Protein AF-0000000069707865 (afdb_homodimer)

Structure (mmCIF, N/CA/C/O backbone):
data_AF-0000000069707865-model_v1
#
loop_
_entity.id
_entity.type
_entity.pdbx_description
1 polymer Dipeptidyl-peptidase-4
#
loop_
_atom_site.group_PDB
_atom_site.id
_atom_site.type_symbol
_atom_site.label_atom_id
_atom_site.label_alt_id
_atom_site.label_comp_id
_atom_site.label_asym_id
_atom_site.label_entity_id
_atom_site.label_seq_id
_atom_site.pdbx_PDB_ins_code
_atom_site.Cartn_x
_atom_site.Cartn_y
_atom_site.Cartn_z
_atom_site.occupancy
_atom_site.B_iso_or_equiv
_atom_site.auth_seq_id
_atom_site.auth_comp_id
_atom_site.auth_asym_id
_atom_site.auth_atom_id
_atom_site.pdbx_PDB_model_num
ATOM 1 N N . MET A 1 1 ? -73.75 78.625 -6.414 1 25.02 1 MET A N 1
ATOM 2 C CA . MET A 1 1 ? -73.875 77.562 -5.461 1 25.02 1 MET A CA 1
ATOM 3 C C . MET A 1 1 ? -73.5 76.188 -6.086 1 25.02 1 MET A C 1
ATOM 5 O O . MET A 1 1 ? -73.812 75.125 -5.559 1 25.02 1 MET A O 1
ATOM 9 N N . LEU A 1 2 ? -72.938 76.25 -7.234 1 26.31 2 LEU A N 1
ATOM 10 C CA . LEU A 1 2 ? -72.562 75.125 -8.07 1 26.31 2 LEU A CA 1
ATOM 11 C C . LEU A 1 2 ? -71.625 74.188 -7.305 1 26.31 2 LEU A C 1
ATOM 13 O O . LEU A 1 2 ? -70.562 74.5 -6.91 1 26.31 2 LEU A O 1
ATOM 17 N N . ARG A 1 3 ? -72.375 73.312 -6.492 1 29.55 3 ARG A N 1
ATOM 18 C CA . ARG A 1 3 ? -72 72.25 -5.613 1 29.55 3 ARG A CA 1
ATOM 19 C C . ARG A 1 3 ? -71.188 71.188 -6.383 1 29.55 3 ARG A C 1
ATOM 21 O O . ARG A 1 3 ? -71.75 70.562 -7.305 1 29.55 3 ARG A O 1
ATOM 28 N N . PHE A 1 4 ? -69.938 71.5 -6.809 1 29.86 4 PHE A N 1
ATOM 29 C CA . PHE A 1 4 ? -69 70.562 -7.453 1 29.86 4 PHE A CA 1
ATOM 30 C C . PHE A 1 4 ? -68.875 69.312 -6.66 1 29.86 4 PHE A C 1
ATOM 32 O O . PHE A 1 4 ? -68.688 69.312 -5.441 1 29.86 4 PHE A O 1
ATOM 39 N N . SER A 1 5 ? -69.688 68.312 -7.035 1 28.19 5 SER A N 1
ATOM 40 C CA . SER A 1 5 ? -69.812 66.938 -6.562 1 28.19 5 SER A CA 1
ATOM 41 C C . SER A 1 5 ? -68.438 66.25 -6.559 1 28.19 5 SER A C 1
ATOM 43 O O . SER A 1 5 ? -67.75 66.25 -7.574 1 28.19 5 SER A O 1
ATOM 45 N N . LEU A 1 6 ? -67.75 66.312 -5.379 1 29.44 6 LEU A N 1
ATOM 46 C CA . LEU A 1 6 ? -66.5 65.625 -5.047 1 29.44 6 LEU A CA 1
ATOM 47 C C . LEU A 1 6 ? -66.562 64.125 -5.297 1 29.44 6 LEU A C 1
ATOM 49 O O . LEU A 1 6 ? -67.375 63.438 -4.707 1 29.44 6 LEU A O 1
ATOM 53 N N . ILE A 1 7 ? -66.438 63.719 -6.598 1 30.64 7 ILE A N 1
ATOM 54 C CA . ILE A 1 7 ? -66.375 62.281 -6.938 1 30.64 7 ILE A CA 1
ATOM 55 C C . ILE A 1 7 ? -65.25 61.625 -6.082 1 30.64 7 ILE A C 1
ATOM 57 O O . ILE A 1 7 ? -64.125 62.031 -6.098 1 30.64 7 ILE A O 1
ATOM 61 N N . LEU A 1 8 ? -65.688 61.094 -4.922 1 29.12 8 LEU A N 1
ATOM 62 C CA . LEU A 1 8 ? -64.875 60.25 -4.031 1 29.12 8 LEU A CA 1
ATOM 63 C C . LEU A 1 8 ? -64.375 59 -4.766 1 29.12 8 LEU A C 1
ATOM 65 O O . LEU A 1 8 ? -65.125 58.156 -5.207 1 29.12 8 LEU A O 1
ATOM 69 N N . MET A 1 9 ? -63.406 59.219 -5.734 1 30.27 9 MET A N 1
ATOM 70 C CA . MET A 1 9 ? -62.812 58 -6.289 1 30.27 9 MET A CA 1
ATOM 71 C C . MET A 1 9 ? -62.281 57.094 -5.184 1 30.27 9 MET A C 1
ATOM 73 O O . MET A 1 9 ? -61.438 57.5 -4.391 1 30.27 9 MET A O 1
ATOM 77 N N . TYR A 1 10 ? -63.094 56.156 -4.715 1 29.84 10 TYR A N 1
ATOM 78 C CA . TYR A 1 10 ? -62.719 55.094 -3.824 1 29.84 10 TYR A CA 1
ATOM 79 C C . TYR A 1 10 ? -61.531 54.312 -4.398 1 29.84 10 TYR A C 1
ATOM 81 O O . TYR A 1 10 ? -61.625 53.75 -5.504 1 29.84 10 TYR A O 1
ATOM 89 N N . PHE A 1 11 ? -60.312 54.875 -4.262 1 30.83 11 PHE A N 1
ATOM 90 C CA . PHE A 1 11 ? -59.188 54 -4.578 1 30.83 11 PHE A CA 1
ATOM 91 C C . PHE A 1 11 ? -59.281 52.688 -3.824 1 30.83 11 PHE A C 1
ATOM 93 O O . PHE A 1 11 ? -59.375 52.656 -2.594 1 30.83 11 PHE A O 1
ATOM 100 N N . LEU A 1 12 ? -60 51.688 -4.438 1 33.53 12 LEU A N 1
ATOM 101 C CA . LEU A 1 12 ? -59.938 50.312 -3.936 1 33.53 12 LEU A CA 1
ATOM 102 C C . LEU A 1 12 ? -58.5 49.875 -3.744 1 33.53 12 LEU A C 1
ATOM 104 O O . LEU A 1 12 ? -57.719 49.844 -4.699 1 33.53 12 LEU A O 1
ATOM 108 N N . VAL A 1 13 ? -57.938 50.156 -2.578 1 34.94 13 VAL A N 1
ATOM 109 C CA . VAL A 1 13 ? -56.688 49.5 -2.195 1 34.94 13 VAL A CA 1
ATOM 110 C C . VAL A 1 13 ? -56.844 47.969 -2.26 1 34.94 13 VAL A C 1
ATOM 112 O O . VAL A 1 13 ? -57.688 47.406 -1.547 1 34.94 13 VAL A O 1
ATOM 115 N N . PHE A 1 14 ? -56.781 47.406 -3.496 1 35.19 14 PHE A N 1
ATOM 116 C CA . PHE A 1 14 ? -56.656 45.938 -3.49 1 35.19 14 PHE A CA 1
ATOM 117 C C . PHE A 1 14 ? -55.531 45.5 -2.562 1 35.19 14 PHE A C 1
ATOM 119 O O . PHE A 1 14 ? -54.438 46 -2.635 1 35.19 14 PHE A O 1
ATOM 126 N N . PRO A 1 15 ? -55.906 45 -1.395 1 35.88 15 PRO A N 1
ATOM 127 C CA . PRO A 1 15 ? -54.844 44.375 -0.635 1 35.88 15 PRO A CA 1
ATOM 128 C C . PRO A 1 15 ? -54.094 43.312 -1.452 1 35.88 15 PRO A C 1
ATOM 130 O O . PRO A 1 15 ? -54.688 42.438 -2.039 1 35.88 15 PRO A O 1
ATOM 133 N N . PHE A 1 16 ? -53.094 43.719 -2.227 1 34.53 16 PHE A N 1
ATOM 134 C CA . PHE A 1 16 ? -52.281 42.625 -2.715 1 34.53 16 PHE A CA 1
ATOM 135 C C . PHE A 1 16 ? -51.875 41.688 -1.571 1 34.53 16 PHE A C 1
ATOM 137 O O . PHE A 1 16 ? -51.281 42.125 -0.589 1 34.53 16 PHE A O 1
ATOM 144 N N . PRO A 1 17 ? -52.719 40.688 -1.262 1 37.56 17 PRO A N 1
ATOM 145 C CA . PRO A 1 17 ? -52.125 39.719 -0.335 1 37.56 17 PRO A CA 1
ATOM 146 C C . PRO A 1 17 ? -50.719 39.312 -0.752 1 37.56 17 PRO A C 1
ATOM 148 O O . PRO A 1 17 ? -50.531 38.844 -1.874 1 37.56 17 PRO A O 1
ATOM 151 N N . GLY A 1 18 ? -49.75 40.125 -0.48 1 33.38 18 GLY A N 1
ATOM 152 C CA . GLY A 1 18 ? -48.438 39.5 -0.571 1 33.38 18 GLY A CA 1
ATOM 153 C C . GLY A 1 18 ? -48.406 38.125 0.012 1 33.38 18 GLY A C 1
ATOM 154 O O . GLY A 1 18 ? -48.438 37.938 1.233 1 33.38 18 GLY A O 1
ATOM 155 N N . ASN A 1 19 ? -49.219 37.188 -0.628 1 34.16 19 ASN A N 1
ATOM 156 C CA . ASN A 1 19 ? -48.844 35.844 -0.296 1 34.16 19 ASN A CA 1
ATOM 157 C C . ASN A 1 19 ? -47.344 35.625 -0.307 1 34.16 19 ASN A C 1
ATOM 159 O O . ASN A 1 19 ? -46.719 35.625 -1.371 1 34.16 19 ASN A O 1
ATOM 163 N N . SER A 1 20 ? -46.688 36.219 0.56 1 35.03 20 SER A N 1
ATOM 164 C CA . SER A 1 20 ? -45.375 35.625 0.771 1 35.03 20 SER A CA 1
ATOM 165 C C . SER A 1 20 ? -45.438 34.094 0.759 1 35.03 20 SER A C 1
ATOM 167 O O . SER A 1 20 ? -45.906 33.5 1.707 1 35.03 20 SER A O 1
ATOM 169 N N . GLN A 1 21 ? -45.812 33.5 -0.301 1 35.59 21 GLN A N 1
ATOM 170 C CA . GLN A 1 21 ? -45.531 32.094 -0.359 1 35.59 21 GLN A CA 1
ATOM 171 C C . GLN A 1 21 ? -44.188 31.781 0.31 1 35.59 21 GLN A C 1
ATOM 173 O O . GLN A 1 21 ? -43.125 32.281 -0.125 1 35.59 21 GLN A O 1
ATOM 178 N N . ALA A 1 22 ? -44.156 31.531 1.551 1 43.06 22 ALA A N 1
ATOM 179 C CA . ALA A 1 22 ? -43.031 30.922 2.219 1 43.06 22 ALA A CA 1
ATOM 180 C C . ALA A 1 22 ? -42.312 29.922 1.3 1 43.06 22 ALA A C 1
ATOM 182 O O . ALA A 1 22 ? -42.875 28.875 0.979 1 43.06 22 ALA A O 1
ATOM 183 N N . GLN A 1 23 ? -41.625 30.203 0.249 1 52.81 23 GLN A N 1
ATOM 184 C CA . GLN A 1 23 ? -40.844 29.312 -0.577 1 52.81 23 GLN A CA 1
ATOM 185 C C . GLN A 1 23 ? -40.156 28.25 0.271 1 52.81 23 GLN A C 1
ATOM 187 O O . GLN A 1 23 ? -39.5 28.562 1.263 1 52.81 23 GLN A O 1
ATOM 192 N N . ASP A 1 24 ? -40.5 27 0.235 1 73.94 24 ASP A N 1
ATOM 193 C CA . ASP A 1 24 ? -40 25.844 0.974 1 73.94 24 ASP A CA 1
ATOM 194 C C . ASP A 1 24 ? -38.5 25.75 0.893 1 73.94 24 ASP A C 1
ATOM 196 O O . ASP A 1 24 ? -37.906 25.688 -0.2 1 73.94 24 ASP A O 1
ATOM 200 N N . LYS A 1 25 ? -37.656 26.078 1.945 1 90.19 25 LYS A N 1
ATOM 201 C CA . LYS A 1 25 ? -36.219 26.031 2.049 1 90.19 25 LYS A CA 1
ATOM 202 C C . LYS A 1 25 ? -35.688 24.672 1.643 1 90.19 25 LYS A C 1
ATOM 204 O O . LYS A 1 25 ? -36.281 23.641 1.935 1 90.19 25 LYS A O 1
ATOM 209 N N . LYS A 1 26 ? -34.594 24.719 0.909 1 92.94 26 LYS A N 1
ATOM 210 C CA . LYS A 1 26 ? -33.938 23.5 0.461 1 92.94 26 LYS A CA 1
ATOM 211 C C . LYS A 1 26 ? -33.094 22.891 1.578 1 92.94 26 LYS A C 1
ATOM 213 O O . LYS A 1 26 ? -32.656 23.609 2.49 1 92.94 26 LYS A O 1
ATOM 218 N N . THR A 1 27 ? -32.969 21.594 1.517 1 94.44 27 THR A N 1
ATOM 219 C CA . THR A 1 27 ? -32 20.953 2.396 1 94.44 27 THR A CA 1
ATOM 220 C C . THR A 1 27 ? -30.625 20.891 1.734 1 94.44 27 THR A C 1
ATOM 222 O O . THR A 1 27 ? -30.531 20.859 0.506 1 94.44 27 THR A O 1
ATOM 225 N N . VAL A 1 28 ? -29.609 20.891 2.562 1 95.56 28 VAL A N 1
ATOM 226 C CA . VAL A 1 28 ? -28.234 20.828 2.051 1 95.56 28 VAL A CA 1
ATOM 227 C C . VAL A 1 28 ? -27.969 19.438 1.484 1 95.56 28 VAL A C 1
ATOM 229 O O . VAL A 1 28 ? -28.062 18.438 2.197 1 95.56 28 VAL A O 1
ATOM 232 N N . SER A 1 29 ? -27.641 19.344 0.25 1 96.69 29 SER A N 1
ATOM 233 C CA . SER A 1 29 ? -27.266 18.078 -0.361 1 96.69 29 SER A CA 1
ATOM 234 C C . SER A 1 29 ? -25.75 17.906 -0.407 1 96.69 29 SER A C 1
ATOM 236 O O . SER A 1 29 ? -25 18.875 -0.24 1 96.69 29 SER A O 1
ATOM 238 N N . LEU A 1 30 ? -25.375 16.672 -0.598 1 96.5 30 LEU A N 1
ATOM 239 C CA . LEU A 1 30 ? -23.938 16.406 -0.742 1 96.5 30 LEU A CA 1
ATOM 240 C C . LEU A 1 30 ? -23.375 17.141 -1.955 1 96.5 30 LEU A C 1
ATOM 242 O O . LEU A 1 30 ? -22.25 17.625 -1.914 1 96.5 30 LEU A O 1
ATOM 246 N N . GLU A 1 31 ? -24.125 17.219 -3.068 1 96.75 31 GLU A N 1
ATOM 247 C CA . GLU A 1 31 ? -23.719 17.891 -4.293 1 96.75 31 GLU A CA 1
ATOM 248 C C . GLU A 1 31 ? -23.531 19.391 -4.059 1 96.75 31 GLU A C 1
ATOM 250 O O . GLU A 1 31 ? -22.641 20.016 -4.637 1 96.75 31 GLU A O 1
ATOM 255 N N . ASP A 1 32 ? -24.406 19.953 -3.213 1 96 32 ASP A N 1
ATOM 256 C CA . ASP A 1 32 ? -24.266 21.359 -2.871 1 96 32 ASP A CA 1
ATOM 257 C C . ASP A 1 32 ? -22.906 21.656 -2.254 1 96 32 ASP A C 1
ATOM 259 O O . ASP A 1 32 ? -22.281 22.672 -2.541 1 96 32 ASP A O 1
ATOM 263 N N . VAL A 1 33 ? -22.469 20.703 -1.412 1 95.25 33 VAL A N 1
ATOM 264 C CA . VAL A 1 33 ? -21.266 20.906 -0.626 1 95.25 33 VAL A CA 1
ATOM 265 C C . VAL A 1 33 ? -20.031 20.672 -1.505 1 95.25 33 VAL A C 1
ATOM 267 O O . VAL A 1 33 ? -19.109 21.5 -1.519 1 95.25 33 VAL A O 1
ATOM 270 N N . PHE A 1 34 ? -20.062 19.594 -2.344 1 94.38 34 PHE A N 1
ATOM 271 C CA . PHE A 1 34 ? -18.797 19.156 -2.9 1 94.38 34 PHE A CA 1
ATOM 272 C C . PHE A 1 34 ? -18.766 19.344 -4.41 1 94.38 34 PHE A C 1
ATOM 274 O O . PHE A 1 34 ? -17.688 19.375 -5.02 1 94.38 34 PHE A O 1
ATOM 281 N N . LYS A 1 35 ? -19.859 19.453 -5.105 1 93.81 35 LYS A N 1
ATOM 282 C CA . LYS A 1 35 ? -19.859 19.531 -6.562 1 93.81 35 LYS A CA 1
ATOM 283 C C . LYS A 1 35 ? -20.25 20.922 -7.039 1 93.81 35 LYS A C 1
ATOM 285 O O . LYS A 1 35 ? -19.641 21.469 -7.965 1 93.81 35 LYS A O 1
ATOM 290 N N . ASN A 1 36 ? -21.25 21.531 -6.359 1 92.5 36 ASN A N 1
ATOM 291 C CA . ASN A 1 36 ? -21.844 22.75 -6.883 1 92.5 36 ASN A CA 1
ATOM 292 C C . ASN A 1 36 ? -21.219 24 -6.258 1 92.5 36 ASN A C 1
ATOM 294 O O . ASN A 1 36 ? -21.5 25.125 -6.676 1 92.5 36 ASN A O 1
ATOM 298 N N . ASN A 1 37 ? -20.328 23.844 -5.23 1 86.44 37 ASN A N 1
ATOM 299 C CA . ASN A 1 37 ? -19.734 24.969 -4.523 1 86.44 37 ASN A CA 1
ATOM 300 C C . ASN A 1 37 ? -20.781 25.984 -4.07 1 86.44 37 ASN A C 1
ATOM 302 O O . ASN A 1 37 ? -20.578 27.188 -4.184 1 86.44 37 ASN A O 1
ATOM 306 N N . THR A 1 38 ? -21.891 25.531 -3.697 1 92.62 38 THR A N 1
ATOM 307 C CA . THR A 1 38 ? -23.062 26.312 -3.33 1 92.62 38 THR A CA 1
ATOM 308 C C . THR A 1 38 ? -22.734 27.266 -2.189 1 92.62 38 THR A C 1
ATOM 310 O O . THR A 1 38 ? -23.266 28.375 -2.131 1 92.62 38 THR A O 1
ATOM 313 N N . PHE A 1 39 ? -21.875 26.922 -1.351 1 92.81 39 PHE A N 1
ATOM 314 C CA . PHE A 1 39 ? -21.672 27.688 -0.124 1 92.81 39 PHE A CA 1
ATOM 315 C C . PHE A 1 39 ? -20.281 28.312 -0.084 1 92.81 39 PHE A C 1
ATOM 317 O O . PHE A 1 39 ? -19.797 28.672 0.987 1 92.81 39 PHE A O 1
ATOM 324 N N . SER A 1 40 ? -19.641 28.406 -1.171 1 90.62 40 SER A N 1
ATOM 325 C CA . SER A 1 40 ? -18.312 29 -1.24 1 90.62 40 SER A CA 1
ATOM 326 C C . SER A 1 40 ? -18.359 30.484 -0.861 1 90.62 40 SER A C 1
ATOM 328 O O . SER A 1 40 ? -19.25 31.203 -1.294 1 90.62 40 SER A O 1
ATOM 330 N N . GLN A 1 41 ? -17.469 30.859 0.026 1 92.62 41 GLN A N 1
ATOM 331 C CA . GLN A 1 41 ? -17.391 32.25 0.414 1 92.62 41 GLN A CA 1
ATOM 332 C C . GLN A 1 41 ? -16.312 33 -0.371 1 92.62 41 GLN A C 1
ATOM 334 O O . GLN A 1 41 ? -15.344 32.375 -0.835 1 92.62 41 GLN A O 1
ATOM 339 N N . LYS A 1 42 ? -16.484 34.219 -0.557 1 89.5 42 LYS A N 1
ATOM 340 C CA . LYS A 1 42 ? -15.469 35.094 -1.16 1 89.5 42 LYS A CA 1
ATOM 341 C C . LYS A 1 42 ? -14.609 35.75 -0.092 1 89.5 42 LYS A C 1
ATOM 343 O O . LYS A 1 42 ? -15.078 36.031 1.012 1 89.5 42 LYS A O 1
ATOM 348 N N . SER A 1 43 ? -13.383 35.812 -0.307 1 88.88 43 SER A N 1
ATOM 349 C CA . SER A 1 43 ? -12.445 36.531 0.545 1 88.88 43 SER A CA 1
ATOM 350 C C . SER A 1 43 ? -11.609 37.531 -0.266 1 88.88 43 SER A C 1
ATOM 352 O O . SER A 1 43 ? -11.797 37.656 -1.478 1 88.88 43 SER A O 1
ATOM 354 N N . VAL A 1 44 ? -10.938 38.406 0.406 1 82.5 44 VAL A N 1
ATOM 355 C CA . VAL A 1 44 ? -9.969 39.312 -0.19 1 82.5 44 VAL A CA 1
ATOM 356 C C . VAL A 1 44 ? -8.555 38.781 0.072 1 82.5 44 VAL A C 1
ATOM 358 O O . VAL A 1 44 ? -8.117 38.688 1.225 1 82.5 44 VAL A O 1
ATOM 361 N N . TYR A 1 45 ? -7.973 38.219 -0.993 1 75.5 45 TYR A N 1
ATOM 362 C CA . TYR A 1 45 ? -6.652 37.625 -0.851 1 75.5 45 TYR A CA 1
ATOM 363 C C . TYR A 1 45 ? -5.578 38.5 -1.461 1 75.5 45 TYR A C 1
ATOM 365 O O . TYR A 1 45 ? -5.883 39.469 -2.189 1 75.5 45 TYR A O 1
ATOM 373 N N . GLY A 1 46 ? -4.383 38.156 -1.165 1 78.31 46 GLY A N 1
ATOM 374 C CA . GLY A 1 46 ? -3.232 38.719 -1.848 1 78.31 46 GLY A CA 1
ATOM 375 C C . GLY A 1 46 ? -2.916 40.125 -1.409 1 78.31 46 GLY A C 1
ATOM 376 O O . GLY A 1 46 ? -2.492 40.969 -2.221 1 78.31 46 GLY A O 1
ATOM 377 N N . ILE A 1 47 ? -3.24 40.406 -0.159 1 83.56 47 ILE A N 1
ATOM 378 C CA . ILE A 1 47 ? -2.951 41.75 0.323 1 83.56 47 ILE A CA 1
ATOM 379 C C . ILE A 1 47 ? -1.51 41.812 0.819 1 83.56 47 ILE A C 1
ATOM 381 O O . ILE A 1 47 ? -1.162 41.219 1.828 1 83.56 47 ILE A O 1
ATOM 385 N N . ASN A 1 48 ? -0.714 42.5 0.102 1 91.31 48 ASN A N 1
ATOM 386 C CA . ASN A 1 48 ? 0.667 42.781 0.469 1 91.31 48 ASN A CA 1
ATOM 387 C C . ASN A 1 48 ? 0.886 44.281 0.685 1 91.31 48 ASN A C 1
ATOM 389 O O . ASN A 1 48 ? 1.016 45.031 -0.279 1 91.31 48 ASN A O 1
ATOM 393 N N . TRP A 1 49 ? 0.981 44.688 1.974 1 92.69 49 TRP A N 1
ATOM 394 C CA . TRP A 1 49 ? 1.102 46.125 2.297 1 92.69 49 TRP A CA 1
ATOM 395 C C . TRP A 1 49 ? 2.363 46.719 1.683 1 92.69 49 TRP A C 1
ATOM 397 O O . TRP A 1 49 ? 3.434 46.094 1.733 1 92.69 49 TRP A O 1
ATOM 407 N N . MET A 1 50 ? 2.238 47.812 1.104 1 91.56 50 MET A N 1
ATOM 408 C CA . MET A 1 50 ? 3.4 48.531 0.584 1 91.56 50 MET A CA 1
ATOM 409 C C . MET A 1 50 ? 4.012 49.438 1.656 1 91.56 50 MET A C 1
ATOM 411 O O . MET A 1 50 ? 3.387 49.688 2.686 1 91.56 50 MET A O 1
ATOM 415 N N . LYS A 1 51 ? 5.172 49.906 1.436 1 87.06 51 LYS A N 1
ATOM 416 C CA . LYS A 1 51 ? 6.004 50.594 2.414 1 87.06 51 LYS A CA 1
ATOM 417 C C . LYS A 1 51 ? 5.309 51.875 2.922 1 87.06 51 LYS A C 1
ATOM 419 O O . LYS A 1 51 ? 5.422 52.219 4.098 1 87.06 51 LYS A O 1
ATOM 424 N N . ASP A 1 52 ? 4.551 52.594 2.086 1 83.81 52 ASP A N 1
ATOM 425 C CA . ASP A 1 52 ? 3.977 53.875 2.455 1 83.81 52 ASP A CA 1
ATOM 426 C C . ASP A 1 52 ? 2.701 53.688 3.273 1 83.81 52 ASP A C 1
ATOM 428 O O . ASP A 1 52 ? 2.186 54.656 3.852 1 83.81 52 ASP A O 1
ATOM 432 N N . GLY A 1 53 ? 2.145 52.531 3.316 1 82.44 53 GLY A N 1
ATOM 433 C CA . GLY A 1 53 ? 0.979 52.219 4.125 1 82.44 53 GLY A CA 1
ATOM 434 C C . GLY A 1 53 ? -0.327 52.656 3.492 1 82.44 53 GLY A C 1
ATOM 435 O O . GLY A 1 53 ? -1.406 52.312 3.982 1 82.44 53 GLY A O 1
ATOM 436 N N . GLN A 1 54 ? -0.252 53.312 2.439 1 84.88 54 GLN A N 1
ATOM 437 C CA . GLN A 1 54 ? -1.44 53.844 1.772 1 84.88 54 GLN A CA 1
ATOM 438 C C . GLN A 1 54 ? -1.911 52.906 0.671 1 84.88 54 GLN A C 1
ATOM 440 O O . GLN A 1 54 ? -3.051 53 0.209 1 84.88 54 GLN A O 1
ATOM 445 N N . TYR A 1 55 ? -0.991 52.062 0.344 1 90.19 55 TYR A N 1
ATOM 446 C CA . TYR A 1 55 ? -1.304 51.125 -0.73 1 90.19 55 TYR A CA 1
ATOM 447 C C . TYR A 1 55 ? -0.957 49.688 -0.328 1 90.19 55 TYR A C 1
ATOM 449 O O . TYR A 1 55 ? -0.125 49.469 0.556 1 90.19 55 TYR A O 1
ATOM 457 N N . TYR A 1 56 ? -1.64 48.75 -0.872 1 91.31 56 TYR A N 1
ATOM 458 C CA . TYR A 1 56 ? -1.209 47.344 -0.884 1 91.31 56 TYR A CA 1
ATOM 459 C C . TYR A 1 56 ? -1.145 46.812 -2.309 1 91.31 56 TYR A C 1
ATOM 461 O O . TYR A 1 56 ? -1.739 47.375 -3.223 1 91.31 56 TYR A O 1
ATOM 469 N N . SER A 1 57 ? -0.315 45.875 -2.564 1 93.25 57 SER A N 1
ATOM 470 C CA . SER A 1 57 ? -0.228 45.188 -3.854 1 93.25 57 SER A CA 1
ATOM 471 C C . SER A 1 57 ? -0.921 43.844 -3.814 1 93.25 57 SER A C 1
ATOM 473 O O . SER A 1 57 ? -1.087 43.25 -2.744 1 93.25 57 SER A O 1
ATOM 475 N N . SER A 1 58 ? -1.382 43.375 -4.926 1 92.44 58 SER A N 1
ATOM 476 C CA . SER A 1 58 ? -2.057 42.094 -5.039 1 92.44 58 SER A CA 1
ATOM 477 C C . SER A 1 58 ? -1.771 41.438 -6.387 1 92.44 58 SER A C 1
ATOM 479 O O . SER A 1 58 ? -1.729 42.094 -7.414 1 92.44 58 SER A O 1
ATOM 481 N N . LEU A 1 59 ? -1.491 40.188 -6.324 1 93.38 59 LEU A N 1
ATOM 482 C CA . LEU A 1 59 ? -1.32 39.406 -7.543 1 93.38 59 LEU A CA 1
ATOM 483 C C . LEU A 1 59 ? -2.672 39 -8.141 1 93.38 59 LEU A C 1
ATOM 485 O O . LEU A 1 59 ? -3.508 38.406 -7.457 1 93.38 59 LEU A O 1
ATOM 489 N N . ASN A 1 60 ? -2.947 39.312 -9.305 1 89.94 60 ASN A N 1
ATOM 490 C CA . ASN A 1 60 ? -4.18 39.031 -10.031 1 89.94 60 ASN A CA 1
ATOM 491 C C . ASN A 1 60 ? -3.9 38.406 -11.391 1 89.94 60 ASN A C 1
ATOM 493 O O . ASN A 1 60 ? -2.742 38.281 -11.797 1 89.94 60 ASN A O 1
ATOM 497 N N . ARG A 1 61 ? -4.949 37.875 -12.055 1 87 61 ARG A N 1
ATOM 498 C CA . ARG A 1 61 ? -4.844 37.375 -13.414 1 87 61 ARG A CA 1
ATOM 499 C C . ARG A 1 61 ? -5.246 38.438 -14.438 1 87 61 ARG A C 1
ATOM 501 O O . ARG A 1 61 ? -6.379 38.906 -14.422 1 87 61 ARG A O 1
ATOM 508 N N . GLY A 1 62 ? -4.285 38.844 -15.164 1 84.94 62 GLY A N 1
ATOM 509 C CA . GLY A 1 62 ? -4.566 39.781 -16.234 1 84.94 62 GLY A CA 1
ATOM 510 C C . GLY A 1 62 ? -4.941 39.094 -17.547 1 84.94 62 GLY A C 1
ATOM 511 O O . GLY A 1 62 ? -5.07 37.875 -17.594 1 84.94 62 GLY A O 1
ATOM 512 N N . LEU A 1 63 ? -5.234 39.812 -18.5 1 84.81 63 LEU A N 1
ATOM 513 C CA . LEU A 1 63 ? -5.672 39.344 -19.812 1 84.81 63 LEU A CA 1
ATOM 514 C C . LEU A 1 63 ? -4.633 38.406 -20.422 1 84.81 63 LEU A C 1
ATOM 516 O O . LEU A 1 63 ? -4.98 37.438 -21.094 1 84.81 63 LEU A O 1
ATOM 520 N N . SER A 1 64 ? -3.396 38.781 -20.188 1 90.69 64 SER A N 1
ATOM 521 C CA . SER A 1 64 ? -2.336 38.062 -20.891 1 90.69 64 SER A CA 1
ATOM 522 C C . SER A 1 64 ? -1.459 37.281 -19.906 1 90.69 64 SER A C 1
ATOM 524 O O . SER A 1 64 ? -0.475 36.656 -20.297 1 90.69 64 SER A O 1
ATOM 526 N N . GLY A 1 65 ? -1.761 37.375 -18.672 1 92.31 65 GLY A N 1
ATOM 527 C CA . GLY A 1 65 ? -0.962 36.688 -17.656 1 92.31 65 GLY A CA 1
ATOM 528 C C . GLY A 1 65 ? -1.126 37.312 -16.281 1 92.31 65 GLY A C 1
ATOM 529 O O . GLY A 1 65 ? -1.956 38.188 -16.078 1 92.31 65 GLY A O 1
ATOM 530 N N . PRO A 1 66 ? -0.306 36.844 -15.367 1 96.06 66 PRO A N 1
ATOM 531 C CA . PRO A 1 66 ? -0.398 37.375 -14.008 1 96.06 66 PRO A CA 1
ATOM 532 C C . PRO A 1 66 ? 0.049 38.844 -13.922 1 96.06 66 PRO A C 1
ATOM 534 O O . PRO A 1 66 ? 1.007 39.25 -14.594 1 96.06 66 PRO A O 1
ATOM 537 N N . ILE A 1 67 ? -0.629 39.625 -13.148 1 95.62 67 ILE A N 1
ATOM 538 C CA . ILE A 1 67 ? -0.256 41.031 -12.922 1 95.62 67 ILE A CA 1
ATOM 539 C C . ILE A 1 67 ? -0.228 41.312 -11.422 1 95.62 67 ILE A C 1
ATOM 541 O O . ILE A 1 67 ? -0.978 40.719 -10.648 1 95.62 67 ILE A O 1
ATOM 545 N N . VAL A 1 68 ? 0.687 42.125 -11 1 96.44 68 VAL A N 1
ATOM 546 C CA . VAL A 1 68 ? 0.668 42.688 -9.656 1 96.44 68 VAL A CA 1
ATOM 547 C C . VAL A 1 68 ? 0.164 44.125 -9.719 1 96.44 68 VAL A C 1
ATOM 549 O O . VAL A 1 68 ? 0.743 44.969 -10.414 1 96.44 68 VAL A O 1
ATOM 552 N N . VAL A 1 69 ? -0.91 44.375 -8.984 1 94.69 69 VAL A N 1
ATOM 553 C CA . VAL A 1 69 ? -1.537 45.688 -9.039 1 94.69 69 VAL A CA 1
ATOM 554 C C . VAL A 1 69 ? -1.337 46.406 -7.703 1 94.69 69 VAL A C 1
ATOM 556 O O . VAL A 1 69 ? -1.159 45.75 -6.664 1 94.69 69 VAL A O 1
ATOM 559 N N . LYS A 1 70 ? -1.216 47.656 -7.816 1 94.12 70 LYS A N 1
ATOM 560 C CA . LYS A 1 70 ? -1.207 48.562 -6.66 1 94.12 70 LYS A CA 1
ATOM 561 C C . LYS A 1 70 ? -2.604 49.094 -6.379 1 94.12 70 LYS A C 1
ATOM 563 O O . LYS A 1 70 ? -3.246 49.656 -7.266 1 94.12 70 LYS A O 1
ATOM 568 N N . ILE A 1 71 ? -3.062 49 -5.148 1 90.44 71 ILE A N 1
ATOM 569 C CA . ILE A 1 71 ? -4.426 49.375 -4.789 1 90.44 71 ILE A CA 1
ATOM 570 C C . ILE A 1 71 ? -4.398 50.344 -3.631 1 90.44 71 ILE A C 1
ATOM 572 O O . ILE A 1 71 ? -3.705 50.156 -2.635 1 90.44 71 ILE A O 1
ATOM 576 N N . ASN A 1 72 ? -5.141 51.438 -3.787 1 88.69 72 ASN A N 1
ATOM 577 C CA . ASN A 1 72 ? -5.277 52.438 -2.719 1 88.69 72 ASN A CA 1
ATOM 578 C C . ASN A 1 72 ? -6.148 51.906 -1.582 1 88.69 72 ASN A C 1
ATOM 580 O O . ASN A 1 72 ? -7.277 51.469 -1.811 1 88.69 72 ASN A O 1
ATOM 584 N N . VAL A 1 73 ? -5.621 52.031 -0.326 1 82.81 73 VAL A N 1
ATOM 585 C CA . VAL A 1 73 ? -6.273 51.406 0.832 1 82.81 73 VAL A CA 1
ATOM 586 C C . VAL A 1 73 ? -7.578 52.156 1.131 1 82.81 73 VAL A C 1
ATOM 588 O O . VAL A 1 73 ? -8.586 51.531 1.465 1 82.81 73 VAL A O 1
ATOM 591 N N . ALA A 1 74 ? -7.602 53.406 1.059 1 74.25 74 ALA A N 1
ATOM 592 C CA . ALA A 1 74 ? -8.734 54.25 1.443 1 74.25 74 ALA A CA 1
ATOM 593 C C . ALA A 1 74 ? -9.875 54.125 0.433 1 74.25 74 ALA A C 1
ATOM 595 O O . ALA A 1 74 ? -11.047 54.094 0.812 1 74.25 74 ALA A O 1
ATOM 596 N N . THR A 1 75 ? -9.508 54 -0.823 1 77.94 75 THR A N 1
ATOM 597 C CA . THR A 1 75 ? -10.539 54.062 -1.853 1 77.94 75 THR A CA 1
ATOM 598 C C . THR A 1 75 ? -10.805 52.688 -2.447 1 77.94 75 THR A C 1
ATOM 600 O O . THR A 1 75 ? -11.859 52.469 -3.043 1 77.94 75 THR A O 1
ATOM 603 N N . GLY A 1 76 ? -9.828 51.812 -2.344 1 78.56 76 GLY A N 1
ATOM 604 C CA . GLY A 1 76 ? -9.93 50.5 -2.957 1 78.56 76 GLY A CA 1
ATOM 605 C C . GLY A 1 76 ? -9.672 50.5 -4.453 1 78.56 76 GLY A C 1
ATOM 606 O O . GLY A 1 76 ? -9.75 49.469 -5.113 1 78.56 76 GLY A O 1
ATOM 607 N N . GLU A 1 77 ? -9.375 51.656 -4.977 1 85.44 77 GLU A N 1
ATOM 608 C CA . GLU A 1 77 ? -9.164 51.781 -6.414 1 85.44 77 GLU A CA 1
ATOM 609 C C . GLU A 1 77 ? -7.754 51.344 -6.805 1 85.44 77 GLU A C 1
ATOM 611 O O . GLU A 1 77 ? -6.797 51.594 -6.074 1 85.44 77 GLU A O 1
ATOM 616 N N . GLU A 1 78 ? -7.715 50.656 -7.898 1 89.56 78 GLU A N 1
ATOM 617 C CA . GLU A 1 78 ? -6.406 50.312 -8.453 1 89.56 78 GLU A CA 1
ATOM 618 C C . GLU A 1 78 ? -5.664 51.562 -8.906 1 89.56 78 GLU A C 1
ATOM 620 O O . GLU A 1 78 ? -6.199 52.375 -9.672 1 89.56 78 GLU A O 1
ATOM 625 N N . ALA A 1 79 ? -4.496 51.719 -8.375 1 91.94 79 ALA A N 1
ATOM 626 C CA . ALA A 1 79 ? -3.699 52.906 -8.672 1 91.94 79 ALA A CA 1
ATOM 627 C C . ALA A 1 79 ? -2.713 52.625 -9.805 1 91.94 79 ALA A C 1
ATOM 629 O O . ALA A 1 79 ? -2.176 53.562 -10.406 1 91.94 79 ALA A O 1
ATOM 630 N N . GLY A 1 80 ? -2.432 51.344 -10.133 1 92.69 80 GLY A N 1
ATOM 631 C CA . GLY A 1 80 ? -1.529 51 -11.227 1 92.69 80 GLY A CA 1
ATOM 632 C C . GLY A 1 80 ? -1.069 49.562 -11.219 1 92.69 80 GLY A C 1
ATOM 633 O O . GLY A 1 80 ? -1.304 48.844 -10.25 1 92.69 80 GLY A O 1
ATOM 634 N N . VAL A 1 81 ? -0.496 49.219 -12.383 1 94.19 81 VAL A N 1
ATOM 635 C CA . VAL A 1 81 ? 0.114 47.875 -12.516 1 94.19 81 VAL A CA 1
ATOM 636 C C . VAL A 1 81 ? 1.609 47.969 -12.219 1 94.19 81 VAL A C 1
ATOM 638 O O . VAL A 1 81 ? 2.334 48.719 -12.867 1 94.19 81 VAL A O 1
ATOM 641 N N . LEU A 1 82 ? 2.045 47.219 -11.219 1 95.44 82 LEU A N 1
ATOM 642 C CA . LEU A 1 82 ? 3.447 47.25 -10.812 1 95.44 82 LEU A CA 1
ATOM 643 C C . LEU A 1 82 ? 4.262 46.25 -11.641 1 95.44 82 LEU A C 1
ATOM 645 O O . LEU A 1 82 ? 5.426 46.5 -11.961 1 95.44 82 LEU A O 1
ATOM 649 N N . ILE A 1 83 ? 3.721 45.094 -11.867 1 96.44 83 ILE A N 1
ATOM 650 C CA . ILE A 1 83 ? 4.355 44.062 -12.648 1 96.44 83 ILE A CA 1
ATOM 651 C C . ILE A 1 83 ? 3.342 43.438 -13.617 1 96.44 83 ILE A C 1
ATOM 653 O O . ILE A 1 83 ? 2.236 43.094 -13.227 1 96.44 83 ILE A O 1
ATOM 657 N N . ASP A 1 84 ? 3.717 43.344 -14.844 1 96.06 84 ASP A N 1
ATOM 658 C CA . ASP A 1 84 ? 2.867 42.75 -15.883 1 96.06 84 ASP A CA 1
ATOM 659 C C . ASP A 1 84 ? 3.529 41.531 -16.516 1 96.06 84 ASP A C 1
ATOM 661 O O . ASP A 1 84 ? 4.352 41.656 -17.422 1 96.06 84 ASP A O 1
ATOM 665 N N . GLY A 1 85 ? 3.096 40.406 -16.078 1 96.06 85 GLY A N 1
ATOM 666 C CA . GLY A 1 85 ? 3.68 39.156 -16.562 1 96.06 85 GLY A CA 1
ATOM 667 C C . GLY A 1 85 ? 3.504 38.969 -18.062 1 96.06 85 GLY A C 1
ATOM 668 O O . GLY A 1 85 ? 4.332 38.344 -18.719 1 96.06 85 GLY A O 1
ATOM 669 N N . GLY A 1 86 ? 2.42 39.406 -18.641 1 95.38 86 GLY A N 1
ATOM 670 C CA . GLY A 1 86 ? 2.209 39.375 -20.078 1 95.38 86 GLY A CA 1
ATOM 671 C C . GLY A 1 86 ? 3.246 40.156 -20.859 1 95.38 86 GLY A C 1
ATOM 672 O O . GLY A 1 86 ? 3.766 39.656 -21.875 1 95.38 86 GLY A O 1
ATOM 673 N N . LYS A 1 87 ? 3.516 41.344 -20.406 1 94.56 87 LYS A N 1
ATOM 674 C CA . LYS A 1 87 ? 4.527 42.156 -21.062 1 94.56 87 LYS A CA 1
ATOM 675 C C . LYS A 1 87 ? 5.914 41.562 -20.922 1 94.56 87 LYS A C 1
ATOM 677 O O . LYS A 1 87 ? 6.746 41.656 -21.812 1 94.56 87 LYS A O 1
ATOM 682 N N . LEU A 1 88 ? 6.125 40.938 -19.781 1 96.06 88 LEU A N 1
ATOM 683 C CA . LEU A 1 88 ? 7.422 40.344 -19.516 1 96.06 88 LEU A CA 1
ATOM 684 C C . LEU A 1 88 ? 7.543 39 -20.219 1 96.06 88 LEU A C 1
ATOM 686 O O . LEU A 1 88 ? 8.648 38.469 -20.375 1 96.06 88 LEU A O 1
ATOM 690 N N . GLY A 1 89 ? 6.43 38.406 -20.625 1 96.19 89 GLY A N 1
ATOM 691 C CA . GLY A 1 89 ? 6.414 37.031 -21.141 1 96.19 89 GLY A CA 1
ATOM 692 C C . GLY A 1 89 ? 6.676 36 -20.062 1 96.19 89 GLY A C 1
ATOM 693 O O . GLY A 1 89 ? 7.289 34.969 -20.344 1 96.19 89 GLY A O 1
ATOM 694 N N . ILE A 1 90 ? 6.395 36.281 -18.844 1 97.06 90 ILE A N 1
ATOM 695 C CA . ILE A 1 90 ? 6.664 35.375 -17.719 1 97.06 90 ILE A CA 1
ATOM 696 C C . ILE A 1 90 ? 5.359 35.062 -17 1 97.06 90 ILE A C 1
ATOM 698 O O . ILE A 1 90 ? 4.66 35.938 -16.531 1 97.06 90 ILE A O 1
ATOM 702 N N . ASN A 1 91 ? 5.027 33.781 -16.938 1 97.56 91 ASN A N 1
ATOM 703 C CA . ASN A 1 91 ? 3.893 33.312 -16.156 1 97.56 91 ASN A CA 1
ATOM 704 C C . ASN A 1 91 ? 4.297 33 -14.711 1 97.56 91 ASN A C 1
ATOM 706 O O . ASN A 1 91 ? 4.582 31.859 -14.367 1 97.56 91 ASN A O 1
ATOM 710 N N . PHE A 1 92 ? 4.277 34.031 -13.891 1 96.69 92 PHE A N 1
ATOM 711 C CA . PHE A 1 92 ? 4.75 33.875 -12.523 1 96.69 92 PHE A CA 1
ATOM 712 C C . PHE A 1 92 ? 3.582 33.656 -11.57 1 96.69 92 PHE A C 1
ATOM 714 O O . PHE A 1 92 ? 2.441 34 -11.891 1 96.69 92 PHE A O 1
ATOM 721 N N . SER A 1 93 ? 3.873 33.031 -10.375 1 94.94 93 SER A N 1
ATOM 722 C CA . SER A 1 93 ? 2.814 32.688 -9.438 1 94.94 93 SER A CA 1
ATOM 723 C C . SER A 1 93 ? 3.057 33.312 -8.07 1 94.94 93 SER A C 1
ATOM 725 O O . SER A 1 93 ? 2.217 33.219 -7.172 1 94.94 93 SER A O 1
ATOM 727 N N . SER A 1 94 ? 4.172 33.906 -7.828 1 94.38 94 SER A N 1
ATOM 728 C CA . SER A 1 94 ? 4.465 34.594 -6.574 1 94.38 94 SER A CA 1
ATOM 729 C C . SER A 1 94 ? 5.387 35.812 -6.805 1 94.38 94 SER A C 1
ATOM 731 O O . SER A 1 94 ? 6.023 35.906 -7.852 1 94.38 94 SER A O 1
ATOM 733 N N . TYR A 1 95 ? 5.391 36.719 -5.891 1 95.25 95 TYR A N 1
ATOM 734 C CA . TYR A 1 95 ? 6.246 37.906 -5.961 1 95.25 95 TYR A CA 1
ATOM 735 C C . TYR A 1 95 ? 6.602 38.406 -4.566 1 95.25 95 TYR A C 1
ATOM 737 O O . TYR A 1 95 ? 5.895 38.094 -3.598 1 95.25 95 TYR A O 1
ATOM 745 N N . SER A 1 96 ? 7.73 39.062 -4.453 1 94.12 96 SER A N 1
ATOM 746 C CA . SER A 1 96 ? 8.148 39.812 -3.27 1 94.12 96 SER A CA 1
ATOM 747 C C . SER A 1 96 ? 8.977 41.031 -3.65 1 94.12 96 SER A C 1
ATOM 749 O O . SER A 1 96 ? 9.703 41 -4.648 1 94.12 96 SER A O 1
ATOM 751 N N . PHE A 1 97 ? 8.852 42.062 -2.885 1 93.69 97 PHE A N 1
ATOM 752 C CA . PHE A 1 97 ? 9.594 43.312 -3.156 1 93.69 97 PHE A CA 1
ATOM 753 C C . PHE A 1 97 ? 10.852 43.375 -2.299 1 93.69 97 PHE A C 1
ATOM 755 O O . PHE A 1 97 ? 10.906 42.781 -1.217 1 93.69 97 PHE A O 1
ATOM 762 N N . ASN A 1 98 ? 11.812 44.094 -2.867 1 91.06 98 ASN A N 1
ATOM 763 C CA . ASN A 1 98 ? 12.859 44.562 -1.972 1 91.06 98 ASN A CA 1
ATOM 764 C C . ASN A 1 98 ? 12.359 45.688 -1.051 1 91.06 98 ASN A C 1
ATOM 766 O O . ASN A 1 98 ? 11.266 46.219 -1.253 1 91.06 98 ASN A O 1
ATOM 770 N N . PRO A 1 99 ? 13.133 46 0.015 1 85.5 99 PRO A N 1
ATOM 771 C CA . PRO A 1 99 ? 12.648 46.906 1.061 1 85.5 99 PRO A CA 1
ATOM 772 C C . PRO A 1 99 ? 12.188 48.25 0.511 1 85.5 99 PRO A C 1
ATOM 774 O O . PRO A 1 99 ? 11.219 48.844 1.008 1 85.5 99 PRO A O 1
ATOM 777 N N . ASP A 1 100 ? 12.844 48.781 -0.509 1 88.75 100 ASP A N 1
ATOM 778 C CA . ASP A 1 100 ? 12.469 50.094 -0.998 1 88.75 100 ASP A CA 1
ATOM 779 C C . ASP A 1 100 ? 11.523 50 -2.189 1 88.75 100 ASP A C 1
ATOM 781 O O . ASP A 1 100 ? 11.188 51.031 -2.811 1 88.75 100 ASP A O 1
ATOM 785 N N . GLU A 1 101 ? 11.133 48.781 -2.59 1 93.56 101 GLU A N 1
ATOM 786 C CA . GLU A 1 101 ? 10.117 48.5 -3.598 1 93.56 101 GLU A CA 1
ATOM 787 C C . GLU A 1 101 ? 10.539 49 -4.969 1 93.56 101 GLU A C 1
ATOM 789 O O . GLU A 1 101 ? 9.711 49.531 -5.727 1 93.56 101 GLU A O 1
ATOM 794 N N . THR A 1 102 ? 11.812 48.969 -5.203 1 94 102 THR A N 1
ATOM 795 C CA . THR A 1 102 ? 12.328 49.312 -6.52 1 94 102 THR A CA 1
ATOM 796 C C . THR A 1 102 ? 12.477 48.094 -7.398 1 94 102 THR A C 1
ATOM 798 O O . THR A 1 102 ? 12.523 48.188 -8.625 1 94 102 THR A O 1
ATOM 801 N N . LYS A 1 103 ? 12.602 46.938 -6.758 1 95.94 103 LYS A N 1
ATOM 802 C CA . LYS A 1 103 ? 12.719 45.656 -7.438 1 95.94 103 LYS A CA 1
ATOM 803 C C . LYS A 1 103 ? 11.758 44.625 -6.848 1 95.94 103 LYS A C 1
ATOM 805 O O . LYS A 1 103 ? 11.289 44.781 -5.715 1 95.94 103 LYS A O 1
ATOM 810 N N . ALA A 1 104 ? 11.5 43.656 -7.684 1 96.88 104 ALA A N 1
ATOM 811 C CA . ALA A 1 104 ? 10.68 42.562 -7.234 1 96.88 104 ALA A CA 1
ATOM 812 C C . ALA A 1 104 ? 11.273 41.219 -7.672 1 96.88 104 ALA A C 1
ATOM 814 O O . ALA A 1 104 ? 11.93 41.125 -8.711 1 96.88 104 ALA A O 1
ATOM 815 N N . LEU A 1 105 ? 11.148 40.281 -6.859 1 96.94 105 LEU A N 1
ATOM 816 C CA . LEU A 1 105 ? 11.438 38.906 -7.199 1 96.94 105 LEU A CA 1
ATOM 817 C C . LEU A 1 105 ? 10.156 38.125 -7.547 1 96.94 105 LEU A C 1
ATOM 819 O O . LEU A 1 105 ? 9.195 38.156 -6.77 1 96.94 105 LEU A O 1
ATOM 823 N N . ILE A 1 106 ? 10.086 37.5 -8.727 1 97.56 106 ILE A N 1
ATOM 824 C CA . ILE A 1 106 ? 8.93 36.719 -9.117 1 97.56 106 ILE A CA 1
ATOM 825 C C . ILE A 1 106 ? 9.375 35.281 -9.406 1 97.56 106 ILE A C 1
ATOM 827 O O . ILE A 1 106 ? 10.531 35.031 -9.742 1 97.56 106 ILE A O 1
ATOM 831 N N . ALA A 1 107 ? 8.484 34.281 -9.227 1 97.88 107 ALA A N 1
ATOM 832 C CA . ALA A 1 107 ? 8.789 32.875 -9.43 1 97.88 107 ALA A CA 1
ATOM 833 C C . ALA A 1 107 ? 7.871 32.281 -10.477 1 97.88 107 ALA A C 1
ATOM 835 O O . ALA A 1 107 ? 6.652 32.469 -10.438 1 97.88 107 ALA A O 1
ATOM 836 N N . SER A 1 108 ? 8.414 31.562 -11.484 1 97.69 108 SER A N 1
ATOM 837 C CA . SER A 1 108 ? 7.691 30.797 -12.492 1 97.69 108 SER A CA 1
ATOM 838 C C . SER A 1 108 ? 8.109 29.328 -12.484 1 97.69 108 SER A C 1
ATOM 840 O O . SER A 1 108 ? 9.125 28.969 -11.875 1 97.69 108 SER A O 1
ATOM 842 N N . ASP A 1 109 ? 7.297 28.453 -13.016 1 97.19 109 ASP A N 1
ATOM 843 C CA . ASP A 1 109 ? 7.57 27.031 -13.156 1 97.19 109 ASP A CA 1
ATOM 844 C C . ASP A 1 109 ? 7.852 26.391 -11.797 1 97.19 109 ASP A C 1
ATOM 846 O O . ASP A 1 109 ? 8.867 25.719 -11.625 1 97.19 109 ASP A O 1
ATOM 850 N N . VAL A 1 110 ? 6.957 26.672 -10.898 1 96.75 110 VAL A N 1
ATOM 851 C CA . VAL A 1 110 ? 7.133 26.25 -9.516 1 96.75 110 VAL A CA 1
ATOM 852 C C . VAL A 1 110 ? 6.906 24.734 -9.398 1 96.75 110 VAL A C 1
ATOM 854 O O . VAL A 1 110 ? 5.941 24.203 -9.961 1 96.75 110 VAL A O 1
ATOM 857 N N . GLU A 1 111 ? 7.836 24.031 -8.758 1 95 111 GLU A N 1
ATOM 858 C CA . GLU A 1 111 ? 7.75 22.609 -8.453 1 95 111 GLU A CA 1
ATOM 859 C C . GLU A 1 111 ? 7.793 22.359 -6.949 1 95 111 GLU A C 1
ATOM 861 O O . GLU A 1 111 ? 8.773 22.703 -6.289 1 95 111 GLU A O 1
ATOM 866 N N . SER A 1 112 ? 6.777 21.719 -6.461 1 91.69 112 SER A N 1
ATOM 867 C CA . SER A 1 112 ? 6.68 21.453 -5.027 1 91.69 112 SER A CA 1
ATOM 868 C C . SER A 1 112 ? 7.641 20.344 -4.605 1 91.69 112 SER A C 1
ATOM 870 O O . SER A 1 112 ? 7.859 19.391 -5.348 1 91.69 112 SER A O 1
ATOM 872 N N . ILE A 1 113 ? 8.25 20.406 -3.447 1 90.31 113 ILE A N 1
ATOM 873 C CA . ILE A 1 113 ? 9.086 19.375 -2.842 1 90.31 113 ILE A CA 1
ATOM 874 C C . ILE A 1 113 ? 8.367 18.766 -1.637 1 90.31 113 ILE A C 1
ATOM 876 O O . ILE A 1 113 ? 7.898 17.625 -1.692 1 90.31 113 ILE A O 1
ATOM 880 N N . TYR A 1 114 ? 8.219 19.484 -0.549 1 88.44 114 TYR A N 1
ATOM 881 C CA . TYR A 1 114 ? 7.406 19.141 0.608 1 88.44 114 TYR A CA 1
ATOM 882 C C . TYR A 1 114 ? 6.297 20.156 0.823 1 88.44 114 TYR A C 1
ATOM 884 O O . TYR A 1 114 ? 5.887 20.844 -0.116 1 88.44 114 TYR A O 1
ATOM 892 N N . ARG A 1 115 ? 5.738 20.141 2.045 1 86 115 ARG A N 1
ATOM 893 C CA . ARG A 1 115 ? 4.594 20.984 2.387 1 86 115 ARG A CA 1
ATOM 894 C C . ARG A 1 115 ? 4.918 22.453 2.191 1 86 115 ARG A C 1
ATOM 896 O O . ARG A 1 115 ? 4.059 23.234 1.767 1 86 115 ARG A O 1
ATOM 903 N N . ARG A 1 116 ? 6.211 22.906 2.51 1 90.62 116 ARG A N 1
ATOM 904 C CA . ARG A 1 116 ? 6.539 24.328 2.543 1 90.62 116 ARG A CA 1
ATOM 905 C C . ARG A 1 116 ? 7.723 24.641 1.632 1 90.62 116 ARG A C 1
ATOM 907 O O . ARG A 1 116 ? 8.312 25.719 1.717 1 90.62 116 ARG A O 1
ATOM 914 N N . SER A 1 117 ? 8.125 23.703 0.802 1 93.88 117 SER A N 1
ATOM 915 C CA . SER A 1 117 ? 9.281 23.922 -0.056 1 93.88 117 SER A CA 1
ATOM 916 C C . SER A 1 117 ? 8.945 23.656 -1.521 1 93.88 117 SER A C 1
ATOM 918 O O . SER A 1 117 ? 8.125 22.797 -1.829 1 93.88 117 SER A O 1
ATOM 920 N N . SER A 1 118 ? 9.555 24.422 -2.305 1 95.5 118 SER A N 1
ATOM 921 C CA . SER A 1 118 ? 9.445 24.312 -3.756 1 95.5 118 SER A CA 1
ATOM 922 C C . SER A 1 118 ? 10.703 24.828 -4.445 1 95.5 118 SER A C 1
ATOM 924 O O . SER A 1 118 ? 11.508 25.531 -3.832 1 95.5 118 SER A O 1
ATOM 926 N N . LYS A 1 119 ? 10.914 24.453 -5.621 1 97.5 119 LYS A N 1
ATOM 927 C CA . LYS A 1 119 ? 11.898 25.047 -6.516 1 97.5 119 LYS A CA 1
ATOM 928 C C . LYS A 1 119 ? 11.227 25.719 -7.711 1 97.5 119 LYS A C 1
ATOM 930 O O . LYS A 1 119 ? 10.117 25.344 -8.094 1 97.5 119 LYS A O 1
ATOM 935 N N . ALA A 1 120 ? 11.898 26.75 -8.227 1 98.25 120 ALA A N 1
ATOM 936 C CA . ALA A 1 120 ? 11.289 27.531 -9.297 1 98.25 120 ALA A CA 1
ATOM 937 C C . ALA A 1 120 ? 12.344 28.281 -10.109 1 98.25 120 ALA A C 1
ATOM 939 O O . ALA A 1 120 ? 13.516 28.328 -9.719 1 98.25 120 ALA A O 1
ATOM 940 N N . VAL A 1 121 ? 11.914 28.75 -11.258 1 98.44 121 VAL A N 1
ATOM 941 C CA . VAL A 1 121 ? 12.695 29.734 -12 1 98.44 121 VAL A CA 1
ATOM 942 C C . VAL A 1 121 ? 12.422 31.125 -11.453 1 98.44 121 VAL A C 1
ATOM 944 O O . VAL A 1 121 ? 11.266 31.578 -11.422 1 98.44 121 VAL A O 1
ATOM 947 N N . PHE A 1 122 ? 13.484 31.812 -11.016 1 98.25 122 PHE A N 1
ATOM 948 C CA . PHE A 1 122 ? 13.312 33.125 -10.406 1 98.25 122 PHE A CA 1
ATOM 949 C C . PHE A 1 122 ? 13.812 34.219 -11.344 1 98.25 122 PHE A C 1
ATOM 951 O O . PHE A 1 122 ? 14.781 34.031 -12.07 1 98.25 122 PHE A O 1
ATOM 958 N N . HIS A 1 123 ? 13.102 35.375 -11.273 1 98.06 123 HIS A N 1
ATOM 959 C CA . HIS A 1 123 ? 13.453 36.594 -12.016 1 98.06 123 HIS A CA 1
ATOM 960 C C . HIS A 1 123 ? 13.445 37.812 -11.102 1 98.06 123 HIS A C 1
ATOM 962 O O . HIS A 1 123 ? 12.586 37.938 -10.227 1 98.06 123 HIS A O 1
ATOM 968 N N . VAL A 1 124 ? 14.391 38.688 -11.352 1 97.94 124 VAL A N 1
ATOM 969 C CA . VAL A 1 124 ? 14.367 40 -10.695 1 97.94 124 VAL A CA 1
ATOM 970 C C . VAL A 1 124 ? 13.797 41.031 -11.648 1 97.94 124 VAL A C 1
ATOM 972 O O . VAL A 1 124 ? 14.312 41.219 -12.75 1 97.94 124 VAL A O 1
ATOM 975 N N . VAL A 1 125 ? 12.773 41.688 -11.203 1 97.69 125 VAL A N 1
ATOM 976 C CA . VAL A 1 125 ? 12.117 42.688 -12.023 1 97.69 125 VAL A CA 1
ATOM 977 C C . VAL A 1 125 ? 12.477 44.094 -11.516 1 97.69 125 VAL A C 1
ATOM 979 O O . VAL A 1 125 ? 12.359 44.375 -10.32 1 97.69 125 VAL A O 1
ATOM 982 N N . ASP A 1 126 ? 12.914 44.906 -12.438 1 95.62 126 ASP A N 1
ATOM 983 C CA . ASP A 1 126 ? 13.062 46.344 -12.148 1 95.62 126 ASP A CA 1
ATOM 984 C C . ASP A 1 126 ? 11.742 47.062 -12.328 1 95.62 126 ASP A C 1
ATOM 986 O O . ASP A 1 126 ? 11.211 47.156 -13.438 1 95.62 126 ASP A O 1
ATOM 990 N N . LEU A 1 127 ? 11.258 47.688 -11.281 1 95.12 127 LEU A N 1
ATOM 991 C CA . LEU A 1 127 ? 9.906 48.25 -11.32 1 95.12 127 LEU A CA 1
ATOM 992 C C . LEU A 1 127 ? 9.875 49.562 -12.094 1 95.12 127 LEU A C 1
ATOM 994 O O . LEU A 1 127 ? 8.812 50 -12.547 1 95.12 127 LEU A O 1
ATOM 998 N N . LYS A 1 128 ? 10.953 50.156 -12.18 1 93.06 128 LYS A N 1
ATOM 999 C CA . LYS A 1 128 ? 11.023 51.406 -12.93 1 93.06 128 LYS A CA 1
ATOM 1000 C C . LYS A 1 128 ? 11.047 51.156 -14.43 1 93.06 128 LYS A C 1
ATOM 1002 O O . LYS A 1 128 ? 10.305 51.781 -15.188 1 93.06 128 LYS A O 1
ATOM 1007 N N . THR A 1 129 ? 11.828 50.219 -14.836 1 93.25 129 THR A N 1
ATOM 1008 C CA . THR A 1 129 ? 12.016 49.969 -16.266 1 93.25 129 THR A CA 1
ATOM 1009 C C . THR A 1 129 ? 11.031 48.906 -16.766 1 93.25 129 THR A C 1
ATOM 1011 O O . THR A 1 129 ? 10.773 48.844 -17.969 1 93.25 129 THR A O 1
ATOM 1014 N N . GLY A 1 130 ? 10.664 48.125 -15.898 1 92.69 130 GLY A N 1
ATOM 1015 C CA . GLY A 1 130 ? 9.773 47.062 -16.281 1 92.69 130 GLY A CA 1
ATOM 1016 C C . GLY A 1 130 ? 10.5 45.875 -16.938 1 92.69 130 GLY A C 1
ATOM 1017 O O . GLY A 1 130 ? 9.891 45.094 -17.672 1 92.69 130 GLY A O 1
ATOM 1018 N N . THR A 1 131 ? 11.758 45.781 -16.734 1 95.19 131 THR A N 1
ATOM 1019 C CA . THR A 1 131 ? 12.539 44.688 -17.281 1 95.19 131 THR A CA 1
ATOM 1020 C C . THR A 1 131 ? 12.82 43.625 -16.234 1 95.19 131 THR A C 1
ATOM 1022 O O . THR A 1 131 ? 12.773 43.906 -15.031 1 95.19 131 THR A O 1
ATOM 1025 N N . ALA A 1 132 ? 13.039 42.406 -16.719 1 97.06 132 ALA A N 1
ATOM 1026 C CA . ALA A 1 132 ? 13.289 41.281 -15.812 1 97.06 132 ALA A CA 1
ATOM 1027 C C . ALA A 1 132 ? 14.625 40.625 -16.125 1 97.06 132 ALA A C 1
ATOM 1029 O O . ALA A 1 132 ? 15.008 40.469 -17.281 1 97.06 132 ALA A O 1
ATOM 1030 N N . GLN A 1 133 ? 15.32 40.25 -15.172 1 96.31 133 GLN A N 1
ATOM 1031 C CA . GLN A 1 133 ? 16.547 39.469 -15.234 1 96.31 133 GLN A CA 1
ATOM 1032 C C . GLN A 1 133 ? 16.344 38.062 -14.695 1 96.31 133 GLN A C 1
ATOM 1034 O O . GLN A 1 133 ? 16 37.875 -13.523 1 96.31 133 GLN A O 1
ATOM 1039 N N . LYS A 1 134 ? 16.594 37 -15.594 1 95.31 134 LYS A N 1
ATOM 1040 C CA . LYS A 1 134 ? 16.469 35.594 -15.195 1 95.31 134 LYS A CA 1
ATOM 1041 C C . LYS A 1 134 ? 17.688 35.156 -14.383 1 95.31 134 LYS A C 1
ATOM 1043 O O . LYS A 1 134 ? 18.828 35.344 -14.812 1 95.31 134 LYS A O 1
ATOM 1048 N N . LEU A 1 135 ? 17.438 34.594 -13.242 1 97 135 LEU A N 1
ATOM 1049 C CA . LEU A 1 135 ? 18.547 34.125 -12.406 1 97 135 LEU A CA 1
ATOM 1050 C C . LEU A 1 135 ? 19.016 32.75 -12.836 1 97 135 LEU A C 1
ATOM 1052 O O . LEU A 1 135 ? 18.219 31.922 -13.273 1 97 135 LEU A O 1
ATOM 1056 N N . MET A 1 136 ? 20.375 32.5 -12.758 1 96.44 136 MET A N 1
ATOM 1057 C CA . MET A 1 136 ? 21.016 31.188 -12.977 1 96.44 136 MET A CA 1
ATOM 1058 C C . MET A 1 136 ? 20.594 30.609 -14.328 1 96.44 136 MET A C 1
ATOM 1060 O O . MET A 1 136 ? 20.344 29.406 -14.43 1 96.44 136 MET A O 1
ATOM 1064 N N . ASP A 1 137 ? 20.359 31.391 -15.32 1 94.69 137 ASP A N 1
ATOM 1065 C CA . ASP A 1 137 ? 20.047 30.969 -16.688 1 94.69 137 ASP A CA 1
ATOM 1066 C C . ASP A 1 137 ? 18.797 30.094 -16.719 1 94.69 137 ASP A C 1
ATOM 1068 O O . ASP A 1 137 ? 18.734 29.141 -17.5 1 94.69 137 ASP A O 1
ATOM 1072 N N . GLY A 1 138 ? 17.953 30.25 -15.734 1 95.5 138 GLY A N 1
ATOM 1073 C CA . GLY A 1 138 ? 16.672 29.578 -15.773 1 95.5 138 GLY A CA 1
ATOM 1074 C C . GLY A 1 138 ? 16.656 28.266 -15.023 1 95.5 138 GLY A C 1
ATOM 1075 O O . GLY A 1 138 ? 15.656 27.547 -15 1 95.5 138 GLY A O 1
ATOM 1076 N N . GLU A 1 139 ? 17.719 27.922 -14.445 1 97.06 139 GLU A N 1
ATOM 1077 C CA . GLU A 1 139 ? 17.703 26.734 -13.586 1 97.06 139 GLU A CA 1
ATOM 1078 C C . GLU A 1 139 ? 16.781 26.953 -12.383 1 97.06 139 GLU A C 1
ATOM 1080 O O . GLU A 1 139 ? 16.672 28.062 -11.875 1 97.06 139 GLU A O 1
ATOM 1085 N N . LYS A 1 140 ? 16.109 25.875 -11.945 1 98 140 LYS A N 1
ATOM 1086 C CA . LYS A 1 140 ? 15.242 25.984 -10.773 1 98 140 LYS A CA 1
ATOM 1087 C C . LYS A 1 140 ? 16.062 26.062 -9.484 1 98 140 LYS A C 1
ATOM 1089 O O . LYS A 1 140 ? 16.969 25.25 -9.281 1 98 140 LYS A O 1
ATOM 1094 N N . ILE A 1 141 ? 15.797 27.047 -8.758 1 98.25 141 ILE A N 1
ATOM 1095 C CA . ILE A 1 141 ? 16.469 27.281 -7.488 1 98.25 141 ILE A CA 1
ATOM 1096 C C . ILE A 1 141 ? 15.43 27.453 -6.379 1 98.25 141 ILE A C 1
ATOM 1098 O O . ILE A 1 141 ? 14.227 27.453 -6.645 1 98.25 141 ILE A O 1
ATOM 1102 N N . MET A 1 142 ? 15.984 27.516 -5.102 1 98.06 142 MET A N 1
ATOM 1103 C CA . MET A 1 142 ? 15.094 27.562 -3.943 1 98.06 142 MET A CA 1
ATOM 1104 C C . MET A 1 142 ? 15.375 28.812 -3.104 1 98.06 142 MET A C 1
ATOM 1106 O O . MET A 1 142 ? 16.531 29.203 -2.947 1 98.06 142 MET A O 1
ATOM 1110 N N . TYR A 1 143 ? 14.32 29.422 -2.564 1 97.38 143 TYR A N 1
ATOM 1111 C CA . TYR A 1 143 ? 14.344 30.438 -1.506 1 97.38 143 TYR A CA 1
ATOM 1112 C C . TYR A 1 143 ? 15.141 31.656 -1.932 1 97.38 143 TYR A C 1
ATOM 1114 O O . TYR A 1 143 ? 15.93 32.188 -1.149 1 97.38 143 TYR A O 1
ATOM 1122 N N . ALA A 1 144 ? 15.008 32.062 -3.178 1 97.81 144 ALA A N 1
ATOM 1123 C CA . ALA A 1 144 ? 15.672 33.281 -3.623 1 97.81 144 ALA A CA 1
ATOM 1124 C C . ALA A 1 144 ? 15.18 34.469 -2.834 1 97.81 144 ALA A C 1
ATOM 1126 O O . ALA A 1 144 ? 13.977 34.656 -2.635 1 97.81 144 ALA A O 1
ATOM 1127 N N . THR A 1 145 ? 16.109 35.281 -2.322 1 96.31 145 THR A N 1
ATOM 1128 C CA . THR A 1 145 ? 15.789 36.5 -1.574 1 96.31 145 THR A CA 1
ATOM 1129 C C . THR A 1 145 ? 16.734 37.625 -1.945 1 96.31 145 THR A C 1
ATOM 1131 O O . THR A 1 145 ? 17.953 37.438 -2.051 1 96.31 145 THR A O 1
ATOM 1134 N N . LEU A 1 146 ? 16.188 38.812 -2.139 1 95.94 146 LEU A N 1
ATOM 1135 C CA . LEU A 1 146 ? 16.969 40 -2.424 1 95.94 146 LEU A CA 1
ATOM 1136 C C . LEU A 1 146 ? 17.688 40.5 -1.169 1 95.94 146 LEU A C 1
ATOM 1138 O O . LEU A 1 146 ? 17.125 40.469 -0.075 1 95.94 146 LEU A O 1
ATOM 1142 N N . SER A 1 147 ? 18.953 40.938 -1.413 1 94.94 147 SER A N 1
ATOM 1143 C CA . SER A 1 147 ? 19.688 41.531 -0.299 1 94.94 147 SER A CA 1
ATOM 1144 C C . SER A 1 147 ? 19.094 42.875 0.116 1 94.94 147 SER A C 1
ATOM 1146 O O . SER A 1 147 ? 18.469 43.562 -0.694 1 94.94 147 SER A O 1
ATOM 1148 N N . PRO A 1 148 ? 19.312 43.25 1.406 1 92.5 148 PRO A N 1
ATOM 1149 C CA . PRO A 1 148 ? 18.766 44.531 1.887 1 92.5 148 PRO A CA 1
ATOM 1150 C C . PRO A 1 148 ? 19.297 45.719 1.092 1 92.5 148 PRO A C 1
ATOM 1152 O O . PRO A 1 148 ? 18.641 46.75 1.032 1 92.5 148 PRO A O 1
ATOM 1155 N N . ASP A 1 149 ? 20.469 45.594 0.424 1 89.62 149 ASP A N 1
ATOM 1156 C CA . ASP A 1 149 ? 21.031 46.688 -0.354 1 89.62 149 ASP A CA 1
ATOM 1157 C C . ASP A 1 149 ? 20.609 46.594 -1.819 1 89.62 149 ASP A C 1
ATOM 1159 O O . ASP A 1 149 ? 21.078 47.375 -2.656 1 89.62 149 ASP A O 1
ATOM 1163 N N . ASN A 1 150 ? 19.844 45.594 -2.18 1 88.69 150 ASN A N 1
ATOM 1164 C CA . ASN A 1 150 ? 19.125 45.469 -3.439 1 88.69 150 ASN A CA 1
ATOM 1165 C C . ASN A 1 150 ? 20.047 45.094 -4.586 1 88.69 150 ASN A C 1
ATOM 1167 O O . ASN A 1 150 ? 19.656 45.125 -5.754 1 88.69 150 ASN A O 1
ATOM 1171 N N . ASP A 1 151 ? 21.234 44.719 -4.301 1 92.81 151 ASP A N 1
ATOM 1172 C CA . ASP A 1 151 ? 22.156 44.531 -5.414 1 92.81 151 ASP A CA 1
ATOM 1173 C C . ASP A 1 151 ? 22.547 43.062 -5.559 1 92.81 151 ASP A C 1
ATOM 1175 O O . ASP A 1 151 ? 23.281 42.688 -6.48 1 92.81 151 ASP A O 1
ATOM 1179 N N . LYS A 1 152 ? 22.109 42.188 -4.676 1 96.56 152 LYS A N 1
ATOM 1180 C CA . LYS A 1 152 ? 22.438 40.781 -4.707 1 96.56 152 LYS A CA 1
ATOM 1181 C C . LYS A 1 152 ? 21.188 39.938 -4.449 1 96.56 152 LYS A C 1
ATOM 1183 O O . LYS A 1 152 ? 20.172 40.438 -3.967 1 96.56 152 LYS A O 1
ATOM 1188 N N . VAL A 1 153 ? 21.25 38.656 -4.828 1 97.81 153 VAL A N 1
ATOM 1189 C CA . VAL A 1 153 ? 20.25 37.656 -4.496 1 97.81 153 VAL A CA 1
ATOM 1190 C C . VAL A 1 153 ? 20.938 36.406 -3.928 1 97.81 153 VAL A C 1
ATOM 1192 O O . VAL A 1 153 ? 21.906 35.906 -4.5 1 97.81 153 VAL A O 1
ATOM 1195 N N . ALA A 1 154 ? 20.516 35.906 -2.791 1 98.31 154 ALA A N 1
ATOM 1196 C CA . ALA A 1 154 ? 20.953 34.625 -2.252 1 98.31 154 ALA A CA 1
ATOM 1197 C C . ALA A 1 154 ? 19.891 33.562 -2.484 1 98.31 154 ALA A C 1
ATOM 1199 O O . ALA A 1 154 ? 18.688 33.844 -2.504 1 98.31 154 ALA A O 1
ATOM 1200 N N . PHE A 1 155 ? 20.297 32.312 -2.707 1 98.56 155 PHE A N 1
ATOM 1201 C CA . PHE A 1 155 ? 19.375 31.219 -2.934 1 98.56 155 PHE A CA 1
ATOM 1202 C C . PHE A 1 155 ? 20.062 29.875 -2.666 1 98.56 155 PHE A C 1
ATOM 1204 O O . PHE A 1 155 ? 21.266 29.828 -2.43 1 98.56 155 PHE A O 1
ATOM 1211 N N . VAL A 1 156 ? 19.25 28.828 -2.617 1 98.62 156 VAL A N 1
ATOM 1212 C CA . VAL A 1 156 ? 19.75 27.469 -2.438 1 98.62 156 VAL A CA 1
ATOM 1213 C C . VAL A 1 156 ? 19.547 26.672 -3.725 1 98.62 156 VAL A C 1
ATOM 1215 O O . VAL A 1 156 ? 18.5 26.766 -4.371 1 98.62 156 VAL A O 1
ATOM 1218 N N . LYS A 1 157 ? 20.547 25.953 -4.133 1 98.25 157 LYS A N 1
ATOM 1219 C CA . LYS A 1 157 ? 20.5 25.016 -5.246 1 98.25 157 LYS A CA 1
ATOM 1220 C C . LYS A 1 157 ? 21.25 23.719 -4.918 1 98.25 157 LYS A C 1
ATOM 1222 O O . LYS A 1 157 ? 22.406 23.766 -4.508 1 98.25 157 LYS A O 1
ATOM 1227 N N . ASP A 1 158 ? 20.594 22.594 -5.039 1 97.19 158 ASP A N 1
ATOM 1228 C CA . ASP A 1 158 ? 21.188 21.281 -4.789 1 97.19 158 ASP A CA 1
ATOM 1229 C C . ASP A 1 158 ? 21.812 21.219 -3.398 1 97.19 158 ASP A C 1
ATOM 1231 O O . ASP A 1 158 ? 22.953 20.75 -3.246 1 97.19 158 ASP A O 1
ATOM 1235 N N . ASN A 1 159 ? 21.172 21.828 -2.463 1 98.12 159 ASN A N 1
ATOM 1236 C CA . ASN A 1 159 ? 21.531 21.812 -1.048 1 98.12 159 ASN A CA 1
ATOM 1237 C C . ASN A 1 159 ? 22.766 22.672 -0.774 1 98.12 159 ASN A C 1
ATOM 1239 O O . ASN A 1 159 ? 23.438 22.5 0.243 1 98.12 159 ASN A O 1
ATOM 1243 N N . ASN A 1 160 ? 23.078 23.547 -1.68 1 98.75 160 ASN A N 1
ATOM 1244 C CA . ASN A 1 160 ? 24.156 24.5 -1.476 1 98.75 160 ASN A CA 1
ATOM 1245 C C . ASN A 1 160 ? 23.656 25.953 -1.546 1 98.75 160 ASN A C 1
ATOM 1247 O O . ASN A 1 160 ? 22.688 26.234 -2.254 1 98.75 160 ASN A O 1
ATOM 1251 N N . LEU A 1 161 ? 24.344 26.797 -0.813 1 98.69 161 LEU A N 1
ATOM 1252 C CA . LEU A 1 161 ? 24 28.219 -0.753 1 98.69 161 LEU A CA 1
ATOM 1253 C C . LEU A 1 161 ? 24.812 29.016 -1.77 1 98.69 161 LEU A C 1
ATOM 1255 O O . LEU A 1 161 ? 26.016 28.797 -1.914 1 98.69 161 LEU A O 1
ATOM 1259 N N . PHE A 1 162 ? 24.156 29.891 -2.51 1 98.69 162 PHE A N 1
ATOM 1260 C CA . PHE A 1 162 ? 24.75 30.734 -3.537 1 98.69 162 PHE A CA 1
ATOM 1261 C C . PHE A 1 162 ? 24.359 32.188 -3.338 1 98.69 162 PHE A C 1
ATOM 1263 O O . PHE A 1 162 ? 23.344 32.5 -2.688 1 98.69 162 PHE A O 1
ATOM 1270 N N . VAL A 1 163 ? 25.172 33.125 -3.9 1 98.25 163 VAL A N 1
ATOM 1271 C CA . VAL A 1 163 ? 24.828 34.531 -4.039 1 98.25 163 VAL A CA 1
ATOM 1272 C C . VAL A 1 163 ? 25.156 35 -5.461 1 98.25 163 VAL A C 1
ATOM 1274 O O . VAL A 1 163 ? 26.172 34.625 -6.035 1 98.25 163 VAL A O 1
ATOM 1277 N N . VAL A 1 164 ? 24.281 35.75 -6.02 1 97.38 164 VAL A N 1
ATOM 1278 C CA . VAL A 1 164 ? 24.531 36.344 -7.328 1 97.38 164 VAL A CA 1
ATOM 1279 C C . VAL A 1 164 ? 24.516 37.875 -7.215 1 97.38 164 VAL A C 1
ATOM 1281 O O . VAL A 1 164 ? 23.688 38.438 -6.512 1 97.38 164 VAL A O 1
ATOM 1284 N N . GLU A 1 165 ? 25.5 38.469 -7.828 1 95.88 165 GLU A N 1
ATOM 1285 C CA . GLU A 1 165 ? 25.516 39.938 -7.992 1 95.88 165 GLU A CA 1
ATOM 1286 C C . GLU A 1 165 ? 24.688 40.344 -9.203 1 95.88 165 GLU A C 1
ATOM 1288 O O . GLU A 1 165 ? 24.984 39.969 -10.328 1 95.88 165 GLU A O 1
ATOM 1293 N N . LEU A 1 166 ? 23.75 41.25 -9.008 1 95.12 166 LEU A N 1
ATOM 1294 C CA . LEU A 1 166 ? 22.781 41.562 -10.055 1 95.12 166 LEU A CA 1
ATOM 1295 C C . LEU A 1 166 ? 23.438 42.344 -11.18 1 95.12 166 LEU A C 1
ATOM 1297 O O . LEU A 1 166 ? 23.094 42.188 -12.352 1 95.12 166 LEU A O 1
ATOM 1301 N N . ALA A 1 167 ? 24.344 43.156 -10.859 1 93.62 167 ALA A N 1
ATOM 1302 C CA . ALA A 1 167 ? 24.969 44.031 -11.852 1 93.62 167 ALA A CA 1
ATOM 1303 C C . ALA A 1 167 ? 25.828 43.219 -12.828 1 93.62 167 ALA A C 1
ATOM 1305 O O . ALA A 1 167 ? 25.875 43.531 -14.023 1 93.62 167 ALA A O 1
ATOM 1306 N N . THR A 1 168 ? 26.484 42.188 -12.367 1 94.38 168 THR A N 1
ATOM 1307 C CA . THR A 1 168 ? 27.453 41.5 -13.18 1 94.38 168 THR A CA 1
ATOM 1308 C C . THR A 1 168 ? 27 40.062 -13.469 1 94.38 168 THR A C 1
ATOM 1310 O O . THR A 1 168 ? 27.562 39.375 -14.328 1 94.38 168 THR A O 1
ATOM 1313 N N . ASN A 1 169 ? 26.062 39.625 -12.719 1 93.12 169 ASN A N 1
ATOM 1314 C CA . ASN A 1 169 ? 25.578 38.219 -12.773 1 93.12 169 ASN A CA 1
ATOM 1315 C C . ASN A 1 169 ? 26.625 37.25 -12.25 1 93.12 169 ASN A C 1
ATOM 1317 O O . ASN A 1 169 ? 26.547 36.062 -12.516 1 93.12 169 ASN A O 1
ATOM 1321 N N . GLN A 1 170 ? 27.578 37.781 -11.609 1 95.38 170 GLN A N 1
ATOM 1322 C CA . GLN A 1 170 ? 28.594 36.906 -11.008 1 95.38 170 GLN A CA 1
ATOM 1323 C C . GLN A 1 170 ? 27.984 36.062 -9.891 1 95.38 170 GLN A C 1
ATOM 1325 O O . GLN A 1 170 ? 27.344 36.594 -8.984 1 95.38 170 GLN A O 1
ATOM 1330 N N . VAL A 1 171 ? 28.219 34.75 -10.008 1 96.75 171 VAL A N 1
ATOM 1331 C CA . VAL A 1 171 ? 27.688 33.812 -9.023 1 96.75 171 VAL A CA 1
ATOM 1332 C C . VAL A 1 171 ? 28.812 33.375 -8.078 1 96.75 171 VAL A C 1
ATOM 1334 O O . VAL A 1 171 ? 29.906 33 -8.516 1 96.75 171 VAL A O 1
ATOM 1337 N N . THR A 1 172 ? 28.594 33.406 -6.859 1 97.25 172 THR A N 1
ATOM 1338 C CA . THR A 1 172 ? 29.469 32.875 -5.824 1 97.25 172 THR A CA 1
ATOM 1339 C C . THR A 1 172 ? 28.797 31.719 -5.098 1 97.25 172 THR A C 1
ATOM 1341 O O . THR A 1 172 ? 27.703 31.875 -4.539 1 97.25 172 THR A O 1
ATOM 1344 N N . GLN A 1 173 ? 29.438 30.578 -5.172 1 98.19 173 GLN A N 1
ATOM 1345 C CA . GLN A 1 173 ? 28.984 29.438 -4.383 1 98.19 173 GLN A CA 1
ATOM 1346 C C . GLN A 1 173 ? 29.578 29.469 -2.977 1 98.19 173 GLN A C 1
ATOM 1348 O O . GLN A 1 173 ? 30.797 29.375 -2.805 1 98.19 173 GLN A O 1
ATOM 1353 N N . ILE A 1 174 ? 28.766 29.531 -1.983 1 98.5 174 ILE A N 1
ATOM 1354 C CA . ILE A 1 174 ? 29.188 29.703 -0.596 1 98.5 174 ILE A CA 1
ATOM 1355 C C . ILE A 1 174 ? 29.516 28.344 0.014 1 98.5 174 ILE A C 1
ATOM 1357 O O . ILE A 1 174 ? 30.5 28.203 0.752 1 98.5 174 ILE A O 1
ATOM 1361 N N . THR A 1 175 ? 28.672 27.328 -0.185 1 98.69 175 THR A N 1
ATOM 1362 C CA . THR A 1 175 ? 28.891 25.984 0.32 1 98.69 175 THR A CA 1
ATOM 1363 C C . THR A 1 175 ? 29.031 24.984 -0.831 1 98.69 175 THR A C 1
ATOM 1365 O O . THR A 1 175 ? 28.453 25.188 -1.904 1 98.69 175 THR A O 1
ATOM 1368 N N . THR A 1 176 ? 29.734 23.797 -0.605 1 98.31 176 THR A N 1
ATOM 1369 C CA . THR A 1 176 ? 30.047 22.891 -1.71 1 98.31 176 THR A CA 1
ATOM 1370 C C . THR A 1 176 ? 29.766 21.453 -1.316 1 98.31 176 THR A C 1
ATOM 1372 O O . THR A 1 176 ? 29.906 20.531 -2.137 1 98.31 176 THR A O 1
ATOM 1375 N N . ASP A 1 177 ? 29.375 21.25 -0.102 1 98.31 177 ASP A N 1
ATOM 1376 C CA . ASP A 1 177 ? 29.266 19.875 0.369 1 98.31 177 ASP A CA 1
ATOM 1377 C C . ASP A 1 177 ? 27.797 19.422 0.364 1 98.31 177 ASP A C 1
ATOM 1379 O O . ASP A 1 177 ? 27.484 18.344 0.861 1 98.31 177 ASP A O 1
ATOM 1383 N N . GLY A 1 178 ? 26.906 20.25 -0.183 1 98.38 178 GLY A N 1
ATOM 1384 C CA . GLY A 1 178 ? 25.516 19.859 -0.277 1 98.38 178 GLY A CA 1
ATOM 1385 C C . GLY A 1 178 ? 25.297 18.609 -1.094 1 98.38 178 GLY A C 1
ATOM 1386 O O . GLY A 1 178 ? 25.906 18.422 -2.146 1 98.38 178 GLY A O 1
ATOM 1387 N N . LYS A 1 179 ? 24.5 17.672 -0.533 1 97.69 179 LYS A N 1
ATOM 1388 C CA . LYS A 1 179 ? 24.156 16.422 -1.2 1 97.69 179 LYS A CA 1
ATOM 1389 C C . LYS A 1 179 ? 22.812 15.883 -0.707 1 97.69 179 LYS A C 1
ATOM 1391 O O . LYS A 1 179 ? 22.547 15.875 0.497 1 97.69 179 LYS A O 1
ATOM 1396 N N . TRP A 1 180 ? 21.984 15.438 -1.677 1 95.06 180 TRP A N 1
ATOM 1397 C CA . TRP A 1 180 ? 20.656 14.922 -1.354 1 95.06 180 TRP A CA 1
ATOM 1398 C C . TRP A 1 180 ? 20.75 13.797 -0.329 1 95.06 180 TRP A C 1
ATOM 1400 O O . TRP A 1 180 ? 21.594 12.906 -0.441 1 95.06 180 TRP A O 1
ATOM 1410 N N . ASN A 1 181 ? 19.953 13.805 0.704 1 95.88 181 ASN A N 1
ATOM 1411 C CA . ASN A 1 181 ? 19.828 12.836 1.783 1 95.88 181 ASN A CA 1
ATOM 1412 C C . ASN A 1 181 ? 21.109 12.703 2.582 1 95.88 181 ASN A C 1
ATOM 1414 O O . ASN A 1 181 ? 21.391 11.648 3.162 1 95.88 181 ASN A O 1
ATOM 1418 N N . HIS A 1 182 ? 22.016 13.734 2.547 1 97.88 182 HIS A N 1
ATOM 1419 C CA . HIS A 1 182 ? 23.234 13.766 3.326 1 97.88 182 HIS A CA 1
ATOM 1420 C C . HIS A 1 182 ? 23.422 15.117 4.004 1 97.88 182 HIS A C 1
ATOM 1422 O O . HIS A 1 182 ? 23.094 15.281 5.18 1 97.88 182 HIS A O 1
ATOM 1428 N N . ILE A 1 183 ? 23.797 16.188 3.201 1 98.69 183 ILE A N 1
ATOM 1429 C CA . ILE A 1 183 ? 24.078 17.5 3.771 1 98.69 183 ILE A CA 1
ATOM 1430 C C . ILE A 1 183 ? 23.172 18.547 3.119 1 98.69 183 ILE A C 1
ATOM 1432 O O . ILE A 1 183 ? 23.031 18.562 1.896 1 98.69 183 ILE A O 1
ATOM 1436 N N . ILE A 1 184 ? 22.578 19.422 3.93 1 98.62 184 ILE A N 1
ATOM 1437 C CA . ILE A 1 184 ? 21.75 20.531 3.457 1 98.62 184 ILE A CA 1
ATOM 1438 C C . ILE A 1 184 ? 22.281 21.844 4.016 1 98.62 184 ILE A C 1
ATOM 1440 O O . ILE A 1 184 ? 22.469 21.984 5.227 1 98.62 184 ILE A O 1
ATOM 1444 N N . ASN A 1 185 ? 22.5 22.828 3.18 1 98.81 185 ASN A N 1
ATOM 1445 C CA . ASN A 1 185 ? 22.922 24.156 3.594 1 98.81 185 ASN A CA 1
ATOM 1446 C C . ASN A 1 185 ? 21.906 25.219 3.197 1 98.81 185 ASN A C 1
ATOM 1448 O O . ASN A 1 185 ? 21.625 25.406 2.012 1 98.81 185 ASN A O 1
ATOM 1452 N N . GLY A 1 186 ? 21.375 25.891 4.148 1 98.56 186 GLY A N 1
ATOM 1453 C CA . GLY A 1 186 ? 20.531 27.047 3.869 1 98.56 186 GLY A CA 1
ATOM 1454 C C . GLY A 1 186 ? 19.078 26.672 3.619 1 98.56 186 GLY A C 1
ATOM 1455 O O . GLY A 1 186 ? 18.234 27.547 3.398 1 98.56 186 GLY A O 1
ATOM 1456 N N . ALA A 1 187 ? 18.719 25.453 3.588 1 98.19 187 ALA A N 1
ATOM 1457 C CA . ALA A 1 187 ? 17.359 24.922 3.578 1 98.19 187 ALA A CA 1
ATOM 1458 C C . ALA A 1 187 ? 17.141 23.953 4.742 1 98.19 187 ALA A C 1
ATOM 1460 O O . ALA A 1 187 ? 18.094 23.531 5.402 1 98.19 187 ALA A O 1
ATOM 1461 N N . ALA A 1 188 ? 15.898 23.656 4.992 1 97.62 188 ALA A N 1
ATOM 1462 C CA . ALA A 1 188 ? 15.602 22.812 6.141 1 97.62 188 ALA A CA 1
ATOM 1463 C C . ALA A 1 188 ? 15.414 21.359 5.719 1 97.62 188 ALA A C 1
ATOM 1465 O O . ALA A 1 188 ? 15.086 21.078 4.562 1 97.62 188 ALA A O 1
ATOM 1466 N N . ASP A 1 189 ? 15.734 20.391 6.617 1 97.12 189 ASP A N 1
ATOM 1467 C CA . ASP A 1 189 ? 15.336 19 6.375 1 97.12 189 ASP A CA 1
ATOM 1468 C C . ASP A 1 189 ? 13.828 18.828 6.539 1 97.12 189 ASP A C 1
ATOM 1470 O O . ASP A 1 189 ? 13.117 19.797 6.855 1 97.12 189 ASP A O 1
ATOM 1474 N N . TRP A 1 190 ? 13.352 17.672 6.258 1 95.81 190 TRP A N 1
ATOM 1475 C CA . TRP A 1 190 ? 11.914 17.422 6.207 1 95.81 190 TRP A CA 1
ATOM 1476 C C . TRP A 1 190 ? 11.266 17.75 7.551 1 95.81 190 TRP A C 1
ATOM 1478 O O . TRP A 1 190 ? 10.234 18.438 7.598 1 95.81 190 TRP A O 1
ATOM 1488 N N . VAL A 1 191 ? 11.82 17.281 8.633 1 97.19 191 VAL A N 1
ATOM 1489 C CA . VAL A 1 191 ? 11.148 17.344 9.922 1 97.19 191 VAL A CA 1
ATOM 1490 C C . VAL A 1 191 ? 11.094 18.781 10.414 1 97.19 191 VAL A C 1
ATOM 1492 O O . VAL A 1 191 ? 10.117 19.203 11.047 1 97.19 191 VAL A O 1
ATOM 1495 N N . TYR A 1 192 ? 12.141 19.656 10.141 1 97.69 192 TYR A N 1
ATOM 1496 C CA . TYR A 1 192 ? 12.102 21.062 10.5 1 97.69 192 TYR A CA 1
ATOM 1497 C C . TYR A 1 192 ? 11.008 21.797 9.727 1 97.69 192 TYR A C 1
ATOM 1499 O O . TYR A 1 192 ? 10.297 22.625 10.289 1 97.69 192 TYR A O 1
ATOM 1507 N N . GLU A 1 193 ? 10.961 21.469 8.477 1 96.19 193 GLU A N 1
ATOM 1508 C CA . GLU A 1 193 ? 9.938 22.094 7.652 1 96.19 193 GLU A CA 1
ATOM 1509 C C . GLU A 1 193 ? 8.539 21.734 8.148 1 96.19 193 GLU A C 1
ATOM 1511 O O . GLU A 1 193 ? 7.66 22.609 8.219 1 96.19 193 GLU A O 1
ATOM 1516 N N . GLU A 1 194 ? 8.383 20.547 8.516 1 94.88 194 GLU A N 1
ATOM 1517 C CA . GLU A 1 194 ? 7.066 20.031 8.906 1 94.88 194 GLU A CA 1
ATOM 1518 C C . GLU A 1 194 ? 6.664 20.547 10.289 1 94.88 194 GLU A C 1
ATOM 1520 O O . GLU A 1 194 ? 5.547 21.047 10.469 1 94.88 194 GLU A O 1
ATOM 1525 N N . GLU A 1 195 ? 7.617 20.516 11.18 1 97.06 195 GLU A N 1
ATOM 1526 C CA . GLU A 1 195 ? 7.207 20.672 12.57 1 97.06 195 GLU A CA 1
ATOM 1527 C C . GLU A 1 195 ? 7.559 22.062 13.094 1 97.06 195 GLU A C 1
ATOM 1529 O O . GLU A 1 195 ? 6.941 22.562 14.039 1 97.06 195 GLU A O 1
ATOM 1534 N N . PHE A 1 196 ? 8.578 22.656 12.523 1 97.38 196 PHE A N 1
ATOM 1535 C CA . PHE A 1 196 ? 8.969 24 12.945 1 97.38 196 PHE A CA 1
ATOM 1536 C C . PHE A 1 196 ? 8.555 25.031 11.906 1 97.38 196 PHE A C 1
ATOM 1538 O O . PHE A 1 196 ? 8.906 26.219 12.031 1 97.38 196 PHE A O 1
ATOM 1545 N N . SER A 1 197 ? 7.867 24.578 10.859 1 95.81 197 SER A N 1
ATOM 1546 C CA . SER A 1 197 ? 7.426 25.469 9.781 1 95.81 197 SER A CA 1
ATOM 1547 C C . SER A 1 197 ? 8.586 26.312 9.258 1 95.81 197 SER A C 1
ATOM 1549 O O . SER A 1 197 ? 8.438 27.516 9.047 1 95.81 197 SER A O 1
ATOM 1551 N N . MET A 1 198 ? 9.703 25.719 9.164 1 95.31 198 MET A N 1
ATOM 1552 C CA . MET A 1 198 ? 10.906 26.375 8.656 1 95.31 198 MET A CA 1
ATOM 1553 C C . MET A 1 198 ? 11.43 25.672 7.414 1 95.31 198 MET A C 1
ATOM 1555 O O . MET A 1 198 ? 11.867 24.516 7.488 1 95.31 198 MET A O 1
ATOM 1559 N N . SER A 1 199 ? 11.391 26.344 6.312 1 96.31 199 SER A N 1
ATOM 1560 C CA . SER A 1 199 ? 11.906 25.75 5.086 1 96.31 199 SER A CA 1
ATOM 1561 C C . SER A 1 199 ? 13.148 26.469 4.59 1 96.31 199 SER A C 1
ATOM 1563 O O . SER A 1 199 ? 14.102 25.844 4.113 1 96.31 199 SER A O 1
ATOM 1565 N N . LYS A 1 200 ? 13.109 27.812 4.68 1 97.75 200 LYS A N 1
ATOM 1566 C CA . LYS A 1 200 ? 14.305 28.609 4.418 1 97.75 200 LYS A CA 1
ATOM 1567 C C . LYS A 1 200 ? 15.164 28.734 5.672 1 97.75 200 LYS A C 1
ATOM 1569 O O . LYS A 1 200 ? 14.688 29.203 6.715 1 97.75 200 LYS A O 1
ATOM 1574 N N . ALA A 1 201 ? 16.438 28.406 5.57 1 98.44 201 ALA A N 1
ATOM 1575 C CA . ALA A 1 201 ? 17.281 28.344 6.758 1 98.44 201 ALA A CA 1
ATOM 1576 C C . ALA A 1 201 ? 18.484 29.266 6.621 1 98.44 201 ALA A C 1
ATOM 1578 O O . ALA A 1 201 ? 19.594 28.922 7.059 1 98.44 201 ALA A O 1
ATOM 1579 N N . PHE A 1 202 ? 18.297 30.391 5.945 1 98.62 202 PHE A N 1
ATOM 1580 C CA . PHE A 1 202 ? 19.312 31.438 5.902 1 98.62 202 PHE A CA 1
ATOM 1581 C C . PHE A 1 202 ? 18.672 32.812 5.918 1 98.62 202 PHE A C 1
ATOM 1583 O O . PHE A 1 202 ? 17.484 32.938 5.641 1 98.62 202 PHE A O 1
ATOM 1590 N N . ASP A 1 203 ? 19.484 33.812 6.297 1 97.62 203 ASP A N 1
ATOM 1591 C CA . ASP A 1 203 ? 18.984 35.188 6.363 1 97.62 203 ASP A CA 1
ATOM 1592 C C . ASP A 1 203 ? 20.125 36.188 6.199 1 97.62 203 ASP A C 1
ATOM 1594 O O . ASP A 1 203 ? 21.25 35.938 6.598 1 97.62 203 ASP A O 1
ATOM 1598 N N . TRP A 1 204 ? 19.812 37.375 5.582 1 97.19 204 TRP A N 1
ATOM 1599 C CA . TRP A 1 204 ? 20.766 38.469 5.375 1 97.19 204 TRP A CA 1
ATOM 1600 C C . TRP A 1 204 ? 20.906 39.312 6.641 1 97.19 204 TRP A C 1
ATOM 1602 O O . TRP A 1 204 ? 19.922 39.594 7.324 1 97.19 204 TRP A O 1
ATOM 1612 N N . SER A 1 205 ? 22.188 39.688 6.902 1 96.88 205 SER A N 1
ATOM 1613 C CA . SER A 1 205 ? 22.312 40.781 7.879 1 96.88 205 SER A CA 1
ATOM 1614 C C . SER A 1 205 ? 21.641 42.031 7.387 1 96.88 205 SER A C 1
ATOM 1616 O O . SER A 1 205 ? 21.391 42.188 6.191 1 96.88 205 SER A O 1
ATOM 1618 N N . ARG A 1 206 ? 21.328 42.938 8.234 1 92.69 206 ARG A N 1
ATOM 1619 C CA . ARG A 1 206 ? 20.531 44.125 7.887 1 92.69 206 ARG A CA 1
ATOM 1620 C C . ARG A 1 206 ? 21.234 44.969 6.848 1 92.69 206 ARG A C 1
ATOM 1622 O O . ARG A 1 206 ? 20.594 45.625 6.016 1 92.69 206 ARG A O 1
ATOM 1629 N N . ASP A 1 207 ? 22.578 44.969 6.871 1 93.56 207 ASP A N 1
ATOM 1630 C CA . ASP A 1 207 ? 23.344 45.781 5.934 1 93.56 207 ASP A CA 1
ATOM 1631 C C . ASP A 1 207 ? 23.656 45 4.66 1 93.56 207 ASP A C 1
ATOM 1633 O O . ASP A 1 207 ? 24.328 45.5 3.76 1 93.56 207 ASP A O 1
ATOM 1637 N N . GLY A 1 208 ? 23.297 43.688 4.613 1 94.94 208 GLY A N 1
ATOM 1638 C CA . GLY A 1 208 ? 23.469 42.906 3.412 1 94.94 208 GLY A CA 1
ATOM 1639 C C . GLY A 1 208 ? 24.891 42.406 3.219 1 94.94 208 GLY A C 1
ATOM 1640 O O . GLY A 1 208 ? 25.234 41.906 2.152 1 94.94 208 GLY A O 1
ATOM 1641 N N . LYS A 1 209 ? 25.672 42.438 4.25 1 96.19 209 LYS A N 1
ATOM 1642 C CA . LYS A 1 209 ? 27.094 42.125 4.102 1 96.19 209 LYS A CA 1
ATOM 1643 C C . LYS A 1 209 ? 27.391 40.688 4.59 1 96.19 209 LYS A C 1
ATOM 1645 O O . LYS A 1 209 ? 28.453 40.156 4.301 1 96.19 209 LYS A O 1
ATOM 1650 N N . LYS A 1 210 ? 26.484 40.125 5.352 1 98 210 LYS A N 1
ATOM 1651 C CA . LYS A 1 210 ? 26.641 38.781 5.883 1 98 210 LYS A CA 1
ATOM 1652 C C . LYS A 1 210 ? 25.391 37.938 5.629 1 98 210 LYS A C 1
ATOM 1654 O O . LYS A 1 210 ? 24.297 38.469 5.465 1 98 210 LYS A O 1
ATOM 1659 N N . ILE A 1 211 ? 25.578 36.656 5.547 1 98.5 211 ILE A N 1
ATOM 1660 C CA . ILE A 1 211 ? 24.484 35.688 5.484 1 98.5 211 ILE A CA 1
ATOM 1661 C C . ILE A 1 211 ? 24.672 34.625 6.574 1 98.5 211 ILE A C 1
ATOM 1663 O O . ILE A 1 211 ? 25.703 33.969 6.637 1 98.5 211 ILE A O 1
ATOM 1667 N N . ALA A 1 212 ? 23.719 34.562 7.484 1 98.81 212 ALA A N 1
ATOM 1668 C CA . ALA A 1 212 ? 23.656 33.438 8.438 1 98.81 212 ALA A CA 1
ATOM 1669 C C . ALA A 1 212 ? 22.844 32.281 7.875 1 98.81 212 ALA A C 1
ATOM 1671 O O . ALA A 1 212 ? 21.828 32.5 7.219 1 98.81 212 ALA A O 1
ATOM 1672 N N . PHE A 1 213 ? 23.328 31.047 8.039 1 98.81 213 PHE A N 1
ATOM 1673 C CA . PHE A 1 213 ? 22.562 29.906 7.555 1 98.81 213 PHE A CA 1
ATOM 1674 C C . PHE A 1 213 ? 22.719 28.703 8.492 1 98.81 213 PHE A C 1
ATOM 1676 O O . PHE A 1 213 ? 23.688 28.625 9.25 1 98.81 213 PHE A O 1
ATOM 1683 N N . ILE A 1 214 ? 21.766 27.828 8.492 1 98.81 214 ILE A N 1
ATOM 1684 C CA . ILE A 1 214 ? 21.812 26.578 9.234 1 98.81 214 ILE A CA 1
ATOM 1685 C C . ILE A 1 214 ? 22.219 25.438 8.305 1 98.81 214 ILE A C 1
ATOM 1687 O O . ILE A 1 214 ? 21.781 25.391 7.148 1 98.81 214 ILE A O 1
ATOM 1691 N N . ARG A 1 215 ? 23.062 24.609 8.789 1 98.62 215 ARG A N 1
ATOM 1692 C CA . ARG A 1 215 ? 23.516 23.406 8.109 1 98.62 215 ARG A CA 1
ATOM 1693 C C . ARG A 1 215 ? 22.953 22.156 8.781 1 98.62 215 ARG A C 1
ATOM 1695 O O . ARG A 1 215 ? 23 22.016 10.008 1 98.62 215 ARG A O 1
ATOM 1702 N N . PHE A 1 216 ? 22.391 21.219 7.98 1 98.62 216 PHE A N 1
ATOM 1703 C CA . PHE A 1 216 ? 21.859 19.953 8.445 1 98.62 216 PHE A CA 1
ATOM 1704 C C . PHE A 1 216 ? 22.688 18.781 7.898 1 98.62 216 PHE A C 1
ATOM 1706 O O . PHE A 1 216 ? 22.828 18.641 6.684 1 98.62 216 PHE A O 1
ATOM 1713 N N . ASP A 1 217 ? 23.297 18.016 8.711 1 98.5 217 ASP A N 1
ATOM 1714 C CA . ASP A 1 217 ? 23.875 16.734 8.336 1 98.5 217 ASP A CA 1
ATOM 1715 C C . ASP A 1 217 ? 22.906 15.594 8.641 1 98.5 217 ASP A C 1
ATOM 1717 O O . ASP A 1 217 ? 22.875 15.078 9.766 1 98.5 217 ASP A O 1
ATOM 1721 N N . GLU A 1 218 ? 22.172 15.133 7.617 1 98.31 218 GLU A N 1
ATOM 1722 C CA . GLU A 1 218 ? 21.172 14.086 7.844 1 98.31 218 GLU A CA 1
ATOM 1723 C C . GLU A 1 218 ? 21.688 12.734 7.359 1 98.31 218 GLU A C 1
ATOM 1725 O O . GLU A 1 218 ? 20.906 11.812 7.141 1 98.31 218 GLU A O 1
ATOM 1730 N N . THR A 1 219 ? 22.984 12.562 7.223 1 98 219 THR A N 1
ATOM 1731 C CA . THR A 1 219 ? 23.609 11.344 6.711 1 98 219 THR A CA 1
ATOM 1732 C C . THR A 1 219 ? 23.156 10.125 7.496 1 98 219 THR A C 1
ATOM 1734 O O . THR A 1 219 ? 22.891 9.07 6.918 1 98 219 THR A O 1
ATOM 1737 N N . ASP A 1 220 ? 23.016 10.258 8.789 1 97.69 220 ASP A N 1
ATOM 1738 C CA . ASP A 1 220 ? 22.75 9.109 9.648 1 97.69 220 ASP A CA 1
ATOM 1739 C C . ASP A 1 220 ? 21.266 8.992 9.961 1 97.69 220 ASP A C 1
ATOM 1741 O O . ASP A 1 220 ? 20.844 8.078 10.688 1 97.69 220 ASP A O 1
ATOM 1745 N N . VAL A 1 221 ? 20.422 9.93 9.508 1 98.31 221 VAL A N 1
ATOM 1746 C CA . VAL A 1 221 ? 18.969 9.844 9.688 1 98.31 221 VAL A CA 1
ATOM 1747 C C . VAL A 1 221 ? 18.422 8.727 8.812 1 98.31 221 VAL A C 1
ATOM 1749 O O . VAL A 1 221 ? 18.75 8.625 7.633 1 98.31 221 VAL A O 1
ATOM 1752 N N . PRO A 1 222 ? 17.578 7.82 9.383 1 97.94 222 PRO A N 1
ATOM 1753 C CA . PRO A 1 222 ? 17.016 6.73 8.578 1 97.94 222 PRO A CA 1
ATOM 1754 C C . PRO A 1 222 ? 16.141 7.23 7.434 1 97.94 222 PRO A C 1
ATOM 1756 O O . PRO A 1 222 ? 15.539 8.305 7.535 1 97.94 222 PRO A O 1
ATOM 1759 N N . GLU A 1 223 ? 16.141 6.43 6.402 1 96.25 223 GLU A N 1
ATOM 1760 C CA . GLU A 1 223 ? 15.367 6.762 5.207 1 96.25 223 GLU A CA 1
ATOM 1761 C C . GLU A 1 223 ? 14.008 6.062 5.215 1 96.25 223 GLU A C 1
ATOM 1763 O O . GLU A 1 223 ? 13.898 4.914 5.648 1 96.25 223 GLU A O 1
ATOM 1768 N N . PHE A 1 224 ? 12.938 6.727 4.852 1 96.69 224 PHE A N 1
ATOM 1769 C CA . PHE A 1 224 ? 11.633 6.148 4.543 1 96.69 224 PHE A CA 1
ATOM 1770 C C . PHE A 1 224 ? 11.43 6.055 3.037 1 96.69 224 PHE A C 1
ATOM 1772 O O . PHE A 1 224 ? 11.719 7.004 2.307 1 96.69 224 PHE A O 1
ATOM 1779 N N . ASN A 1 225 ? 10.961 4.953 2.541 1 95.75 225 ASN A N 1
ATOM 1780 C CA . ASN A 1 225 ? 10.664 4.746 1.128 1 95.75 225 ASN A CA 1
ATOM 1781 C C . ASN A 1 225 ? 9.164 4.832 0.852 1 95.75 225 ASN A C 1
ATOM 1783 O O . ASN A 1 225 ? 8.391 3.998 1.327 1 95.75 225 ASN A O 1
ATOM 1787 N N . MET A 1 226 ? 8.695 5.801 0.137 1 95.06 226 MET A N 1
ATOM 1788 C CA . MET A 1 226 ? 7.309 5.949 -0.3 1 95.06 226 MET A CA 1
ATOM 1789 C C . MET A 1 226 ? 7.16 5.59 -1.775 1 95.06 226 MET A C 1
ATOM 1791 O O . MET A 1 226 ? 7.793 6.207 -2.635 1 95.06 226 MET A O 1
ATOM 1795 N N . GLN A 1 227 ? 6.34 4.66 -2.072 1 94.88 227 GLN A N 1
ATOM 1796 C CA . GLN A 1 227 ? 6.145 4.238 -3.457 1 94.88 227 GLN A CA 1
ATOM 1797 C C . GLN A 1 227 ? 5.117 5.117 -4.16 1 94.88 227 GLN A C 1
ATOM 1799 O O . GLN A 1 227 ? 4.102 5.488 -3.568 1 94.88 227 GLN A O 1
ATOM 1804 N N . THR A 1 228 ? 5.434 5.453 -5.363 1 95.88 228 THR A N 1
ATOM 1805 C CA . THR A 1 228 ? 4.496 6.152 -6.23 1 95.88 228 THR A CA 1
ATOM 1806 C C . THR A 1 228 ? 4.039 5.25 -7.375 1 95.88 228 THR A C 1
ATOM 1808 O O . THR A 1 228 ? 4.844 4.52 -7.953 1 95.88 228 THR A O 1
ATOM 1811 N N . TRP A 1 229 ? 2.773 5.324 -7.652 1 96.69 229 TRP A N 1
ATOM 1812 C CA . TRP A 1 229 ? 2.148 4.402 -8.594 1 96.69 229 TRP A CA 1
ATOM 1813 C C . TRP A 1 229 ? 1.764 5.113 -9.883 1 96.69 229 TRP A C 1
ATOM 1815 O O . TRP A 1 229 ? 1.721 6.348 -9.93 1 96.69 229 TRP A O 1
ATOM 1825 N N . GLY A 1 230 ? 1.444 4.344 -10.945 1 94 230 GLY A N 1
ATOM 1826 C CA . GLY A 1 230 ? 0.982 4.91 -12.203 1 94 230 GLY A CA 1
ATOM 1827 C C . GLY A 1 230 ? 1.88 4.562 -13.375 1 94 230 GLY A C 1
ATOM 1828 O O . GLY A 1 230 ? 1.397 4.348 -14.484 1 94 230 GLY A O 1
ATOM 1829 N N . LYS A 1 231 ? 3.25 4.531 -13.133 1 95.75 231 LYS A N 1
ATOM 1830 C CA . LYS A 1 231 ? 4.18 4.09 -14.164 1 95.75 231 LYS A CA 1
ATOM 1831 C C . LYS A 1 231 ? 4.211 2.568 -14.266 1 95.75 231 LYS A C 1
ATOM 1833 O O . LYS A 1 231 ? 3.637 1.873 -13.43 1 95.75 231 LYS A O 1
ATOM 1838 N N . LEU A 1 232 ? 4.855 2.049 -15.352 1 97.94 232 LEU A N 1
ATOM 1839 C CA . LEU A 1 232 ? 4.914 0.612 -15.602 1 97.94 232 LEU A CA 1
ATOM 1840 C C . LEU A 1 232 ? 5.508 -0.121 -14.398 1 97.94 232 LEU A C 1
ATOM 1842 O O . LEU A 1 232 ? 5.039 -1.201 -14.031 1 97.94 232 LEU A O 1
ATOM 1846 N N . TYR A 1 233 ? 6.559 0.476 -13.844 1 97.75 233 TYR A N 1
ATOM 1847 C CA . TYR A 1 233 ? 7.105 0.06 -12.555 1 97.75 233 TYR A CA 1
ATOM 1848 C C . TYR A 1 233 ? 6.902 1.145 -11.508 1 97.75 233 TYR A C 1
ATOM 1850 O O . TYR A 1 233 ? 7.078 2.332 -11.789 1 97.75 233 TYR A O 1
ATOM 1858 N N . PRO A 1 234 ? 6.43 0.765 -10.234 1 95.88 234 PRO A N 1
ATOM 1859 C CA . PRO A 1 234 ? 6.355 1.78 -9.18 1 95.88 234 PRO A CA 1
ATOM 1860 C C . PRO A 1 234 ? 7.691 2.475 -8.938 1 95.88 234 PRO A C 1
ATOM 1862 O O . PRO A 1 234 ? 8.75 1.871 -9.133 1 95.88 234 PRO A O 1
ATOM 1865 N N . GLU A 1 235 ? 7.617 3.701 -8.617 1 95.69 235 GLU A N 1
ATOM 1866 C CA . GLU A 1 235 ? 8.82 4.473 -8.32 1 95.69 235 GLU A CA 1
ATOM 1867 C C . GLU A 1 235 ? 9.008 4.656 -6.82 1 95.69 235 GLU A C 1
ATOM 1869 O O . GLU A 1 235 ? 8.031 4.711 -6.07 1 95.69 235 GLU A O 1
ATOM 1874 N N . ASP A 1 236 ? 10.281 4.742 -6.395 1 94.38 236 ASP A N 1
ATOM 1875 C CA . ASP A 1 236 ? 10.625 4.965 -4.992 1 94.38 236 ASP A CA 1
ATOM 1876 C C . ASP A 1 236 ? 10.953 6.434 -4.734 1 94.38 236 ASP A C 1
ATOM 1878 O O . ASP A 1 236 ? 11.82 7.008 -5.395 1 94.38 236 ASP A O 1
ATOM 1882 N N . TYR A 1 237 ? 10.164 7.043 -3.908 1 93.31 237 TYR A N 1
ATOM 1883 C CA . TYR A 1 237 ? 10.531 8.336 -3.352 1 93.31 237 TYR A CA 1
ATOM 1884 C C . TYR A 1 237 ? 11.125 8.188 -1.956 1 93.31 237 TYR A C 1
ATOM 1886 O O . TYR A 1 237 ? 10.391 8.102 -0.969 1 93.31 237 TYR A O 1
ATOM 1894 N N . ARG A 1 238 ? 12.492 8.281 -1.877 1 93.5 238 ARG A N 1
ATOM 1895 C CA . ARG A 1 238 ? 13.195 8.07 -0.62 1 93.5 238 ARG A CA 1
ATOM 1896 C C . ARG A 1 238 ? 13.594 9.398 0.018 1 93.5 238 ARG A C 1
ATOM 1898 O O . ARG A 1 238 ? 14.141 10.273 -0.651 1 93.5 238 ARG A O 1
ATOM 1905 N N . PHE A 1 239 ? 13.258 9.555 1.217 1 94.31 239 PHE A N 1
ATOM 1906 C CA . PHE A 1 239 ? 13.633 10.758 1.954 1 94.31 239 PHE A CA 1
ATOM 1907 C C . PHE A 1 239 ? 13.945 10.422 3.408 1 94.31 239 PHE A C 1
ATOM 1909 O O . PHE A 1 239 ? 13.523 9.383 3.914 1 94.31 239 PHE A O 1
ATOM 1916 N N . LYS A 1 240 ? 14.836 11.266 4.039 1 97.19 240 LYS A N 1
ATOM 1917 C CA . LYS A 1 240 ? 15.188 11.055 5.441 1 97.19 240 LYS A CA 1
ATOM 1918 C C . LYS A 1 240 ? 14.031 11.438 6.363 1 97.19 240 LYS A C 1
ATOM 1920 O O . LYS A 1 240 ? 13.438 12.5 6.211 1 97.19 240 LYS A O 1
ATOM 1925 N N . TYR A 1 241 ? 13.672 10.562 7.219 1 97.56 241 TYR A N 1
ATOM 1926 C CA . TYR A 1 241 ? 12.555 10.742 8.133 1 97.56 241 TYR A CA 1
ATOM 1927 C C . TYR A 1 241 ? 12.891 10.195 9.523 1 97.56 241 TYR A C 1
ATOM 1929 O O . TYR A 1 241 ? 12.828 8.992 9.758 1 97.56 241 TYR A O 1
ATOM 1937 N N . PRO A 1 242 ? 13.242 11.07 10.445 1 98.44 242 PRO A N 1
ATOM 1938 C CA . PRO A 1 242 ? 13.578 10.609 11.797 1 98.44 242 PRO A CA 1
ATOM 1939 C C . PRO A 1 242 ? 12.336 10.234 12.609 1 98.44 242 PRO A C 1
ATOM 1941 O O . PRO A 1 242 ? 11.68 11.109 13.18 1 98.44 242 PRO A O 1
ATOM 1944 N N . LYS A 1 243 ? 12.047 8.953 12.734 1 98.5 243 LYS A N 1
ATOM 1945 C CA . LYS A 1 243 ? 10.977 8.508 13.617 1 98.5 243 LYS A CA 1
ATOM 1946 C C . LYS A 1 243 ? 11.383 8.633 15.078 1 98.5 243 LYS A C 1
ATOM 1948 O O . LYS A 1 243 ? 12.57 8.664 15.398 1 98.5 243 LYS A O 1
ATOM 1953 N N . ALA A 1 244 ? 10.414 8.695 15.961 1 98.5 244 ALA A N 1
ATOM 1954 C CA . ALA A 1 244 ? 10.664 8.867 17.391 1 98.5 244 ALA A CA 1
ATOM 1955 C C . ALA A 1 244 ? 11.711 7.879 17.891 1 98.5 244 ALA A C 1
ATOM 1957 O O . ALA A 1 244 ? 11.625 6.684 17.594 1 98.5 244 ALA A O 1
ATOM 1958 N N . GLY A 1 245 ? 12.656 8.344 18.562 1 98.38 245 GLY A N 1
ATOM 1959 C CA . GLY A 1 245 ? 13.711 7.516 19.125 1 98.38 245 GLY A CA 1
ATOM 1960 C C . GLY A 1 245 ? 14.906 7.352 18.203 1 98.38 245 GLY A C 1
ATOM 1961 O O . GLY A 1 245 ? 15.977 6.926 18.641 1 98.38 245 GLY A O 1
ATOM 1962 N N . GLU A 1 246 ? 14.805 7.68 16.922 1 98.38 246 GLU A N 1
ATOM 1963 C CA . GLU A 1 246 ? 15.875 7.52 15.945 1 98.38 246 GLU A CA 1
ATOM 1964 C C . GLU A 1 246 ? 16.734 8.781 15.844 1 98.38 246 GLU A C 1
ATOM 1966 O O . GLU A 1 246 ? 16.438 9.789 16.484 1 98.38 246 GLU A O 1
ATOM 1971 N N . LYS A 1 247 ? 17.766 8.797 15.023 1 97.88 247 LYS A N 1
ATOM 1972 C CA . LYS A 1 247 ? 18.719 9.898 14.898 1 97.88 247 LYS A CA 1
ATOM 1973 C C . LYS A 1 247 ? 18.109 11.078 14.148 1 97.88 247 LYS A C 1
ATOM 1975 O O . LYS A 1 247 ? 17.375 10.883 13.164 1 97.88 247 LYS A O 1
ATOM 1980 N N . ASN A 1 248 ? 18.375 12.281 14.617 1 98.19 248 ASN A N 1
ATOM 1981 C CA . ASN A 1 248 ? 18.078 13.531 13.914 1 98.19 248 ASN A CA 1
ATOM 1982 C C . ASN A 1 248 ? 19.281 14.016 13.102 1 98.19 248 ASN A C 1
ATOM 1984 O O . ASN A 1 248 ? 20.375 13.469 13.234 1 98.19 248 ASN A O 1
ATOM 1988 N N . SER A 1 249 ? 19.031 14.992 12.312 1 98 249 SER A N 1
ATOM 1989 C CA . SER A 1 249 ? 20.141 15.688 11.688 1 98 249 SER A CA 1
ATOM 1990 C C . SER A 1 249 ? 21.047 16.328 12.734 1 98 249 SER A C 1
ATOM 1992 O O . SER A 1 249 ? 20.562 16.859 13.742 1 98 249 SER A O 1
ATOM 1994 N N . GLU A 1 250 ? 22.359 16.266 12.5 1 97.75 250 GLU A N 1
ATOM 1995 C CA . GLU A 1 250 ? 23.266 17.172 13.227 1 97.75 250 GLU A CA 1
ATOM 1996 C C . GLU A 1 250 ? 23.203 18.578 12.656 1 97.75 250 GLU A C 1
ATOM 1998 O O . GLU A 1 250 ? 23.422 18.781 11.461 1 97.75 250 GLU A O 1
ATOM 2003 N N . VAL A 1 251 ? 22.906 19.547 13.531 1 98.31 251 VAL A N 1
ATOM 2004 C CA . VAL A 1 251 ? 22.641 20.891 13.031 1 98.31 251 VAL A CA 1
ATOM 2005 C C . VAL A 1 251 ? 23.719 21.844 13.555 1 98.31 251 VAL A C 1
ATOM 2007 O O . VAL A 1 251 ? 24.25 21.656 14.648 1 98.31 251 VAL A O 1
ATOM 2010 N N . SER A 1 252 ? 24.031 22.781 12.758 1 98.38 252 SER A N 1
ATOM 2011 C CA . SER A 1 252 ? 24.953 23.859 13.125 1 98.38 252 SER A CA 1
ATOM 2012 C C . SER A 1 252 ? 24.562 25.172 12.438 1 98.38 252 SER A C 1
ATOM 2014 O O . SER A 1 252 ? 23.766 25.172 11.492 1 98.38 252 SER A O 1
ATOM 2016 N N . ILE A 1 253 ? 25.031 26.266 12.984 1 98.69 253 ILE A N 1
ATOM 2017 C CA . ILE A 1 253 ? 24.828 27.594 12.414 1 98.69 253 ILE A CA 1
ATOM 2018 C C . ILE A 1 253 ? 26.156 28.156 11.922 1 98.69 253 ILE A C 1
ATOM 2020 O O . ILE A 1 253 ? 27.188 28 12.578 1 98.69 253 ILE A O 1
ATOM 2024 N N . HIS A 1 254 ? 26.094 28.766 10.789 1 98.88 254 HIS A N 1
ATOM 2025 C CA . HIS A 1 254 ? 27.266 29.391 10.18 1 98.88 254 HIS A CA 1
ATOM 2026 C C . HIS A 1 254 ? 26.953 30.812 9.719 1 98.88 254 HIS A C 1
ATOM 2028 O O . HIS A 1 254 ? 25.797 31.125 9.406 1 98.88 254 HIS A O 1
ATOM 2034 N N . VAL A 1 255 ? 28 31.672 9.68 1 98.75 255 VAL A N 1
ATOM 2035 C CA . VAL A 1 255 ? 27.875 33.031 9.133 1 98.75 255 VAL A CA 1
ATOM 2036 C C . VAL A 1 255 ? 28.938 33.25 8.055 1 98.75 255 VAL A C 1
ATOM 2038 O O . VAL A 1 255 ? 30.141 33.094 8.32 1 98.75 255 VAL A O 1
ATOM 2041 N N . TYR A 1 256 ? 28.5 33.531 6.887 1 98.62 256 TYR A N 1
ATOM 2042 C CA . TYR A 1 256 ? 29.375 33.875 5.766 1 98.62 256 TYR A CA 1
ATOM 2043 C C . TYR A 1 256 ? 29.484 35.375 5.586 1 98.62 256 TYR A C 1
ATOM 2045 O O . TYR A 1 256 ? 28.469 36.094 5.484 1 98.62 256 TYR A O 1
ATOM 2053 N N . ASP A 1 257 ? 30.703 35.875 5.504 1 97.81 257 ASP A N 1
ATOM 2054 C CA . ASP A 1 257 ? 30.969 37.281 5.242 1 97.81 257 ASP A CA 1
ATOM 2055 C C . ASP A 1 257 ? 31.312 37.5 3.771 1 97.81 257 ASP A C 1
ATOM 2057 O O . ASP A 1 257 ? 32.312 37 3.27 1 97.81 257 ASP A O 1
ATOM 2061 N N . LEU A 1 258 ? 30.547 38.312 3.148 1 96.56 258 LEU A N 1
ATOM 2062 C CA . LEU A 1 258 ? 30.672 38.5 1.707 1 96.56 258 LEU A CA 1
ATOM 2063 C C . LEU A 1 258 ? 31.953 39.25 1.361 1 96.56 258 LEU A C 1
ATOM 2065 O O . LEU A 1 258 ? 32.5 39.062 0.269 1 96.56 258 LEU A O 1
ATOM 2069 N N . SER A 1 259 ? 32.406 40.062 2.209 1 94.62 259 SER A N 1
ATOM 2070 C CA . SER A 1 259 ? 33.625 40.844 1.938 1 94.62 259 SER A CA 1
ATOM 2071 C C . SER A 1 259 ? 34.875 40.031 2.082 1 94.62 259 SER A C 1
ATOM 2073 O O . SER A 1 259 ? 35.781 40.094 1.24 1 94.62 259 SER A O 1
ATOM 2075 N N . THR A 1 260 ? 34.938 39.219 3.102 1 95.88 260 THR A N 1
ATOM 2076 C CA . THR A 1 260 ? 36.156 38.438 3.381 1 95.88 260 THR A CA 1
ATOM 2077 C C . THR A 1 260 ? 36.062 37.062 2.732 1 95.88 260 THR A C 1
ATOM 2079 O O . THR A 1 260 ? 37.062 36.344 2.615 1 95.88 260 THR A O 1
ATOM 2082 N N . LYS A 1 261 ? 34.844 36.656 2.408 1 96.31 261 LYS A N 1
ATOM 2083 C CA . LYS A 1 261 ? 34.562 35.344 1.841 1 96.31 261 LYS A CA 1
ATOM 2084 C C . LYS A 1 261 ? 34.906 34.219 2.836 1 96.31 261 LYS A C 1
ATOM 2086 O O . LYS A 1 261 ? 35.312 33.156 2.441 1 96.31 261 LYS A O 1
ATOM 2091 N N . GLN A 1 262 ? 34.844 34.562 4.031 1 96.62 262 GLN A N 1
ATOM 2092 C CA . GLN A 1 262 ? 35.062 33.594 5.094 1 96.62 262 GLN A CA 1
ATOM 2093 C C . GLN A 1 262 ? 33.781 33.219 5.777 1 96.62 262 GLN A C 1
ATOM 2095 O O . GLN A 1 262 ? 32.844 34.031 5.906 1 96.62 262 GLN A O 1
ATOM 2100 N N . THR A 1 263 ? 33.688 31.938 6.16 1 98.31 263 THR A N 1
ATOM 2101 C CA . THR A 1 263 ? 32.562 31.422 6.922 1 98.31 263 THR A CA 1
ATOM 2102 C C . THR A 1 263 ? 33 31.078 8.352 1 98.31 263 THR A C 1
ATOM 2104 O O . THR A 1 263 ? 34 30.422 8.562 1 98.31 263 THR A O 1
ATOM 2107 N N . VAL A 1 264 ? 32.25 31.531 9.273 1 98.12 264 VAL A N 1
ATOM 2108 C CA . VAL A 1 264 ? 32.5 31.25 10.68 1 98.12 264 VAL A CA 1
ATOM 2109 C C . VAL A 1 264 ? 31.391 30.375 11.258 1 98.12 264 VAL A C 1
ATOM 2111 O O . VAL A 1 264 ? 30.203 30.609 10.984 1 98.12 264 VAL A O 1
ATOM 2114 N N . LYS A 1 265 ? 31.781 29.344 12.055 1 98.25 265 LYS A N 1
ATOM 2115 C CA . LYS A 1 265 ? 30.828 28.5 12.75 1 98.25 265 LYS A CA 1
ATOM 2116 C C . LYS A 1 265 ? 30.406 29.125 14.078 1 98.25 265 LYS A C 1
ATOM 2118 O O . LYS A 1 265 ? 31.266 29.578 14.852 1 98.25 265 LYS A O 1
ATOM 2123 N N . VAL A 1 266 ? 29.125 29.203 14.336 1 98.62 266 VAL A N 1
ATOM 2124 C CA . VAL A 1 266 ? 28.578 29.75 15.578 1 98.62 266 VAL A CA 1
ATOM 2125 C C . VAL A 1 266 ? 28.641 28.688 16.672 1 98.62 266 VAL A C 1
ATOM 2127 O O . VAL A 1 266 ? 28.328 27.516 16.438 1 98.62 266 VAL A O 1
ATOM 2130 N N . ASP A 1 267 ? 29 29.094 17.844 1 98.12 267 ASP A N 1
ATOM 2131 C CA . ASP A 1 267 ? 28.969 28.219 19 1 98.12 267 ASP A CA 1
ATOM 2132 C C . ASP A 1 267 ? 27.547 28.031 19.531 1 98.12 267 ASP A C 1
ATOM 2134 O O . ASP A 1 267 ? 26.984 28.953 20.109 1 98.12 267 ASP A O 1
ATOM 2138 N N . THR A 1 268 ? 27.047 26.891 19.359 1 97.19 268 THR A N 1
ATOM 2139 C CA . THR A 1 268 ? 25.672 26.656 19.797 1 97.19 268 THR A CA 1
ATOM 2140 C C . THR A 1 268 ? 25.656 25.875 21.109 1 97.19 268 THR A C 1
ATOM 2142 O O . THR A 1 268 ? 24.609 25.375 21.516 1 97.19 268 THR A O 1
ATOM 2145 N N . GLY A 1 269 ? 26.797 25.703 21.75 1 93.31 269 GLY A N 1
ATOM 2146 C CA . GLY A 1 269 ? 26.906 24.984 23.016 1 93.31 269 GLY A CA 1
ATOM 2147 C C . GLY A 1 269 ? 27.438 23.578 22.859 1 93.31 269 GLY A C 1
ATOM 2148 O O . GLY A 1 269 ? 27.703 23.125 21.75 1 93.31 269 GLY A O 1
ATOM 2149 N N . GLU A 1 270 ? 27.562 22.766 23.938 1 88.19 270 GLU A N 1
ATOM 2150 C CA . GLU A 1 270 ? 28.188 21.453 23.969 1 88.19 270 GLU A CA 1
ATOM 2151 C C . GLU A 1 270 ? 27.172 20.359 23.641 1 88.19 270 GLU A C 1
ATOM 2153 O O . GLU A 1 270 ? 27.547 19.297 23.125 1 88.19 270 GLU A O 1
ATOM 2158 N N . GLU A 1 271 ? 26.016 20.688 23.906 1 87.81 271 GLU A N 1
ATOM 2159 C CA . GLU A 1 271 ? 24.984 19.672 23.656 1 87.81 271 GLU A CA 1
ATOM 2160 C C . GLU A 1 271 ? 24.812 19.453 22.156 1 87.81 271 GLU A C 1
ATOM 2162 O O . GLU A 1 271 ? 24.75 20.406 21.375 1 87.81 271 GLU A O 1
ATOM 2167 N N . LYS A 1 272 ? 24.812 18.141 21.734 1 86.19 272 LYS A N 1
ATOM 2168 C CA . LYS A 1 272 ? 24.781 17.859 20.297 1 86.19 272 LYS A CA 1
ATOM 2169 C C . LYS A 1 272 ? 23.375 17.469 19.844 1 86.19 272 LYS A C 1
ATOM 2171 O O . LYS A 1 272 ? 22.969 17.797 18.734 1 86.19 272 LYS A O 1
ATOM 2176 N N . ASP A 1 273 ? 22.625 16.703 20.547 1 94.62 273 ASP A N 1
ATOM 2177 C CA . ASP A 1 273 ? 21.281 16.312 20.141 1 94.62 273 ASP A CA 1
ATOM 2178 C C . ASP A 1 273 ? 20.281 17.406 20.469 1 94.62 273 ASP A C 1
ATOM 2180 O O . ASP A 1 273 ? 19.516 17.297 21.422 1 94.62 273 ASP A O 1
ATOM 2184 N N . ILE A 1 274 ? 20.391 18.531 19.594 1 97.88 274 ILE A N 1
ATOM 2185 C CA . ILE A 1 274 ? 19.641 19.766 19.828 1 97.88 274 ILE A CA 1
ATOM 2186 C C . ILE A 1 274 ? 18.875 20.156 18.562 1 97.88 274 ILE A C 1
ATOM 2188 O O . ILE A 1 274 ? 19.047 19.531 17.516 1 97.88 274 ILE A O 1
ATOM 2192 N N . TYR A 1 275 ? 18.016 21.109 18.688 1 98.56 275 TYR A N 1
ATOM 2193 C CA . TYR A 1 275 ? 17.359 21.766 17.562 1 98.56 275 TYR A CA 1
ATOM 2194 C C . TYR A 1 275 ? 17.734 23.25 17.516 1 98.56 275 TYR A C 1
ATOM 2196 O O . TYR A 1 275 ? 17.875 23.891 18.547 1 98.56 275 TYR A O 1
ATOM 2204 N N . LEU A 1 276 ? 17.906 23.797 16.328 1 98.5 276 LEU A N 1
ATOM 2205 C CA . LEU A 1 276 ? 18.109 25.219 16.062 1 98.5 276 LEU A CA 1
ATOM 2206 C C . LEU A 1 276 ? 17.031 25.781 15.156 1 98.5 276 LEU A C 1
ATOM 2208 O O . LEU A 1 276 ? 17.297 26.094 13.992 1 98.5 276 LEU A O 1
ATOM 2212 N N . PRO A 1 277 ? 15.852 26.016 15.727 1 98 277 PRO A N 1
ATOM 2213 C CA . PRO A 1 277 ? 14.672 26.203 14.883 1 98 277 PRO A CA 1
ATOM 2214 C C . PRO A 1 277 ? 14.562 27.625 14.344 1 98 277 PRO A C 1
ATOM 2216 O O . PRO A 1 277 ? 13.758 27.891 13.445 1 98 277 PRO A O 1
ATOM 2219 N N . ARG A 1 278 ? 15.305 28.656 14.945 1 98.25 278 ARG A N 1
ATOM 2220 C CA . ARG A 1 278 ? 15.188 30.047 14.523 1 98.25 278 ARG A CA 1
ATOM 2221 C C . ARG A 1 278 ? 16.531 30.75 14.578 1 98.25 278 ARG A C 1
ATOM 2223 O O . ARG A 1 278 ? 17.297 30.562 15.523 1 98.25 278 ARG A O 1
ATOM 2230 N N . ILE A 1 279 ? 16.781 31.594 13.641 1 98 279 ILE A N 1
ATOM 2231 C CA . ILE A 1 279 ? 17.844 32.594 13.672 1 98 279 ILE A CA 1
ATOM 2232 C C . ILE A 1 279 ? 17.266 33.969 13.383 1 98 279 ILE A C 1
ATOM 2234 O O . ILE A 1 279 ? 16.344 34.125 12.57 1 98 279 ILE A O 1
ATOM 2238 N N . TYR A 1 280 ? 17.766 35 14.086 1 96.44 280 TYR A N 1
ATOM 2239 C CA . TYR A 1 280 ? 17.359 36.375 13.922 1 96.44 280 TYR A CA 1
ATOM 2240 C C . TYR A 1 280 ? 18.562 37.312 13.914 1 96.44 280 TYR A C 1
ATOM 2242 O O . TYR A 1 280 ? 19.453 37.188 14.766 1 96.44 280 TYR A O 1
ATOM 2250 N N . TRP A 1 281 ? 18.609 38.219 12.945 1 96.69 281 TRP A N 1
ATOM 2251 C CA . TRP A 1 281 ? 19.531 39.312 13.102 1 96.69 281 TRP A CA 1
ATOM 2252 C C . TRP A 1 281 ? 18.969 40.375 14.031 1 96.69 281 TRP A C 1
ATOM 2254 O O . TRP A 1 281 ? 17.812 40.812 13.875 1 96.69 281 TRP A O 1
ATOM 2264 N N . THR A 1 282 ? 19.734 40.812 15.031 1 95.94 282 THR A N 1
ATOM 2265 C CA . THR A 1 282 ? 19.312 41.938 15.867 1 95.94 282 THR A CA 1
ATOM 2266 C C . THR A 1 282 ? 19.438 43.25 15.117 1 95.94 282 THR A C 1
ATOM 2268 O O . THR A 1 282 ? 19.672 43.25 13.906 1 95.94 282 THR A O 1
ATOM 2271 N N . ASN A 1 283 ? 19.203 44.375 15.82 1 93.19 283 ASN A N 1
ATOM 2272 C CA . ASN A 1 283 ? 19.391 45.688 15.195 1 93.19 283 ASN A CA 1
ATOM 2273 C C . ASN A 1 283 ? 20.875 45.969 14.953 1 93.19 283 ASN A C 1
ATOM 2275 O O . ASN A 1 283 ? 21.219 46.906 14.195 1 93.19 283 ASN A O 1
ATOM 2279 N N . ASP A 1 284 ? 21.703 45.156 15.578 1 93.44 284 ASP A N 1
ATOM 2280 C CA . ASP A 1 284 ? 23.141 45.188 15.359 1 93.44 284 ASP A CA 1
ATOM 2281 C C . ASP A 1 284 ? 23.547 44.188 14.281 1 93.44 284 ASP A C 1
ATOM 2283 O O . ASP A 1 284 ? 23.312 42.969 14.414 1 93.44 284 ASP A O 1
ATOM 2287 N N . ASN A 1 285 ? 24.25 44.625 13.25 1 93.88 285 ASN A N 1
ATOM 2288 C CA . ASN A 1 285 ? 24.625 43.812 12.102 1 93.88 285 ASN A CA 1
ATOM 2289 C C . ASN A 1 285 ? 25.672 42.75 12.477 1 93.88 285 ASN A C 1
ATOM 2291 O O . ASN A 1 285 ? 25.953 41.844 11.695 1 93.88 285 ASN A O 1
ATOM 2295 N N . ASN A 1 286 ? 26.141 42.844 13.617 1 96 286 ASN A N 1
ATOM 2296 C CA . ASN A 1 286 ? 27.172 41.875 14.031 1 96 286 ASN A CA 1
ATOM 2297 C C . ASN A 1 286 ? 26.656 40.969 15.141 1 96 286 ASN A C 1
ATOM 2299 O O . ASN A 1 286 ? 27.438 40.219 15.742 1 96 286 ASN A O 1
ATOM 2303 N N . THR A 1 287 ? 25.438 41 15.406 1 97.19 287 THR A N 1
ATOM 2304 C CA . THR A 1 287 ? 24.859 40.125 16.422 1 97.19 287 THR A CA 1
ATOM 2305 C C . THR A 1 287 ? 23.734 39.281 15.844 1 97.19 287 THR A C 1
ATOM 2307 O O . THR A 1 287 ? 22.734 39.812 15.375 1 97.19 287 THR A O 1
ATOM 2310 N N . LEU A 1 288 ? 23.953 38 15.891 1 98.19 288 LEU A N 1
ATOM 2311 C CA . LEU A 1 288 ? 22.953 37 15.484 1 98.19 288 LEU A CA 1
ATOM 2312 C C . LEU A 1 288 ? 22.297 36.375 16.703 1 98.19 288 LEU A C 1
ATOM 2314 O O . LEU A 1 288 ? 22.984 35.844 17.578 1 98.19 288 LEU A O 1
ATOM 2318 N N . ALA A 1 289 ? 20.984 36.5 16.797 1 98.19 289 ALA A N 1
ATOM 2319 C CA . ALA A 1 289 ? 20.234 35.75 17.797 1 98.19 289 ALA A CA 1
ATOM 2320 C C . ALA A 1 289 ? 19.75 34.406 17.25 1 98.19 289 ALA A C 1
ATOM 2322 O O . ALA A 1 289 ? 19.453 34.312 16.062 1 98.19 289 ALA A O 1
ATOM 2323 N N . PHE A 1 290 ? 19.75 33.406 18.094 1 98.25 290 PHE A N 1
ATOM 2324 C CA . PHE A 1 290 ? 19.172 32.156 17.656 1 98.25 290 PHE A CA 1
ATOM 2325 C C . PHE A 1 290 ? 18.531 31.422 18.844 1 98.25 290 PHE A C 1
ATOM 2327 O O . PHE A 1 290 ? 18.906 31.641 19.984 1 98.25 290 PHE A O 1
ATOM 2334 N N . LEU A 1 291 ? 17.5 30.641 18.578 1 98.25 291 LEU A N 1
ATOM 2335 C CA . LEU A 1 291 ? 16.844 29.797 19.547 1 98.25 291 LEU A CA 1
ATOM 2336 C C . LEU A 1 291 ? 17.375 28.359 19.484 1 98.25 291 LEU A C 1
ATOM 2338 O O . LEU A 1 291 ? 17.625 27.844 18.391 1 98.25 291 LEU A O 1
ATOM 2342 N N . ARG A 1 292 ? 17.641 27.781 20.609 1 98.25 292 ARG A N 1
ATOM 2343 C CA . ARG A 1 292 ? 18.047 26.391 20.734 1 98.25 292 ARG A CA 1
ATOM 2344 C C . ARG A 1 292 ? 17.078 25.609 21.625 1 98.25 292 ARG A C 1
ATOM 2346 O O . ARG A 1 292 ? 16.672 26.109 22.672 1 98.25 292 ARG A O 1
ATOM 2353 N N . LEU A 1 293 ? 16.641 24.484 21.172 1 98.44 293 LEU A N 1
ATOM 2354 C CA . LEU A 1 293 ? 15.875 23.531 21.953 1 98.44 293 LEU A CA 1
ATOM 2355 C C . LEU A 1 293 ? 16.656 22.25 22.188 1 98.44 293 LEU A C 1
ATOM 2357 O O . LEU A 1 293 ? 17.359 21.781 21.297 1 98.44 293 LEU A O 1
ATOM 2361 N N . ASN A 1 294 ? 16.562 21.734 23.406 1 97.75 294 ASN A N 1
ATOM 2362 C CA . ASN A 1 294 ? 17.078 20.375 23.594 1 97.75 294 ASN A CA 1
ATOM 2363 C C . ASN A 1 294 ? 16.188 19.344 22.891 1 97.75 294 ASN A C 1
ATOM 2365 O O . ASN A 1 294 ? 15.125 19.688 22.375 1 97.75 294 ASN A O 1
ATOM 2369 N N . ARG A 1 295 ? 16.578 18.203 22.844 1 97.25 295 ARG A N 1
ATOM 2370 C CA . ARG A 1 295 ? 15.883 17.156 22.094 1 97.25 295 ARG A CA 1
ATOM 2371 C C . ARG A 1 295 ? 14.453 16.984 22.578 1 97.25 295 ARG A C 1
ATOM 2373 O O . ARG A 1 295 ? 13.523 16.859 21.766 1 97.25 295 ARG A O 1
ATOM 2380 N N . LEU A 1 296 ? 14.234 16.984 23.891 1 97.81 296 LEU A N 1
ATOM 2381 C CA . LEU A 1 296 ? 12.914 16.766 24.469 1 97.81 296 LEU A CA 1
ATOM 2382 C C . LEU A 1 296 ? 12.07 18.031 24.391 1 97.81 296 LEU A C 1
ATOM 2384 O O . LEU A 1 296 ? 10.875 18 24.703 1 97.81 296 LEU A O 1
ATOM 2388 N N . GLN A 1 297 ? 12.68 19.172 24.031 1 98.31 297 GLN A N 1
ATOM 2389 C CA . GLN A 1 297 ? 12.031 20.469 23.828 1 98.31 297 GLN A CA 1
ATOM 2390 C C . GLN A 1 297 ? 11.43 20.984 25.125 1 98.31 297 GLN A C 1
ATOM 2392 O O . GLN A 1 297 ? 10.359 21.609 25.125 1 98.31 297 GLN A O 1
ATOM 2397 N N . ASN A 1 298 ? 12.016 20.594 26.25 1 98.25 298 ASN A N 1
ATOM 2398 C CA . ASN A 1 298 ? 11.547 21.125 27.531 1 98.25 298 ASN A CA 1
ATOM 2399 C C . ASN A 1 298 ? 12.461 22.25 28.031 1 98.25 298 ASN A C 1
ATOM 2401 O O . ASN A 1 298 ? 12.328 22.688 29.172 1 98.25 298 ASN A O 1
ATOM 2405 N N . GLN A 1 299 ? 13.398 22.594 27.25 1 97.88 299 GLN A N 1
ATOM 2406 C CA . GLN A 1 299 ? 14.281 23.734 27.484 1 97.88 299 GLN A CA 1
ATOM 2407 C C . GLN A 1 299 ? 14.484 24.547 26.219 1 97.88 299 GLN A C 1
ATOM 2409 O O . GLN A 1 299 ? 14.867 24.016 25.172 1 97.88 299 GLN A O 1
ATOM 2414 N N . LEU A 1 300 ? 14.172 25.812 26.25 1 98.19 300 LEU A N 1
ATOM 2415 C CA . LEU A 1 300 ? 14.406 26.766 25.172 1 98.19 300 LEU A CA 1
ATOM 2416 C C . LEU A 1 300 ? 15.391 27.844 25.594 1 98.19 300 LEU A C 1
ATOM 2418 O O . LEU A 1 300 ? 15.211 28.469 26.641 1 98.19 300 LEU A O 1
ATOM 2422 N N . ASP A 1 301 ? 16.438 28 24.812 1 97.88 301 ASP A N 1
ATOM 2423 C CA . ASP A 1 301 ? 17.469 28.984 25.078 1 97.88 301 ASP A CA 1
ATOM 2424 C C . ASP A 1 301 ? 17.531 30.031 23.969 1 97.88 301 ASP A C 1
ATOM 2426 O O . ASP A 1 301 ? 17.406 29.688 22.781 1 97.88 301 ASP A O 1
ATOM 2430 N N . LEU A 1 302 ? 17.609 31.25 24.312 1 98.12 302 LEU A N 1
ATOM 2431 C CA . LEU A 1 302 ? 17.953 32.312 23.391 1 98.12 302 LEU A CA 1
ATOM 2432 C C . LEU A 1 302 ? 19.406 32.719 23.547 1 98.12 302 LEU A C 1
ATOM 2434 O O . LEU A 1 302 ? 19.859 33.062 24.641 1 98.12 302 LEU A O 1
ATOM 2438 N N . PHE A 1 303 ? 20.141 32.656 22.438 1 98.19 303 PHE A N 1
ATOM 2439 C CA . PHE A 1 303 ? 21.547 33.062 22.406 1 98.19 303 PHE A CA 1
ATOM 2440 C C . PHE A 1 303 ? 21.75 34.281 21.516 1 98.19 303 PHE A C 1
ATOM 2442 O O . PHE A 1 303 ? 21 34.5 20.578 1 98.19 303 PHE A O 1
ATOM 2449 N N . TYR A 1 304 ? 22.719 35.094 21.875 1 98.19 304 TYR A N 1
ATOM 2450 C CA . TYR A 1 304 ? 23.328 36.062 20.969 1 98.19 304 TYR A CA 1
ATOM 2451 C C . TYR A 1 304 ? 24.719 35.625 20.547 1 98.19 304 TYR A C 1
ATOM 2453 O O . TYR A 1 304 ? 25.547 35.25 21.391 1 98.19 304 TYR A O 1
ATOM 2461 N N . ALA A 1 305 ? 24.953 35.625 19.312 1 98.44 305 ALA A N 1
ATOM 2462 C CA . ALA A 1 305 ? 26.266 35.25 18.781 1 98.44 305 ALA A CA 1
ATOM 2463 C C . ALA A 1 305 ? 26.922 36.438 18.078 1 98.44 305 ALA A C 1
ATOM 2465 O O . ALA A 1 305 ? 26.25 37.188 17.375 1 98.44 305 ALA A O 1
ATOM 2466 N N . ASN A 1 306 ? 28.266 36.531 18.281 1 98.25 306 ASN A N 1
ATOM 2467 C CA . ASN A 1 306 ? 29.062 37.469 17.484 1 98.25 306 ASN A CA 1
ATOM 2468 C C . ASN A 1 306 ? 29.297 36.938 16.078 1 98.25 306 ASN A C 1
ATOM 2470 O O . ASN A 1 306 ? 29.922 35.875 15.898 1 98.25 306 ASN A O 1
ATOM 2474 N N . ALA A 1 307 ? 28.891 37.625 15.086 1 97.69 307 ALA A N 1
ATOM 2475 C CA . ALA A 1 307 ? 28.891 37.156 13.703 1 97.69 307 ALA A CA 1
ATOM 2476 C C . ALA A 1 307 ? 30.312 37.094 13.148 1 97.69 307 ALA A C 1
ATOM 2478 O O . ALA A 1 307 ? 30.562 36.438 12.133 1 97.69 307 ALA A O 1
ATOM 2479 N N . GLN A 1 308 ? 31.219 37.719 13.75 1 96.19 308 GLN A N 1
ATOM 2480 C CA . GLN A 1 308 ? 32.594 37.75 13.281 1 96.19 308 GLN A CA 1
ATOM 2481 C C . GLN A 1 308 ? 33.406 36.625 13.891 1 96.19 308 GLN A C 1
ATOM 2483 O O . GLN A 1 308 ? 34.25 36.031 13.219 1 96.19 308 GLN A O 1
ATOM 2488 N N . THR A 1 309 ? 33.125 36.281 15.156 1 97.38 309 THR A N 1
ATOM 2489 C CA . THR A 1 309 ? 33.969 35.312 15.859 1 97.38 309 THR A CA 1
ATOM 2490 C C . THR A 1 309 ? 33.219 34 16.016 1 97.38 309 THR A C 1
ATOM 2492 O O . THR A 1 309 ? 33.875 32.969 16.219 1 97.38 309 THR A O 1
ATOM 2495 N N . GLY A 1 310 ? 31.969 34.062 16.031 1 98 310 GLY A N 1
ATOM 2496 C CA . GLY A 1 310 ? 31.172 32.875 16.25 1 98 310 GLY A CA 1
ATOM 2497 C C . GLY A 1 310 ? 30.891 32.594 17.719 1 98 310 GLY A C 1
ATOM 2498 O O . GLY A 1 310 ? 30.094 31.719 18.062 1 98 310 GLY A O 1
ATOM 2499 N N . ALA A 1 311 ? 31.453 33.406 18.609 1 98.25 311 ALA A N 1
ATOM 2500 C CA . ALA A 1 311 ? 31.234 33.219 20.047 1 98.25 311 ALA A CA 1
ATOM 2501 C C . ALA A 1 311 ? 29.797 33.594 20.422 1 98.25 311 ALA A C 1
ATOM 2503 O O . ALA A 1 311 ? 29.25 34.562 19.891 1 98.25 311 ALA A O 1
ATOM 2504 N N . SER A 1 312 ? 29.219 32.844 21.328 1 97.94 312 SER A N 1
ATOM 2505 C CA . SER A 1 312 ? 27.828 33.094 21.719 1 97.94 312 SER A CA 1
ATOM 2506 C C . SER A 1 312 ? 27.688 33.25 23.234 1 97.94 312 SER A C 1
ATOM 2508 O O . SER A 1 312 ? 28.562 32.812 23.984 1 97.94 312 SER A O 1
ATOM 2510 N N . ARG A 1 313 ? 26.688 33.812 23.672 1 96.81 313 ARG A N 1
ATOM 2511 C CA . ARG A 1 313 ? 26.328 33.938 25.094 1 96.81 313 ARG A CA 1
ATOM 2512 C C . ARG A 1 313 ? 24.828 33.688 25.297 1 96.81 313 ARG A C 1
ATOM 2514 O O . ARG A 1 313 ? 24.016 34.125 24.469 1 96.81 313 ARG A O 1
ATOM 2521 N N . LEU A 1 314 ? 24.484 33.062 26.359 1 97.44 314 LEU A N 1
ATOM 2522 C CA . LEU A 1 314 ? 23.094 32.781 26.719 1 97.44 314 LEU A CA 1
ATOM 2523 C C . LEU A 1 314 ? 22.406 34.062 27.219 1 97.44 314 LEU A C 1
ATOM 2525 O O . LEU A 1 314 ? 22.922 34.75 28.109 1 97.44 314 LEU A O 1
ATOM 2529 N N . ILE A 1 315 ? 21.281 34.406 26.672 1 97.69 315 ILE A N 1
ATOM 2530 C CA . ILE A 1 315 ? 20.562 35.625 27 1 97.69 315 ILE A CA 1
ATOM 2531 C C . ILE A 1 315 ? 19.344 35.281 27.875 1 97.69 315 ILE A C 1
ATOM 2533 O O . ILE A 1 315 ? 19.016 36.031 28.812 1 97.69 315 ILE A O 1
ATOM 2537 N N . LEU A 1 316 ? 18.656 34.25 27.484 1 97 316 LEU A N 1
ATOM 2538 C CA . LEU A 1 316 ? 17.438 33.844 28.172 1 97 316 LEU A CA 1
ATOM 2539 C C . LEU A 1 316 ? 17.25 32.312 28.078 1 97 316 LEU A C 1
ATOM 2541 O O . LEU A 1 316 ? 17.594 31.703 27.062 1 97 316 LEU A O 1
ATOM 2545 N N . GLN A 1 317 ? 16.719 31.75 29.172 1 97.25 317 GLN A N 1
ATOM 2546 C CA . GLN A 1 317 ? 16.438 30.312 29.234 1 97.25 317 GLN A CA 1
ATOM 2547 C C . GLN A 1 317 ? 15.039 30.062 29.828 1 97.25 317 GLN A C 1
ATOM 2549 O O . GLN A 1 317 ? 14.656 30.688 30.812 1 97.25 317 GLN A O 1
ATOM 2554 N N . GLU A 1 318 ? 14.266 29.328 29.172 1 97.31 318 GLU A N 1
ATOM 2555 C CA . GLU A 1 318 ? 12.977 28.875 29.672 1 97.31 318 GLU A CA 1
ATOM 2556 C C . GLU A 1 318 ? 12.914 27.359 29.75 1 97.31 318 GLU A C 1
ATOM 2558 O O . GLU A 1 318 ? 13.234 26.656 28.797 1 97.31 318 GLU A O 1
ATOM 2563 N N . LYS A 1 319 ? 12.562 26.828 30.891 1 97.44 319 LYS A N 1
ATOM 2564 C CA . LYS A 1 319 ? 12.422 25.391 31.141 1 97.44 319 LYS A CA 1
ATOM 2565 C C . LYS A 1 319 ? 10.992 25.047 31.531 1 97.44 319 LYS A C 1
ATOM 2567 O O . LYS A 1 319 ? 10.266 25.891 32.062 1 97.44 319 LYS A O 1
ATOM 2572 N N . SER A 1 320 ? 10.578 23.938 31.172 1 97.19 320 SER A N 1
ATOM 2573 C CA . SER A 1 320 ? 9.273 23.406 31.531 1 97.19 320 SER A CA 1
ATOM 2574 C C . SER A 1 320 ? 9.367 21.938 31.953 1 97.19 320 SER A C 1
ATOM 2576 O O . SER A 1 320 ? 10.242 21.203 31.484 1 97.19 320 SER A O 1
ATOM 2578 N N . LYS A 1 321 ? 8.492 21.516 32.938 1 96.62 321 LYS A N 1
ATOM 2579 C CA . LYS A 1 321 ? 8.406 20.109 33.312 1 96.62 321 LYS A CA 1
ATOM 2580 C C . LYS A 1 321 ? 7.848 19.266 32.188 1 96.62 321 LYS A C 1
ATOM 2582 O O . LYS A 1 321 ? 8.031 18.047 32.156 1 96.62 321 LYS A O 1
ATOM 2587 N N . THR A 1 322 ? 7.164 19.844 31.297 1 97.88 322 THR A N 1
ATOM 2588 C CA . THR A 1 322 ? 6.602 19.188 30.125 1 97.88 322 THR A CA 1
ATOM 2589 C C . THR A 1 322 ? 7.363 19.578 28.859 1 97.88 322 THR A C 1
ATOM 2591 O O . THR A 1 322 ? 8.43 19.031 28.594 1 97.88 322 THR A O 1
ATOM 2594 N N . TYR A 1 323 ? 6.906 20.578 28.156 1 98.12 323 TYR A N 1
ATOM 2595 C CA . TYR A 1 323 ? 7.613 21.109 27 1 98.12 323 TYR A CA 1
ATOM 2596 C C . TYR A 1 323 ? 7.488 22.625 26.906 1 98.12 323 TYR A C 1
ATOM 2598 O O . TYR A 1 323 ? 6.633 23.219 27.578 1 98.12 323 TYR A O 1
ATOM 2606 N N . VAL A 1 324 ? 8.383 23.266 26.219 1 97.94 324 VAL A N 1
ATOM 2607 C CA . VAL A 1 324 ? 8.289 24.672 25.828 1 97.94 324 VAL A CA 1
ATOM 2608 C C . VAL A 1 324 ? 7.855 24.766 24.359 1 97.94 324 VAL A C 1
ATOM 2610 O O . VAL A 1 324 ? 8.633 24.453 23.453 1 97.94 324 VAL A O 1
ATOM 2613 N N . ASP A 1 325 ? 6.652 25.156 24.172 1 95.25 325 ASP A N 1
ATOM 2614 C CA . ASP A 1 325 ? 6.078 25.203 22.828 1 95.25 325 ASP A CA 1
ATOM 2615 C C . ASP A 1 325 ? 6.715 26.312 22 1 95.25 325 ASP A C 1
ATOM 2617 O O . ASP A 1 325 ? 6.527 27.5 22.281 1 95.25 325 ASP A O 1
ATOM 2621 N N . LEU A 1 326 ? 7.43 25.938 20.953 1 96.62 326 LEU A N 1
ATOM 2622 C CA . LEU A 1 326 ? 8.133 26.891 20.109 1 96.62 326 LEU A CA 1
ATOM 2623 C C . LEU A 1 326 ? 7.168 27.922 19.516 1 96.62 326 LEU A C 1
ATOM 2625 O O . LEU A 1 326 ? 7.473 29.109 19.469 1 96.62 326 LEU A O 1
ATOM 2629 N N . ASP A 1 327 ? 5.977 27.5 19.078 1 92.5 327 ASP A N 1
ATOM 2630 C CA . ASP A 1 327 ? 5.004 28.391 18.438 1 92.5 327 ASP A CA 1
ATOM 2631 C C . ASP A 1 327 ? 4.516 29.453 19.422 1 92.5 327 ASP A C 1
ATOM 2633 O O . ASP A 1 327 ? 3.996 30.5 19 1 92.5 327 ASP A O 1
ATOM 2637 N N . TYR A 1 328 ? 4.664 29.219 20.641 1 93.81 328 TYR A N 1
ATOM 2638 C CA . TYR A 1 328 ? 4.246 30.172 21.656 1 93.81 328 TYR A CA 1
ATOM 2639 C C . TYR A 1 328 ? 5.414 31.031 22.109 1 93.81 328 TYR A C 1
ATOM 2641 O O . TYR A 1 328 ? 5.238 31.969 22.906 1 93.81 328 TYR A O 1
ATOM 2649 N N . ASN A 1 329 ? 6.633 30.734 21.609 1 94.12 329 ASN A N 1
ATOM 2650 C CA . ASN A 1 329 ? 7.812 31.375 22.172 1 94.12 329 ASN A CA 1
ATOM 2651 C C . ASN A 1 329 ? 8.727 31.922 21.078 1 94.12 329 ASN A C 1
ATOM 2653 O O . ASN A 1 329 ? 9.836 32.375 21.359 1 94.12 329 ASN A O 1
ATOM 2657 N N . ASP A 1 330 ? 8.32 31.891 19.797 1 94.06 330 ASP A N 1
ATOM 2658 C CA . ASP A 1 330 ? 9.273 32.281 18.766 1 94.06 330 ASP A CA 1
ATOM 2659 C C . ASP A 1 330 ? 8.906 33.656 18.172 1 94.06 330 ASP A C 1
ATOM 2661 O O . ASP A 1 330 ? 9.414 34.031 17.109 1 94.06 330 ASP A O 1
ATOM 2665 N N . ASP A 1 331 ? 7.898 34.375 18.781 1 94.88 331 ASP A N 1
ATOM 2666 C CA . ASP A 1 331 ? 7.652 35.75 18.422 1 94.88 331 ASP A CA 1
ATOM 2667 C C . ASP A 1 331 ? 8.68 36.688 19.062 1 94.88 331 ASP A C 1
ATOM 2669 O O . ASP A 1 331 ? 8.445 37.219 20.156 1 94.88 331 ASP A O 1
ATOM 2673 N N . LEU A 1 332 ? 9.766 36.906 18.469 1 96 332 LEU A N 1
ATOM 2674 C CA . LEU A 1 332 ? 10.836 37.75 18.984 1 96 332 LEU A CA 1
ATOM 2675 C C . LEU A 1 332 ? 10.977 39 18.156 1 96 332 LEU A C 1
ATOM 2677 O O . LEU A 1 332 ? 11.227 38.938 16.938 1 96 332 LEU A O 1
ATOM 2681 N N . ARG A 1 333 ? 10.758 40.219 18.812 1 96.19 333 ARG A N 1
ATOM 2682 C CA . ARG A 1 333 ? 10.867 41.5 18.156 1 96.19 333 ARG A CA 1
ATOM 2683 C C . ARG A 1 333 ? 11.891 42.375 18.859 1 96.19 333 ARG A C 1
ATOM 2685 O O . ARG A 1 333 ? 11.688 42.812 20 1 96.19 333 ARG A O 1
ATOM 2692 N N . PHE A 1 334 ? 12.984 42.75 18.156 1 96.62 334 PHE A N 1
ATOM 2693 C CA . PHE A 1 334 ? 14.016 43.625 18.719 1 96.62 334 PHE A CA 1
ATOM 2694 C C . PHE A 1 334 ? 13.617 45.094 18.594 1 96.62 334 PHE A C 1
ATOM 2696 O O . PHE A 1 334 ? 13.242 45.531 17.5 1 96.62 334 PHE A O 1
ATOM 2703 N N . LEU A 1 335 ? 13.711 45.812 19.672 1 96.5 335 LEU A N 1
ATOM 2704 C CA . LEU A 1 335 ? 13.328 47.219 19.703 1 96.5 335 LEU A CA 1
ATOM 2705 C C . LEU A 1 335 ? 14.508 48.094 19.328 1 96.5 335 LEU A C 1
ATOM 2707 O O . LEU A 1 335 ? 15.656 47.781 19.625 1 96.5 335 LEU A O 1
ATOM 2711 N N . GLU A 1 336 ? 14.172 49.219 18.734 1 93.62 336 GLU A N 1
ATOM 2712 C CA . GLU A 1 336 ? 15.211 50.188 18.359 1 93.62 336 GLU A CA 1
ATOM 2713 C C . GLU A 1 336 ? 15.797 50.875 19.578 1 93.62 336 GLU A C 1
ATOM 2715 O O . GLU A 1 336 ? 15.164 50.906 20.641 1 93.62 336 GLU A O 1
ATOM 2720 N N . GLY A 1 337 ? 17.031 51.312 19.453 1 90.75 337 GLY A N 1
ATOM 2721 C CA . GLY A 1 337 ? 17.656 52.125 20.469 1 90.75 337 GLY A CA 1
ATOM 2722 C C . GLY A 1 337 ? 18.094 51.344 21.688 1 90.75 337 GLY A C 1
ATOM 2723 O O . GLY A 1 337 ? 18.031 51.844 22.812 1 90.75 337 GLY A O 1
ATOM 2724 N N . ASN A 1 338 ? 18.438 50.156 21.469 1 88.12 338 ASN A N 1
ATOM 2725 C CA . ASN A 1 338 ? 18.938 49.281 22.516 1 88.12 338 ASN A CA 1
ATOM 2726 C C . ASN A 1 338 ? 17.906 49.125 23.641 1 88.12 338 ASN A C 1
ATOM 2728 O O . ASN A 1 338 ? 18.281 49.094 24.828 1 88.12 338 ASN A O 1
ATOM 2732 N N . LYS A 1 339 ? 16.688 49.094 23.328 1 93.19 339 LYS A N 1
ATOM 2733 C CA . LYS A 1 339 ? 15.617 49 24.312 1 93.19 339 LYS A CA 1
ATOM 2734 C C . LYS A 1 339 ? 15.234 47.562 24.562 1 93.19 339 LYS A C 1
ATOM 2736 O O . LYS A 1 339 ? 14.195 47.281 25.156 1 93.19 339 LYS A O 1
ATOM 2741 N N . GLY A 1 340 ? 16.031 46.75 24.109 1 96.56 340 GLY A N 1
ATOM 2742 C CA . GLY A 1 340 ? 15.781 45.312 24.344 1 96.56 340 GLY A CA 1
ATOM 2743 C C . GLY A 1 340 ? 14.867 44.688 23.312 1 96.56 340 GLY A C 1
ATOM 2744 O O . GLY A 1 340 ? 14.992 44.969 22.125 1 96.56 340 GLY A O 1
ATOM 2745 N N . PHE A 1 341 ? 14.07 43.688 23.719 1 97.56 341 PHE A N 1
ATOM 2746 C CA . PHE A 1 341 ? 13.219 42.969 22.781 1 97.56 341 PHE A CA 1
ATOM 2747 C C . PHE A 1 341 ? 11.906 42.562 23.438 1 97.56 341 PHE A C 1
ATOM 2749 O O . PHE A 1 341 ? 11.82 42.5 24.672 1 97.56 341 PHE A O 1
ATOM 2756 N N . ILE A 1 342 ? 10.828 42.406 22.609 1 97.94 342 ILE A N 1
ATOM 2757 C CA . ILE A 1 342 ? 9.523 41.875 22.984 1 97.94 342 ILE A CA 1
ATOM 2758 C C . ILE A 1 342 ? 9.445 40.406 22.609 1 97.94 342 ILE A C 1
ATOM 2760 O O . ILE A 1 342 ? 9.914 40 21.531 1 97.94 342 ILE A O 1
ATOM 2764 N N . ARG A 1 343 ? 8.891 39.562 23.484 1 97.88 343 ARG A N 1
ATOM 2765 C CA . ARG A 1 343 ? 8.648 38.156 23.172 1 97.88 343 ARG A CA 1
ATOM 2766 C C . ARG A 1 343 ? 7.328 37.688 23.766 1 97.88 343 ARG A C 1
ATOM 2768 O O . ARG A 1 343 ? 6.719 38.375 24.578 1 97.88 343 ARG A O 1
ATOM 2775 N N . THR A 1 344 ? 6.805 36.531 23.297 1 97.94 344 THR A N 1
ATOM 2776 C CA . THR A 1 344 ? 5.672 35.875 23.922 1 97.94 344 THR A CA 1
ATOM 2777 C C . THR A 1 344 ? 6.133 34.625 24.672 1 97.94 344 THR A C 1
ATOM 2779 O O . THR A 1 344 ? 7.156 34.031 24.328 1 97.94 344 THR A O 1
ATOM 2782 N N . SER A 1 345 ? 5.43 34.25 25.656 1 97.5 345 SER A N 1
ATOM 2783 C CA . SER A 1 345 ? 5.719 33.062 26.469 1 97.5 345 SER A CA 1
ATOM 2784 C C . SER A 1 345 ? 4.488 32.625 27.25 1 97.5 345 SER A C 1
ATOM 2786 O O . SER A 1 345 ? 3.574 33.406 27.484 1 97.5 345 SER A O 1
ATOM 2788 N N . GLU A 1 346 ? 4.48 31.375 27.609 1 95.75 346 GLU A N 1
ATOM 2789 C CA . GLU A 1 346 ? 3.404 30.875 28.453 1 95.75 346 GLU A CA 1
ATOM 2790 C C . GLU A 1 346 ? 3.898 30.609 29.875 1 95.75 346 GLU A C 1
ATOM 2792 O O . GLU A 1 346 ? 3.307 29.812 30.609 1 95.75 346 GLU A O 1
ATOM 2797 N N . GLN A 1 347 ? 4.98 31.188 30.25 1 94.69 347 GLN A N 1
ATOM 2798 C CA . GLN A 1 347 ? 5.664 30.891 31.5 1 94.69 347 GLN A CA 1
ATOM 2799 C C . GLN A 1 347 ? 4.758 31.156 32.688 1 94.69 347 GLN A C 1
ATOM 2801 O O . GLN A 1 347 ? 4.949 30.578 33.781 1 94.69 347 GLN A O 1
ATOM 2806 N N . ASP A 1 348 ? 3.74 32.031 32.562 1 94.94 348 ASP A N 1
ATOM 2807 C CA . ASP A 1 348 ? 2.859 32.312 33.688 1 94.94 348 ASP A CA 1
ATOM 2808 C C . ASP A 1 348 ? 1.553 31.531 33.562 1 94.94 348 ASP A C 1
ATOM 2810 O O . ASP A 1 348 ? 0.581 31.844 34.25 1 94.94 348 ASP A O 1
ATOM 2814 N N . GLY A 1 349 ? 1.455 30.625 32.625 1 96.56 349 GLY A N 1
ATOM 2815 C CA . GLY A 1 349 ? 0.298 29.75 32.531 1 96.56 349 GLY A CA 1
ATOM 2816 C C . GLY A 1 349 ? -0.506 29.984 31.25 1 96.56 349 GLY A C 1
ATOM 2817 O O . GLY A 1 349 ? -1.227 29.094 30.797 1 96.56 349 GLY A O 1
ATOM 2818 N N . PHE A 1 350 ? -0.5 31.141 30.766 1 97.81 350 PHE A N 1
ATOM 2819 C CA . PHE A 1 350 ? -1.116 31.531 29.5 1 97.81 350 PHE A CA 1
ATOM 2820 C C . PHE A 1 350 ? -0.116 32.25 28.609 1 97.81 350 PHE A C 1
ATOM 2822 O O . PHE A 1 350 ? 0.888 32.781 29.094 1 97.81 350 PHE A O 1
ATOM 2829 N N . LYS A 1 351 ? -0.259 32.188 27.312 1 98 351 LYS A N 1
ATOM 2830 C CA . LYS A 1 351 ? 0.625 32.906 26.406 1 98 351 LYS A CA 1
ATOM 2831 C C . LYS A 1 351 ? 0.442 34.438 26.547 1 98 351 LYS A C 1
ATOM 2833 O O . LYS A 1 351 ? -0.648 34.938 26.297 1 98 351 LYS A O 1
ATOM 2838 N N . HIS A 1 352 ? 1.481 35.094 26.922 1 98.44 352 HIS A N 1
ATOM 2839 C CA . HIS A 1 352 ? 1.434 36.562 27.141 1 98.44 352 HIS A CA 1
ATOM 2840 C C . HIS A 1 352 ? 2.668 37.219 26.562 1 98.44 352 HIS A C 1
ATOM 2842 O O . HIS A 1 352 ? 3.574 36.562 26.062 1 98.44 352 HIS A O 1
ATOM 2848 N N . ILE A 1 353 ? 2.68 38.594 26.609 1 98.69 353 ILE A N 1
ATOM 2849 C CA . ILE A 1 353 ? 3.727 39.438 26.016 1 98.69 353 ILE A CA 1
ATOM 2850 C C . ILE A 1 353 ? 4.664 39.938 27.109 1 98.69 353 ILE A C 1
ATOM 2852 O O . ILE A 1 353 ? 4.211 40.438 28.141 1 98.69 353 ILE A O 1
ATOM 2856 N N . TYR A 1 354 ? 5.934 39.812 26.891 1 98.5 354 TYR A N 1
ATOM 2857 C CA . TYR A 1 354 ? 6.977 40.25 27.812 1 98.5 354 TYR A CA 1
ATOM 2858 C C . TYR A 1 354 ? 7.977 41.156 27.141 1 98.5 354 TYR A C 1
ATOM 2860 O O . TYR A 1 354 ? 8.312 41 25.969 1 98.5 354 TYR A O 1
ATOM 2868 N N . HIS A 1 355 ? 8.453 42.188 27.891 1 98.38 355 HIS A N 1
ATOM 2869 C CA . HIS A 1 355 ? 9.516 43.094 27.484 1 98.38 355 HIS A CA 1
ATOM 2870 C C . HIS A 1 355 ? 10.797 42.844 28.281 1 98.38 355 HIS A C 1
ATOM 2872 O O . HIS A 1 355 ? 10.781 42.906 29.516 1 98.38 355 HIS A O 1
ATOM 2878 N N . HIS A 1 356 ? 11.852 42.531 27.562 1 98.31 356 HIS A N 1
ATOM 2879 C CA . HIS A 1 356 ? 13.156 42.281 28.156 1 98.31 356 HIS A CA 1
ATOM 2880 C C . HIS A 1 356 ? 14.188 43.281 27.672 1 98.31 356 HIS A C 1
ATOM 2882 O O . HIS A 1 356 ? 14.039 43.875 26.578 1 98.31 356 HIS A O 1
ATOM 2888 N N . ASP A 1 357 ? 15.258 43.5 28.422 1 97.56 357 ASP A N 1
ATOM 2889 C CA . ASP A 1 357 ? 16.391 44.281 27.906 1 97.56 357 ASP A CA 1
ATOM 2890 C C . ASP A 1 357 ? 17.328 43.406 27.078 1 97.56 357 ASP A C 1
ATOM 2892 O O . ASP A 1 357 ? 17.016 42.25 26.797 1 97.56 357 ASP A O 1
ATOM 2896 N N . ASN A 1 358 ? 18.438 43.938 26.609 1 95.38 358 ASN A N 1
ATOM 2897 C CA . ASN A 1 358 ? 19.328 43.219 25.672 1 95.38 358 ASN A CA 1
ATOM 2898 C C . ASN A 1 358 ? 20.125 42.125 26.375 1 95.38 358 ASN A C 1
ATOM 2900 O O . ASN A 1 358 ? 20.719 41.281 25.719 1 95.38 358 ASN A O 1
ATOM 2904 N N . GLU A 1 359 ? 20.078 42.156 27.734 1 95.5 359 GLU A N 1
ATOM 2905 C CA . GLU A 1 359 ? 20.781 41.125 28.516 1 95.5 359 GLU A CA 1
ATOM 2906 C C . GLU A 1 359 ? 19.812 40.031 28.969 1 95.5 359 GLU A C 1
ATOM 2908 O O . GLU A 1 359 ? 20.234 39.062 29.641 1 95.5 359 GLU A O 1
ATOM 2913 N N . GLY A 1 360 ? 18.594 40.125 28.578 1 96.81 360 GLY A N 1
ATOM 2914 C CA . GLY A 1 360 ? 17.609 39.094 28.875 1 96.81 360 GLY A CA 1
ATOM 2915 C C . GLY A 1 360 ? 16.844 39.344 30.172 1 96.81 360 GLY A C 1
ATOM 2916 O O . GLY A 1 360 ? 15.961 38.562 30.531 1 96.81 360 GLY A O 1
ATOM 2917 N N . LYS A 1 361 ? 17.219 40.406 30.859 1 97.62 361 LYS A N 1
ATOM 2918 C CA . LYS A 1 361 ? 16.516 40.75 32.094 1 97.62 361 LYS A CA 1
ATOM 2919 C C . LYS A 1 361 ? 15.102 41.25 31.797 1 97.62 361 LYS A C 1
ATOM 2921 O O . LYS A 1 361 ? 14.898 42.031 30.875 1 97.62 361 LYS A O 1
ATOM 2926 N N . LEU A 1 362 ? 14.156 40.812 32.562 1 98 362 LEU A N 1
ATOM 2927 C CA . LEU A 1 362 ? 12.766 41.219 32.375 1 98 362 LEU A CA 1
ATOM 2928 C C . LEU A 1 362 ? 12.562 42.656 32.781 1 98 362 LEU A C 1
ATOM 2930 O O . LEU A 1 362 ? 12.859 43.031 33.938 1 98 362 LEU A O 1
ATOM 2934 N N . ILE A 1 363 ? 12.148 43.438 31.922 1 97.69 363 ILE A N 1
ATOM 2935 C CA . ILE A 1 363 ? 11.773 44.812 32.219 1 97.69 363 ILE A CA 1
ATOM 2936 C C . ILE A 1 363 ? 10.32 44.844 32.719 1 97.69 363 ILE A C 1
ATOM 2938 O O . ILE A 1 363 ? 10.031 45.438 33.75 1 97.69 363 ILE A O 1
ATOM 2942 N N . ARG A 1 364 ? 9.43 44.125 31.844 1 96.94 364 ARG A N 1
ATOM 2943 C CA . ARG A 1 364 ? 8.016 44.156 32.188 1 96.94 364 ARG A CA 1
ATOM 2944 C C . ARG A 1 364 ? 7.254 43.062 31.5 1 96.94 364 ARG A C 1
ATOM 2946 O O . ARG A 1 364 ? 7.508 42.75 30.328 1 96.94 364 ARG A O 1
ATOM 2953 N N . GLN A 1 365 ? 6.34 42.406 32.312 1 98.12 365 GLN A N 1
ATOM 2954 C CA . GLN A 1 365 ? 5.277 41.656 31.656 1 98.12 365 GLN A CA 1
ATOM 2955 C C . GLN A 1 365 ? 4.156 42.594 31.188 1 98.12 365 GLN A C 1
ATOM 2957 O O . GLN A 1 365 ? 3.502 43.25 32 1 98.12 365 GLN A O 1
ATOM 2962 N N . ILE A 1 366 ? 3.906 42.625 29.984 1 98.56 366 ILE A N 1
ATOM 2963 C CA . ILE A 1 366 ? 3.035 43.625 29.391 1 98.56 366 ILE A CA 1
ATOM 2964 C C . ILE A 1 366 ? 1.577 43.188 29.531 1 98.56 366 ILE A C 1
ATOM 2966 O O . ILE A 1 366 ? 0.709 44.031 29.844 1 98.56 366 ILE A O 1
ATOM 2970 N N . THR A 1 367 ? 1.254 41.969 29.188 1 98.38 367 THR A N 1
ATOM 2971 C CA . THR A 1 367 ? -0.095 41.438 29.359 1 98.38 367 THR A CA 1
ATOM 2972 C C . THR A 1 367 ? -0.109 40.312 30.406 1 98.38 367 THR A C 1
ATOM 2974 O O . THR A 1 367 ? 0.917 39.688 30.672 1 98.38 367 THR A O 1
ATOM 2977 N N . SER A 1 368 ? -1.245 40.094 31.016 1 97.56 368 SER A N 1
ATOM 2978 C CA . SER A 1 368 ? -1.446 39.031 32.031 1 97.56 368 SER A CA 1
ATOM 2979 C C . SER A 1 368 ? -2.926 38.719 32.188 1 97.56 368 SER A C 1
ATOM 2981 O O . SER A 1 368 ? -3.789 39.531 31.812 1 97.56 368 SER A O 1
ATOM 2983 N N . GLY A 1 369 ? -3.234 37.562 32.688 1 97.38 369 GLY A N 1
ATOM 2984 C CA . GLY A 1 369 ? -4.602 37.094 32.906 1 97.38 369 GLY A CA 1
ATOM 2985 C C . GLY A 1 369 ? -4.844 35.688 32.438 1 97.38 369 GLY A C 1
ATOM 2986 O O . GLY A 1 369 ? -3.932 35.031 31.938 1 97.38 369 GLY A O 1
ATOM 2987 N N . ASN A 1 370 ? -6.07 35.219 32.656 1 97.81 370 ASN A N 1
ATOM 2988 C CA . ASN A 1 370 ? -6.445 33.875 32.281 1 97.81 370 ASN A CA 1
ATOM 2989 C C . ASN A 1 370 ? -6.996 33.844 30.844 1 97.81 370 ASN A C 1
ATOM 2991 O O . ASN A 1 370 ? -8.102 33.344 30.609 1 97.81 370 ASN A O 1
ATOM 2995 N N . TRP A 1 371 ? -6.289 34.406 30.016 1 97.81 371 TRP A N 1
ATOM 2996 C CA . TRP A 1 371 ? -6.551 34.438 28.578 1 97.81 371 TRP A CA 1
ATOM 2997 C C . TRP A 1 371 ? -5.246 34.438 27.781 1 97.81 371 TRP A C 1
ATOM 2999 O O . TRP A 1 371 ? -4.164 34.594 28.359 1 97.81 371 TRP A O 1
ATOM 3009 N N . GLU A 1 372 ? -5.293 34.188 26.438 1 97.25 372 GLU A N 1
ATOM 3010 C CA . GLU A 1 372 ? -4.102 33.969 25.609 1 97.25 372 GLU A CA 1
ATOM 3011 C C . GLU A 1 372 ? -3.951 35.062 24.562 1 97.25 372 GLU A C 1
ATOM 3013 O O . GLU A 1 372 ? -4.941 35.531 23.969 1 97.25 372 GLU A O 1
ATOM 3018 N N . VAL A 1 373 ? -2.668 35.469 24.359 1 98.19 373 VAL A N 1
ATOM 3019 C CA . VAL A 1 373 ? -2.273 36.188 23.141 1 98.19 373 VAL A CA 1
ATOM 3020 C C . VAL A 1 373 ? -2.041 35.188 22.016 1 98.19 373 VAL A C 1
ATOM 3022 O O . VAL A 1 373 ? -0.97 34.562 21.922 1 98.19 373 VAL A O 1
ATOM 3025 N N . THR A 1 374 ? -3.059 35.062 21.141 1 97.12 374 THR A N 1
ATOM 3026 C CA . THR A 1 374 ? -2.951 34 20.141 1 97.12 374 THR A CA 1
ATOM 3027 C C . THR A 1 374 ? -2.092 34.469 18.969 1 97.12 374 THR A C 1
ATOM 3029 O O . THR A 1 374 ? -1.534 33.656 18.234 1 97.12 374 THR A O 1
ATOM 3032 N N . ASN A 1 375 ? -1.989 35.781 18.75 1 97.25 375 ASN A N 1
ATOM 3033 C CA . ASN A 1 375 ? -1.171 36.344 17.688 1 97.25 375 ASN A CA 1
ATOM 3034 C C . ASN A 1 375 ? -0.627 37.719 18.078 1 97.25 375 ASN A C 1
ATOM 3036 O O . ASN A 1 375 ? -1.387 38.594 18.484 1 97.25 375 ASN A O 1
ATOM 3040 N N . LEU A 1 376 ? 0.739 37.844 18.062 1 97.75 376 LEU A N 1
ATOM 3041 C CA . LEU A 1 376 ? 1.359 39.156 18.156 1 97.75 376 LEU A CA 1
ATOM 3042 C C . LEU A 1 376 ? 1.354 39.875 16.812 1 97.75 376 LEU A C 1
ATOM 3044 O O . LEU A 1 376 ? 2.238 39.656 15.977 1 97.75 376 LEU A O 1
ATOM 3048 N N . VAL A 1 377 ? 0.446 40.781 16.594 1 97.25 377 VAL A N 1
ATOM 3049 C CA . VAL A 1 377 ? 0.166 41.375 15.281 1 97.25 377 VAL A CA 1
ATOM 3050 C C . VAL A 1 377 ? 1.225 42.406 14.953 1 97.25 377 VAL A C 1
ATOM 3052 O O . VAL A 1 377 ? 1.691 42.5 13.82 1 97.25 377 VAL A O 1
ATOM 3055 N N . GLY A 1 378 ? 1.513 43.312 15.977 1 96 378 GLY A N 1
ATOM 3056 C CA . GLY A 1 378 ? 2.502 44.344 15.688 1 96 378 GLY A CA 1
ATOM 3057 C C . GLY A 1 378 ? 2.949 45.094 16.922 1 96 378 GLY A C 1
ATOM 3058 O O . GLY A 1 378 ? 2.221 45.156 17.922 1 96 378 GLY A O 1
ATOM 3059 N N . VAL A 1 379 ? 4.18 45.625 16.891 1 96.94 379 VAL A N 1
ATOM 3060 C CA . VAL A 1 379 ? 4.75 46.531 17.891 1 96.94 379 VAL A CA 1
ATOM 3061 C C . VAL A 1 379 ? 5.039 47.875 17.281 1 96.94 379 VAL A C 1
ATOM 3063 O O . VAL A 1 379 ? 6.012 48.031 16.531 1 96.94 379 VAL A O 1
ATOM 3066 N N . ASP A 1 380 ? 4.246 48.844 17.594 1 96.56 380 ASP A N 1
ATOM 3067 C CA . ASP A 1 380 ? 4.402 50.219 17.156 1 96.56 380 ASP A CA 1
ATOM 3068 C C . ASP A 1 380 ? 5.258 51.031 18.141 1 96.56 380 ASP A C 1
ATOM 3070 O O . ASP A 1 380 ? 4.73 51.688 19.031 1 96.56 380 ASP A O 1
ATOM 3074 N N . GLU A 1 381 ? 6.512 51.031 17.906 1 95.94 381 GLU A N 1
ATOM 3075 C CA . GLU A 1 381 ? 7.434 51.688 18.844 1 95.94 381 GLU A CA 1
ATOM 3076 C C . GLU A 1 381 ? 7.203 53.188 18.875 1 95.94 381 GLU A C 1
ATOM 3078 O O . GLU A 1 381 ? 7.289 53.812 19.938 1 95.94 381 GLU A O 1
ATOM 3083 N N . LYS A 1 382 ? 6.969 53.75 17.766 1 94.56 382 LYS A N 1
ATOM 3084 C CA . LYS A 1 382 ? 6.785 55.188 17.656 1 94.56 382 LYS A CA 1
ATOM 3085 C C . LYS A 1 382 ? 5.66 55.656 18.578 1 94.56 382 LYS A C 1
ATOM 3087 O O . LYS A 1 382 ? 5.812 56.656 19.281 1 94.56 382 LYS A O 1
ATOM 3092 N N . ASN A 1 383 ? 4.574 54.938 18.469 1 96 383 ASN A N 1
ATOM 3093 C CA . ASN A 1 383 ? 3.422 55.312 19.281 1 96 383 ASN A CA 1
ATOM 3094 C C . ASN A 1 383 ? 3.346 54.531 20.578 1 96 383 ASN A C 1
ATOM 3096 O O . ASN A 1 383 ? 2.389 54.656 21.344 1 96 383 ASN A O 1
ATOM 3100 N N . ARG A 1 384 ? 4.293 53.656 20.828 1 96.69 384 ARG A N 1
ATOM 3101 C CA . ARG A 1 384 ? 4.438 52.844 22.031 1 96.69 384 ARG A CA 1
ATOM 3102 C C . ARG A 1 384 ? 3.203 51.969 22.266 1 96.69 384 ARG A C 1
ATOM 3104 O O . ARG A 1 384 ? 2.643 51.969 23.359 1 96.69 384 ARG A O 1
ATOM 3111 N N . LYS A 1 385 ? 2.803 51.281 21.203 1 97.81 385 LYS A N 1
ATOM 3112 C CA . LYS A 1 385 ? 1.625 50.438 21.25 1 97.81 385 LYS A CA 1
ATOM 3113 C C . LYS A 1 385 ? 1.956 49.031 20.766 1 97.81 385 LYS A C 1
ATOM 3115 O O . LYS A 1 385 ? 2.852 48.844 19.938 1 97.81 385 LYS A O 1
ATOM 3120 N N . ILE A 1 386 ? 1.277 48.062 21.328 1 98.31 386 ILE A N 1
ATOM 3121 C CA . ILE A 1 386 ? 1.353 46.688 20.875 1 98.31 386 ILE A CA 1
ATOM 3122 C C . ILE A 1 386 ? -0.032 46.188 20.453 1 98.31 386 ILE A C 1
ATOM 3124 O O . ILE A 1 386 ? -1.01 46.375 21.188 1 98.31 386 ILE A O 1
ATOM 3128 N N . TYR A 1 387 ? -0.161 45.625 19.266 1 98.44 387 TYR A N 1
ATOM 3129 C CA . TYR A 1 387 ? -1.39 45.062 18.734 1 98.44 387 TYR A CA 1
ATOM 3130 C C . TYR A 1 387 ? -1.335 43.531 18.781 1 98.44 387 TYR A C 1
ATOM 3132 O O . TYR A 1 387 ? -0.336 42.938 18.391 1 98.44 387 TYR A O 1
ATOM 3140 N N . PHE A 1 388 ? -2.373 42.875 19.312 1 98.5 388 PHE A N 1
ATOM 3141 C CA . PHE A 1 388 ? -2.361 41.438 19.422 1 98.5 388 PHE A CA 1
ATOM 3142 C C . PHE A 1 388 ? -3.777 40.875 19.375 1 98.5 388 PHE A C 1
ATOM 3144 O O . PHE A 1 388 ? -4.742 41.594 19.641 1 98.5 388 PHE A O 1
ATOM 3151 N N . ILE A 1 389 ? -3.945 39.656 18.906 1 98.5 389 ILE A N 1
ATOM 3152 C CA . ILE A 1 389 ? -5.195 38.906 18.969 1 98.5 389 ILE A CA 1
ATOM 3153 C C . ILE A 1 389 ? -5.285 38.125 20.281 1 98.5 389 ILE A C 1
ATOM 3155 O O . ILE A 1 389 ? -4.305 37.531 20.719 1 98.5 389 ILE A O 1
ATOM 3159 N N . SER A 1 390 ? -6.496 38.188 20.922 1 98.12 390 SER A N 1
ATOM 3160 C CA . SER A 1 390 ? -6.617 37.625 22.25 1 98.12 390 SER A CA 1
ATOM 3161 C C . SER A 1 390 ? -7.895 36.781 22.406 1 98.12 390 SER A C 1
ATOM 3163 O O . SER A 1 390 ? -8.852 37 21.641 1 98.12 390 SER A O 1
ATOM 3165 N N . THR A 1 391 ? -7.879 35.875 23.391 1 98.25 391 THR A N 1
ATOM 3166 C CA . THR A 1 391 ? -9.047 35.094 23.766 1 98.25 391 THR A CA 1
ATOM 3167 C C . THR A 1 391 ? -9.742 35.688 24.984 1 98.25 391 THR A C 1
ATOM 3169 O O . THR A 1 391 ? -10.578 35.031 25.609 1 98.25 391 THR A O 1
ATOM 3172 N N . GLU A 1 392 ? -9.422 36.875 25.312 1 97.62 392 GLU A N 1
ATOM 3173 C CA . GLU A 1 392 ? -9.867 37.5 26.547 1 97.62 392 GLU A CA 1
ATOM 3174 C C . GLU A 1 392 ? -11.391 37.531 26.641 1 97.62 392 GLU A C 1
ATOM 3176 O O . GLU A 1 392 ? -11.953 37.312 27.719 1 97.62 392 GLU A O 1
ATOM 3181 N N . ALA A 1 393 ? -12.07 37.719 25.531 1 97.19 393 ALA A N 1
ATOM 3182 C CA . ALA A 1 393 ? -13.531 37.781 25.531 1 97.19 393 ALA A CA 1
ATOM 3183 C C . ALA A 1 393 ? -14.125 36.375 25.781 1 97.19 393 ALA A C 1
ATOM 3185 O O . ALA A 1 393 ? -15.117 36.25 26.5 1 97.19 393 ALA A O 1
ATOM 3186 N N . SER A 1 394 ? -13.609 35.406 25.203 1 97.25 394 SER A N 1
ATOM 3187 C CA . SER A 1 394 ? -14.008 34 25.312 1 97.25 394 SER A CA 1
ATOM 3188 C C . SER A 1 394 ? -12.938 33.094 24.719 1 97.25 394 SER A C 1
ATOM 3190 O O . SER A 1 394 ? -12.328 33.406 23.703 1 97.25 394 SER A O 1
ATOM 3192 N N . PRO A 1 395 ? -12.727 31.938 25.391 1 97.5 395 PRO A N 1
ATOM 3193 C CA . PRO A 1 395 ? -11.812 30.984 24.75 1 97.5 395 PRO A CA 1
ATOM 3194 C C . PRO A 1 395 ? -12.305 30.516 23.375 1 97.5 395 PRO A C 1
ATOM 3196 O O . PRO A 1 395 ? -11.547 29.922 22.609 1 97.5 395 PRO A O 1
ATOM 3199 N N . LEU A 1 396 ? -13.602 30.75 23.047 1 98.25 396 LEU A N 1
ATOM 3200 C CA . LEU A 1 396 ? -14.172 30.328 21.766 1 98.25 396 LEU A CA 1
ATOM 3201 C C . LEU A 1 396 ? -14.062 31.438 20.734 1 98.25 396 LEU A C 1
ATOM 3203 O O . LEU A 1 396 ? -14.43 31.234 19.562 1 98.25 396 LEU A O 1
ATOM 3207 N N . GLU A 1 397 ? -13.547 32.594 21.062 1 98.38 397 GLU A N 1
ATOM 3208 C CA . GLU A 1 397 ? -13.523 33.781 20.188 1 98.38 397 GLU A CA 1
ATOM 3209 C C . GLU A 1 397 ? -12.117 34.344 20.078 1 98.38 397 GLU A C 1
ATOM 3211 O O . GLU A 1 397 ? -11.211 33.938 20.797 1 98.38 397 GLU A O 1
ATOM 3216 N N . ARG A 1 398 ? -11.828 35.188 19.062 1 98.69 398 ARG A N 1
ATOM 3217 C CA . ARG A 1 398 ? -10.602 35.938 18.797 1 98.69 398 ARG A CA 1
ATOM 3218 C C . ARG A 1 398 ? -10.906 37.375 18.438 1 98.69 398 ARG A C 1
ATOM 3220 O O . ARG A 1 398 ? -11.703 37.656 17.531 1 98.69 398 ARG A O 1
ATOM 3227 N N . ASN A 1 399 ? -10.344 38.281 19.172 1 98.56 399 ASN A N 1
ATOM 3228 C CA . ASN A 1 399 ? -10.523 39.719 18.938 1 98.56 399 ASN A CA 1
ATOM 3229 C C . ASN A 1 399 ? -9.188 40.469 18.938 1 98.56 399 ASN A C 1
ATOM 3231 O O . ASN A 1 399 ? -8.234 40.031 19.594 1 98.56 399 ASN A O 1
ATOM 3235 N N . LEU A 1 400 ? -9.156 41.531 18.203 1 98.62 400 LEU A N 1
ATOM 3236 C CA . LEU A 1 400 ? -7.973 42.406 18.188 1 98.62 400 LEU A CA 1
ATOM 3237 C C . LEU A 1 400 ? -7.977 43.344 19.359 1 98.62 400 LEU A C 1
ATOM 3239 O O . LEU A 1 400 ? -8.992 44 19.641 1 98.62 400 LEU A O 1
ATOM 3243 N N . TYR A 1 401 ? -6.855 43.469 20.016 1 98.69 401 TYR A N 1
ATOM 3244 C CA . TYR A 1 401 ? -6.641 44.375 21.125 1 98.69 401 TYR A CA 1
ATOM 3245 C C . TYR A 1 401 ? -5.418 45.25 20.859 1 98.69 401 TYR A C 1
ATOM 3247 O O . TYR A 1 401 ? -4.566 44.906 20.031 1 98.69 401 TYR A O 1
ATOM 3255 N N . VAL A 1 402 ? -5.387 46.406 21.5 1 98.56 402 VAL A N 1
ATOM 3256 C CA . VAL A 1 402 ? -4.211 47.25 21.547 1 98.56 402 VAL A CA 1
ATOM 3257 C C . VAL A 1 402 ? -3.887 47.625 22.984 1 98.56 402 VAL A C 1
ATOM 3259 O O . VAL A 1 402 ? -4.789 47.75 23.828 1 98.56 402 VAL A O 1
ATOM 3262 N N . ILE A 1 403 ? -2.604 47.719 23.297 1 98.56 403 ILE A N 1
ATOM 3263 C CA . ILE A 1 403 ? -2.133 48.062 24.641 1 98.56 403 ILE A CA 1
ATOM 3264 C C . ILE A 1 403 ? -0.86 48.875 24.531 1 98.56 403 ILE A C 1
ATOM 3266 O O . ILE A 1 403 ? -0.129 48.812 23.547 1 98.56 403 ILE A O 1
ATOM 3270 N N . ASN A 1 404 ? -0.674 49.75 25.531 1 98.06 404 ASN A N 1
ATOM 3271 C CA . ASN A 1 404 ? 0.579 50.5 25.562 1 98.06 404 ASN A CA 1
ATOM 3272 C C . ASN A 1 404 ? 1.759 49.594 25.922 1 98.06 404 ASN A C 1
ATOM 3274 O O . ASN A 1 404 ? 1.598 48.625 26.641 1 98.06 404 ASN A O 1
ATOM 3278 N N . LEU A 1 405 ? 2.969 50 25.5 1 96.81 405 LEU A N 1
ATOM 3279 C CA . LEU A 1 405 ? 4.184 49.219 25.75 1 96.81 405 LEU A CA 1
ATOM 3280 C C . LEU A 1 405 ? 4.426 49.094 27.25 1 96.81 405 LEU A C 1
ATOM 3282 O O . LEU A 1 405 ? 5.105 48.156 27.688 1 96.81 405 LEU A O 1
ATOM 3286 N N . ASP A 1 406 ? 3.838 49.969 28.062 1 95.88 406 ASP A N 1
ATOM 3287 C CA . ASP A 1 406 ? 4.035 49.938 29.5 1 95.88 406 ASP A CA 1
ATOM 3288 C C . ASP A 1 406 ? 2.988 49.031 30.172 1 95.88 406 ASP A C 1
ATOM 3290 O O . ASP A 1 406 ? 2.955 48.906 31.391 1 95.88 406 ASP A O 1
ATOM 3294 N N . GLY A 1 407 ? 2.098 48.438 29.359 1 97.06 407 GLY A N 1
ATOM 3295 C CA . GLY A 1 407 ? 1.125 47.5 29.875 1 97.06 407 GLY A CA 1
ATOM 3296 C C . GLY A 1 407 ? -0.18 48.156 30.297 1 97.06 407 GLY A C 1
ATOM 3297 O O . GLY A 1 407 ? -1.042 47.5 30.891 1 97.06 407 GLY A O 1
ATOM 3298 N N . LYS A 1 408 ? -0.339 49.406 29.969 1 97.56 408 LYS A N 1
ATOM 3299 C CA . LYS A 1 408 ? -1.532 50.125 30.391 1 97.56 408 LYS A CA 1
ATOM 3300 C C . LYS A 1 408 ? -2.426 50.469 29.203 1 97.56 408 LYS A C 1
ATOM 3302 O O . LYS A 1 408 ? -2.055 50.219 28.047 1 97.56 408 LYS A O 1
ATOM 3307 N N . ASN A 1 409 ? -3.676 50.812 29.438 1 97.69 409 ASN A N 1
ATOM 3308 C CA . ASN A 1 409 ? -4.656 51.344 28.484 1 97.69 409 ASN A CA 1
ATOM 3309 C C . ASN A 1 409 ? -4.992 50.312 27.422 1 97.69 409 ASN A C 1
ATOM 3311 O O . ASN A 1 409 ? -4.941 50.594 26.234 1 97.69 409 ASN A O 1
ATOM 3315 N N . LYS A 1 410 ? -5.18 49.094 27.828 1 98.12 410 LYS A N 1
ATOM 3316 C CA . LYS A 1 410 ? -5.617 48.031 26.891 1 98.12 410 LYS A CA 1
ATOM 3317 C C . LYS A 1 410 ? -7.02 48.344 26.375 1 98.12 410 LYS A C 1
ATOM 3319 O O . LYS A 1 410 ? -7.906 48.719 27.141 1 98.12 410 LYS A O 1
ATOM 3324 N N . LYS A 1 411 ? -7.195 48.219 25.094 1 97.62 411 LYS A N 1
ATOM 3325 C CA . LYS A 1 411 ? -8.484 48.469 24.453 1 97.62 411 LYS A CA 1
ATOM 3326 C C . LYS A 1 411 ? -8.789 47.375 23.406 1 97.62 411 LYS A C 1
ATOM 3328 O O . LYS A 1 411 ? -7.902 46.969 22.672 1 97.62 411 LYS A O 1
ATOM 3333 N N . ILE A 1 412 ? -10.047 46.938 23.391 1 97.88 412 ILE A N 1
ATOM 3334 C CA . ILE A 1 412 ? -10.5 46.031 22.344 1 97.88 412 ILE A CA 1
ATOM 3335 C C . ILE A 1 412 ? -10.82 46.844 21.078 1 97.88 412 ILE A C 1
ATOM 3337 O O . ILE A 1 412 ? -11.461 47.875 21.141 1 97.88 412 ILE A O 1
ATOM 3341 N N . LEU A 1 413 ? -10.328 46.406 19.906 1 98.12 413 LEU A N 1
ATOM 3342 C CA . LEU A 1 413 ? -10.516 47.125 18.641 1 98.12 413 LEU A CA 1
ATOM 3343 C C . LEU A 1 413 ? -11.578 46.469 17.781 1 98.12 413 LEU A C 1
ATOM 3345 O O . LEU A 1 413 ? -12.164 47.094 16.906 1 98.12 413 LEU A O 1
ATOM 3349 N N . THR A 1 414 ? -11.758 45.188 17.922 1 97.69 414 THR A N 1
ATOM 3350 C CA . THR A 1 414 ? -12.805 44.438 17.234 1 97.69 414 THR A CA 1
ATOM 3351 C C . THR A 1 414 ? -13.711 43.719 18.234 1 97.69 414 THR A C 1
ATOM 3353 O O . THR A 1 414 ? -13.578 42.5 18.453 1 97.69 414 THR A O 1
ATOM 3356 N N . PRO A 1 415 ? -14.695 44.344 18.797 1 96.62 415 PRO A N 1
ATOM 3357 C CA . PRO A 1 415 ? -15.484 43.844 19.906 1 96.62 415 PRO A CA 1
ATOM 3358 C C . PRO A 1 415 ? -16.547 42.812 19.453 1 96.62 415 PRO A C 1
ATOM 3360 O O . PRO A 1 415 ? -17.156 42.156 20.297 1 96.62 415 PRO A O 1
ATOM 3363 N N . GLU A 1 416 ? -16.797 42.719 18.172 1 96.06 416 GLU A N 1
ATOM 3364 C CA . GLU A 1 416 ? -17.812 41.812 17.688 1 96.06 416 GLU A CA 1
ATOM 3365 C C . GLU A 1 416 ? -17.516 40.375 18.109 1 96.06 416 GLU A C 1
ATOM 3367 O O . GLU A 1 416 ? -16.359 39.938 18.078 1 96.06 416 GLU A O 1
ATOM 3372 N N . LYS A 1 417 ? -18.562 39.594 18.484 1 97.62 417 LYS A N 1
ATOM 3373 C CA . LYS A 1 417 ? -18.391 38.188 18.844 1 97.62 417 LYS A CA 1
ATOM 3374 C C . LYS A 1 417 ? -18.016 37.344 17.609 1 97.62 417 LYS A C 1
ATOM 3376 O O . LYS A 1 417 ? -18.516 37.594 16.516 1 97.62 417 LYS A O 1
ATOM 3381 N N . GLY A 1 418 ? -17.156 36.438 17.828 1 98.19 418 GLY A N 1
ATOM 3382 C CA . GLY A 1 418 ? -16.703 35.594 16.734 1 98.19 418 GLY A CA 1
ATOM 3383 C C . GLY A 1 418 ? -15.195 35.5 16.641 1 98.19 418 GLY A C 1
ATOM 3384 O O . GLY A 1 418 ? -14.5 35.594 17.641 1 98.19 418 GLY A O 1
ATOM 3385 N N . MET A 1 419 ? -14.734 35.125 15.492 1 98.06 419 MET A N 1
ATOM 3386 C CA . MET A 1 419 ? -13.312 34.938 15.211 1 98.06 419 MET A CA 1
ATOM 3387 C C . MET A 1 419 ? -12.797 36 14.266 1 98.06 419 MET A C 1
ATOM 3389 O O . MET A 1 419 ? -13.312 36.156 13.164 1 98.06 419 MET A O 1
ATOM 3393 N N . THR A 1 420 ? -11.75 36.719 14.711 1 98.06 420 THR A N 1
ATOM 3394 C CA . THR A 1 420 ? -11.156 37.781 13.891 1 98.06 420 THR A CA 1
ATOM 3395 C C . THR A 1 420 ? -9.672 37.5 13.664 1 98.06 420 THR A C 1
ATOM 3397 O O . THR A 1 420 ? -8.945 37.188 14.609 1 98.06 420 THR A O 1
ATOM 3400 N N . SER A 1 421 ? -9.227 37.531 12.477 1 97 421 SER A N 1
ATOM 3401 C CA . SER A 1 421 ? -7.812 37.625 12.125 1 97 421 SER A CA 1
ATOM 3402 C C . SER A 1 421 ? -7.504 38.938 11.445 1 97 421 SER A C 1
ATOM 3404 O O . SER A 1 421 ? -8.391 39.562 10.852 1 97 421 SER A O 1
ATOM 3406 N N . VAL A 1 422 ? -6.207 39.375 11.562 1 96.31 422 VAL A N 1
ATOM 3407 C CA . VAL A 1 422 ? -5.91 40.719 11.133 1 96.31 422 VAL A CA 1
ATOM 3408 C C . VAL A 1 422 ? -4.625 40.75 10.305 1 96.31 422 VAL A C 1
ATOM 3410 O O . VAL A 1 422 ? -3.688 40 10.594 1 96.31 422 VAL A O 1
ATOM 3413 N N . ASN A 1 423 ? -4.648 41.5 9.234 1 93.94 423 ASN A N 1
ATOM 3414 C CA . ASN A 1 423 ? -3.475 41.938 8.477 1 93.94 423 ASN A CA 1
ATOM 3415 C C . ASN A 1 423 ? -3.225 43.406 8.633 1 93.94 423 ASN A C 1
ATOM 3417 O O . ASN A 1 423 ? -3.949 44.25 8.07 1 93.94 423 ASN A O 1
ATOM 3421 N N . MET A 1 424 ? -2.201 43.75 9.398 1 94.12 424 MET A N 1
ATOM 3422 C CA . MET A 1 424 ? -1.948 45.156 9.781 1 94.12 424 MET A CA 1
ATOM 3423 C C . MET A 1 424 ? -0.892 45.781 8.883 1 94.12 424 MET A C 1
ATOM 3425 O O . MET A 1 424 ? 0.092 45.125 8.523 1 94.12 424 MET A O 1
ATOM 3429 N N . SER A 1 425 ? -1.157 47.094 8.547 1 92.31 425 SER A N 1
ATOM 3430 C CA . SER A 1 425 ? -0.204 47.812 7.715 1 92.31 425 SER A CA 1
ATOM 3431 C C . SER A 1 425 ? 1.117 48.031 8.445 1 92.31 425 SER A C 1
ATOM 3433 O O . SER A 1 425 ? 1.146 48.125 9.672 1 92.31 425 SER A O 1
ATOM 3435 N N . LYS A 1 426 ? 2.182 48.219 7.727 1 88.62 426 LYS A N 1
ATOM 3436 C CA . LYS A 1 426 ? 3.523 48.344 8.297 1 88.62 426 LYS A CA 1
ATOM 3437 C C . LYS A 1 426 ? 3.652 49.594 9.156 1 88.62 426 LYS A C 1
ATOM 3439 O O . LYS A 1 426 ? 4.406 49.594 10.133 1 88.62 426 LYS A O 1
ATOM 3444 N N . ASP A 1 427 ? 2.92 50.625 8.797 1 90.19 427 ASP A N 1
ATOM 3445 C CA . ASP A 1 427 ? 2.998 51.875 9.555 1 90.19 427 ASP A CA 1
ATOM 3446 C C . ASP A 1 427 ? 1.978 51.906 10.688 1 90.19 427 ASP A C 1
ATOM 3448 O O . ASP A 1 427 ? 1.829 52.906 11.375 1 90.19 427 ASP A O 1
ATOM 3452 N N . PHE A 1 428 ? 1.205 50.812 10.836 1 94.12 428 PHE A N 1
ATOM 3453 C CA . PHE A 1 428 ? 0.258 50.594 11.922 1 94.12 428 PHE A CA 1
ATOM 3454 C C . PHE A 1 428 ? -0.887 51.594 11.859 1 94.12 428 PHE A C 1
ATOM 3456 O O . PHE A 1 428 ? -1.493 51.906 12.883 1 94.12 428 PHE A O 1
ATOM 3463 N N . LYS A 1 429 ? -1.198 52.094 10.695 1 91.94 429 LYS A N 1
ATOM 3464 C CA . LYS A 1 429 ? -2.293 53.062 10.57 1 91.94 429 LYS A CA 1
ATOM 3465 C C . LYS A 1 429 ? -3.604 52.344 10.234 1 91.94 429 LYS A C 1
ATOM 3467 O O . LYS A 1 429 ? -4.684 52.844 10.578 1 91.94 429 LYS A O 1
ATOM 3472 N N . TYR A 1 430 ? -3.432 51.25 9.523 1 92.31 430 TYR A N 1
ATOM 3473 C CA . TYR A 1 430 ? -4.613 50.531 9.078 1 92.31 430 TYR A CA 1
ATOM 3474 C C . TYR A 1 430 ? -4.469 49.031 9.328 1 92.31 430 TYR A C 1
ATOM 3476 O O . TYR A 1 430 ? -3.355 48.531 9.523 1 92.31 430 TYR A O 1
ATOM 3484 N N . PHE A 1 431 ? -5.535 48.375 9.414 1 93.62 431 PHE A N 1
ATOM 3485 C CA . PHE A 1 431 ? -5.52 46.906 9.398 1 93.62 431 PHE A CA 1
ATOM 3486 C C . PHE A 1 431 ? -6.734 46.344 8.656 1 93.62 431 PHE A C 1
ATOM 3488 O O . PHE A 1 431 ? -7.773 47.031 8.586 1 93.62 431 PHE A O 1
ATOM 3495 N N . ILE A 1 432 ? -6.582 45.25 7.996 1 92.88 432 ILE A N 1
ATOM 3496 C CA . ILE A 1 432 ? -7.668 44.469 7.418 1 92.88 432 ILE A CA 1
ATOM 3497 C C . ILE A 1 432 ? -8.125 43.406 8.414 1 92.88 432 ILE A C 1
ATOM 3499 O O . ILE A 1 432 ? -7.309 42.625 8.93 1 92.88 432 ILE A O 1
ATOM 3503 N N . ALA A 1 433 ? -9.398 43.406 8.688 1 95.94 433 ALA A N 1
ATOM 3504 C CA . ALA A 1 433 ? -9.977 42.406 9.594 1 95.94 433 ALA A CA 1
ATOM 3505 C C . ALA A 1 433 ? -10.797 41.375 8.828 1 95.94 433 ALA A C 1
ATOM 3507 O O . ALA A 1 433 ? -11.633 41.719 8 1 95.94 433 ALA A O 1
ATOM 3508 N N . ASN A 1 434 ? -10.508 40.156 8.961 1 95.94 434 ASN A N 1
ATOM 3509 C CA . ASN A 1 434 ? -11.328 39.031 8.531 1 95.94 434 ASN A CA 1
ATOM 3510 C C . ASN A 1 434 ? -12.141 38.438 9.695 1 95.94 434 ASN A C 1
ATOM 3512 O O . ASN A 1 434 ? -11.578 37.844 10.609 1 95.94 434 ASN A O 1
ATOM 3516 N N . HIS A 1 435 ? -13.398 38.656 9.656 1 97.5 435 HIS A N 1
ATOM 3517 C CA . HIS A 1 435 ? -14.242 38.281 10.789 1 97.5 435 HIS A CA 1
ATOM 3518 C C . HIS A 1 435 ? -15.305 37.281 10.367 1 97.5 435 HIS A C 1
ATOM 3520 O O . HIS A 1 435 ? -15.922 37.406 9.305 1 97.5 435 HIS A O 1
ATOM 3526 N N . THR A 1 436 ? -15.461 36.25 11.164 1 97.44 436 THR A N 1
ATOM 3527 C CA . THR A 1 436 ? -16.531 35.281 11.008 1 97.44 436 THR A CA 1
ATOM 3528 C C . THR A 1 436 ? -17.172 34.938 12.352 1 97.44 436 THR A C 1
ATOM 3530 O O . THR A 1 436 ? -16.625 35.281 13.406 1 97.44 436 THR A O 1
ATOM 3533 N N . SER A 1 437 ? -18.312 34.375 12.383 1 97.19 437 SER A N 1
ATOM 3534 C CA . SER A 1 437 ? -18.906 33.688 13.516 1 97.19 437 SER A CA 1
ATOM 3535 C C . SER A 1 437 ? -19.484 32.344 13.086 1 97.19 437 SER A C 1
ATOM 3537 O O . SER A 1 437 ? -19.531 32.031 11.898 1 97.19 437 SER A O 1
ATOM 3539 N N . ALA A 1 438 ? -19.953 31.5 14.07 1 96.06 438 ALA A N 1
ATOM 3540 C CA . ALA A 1 438 ? -20.453 30.156 13.805 1 96.06 438 ALA A CA 1
ATOM 3541 C C . ALA A 1 438 ? -21.641 30.188 12.852 1 96.06 438 ALA A C 1
ATOM 3543 O O . ALA A 1 438 ? -21.859 29.234 12.094 1 96.06 438 ALA A O 1
ATOM 3544 N N . ASN A 1 439 ? -22.344 31.297 12.82 1 92.69 439 ASN A N 1
ATOM 3545 C CA . ASN A 1 439 ? -23.578 31.344 12.039 1 92.69 439 ASN A CA 1
ATOM 3546 C C . ASN A 1 439 ? -23.562 32.5 11.031 1 92.69 439 ASN A C 1
ATOM 3548 O O . ASN A 1 439 ? -24.609 32.875 10.516 1 92.69 439 ASN A O 1
ATOM 3552 N N . SER A 1 440 ? -22.391 33.094 10.836 1 94.44 440 SER A N 1
ATOM 3553 C CA . SER A 1 440 ? -22.219 34.156 9.859 1 94.44 440 SER A CA 1
ATOM 3554 C C . SER A 1 440 ? -20.938 34 9.047 1 94.44 440 SER A C 1
ATOM 3556 O O . SER A 1 440 ? -19.859 33.906 9.617 1 94.44 440 SER A O 1
ATOM 3558 N N . PRO A 1 441 ? -21.078 34 7.66 1 96.06 441 PRO A N 1
ATOM 3559 C CA . PRO A 1 441 ? -19.891 33.844 6.828 1 96.06 441 PRO A CA 1
ATOM 3560 C C . PRO A 1 441 ? -18.938 35.031 6.961 1 96.06 441 PRO A C 1
ATOM 3562 O O . PRO A 1 441 ? -19.203 35.969 7.73 1 96.06 441 PRO A O 1
ATOM 3565 N N . LEU A 1 442 ? -17.844 35 6.215 1 96.19 442 LEU A N 1
ATOM 3566 C CA . LEU A 1 442 ? -16.703 35.906 6.309 1 96.19 442 LEU A CA 1
ATOM 3567 C C . LEU A 1 442 ? -17.125 37.344 5.961 1 96.19 442 LEU A C 1
ATOM 3569 O O . LEU A 1 442 ? -17.875 37.562 5.004 1 96.19 442 LEU A O 1
ATOM 3573 N N . ARG A 1 443 ? -16.734 38.281 6.762 1 95.88 443 ARG A N 1
ATOM 3574 C CA . ARG A 1 443 ? -16.766 39.719 6.504 1 95.88 443 ARG A CA 1
ATOM 3575 C C . ARG A 1 443 ? -15.375 40.312 6.551 1 95.88 443 ARG A C 1
ATOM 3577 O O . ARG A 1 443 ? -14.648 40.125 7.531 1 95.88 443 ARG A O 1
ATOM 3584 N N . VAL A 1 444 ? -14.93 40.906 5.473 1 93.81 444 VAL A N 1
ATOM 3585 C CA . VAL A 1 444 ? -13.617 41.531 5.395 1 93.81 444 VAL A CA 1
ATOM 3586 C C . VAL A 1 444 ? -13.758 43.062 5.418 1 93.81 444 VAL A C 1
ATOM 3588 O O . VAL A 1 444 ? -14.477 43.625 4.605 1 93.81 444 VAL A O 1
ATOM 3591 N N . THR A 1 445 ? -13.055 43.719 6.352 1 94.12 445 THR A N 1
ATOM 3592 C CA . THR A 1 445 ? -13.156 45.156 6.48 1 94.12 445 THR A CA 1
ATOM 3593 C C . THR A 1 445 ? -11.766 45.812 6.531 1 94.12 445 THR A C 1
ATOM 3595 O O . THR A 1 445 ? -10.812 45.188 6.992 1 94.12 445 THR A O 1
ATOM 3598 N N . LEU A 1 446 ? -11.633 46.938 6.004 1 91.94 446 LEU A N 1
ATOM 3599 C CA . LEU A 1 446 ? -10.508 47.844 6.223 1 91.94 446 LEU A CA 1
ATOM 3600 C C . LEU A 1 446 ? -10.797 48.812 7.375 1 91.94 446 LEU A C 1
ATOM 3602 O O . LEU A 1 446 ? -11.852 49.438 7.398 1 91.94 446 LEU A O 1
ATOM 3606 N N . ASN A 1 447 ? -9.906 48.906 8.297 1 94.31 447 ASN A N 1
ATOM 3607 C CA . ASN A 1 447 ? -10.102 49.719 9.484 1 94.31 447 ASN A CA 1
ATOM 3608 C C . ASN A 1 447 ? -8.875 50.594 9.773 1 94.31 447 ASN A C 1
ATOM 3610 O O . ASN A 1 447 ? -7.758 50.25 9.383 1 94.31 447 ASN A O 1
ATOM 3614 N N . GLU A 1 448 ? -9.125 51.688 10.438 1 92.69 448 GLU A N 1
ATOM 3615 C CA . GLU A 1 448 ? -8.039 52.438 11.047 1 92.69 448 GLU A CA 1
ATOM 3616 C C . GLU A 1 448 ? -7.5 51.75 12.289 1 92.69 448 GLU A C 1
ATOM 3618 O O . GLU A 1 448 ? -8.164 50.875 12.844 1 92.69 448 GLU A O 1
ATOM 3623 N N . ALA A 1 449 ? -6.293 52.188 12.734 1 93.69 449 ALA A N 1
ATOM 3624 C CA . ALA A 1 449 ? -5.652 51.594 13.906 1 93.69 449 ALA A CA 1
ATOM 3625 C C . ALA A 1 449 ? -6.512 51.781 15.156 1 93.69 449 ALA A C 1
ATOM 3627 O O . ALA A 1 449 ? -6.371 51.031 16.125 1 93.69 449 ALA A O 1
ATOM 3628 N N . SER A 1 450 ? -7.434 52.719 15.141 1 92.5 450 SER A N 1
ATOM 3629 C CA . SER A 1 450 ? -8.32 53 16.266 1 92.5 450 SER A CA 1
ATOM 3630 C C . SER A 1 450 ? -9.469 52 16.312 1 92.5 450 SER A C 1
ATOM 3632 O O . SER A 1 450 ? -10.188 51.906 17.328 1 92.5 450 SER A O 1
ATOM 3634 N N . GLY A 1 451 ? -9.672 51.281 15.289 1 94.12 451 GLY A N 1
ATOM 3635 C CA . GLY A 1 451 ? -10.805 50.344 15.188 1 94.12 451 GLY A CA 1
ATOM 3636 C C . GLY A 1 451 ? -11.93 50.906 14.336 1 94.12 451 GLY A C 1
ATOM 3637 O O . GLY A 1 451 ? -12.875 50.188 14.008 1 94.12 451 GLY A O 1
ATOM 3638 N N . LYS A 1 452 ? -11.766 52.125 13.953 1 94.56 452 LYS A N 1
ATOM 3639 C CA . LYS A 1 452 ? -12.812 52.75 13.164 1 94.56 452 LYS A CA 1
ATOM 3640 C C . LYS A 1 452 ? -12.891 52.156 11.766 1 94.56 452 LYS A C 1
ATOM 3642 O O . LYS A 1 452 ? -11.875 52 11.086 1 94.56 452 LYS A O 1
ATOM 3647 N N . LEU A 1 453 ? -14.102 51.812 11.32 1 93.88 453 LEU A N 1
ATOM 3648 C CA . LEU A 1 453 ? -14.336 51.219 10.008 1 93.88 453 LEU A CA 1
ATOM 3649 C C . LEU A 1 453 ? -14.094 52.25 8.898 1 93.88 453 LEU A C 1
ATOM 3651 O O . LEU A 1 453 ? -14.625 53.344 8.945 1 93.88 453 LEU A O 1
ATOM 3655 N N . VAL A 1 454 ? -13.289 51.844 7.988 1 90 454 VAL A N 1
ATOM 3656 C CA . VAL A 1 454 ? -13.07 52.688 6.812 1 90 454 VAL A CA 1
ATOM 3657 C C . VAL A 1 454 ? -13.945 52.188 5.66 1 90 454 VAL A C 1
ATOM 3659 O O . VAL A 1 454 ? -14.656 53 5.035 1 90 454 VAL A O 1
ATOM 3662 N N . LYS A 1 455 ? -13.906 50.812 5.426 1 88.88 455 LYS A N 1
ATOM 3663 C CA . LYS A 1 455 ? -14.633 50.25 4.293 1 88.88 455 LYS A CA 1
ATOM 3664 C C . LYS A 1 455 ? -14.867 48.75 4.473 1 88.88 455 LYS A C 1
ATOM 3666 O O . LYS A 1 455 ? -14 48.062 4.973 1 88.88 455 LYS A O 1
ATOM 3671 N N . VAL A 1 456 ? -16.031 48.344 4.078 1 92.25 456 VAL A N 1
ATOM 3672 C CA . VAL A 1 456 ? -16.281 46.906 3.957 1 92.25 456 VAL A CA 1
ATOM 3673 C C . VAL A 1 456 ? -15.781 46.406 2.604 1 92.25 456 VAL A C 1
ATOM 3675 O O . VAL A 1 456 ? -16.25 46.844 1.556 1 92.25 456 VAL A O 1
ATOM 3678 N N . LEU A 1 457 ? -14.812 45.5 2.635 1 87.5 457 LEU A N 1
ATOM 3679 C CA . LEU A 1 457 ? -14.203 45.031 1.402 1 87.5 457 LEU A CA 1
ATOM 3680 C C . LEU A 1 457 ? -15 43.844 0.843 1 87.5 457 LEU A C 1
ATOM 3682 O O . LEU A 1 457 ? -15.086 43.656 -0.375 1 87.5 457 LEU A O 1
ATOM 3686 N N . GLU A 1 458 ? -15.484 43 1.638 1 90.44 458 GLU A N 1
ATOM 3687 C CA . GLU A 1 458 ? -16.281 41.844 1.276 1 90.44 458 GLU A CA 1
ATOM 3688 C C . GLU A 1 458 ? -17.234 41.469 2.404 1 90.44 458 GLU A C 1
ATOM 3690 O O . GLU A 1 458 ? -16.828 41.344 3.557 1 90.44 458 GLU A O 1
ATOM 3695 N N . GLU A 1 459 ? -18.5 41.344 2.139 1 93.56 459 GLU A N 1
ATOM 3696 C CA . GLU A 1 459 ? -19.484 41.031 3.17 1 93.56 459 GLU A CA 1
ATOM 3697 C C . GLU A 1 459 ? -20.234 39.75 2.836 1 93.56 459 GLU A C 1
ATOM 3699 O O . GLU A 1 459 ? -21.031 39.25 3.635 1 93.56 459 GLU A O 1
ATOM 3704 N N . ASN A 1 460 ? -19.938 39.094 1.738 1 95.44 460 ASN A N 1
ATOM 3705 C CA . ASN A 1 460 ? -20.547 37.844 1.288 1 95.44 460 ASN A CA 1
ATOM 3706 C C . ASN A 1 460 ? -22.062 37.938 1.264 1 95.44 460 ASN A C 1
ATOM 3708 O O . ASN A 1 460 ? -22.75 37.031 1.763 1 95.44 460 ASN A O 1
ATOM 3712 N N . SER A 1 461 ? -22.547 38.969 0.718 1 95.25 461 SER A N 1
ATOM 3713 C CA . SER A 1 461 ? -23.984 39.219 0.645 1 95.25 461 SER A CA 1
ATOM 3714 C C . SER A 1 461 ? -24.688 38.125 -0.186 1 95.25 461 SER A C 1
ATOM 3716 O O . SER A 1 461 ? -25.781 37.688 0.162 1 95.25 461 SER A O 1
ATOM 3718 N N . GLU A 1 462 ? -24.078 37.75 -1.266 1 95 462 GLU A N 1
ATOM 3719 C CA . GLU A 1 462 ? -24.656 36.688 -2.109 1 95 462 GLU A CA 1
ATOM 3720 C C . GLU A 1 462 ? -24.75 35.375 -1.361 1 95 462 GLU A C 1
ATOM 3722 O O . GLU A 1 462 ? -25.766 34.656 -1.454 1 95 462 GLU A O 1
ATOM 3727 N N . LEU A 1 463 ? -23.672 35.031 -0.722 1 95.06 463 LEU A N 1
ATOM 3728 C CA . LEU A 1 463 ? -23.688 33.812 0.061 1 95.06 463 LEU A CA 1
ATOM 3729 C C . LEU A 1 463 ? -24.766 33.844 1.15 1 95.06 463 LEU A C 1
ATOM 3731 O O . LEU A 1 463 ? -25.469 32.875 1.386 1 95.06 463 LEU A O 1
ATOM 3735 N N . ARG A 1 464 ? -24.922 35 1.835 1 95.12 464 ARG A N 1
ATOM 3736 C CA . ARG A 1 464 ? -25.922 35.156 2.879 1 95.12 464 ARG A CA 1
ATOM 3737 C C . ARG A 1 464 ? -27.328 34.969 2.318 1 95.12 464 ARG A C 1
ATOM 3739 O O . ARG A 1 464 ? -28.188 34.344 2.959 1 95.12 464 ARG A O 1
ATOM 3746 N N . SER A 1 465 ? -27.516 35.531 1.14 1 95.06 465 SER A N 1
ATOM 3747 C CA . SER A 1 465 ? -28.812 35.375 0.477 1 95.06 465 SER A CA 1
ATOM 3748 C C . SER A 1 465 ? -29.078 33.906 0.122 1 95.06 465 SER A C 1
ATOM 3750 O O . SER A 1 465 ? -30.188 33.438 0.308 1 95.06 465 SER A O 1
ATOM 3752 N N . ARG A 1 466 ? -28.094 33.25 -0.377 1 94.44 466 ARG A N 1
ATOM 3753 C CA . ARG A 1 466 ? -28.234 31.828 -0.723 1 94.44 466 ARG A CA 1
ATOM 3754 C C . ARG A 1 466 ? -28.5 30.984 0.517 1 94.44 466 ARG A C 1
ATOM 3756 O O . ARG A 1 466 ? -29.344 30.094 0.49 1 94.44 466 ARG A O 1
ATOM 3763 N N . LEU A 1 467 ? -27.812 31.312 1.552 1 93.88 467 LEU A N 1
ATOM 3764 C CA . LEU A 1 467 ? -27.984 30.578 2.799 1 93.88 467 LEU A CA 1
ATOM 3765 C C . LEU A 1 467 ? -29.391 30.734 3.336 1 93.88 467 LEU A C 1
ATOM 3767 O O . LEU A 1 467 ? -29.938 29.797 3.938 1 93.88 467 LEU A O 1
ATOM 3771 N N . ALA A 1 468 ? -29.984 31.875 3.125 1 93.44 468 ALA A N 1
ATOM 3772 C CA . ALA A 1 468 ? -31.344 32.156 3.594 1 93.44 468 ALA A CA 1
ATOM 3773 C C . ALA A 1 468 ? -32.344 31.219 2.91 1 93.44 468 ALA A C 1
ATOM 3775 O O . ALA A 1 468 ? -33.438 30.984 3.434 1 93.44 468 ALA A O 1
ATOM 3776 N N . GLY A 1 469 ? -31.953 30.703 1.783 1 94.81 469 GLY A N 1
ATOM 3777 C CA . GLY A 1 469 ? -32.812 29.781 1.052 1 94.81 469 GLY A CA 1
ATOM 3778 C C . GLY A 1 469 ? -32.656 28.344 1.479 1 94.81 469 GLY A C 1
ATOM 3779 O O . GLY A 1 469 ? -33.344 27.453 0.975 1 94.81 469 GLY A O 1
ATOM 3780 N N . TYR A 1 470 ? -31.797 28.031 2.398 1 95.12 470 TYR A N 1
ATOM 3781 C CA . TYR A 1 470 ? -31.516 26.672 2.859 1 95.12 470 TYR A CA 1
ATOM 3782 C C . TYR A 1 470 ? -31.906 26.5 4.324 1 95.12 470 TYR A C 1
ATOM 3784 O O . TYR A 1 470 ? -31.906 27.469 5.09 1 95.12 470 TYR A O 1
ATOM 3792 N N . ARG A 1 471 ? -32.344 25.312 4.641 1 93.62 471 ARG A N 1
ATOM 3793 C CA . ARG A 1 471 ? -32.562 24.953 6.039 1 93.62 471 ARG A CA 1
ATOM 3794 C C . ARG A 1 471 ? -31.25 24.578 6.719 1 93.62 471 ARG A C 1
ATOM 3796 O O . ARG A 1 471 ? -30.875 23.406 6.734 1 93.62 471 ARG A O 1
ATOM 3803 N N . ILE A 1 472 ? -30.625 25.484 7.297 1 92.38 472 ILE A N 1
ATOM 3804 C CA . ILE A 1 472 ? -29.359 25.266 7.988 1 92.38 472 ILE A CA 1
ATOM 3805 C C . ILE A 1 472 ? -29.531 25.484 9.484 1 92.38 472 ILE A C 1
ATOM 3807 O O . ILE A 1 472 ? -29.953 26.562 9.914 1 92.38 472 ILE A O 1
ATOM 3811 N N . SER A 1 473 ? -29.281 24.5 10.227 1 93.44 473 SER A N 1
ATOM 3812 C CA . SER A 1 473 ? -29.391 24.609 11.68 1 93.44 473 SER A CA 1
ATOM 3813 C C . SER A 1 473 ? -28.203 25.359 12.266 1 93.44 473 SER A C 1
ATOM 3815 O O . SER A 1 473 ? -27.062 25.125 11.898 1 93.44 473 SER A O 1
ATOM 3817 N N . PRO A 1 474 ? -28.5 26.281 13.141 1 94.62 474 PRO A N 1
ATOM 3818 C CA . PRO A 1 474 ? -27.391 26.984 13.797 1 94.62 474 PRO A CA 1
ATOM 3819 C C . PRO A 1 474 ? -26.578 26.062 14.719 1 94.62 474 PRO A C 1
ATOM 3821 O O . PRO A 1 474 ? -27.141 25.141 15.312 1 94.62 474 PRO A O 1
ATOM 3824 N N . LYS A 1 475 ? -25.297 26.297 14.852 1 96.5 475 LYS A N 1
ATOM 3825 C CA . LYS A 1 475 ? -24.484 25.656 15.875 1 96.5 475 LYS A CA 1
ATOM 3826 C C . LYS A 1 475 ? -24.891 26.109 17.281 1 96.5 475 LYS A C 1
ATOM 3828 O O . LYS A 1 475 ? -25.016 27.312 17.531 1 96.5 475 LYS A O 1
ATOM 3833 N N . GLU A 1 476 ? -25.141 25.172 18.094 1 97.69 476 GLU A N 1
ATOM 3834 C CA . GLU A 1 476 ? -25.438 25.453 19.5 1 97.69 476 GLU A CA 1
ATOM 3835 C C . GLU A 1 476 ? -24.25 25.078 20.391 1 97.69 476 GLU A C 1
ATOM 3837 O O . GLU A 1 476 ? -23.828 23.938 20.422 1 97.69 476 GLU A O 1
ATOM 3842 N N . PHE A 1 477 ? -23.766 26.109 21.109 1 98.19 477 PHE A N 1
ATOM 3843 C CA . PHE A 1 477 ? -22.641 25.875 22 1 98.19 477 PHE A CA 1
ATOM 3844 C C . PHE A 1 477 ? -23.125 25.484 23.391 1 98.19 477 PHE A C 1
ATOM 3846 O O . PHE A 1 477 ? -24.141 25.984 23.859 1 98.19 477 PHE A O 1
ATOM 3853 N N . PHE A 1 478 ? -22.422 24.562 23.984 1 97.88 478 PHE A N 1
ATOM 3854 C CA . PHE A 1 478 ? -22.75 24.172 25.359 1 97.88 478 PHE A CA 1
ATOM 3855 C C . PHE A 1 478 ? -21.516 23.625 26.062 1 97.88 478 PHE A C 1
ATOM 3857 O O . PHE A 1 478 ? -20.453 23.453 25.453 1 97.88 478 PHE A O 1
ATOM 3864 N N . THR A 1 479 ? -21.547 23.547 27.312 1 97.88 479 THR A N 1
ATOM 3865 C CA . THR A 1 479 ? -20.516 22.938 28.141 1 97.88 479 THR A CA 1
ATOM 3866 C C . THR A 1 479 ? -21.094 21.781 28.969 1 97.88 479 THR A C 1
ATOM 3868 O O . THR A 1 479 ? -22.297 21.734 29.188 1 97.88 479 THR A O 1
ATOM 3871 N N . PHE A 1 480 ? -20.312 20.844 29.266 1 96.81 480 PHE A N 1
ATOM 3872 C CA . PHE A 1 480 ? -20.672 19.781 30.188 1 96.81 480 PHE A CA 1
ATOM 3873 C C . PHE A 1 480 ? -19.469 19.375 31.031 1 96.81 480 PHE A C 1
ATOM 3875 O O . PHE A 1 480 ? -18.328 19.75 30.734 1 96.81 480 PHE A O 1
ATOM 3882 N N . LYS A 1 481 ? -19.703 18.672 32.125 1 95.5 481 LYS A N 1
ATOM 3883 C CA . LYS A 1 481 ? -18.641 18.234 33 1 95.5 481 LYS A CA 1
ATOM 3884 C C . LYS A 1 481 ? -18.391 16.734 32.875 1 95.5 481 LYS A C 1
ATOM 3886 O O . LYS A 1 481 ? -19.328 15.953 32.719 1 95.5 481 LYS A O 1
ATOM 3891 N N . THR A 1 482 ? -17.109 16.406 32.812 1 92.94 482 THR A N 1
ATOM 3892 C CA . THR A 1 482 ? -16.75 14.992 32.844 1 92.94 482 THR A CA 1
ATOM 3893 C C . THR A 1 482 ? -16.875 14.438 34.281 1 92.94 482 THR A C 1
ATOM 3895 O O . THR A 1 482 ? -17.25 15.156 35.188 1 92.94 482 THR A O 1
ATOM 3898 N N . VAL A 1 483 ? -16.578 13.141 34.406 1 86.44 483 VAL A N 1
ATOM 3899 C CA . VAL A 1 483 ? -16.766 12.461 35.688 1 86.44 483 VAL A CA 1
ATOM 3900 C C . VAL A 1 483 ? -15.836 13.078 36.719 1 86.44 483 VAL A C 1
ATOM 3902 O O . VAL A 1 483 ? -16.203 13.203 37.875 1 86.44 483 VAL A O 1
ATOM 3905 N N . ASP A 1 484 ? -14.648 13.523 36.25 1 90.31 484 ASP A N 1
ATOM 3906 C CA . ASP A 1 484 ? -13.695 14.086 37.188 1 90.31 484 ASP A CA 1
ATOM 3907 C C . ASP A 1 484 ? -13.953 15.578 37.406 1 90.31 484 ASP A C 1
ATOM 3909 O O . ASP A 1 484 ? -13.18 16.25 38.094 1 90.31 484 ASP A O 1
ATOM 3913 N N . GLY A 1 485 ? -14.945 16.109 36.781 1 92.69 485 GLY A N 1
ATOM 3914 C CA . GLY A 1 485 ? -15.359 17.484 37.031 1 92.69 485 GLY A CA 1
ATOM 3915 C C . GLY A 1 485 ? -14.82 18.469 36 1 92.69 485 GLY A C 1
ATOM 3916 O O . GLY A 1 485 ? -15.125 19.656 36.062 1 92.69 485 GLY A O 1
ATOM 3917 N N . THR A 1 486 ? -14.109 18.031 35.031 1 94.44 486 THR A N 1
ATOM 3918 C CA . THR A 1 486 ? -13.555 18.906 34 1 94.44 486 THR A CA 1
ATOM 3919 C C . THR A 1 486 ? -14.656 19.422 33.094 1 94.44 486 THR A C 1
ATOM 3921 O O . THR A 1 486 ? -15.461 18.641 32.562 1 94.44 486 THR A O 1
ATOM 3924 N N . SER A 1 487 ? -14.727 20.734 32.938 1 96.81 487 SER A N 1
ATOM 3925 C CA . SER A 1 487 ? -15.688 21.328 32.031 1 96.81 487 SER A CA 1
ATOM 3926 C C . SER A 1 487 ? -15.164 21.312 30.594 1 96.81 487 SER A C 1
ATOM 3928 O O . SER A 1 487 ? -14.062 21.797 30.312 1 96.81 487 SER A O 1
ATOM 3930 N N . LEU A 1 488 ? -15.906 20.766 29.656 1 98.38 488 LEU A N 1
ATOM 3931 C CA . LEU A 1 488 ? -15.508 20.688 28.25 1 98.38 488 LEU A CA 1
ATOM 3932 C C . LEU A 1 488 ? -16.453 21.531 27.391 1 98.38 488 LEU A C 1
ATOM 3934 O O . LEU A 1 488 ? -17.656 21.562 27.625 1 98.38 488 LEU A O 1
ATOM 3938 N N . ASN A 1 489 ? -15.922 22.266 26.438 1 98.44 489 ASN A N 1
ATOM 3939 C CA . ASN A 1 489 ? -16.703 23.016 25.453 1 98.44 489 ASN A CA 1
ATOM 3940 C C . ASN A 1 489 ? -17.125 22.141 24.297 1 98.44 489 ASN A C 1
ATOM 3942 O O . ASN A 1 489 ? -16.375 21.281 23.844 1 98.44 489 ASN A O 1
ATOM 3946 N N . ALA A 1 490 ? -18.359 22.344 23.828 1 98.69 490 ALA A N 1
ATOM 3947 C CA . ALA A 1 490 ? -18.891 21.562 22.719 1 98.69 490 ALA A CA 1
ATOM 3948 C C . ALA A 1 490 ? -19.859 22.406 21.875 1 98.69 490 ALA A C 1
ATOM 3950 O O . ALA A 1 490 ? -20.312 23.469 22.312 1 98.69 490 ALA A O 1
ATOM 3951 N N . TYR A 1 491 ? -20.062 22.016 20.688 1 98.25 491 TYR A N 1
ATOM 3952 C CA . TYR A 1 491 ? -21.203 22.516 19.906 1 98.25 491 TYR A CA 1
ATOM 3953 C C . TYR A 1 491 ? -21.984 21.375 19.281 1 98.25 491 TYR A C 1
ATOM 3955 O O . TYR A 1 491 ? -21.484 20.25 19.188 1 98.25 491 TYR A O 1
ATOM 3963 N N . MET A 1 492 ? -23.188 21.656 18.922 1 98.19 492 MET A N 1
ATOM 3964 C CA . MET A 1 492 ? -24.094 20.672 18.328 1 98.19 492 MET A CA 1
ATOM 3965 C C . MET A 1 492 ? -24.844 21.281 17.141 1 98.19 492 MET A C 1
ATOM 3967 O O . MET A 1 492 ? -25.234 22.438 17.188 1 98.19 492 MET A O 1
ATOM 3971 N N . ILE A 1 493 ? -24.969 20.5 16.078 1 98.06 493 ILE A N 1
ATOM 3972 C CA . ILE A 1 493 ? -25.828 20.781 14.93 1 98.06 493 ILE A CA 1
ATOM 3973 C C . ILE A 1 493 ? -26.984 19.781 14.883 1 98.06 493 ILE A C 1
ATOM 3975 O O . ILE A 1 493 ? -26.766 18.594 14.695 1 98.06 493 ILE A O 1
ATOM 3979 N N . LYS A 1 494 ? -28.203 20.281 15.078 1 98.19 494 LYS A N 1
ATOM 3980 C CA . LYS A 1 494 ? -29.406 19.438 15.07 1 98.19 494 LYS A CA 1
ATOM 3981 C C . LYS A 1 494 ? -30.031 19.391 13.688 1 98.19 494 LYS A C 1
ATOM 3983 O O . LYS A 1 494 ? -29.766 20.234 12.844 1 98.19 494 LYS A O 1
ATOM 3988 N N . PRO A 1 495 ? -30.812 18.328 13.438 1 97.69 495 PRO A N 1
ATOM 3989 C CA . PRO A 1 495 ? -31.547 18.312 12.18 1 97.69 495 PRO A CA 1
ATOM 3990 C C . PRO A 1 495 ? -32.469 19.531 12.023 1 97.69 495 PRO A C 1
ATOM 3992 O O . PRO A 1 495 ? -33.062 19.984 13 1 97.69 495 PRO A O 1
ATOM 3995 N N . PRO A 1 496 ? -32.594 20.078 10.75 1 94.56 496 PRO A N 1
ATOM 3996 C CA . PRO A 1 496 ? -33.469 21.234 10.539 1 94.56 496 PRO A CA 1
ATOM 3997 C C . PRO A 1 496 ? -34.906 20.969 10.961 1 94.56 496 PRO A C 1
ATOM 3999 O O . PRO A 1 496 ? -35.625 21.891 11.367 1 94.56 496 PRO A O 1
ATOM 4002 N N . HIS A 1 497 ? -35.438 19.766 10.906 1 91.44 497 HIS A N 1
ATOM 4003 C CA . HIS A 1 497 ? -36.75 19.391 11.352 1 91.44 497 HIS A CA 1
ATOM 4004 C C . HIS A 1 497 ? -36.719 18.656 12.68 1 91.44 497 HIS A C 1
ATOM 4006 O O . HIS A 1 497 ? -37.438 17.656 12.867 1 91.44 497 HIS A O 1
ATOM 4012 N N . PHE A 1 498 ? -35.906 19.188 13.555 1 95.88 498 PHE A N 1
ATOM 4013 C CA . PHE A 1 498 ? -35.688 18.562 14.852 1 95.88 498 PHE A CA 1
ATOM 4014 C C . PHE A 1 498 ? -36.969 18.5 15.648 1 95.88 498 PHE A C 1
ATOM 4016 O O . PHE A 1 498 ? -37.75 19.469 15.711 1 95.88 498 PHE A O 1
ATOM 4023 N N . GLU A 1 499 ? -37.188 17.359 16.156 1 96.06 499 GLU A N 1
ATOM 4024 C CA . GLU A 1 499 ? -38.312 17.094 17.062 1 96.06 499 GLU A CA 1
ATOM 4025 C C . GLU A 1 499 ? -37.812 16.562 18.406 1 96.06 499 GLU A C 1
ATOM 4027 O O . GLU A 1 499 ? -37.125 15.547 18.469 1 96.06 499 GLU A O 1
ATOM 4032 N N . GLU A 1 500 ? -38.219 17.125 19.469 1 93.19 500 GLU A N 1
ATOM 4033 C CA . GLU A 1 500 ? -37.719 16.828 20.812 1 93.19 500 GLU A CA 1
ATOM 4034 C C . GLU A 1 500 ? -38.125 15.414 21.234 1 93.19 500 GLU A C 1
ATOM 4036 O O . GLU A 1 500 ? -37.438 14.781 22.047 1 93.19 500 GLU A O 1
ATOM 4041 N N . ASP A 1 501 ? -39.188 14.914 20.672 1 94.12 501 ASP A N 1
ATOM 4042 C CA . ASP A 1 501 ? -39.719 13.625 21.109 1 94.12 501 ASP A CA 1
ATOM 4043 C C . ASP A 1 501 ? -39.188 12.492 20.25 1 94.12 501 ASP A C 1
ATOM 4045 O O . ASP A 1 501 ? -39.469 11.312 20.516 1 94.12 501 ASP A O 1
ATOM 4049 N N . LYS A 1 502 ? -38.344 12.82 19.312 1 96.5 502 LYS A N 1
ATOM 4050 C CA . LYS A 1 502 ? -37.719 11.812 18.469 1 96.5 502 LYS A CA 1
ATOM 4051 C C . LYS A 1 502 ? -36.281 11.539 18.922 1 96.5 502 LYS A C 1
ATOM 4053 O O . LYS A 1 502 ? -35.656 12.406 19.531 1 96.5 502 LYS A O 1
ATOM 4058 N N . LYS A 1 503 ? -35.875 10.258 18.703 1 97.69 503 LYS A N 1
ATOM 4059 C CA . LYS A 1 503 ? -34.5 9.898 19 1 97.69 503 LYS A CA 1
ATOM 4060 C C . LYS A 1 503 ? -33.656 9.914 17.734 1 97.69 503 LYS A C 1
ATOM 4062 O O . LYS A 1 503 ? -34.062 9.367 16.703 1 97.69 503 LYS A O 1
ATOM 4067 N N . TYR A 1 504 ? -32.5 10.547 17.828 1 98.5 504 TYR A N 1
ATOM 4068 C CA . TYR A 1 504 ? -31.641 10.711 16.688 1 98.5 504 TYR A CA 1
ATOM 4069 C C . TYR A 1 504 ? -30.297 10.031 16.922 1 98.5 504 TYR A C 1
ATOM 4071 O O . TYR A 1 504 ? -29.797 10.008 18.047 1 98.5 504 TYR A O 1
ATOM 4079 N N . PRO A 1 505 ? -29.703 9.383 15.852 1 98.69 505 PRO A N 1
ATOM 4080 C CA . PRO A 1 505 ? -28.281 9.031 15.953 1 98.69 505 PRO A CA 1
ATOM 4081 C C . PRO A 1 505 ? -27.375 10.25 16.047 1 98.69 505 PRO A C 1
ATOM 4083 O O . PRO A 1 505 ? -27.75 11.344 15.633 1 98.69 505 PRO A O 1
ATOM 4086 N N . VAL A 1 506 ? -26.188 10.086 16.641 1 98.88 506 VAL A N 1
ATOM 4087 C CA . VAL A 1 506 ? -25.234 11.172 16.828 1 98.88 506 VAL A CA 1
ATOM 4088 C C . VAL A 1 506 ? -23.906 10.797 16.172 1 98.88 506 VAL A C 1
ATOM 4090 O O . VAL A 1 506 ? -23.438 9.672 16.312 1 98.88 506 VAL A O 1
ATOM 4093 N N . LEU A 1 507 ? -23.406 11.641 15.375 1 98.94 507 LEU A N 1
ATOM 4094 C CA . LEU A 1 507 ? -22.047 11.539 14.898 1 98.94 507 LEU A CA 1
ATOM 4095 C C . LEU A 1 507 ? -21.156 12.602 15.539 1 98.94 507 LEU A C 1
ATOM 4097 O O . LEU A 1 507 ? -21.328 13.797 15.289 1 98.94 507 LEU A O 1
ATOM 4101 N N . MET A 1 508 ? -20.219 12.195 16.344 1 98.94 508 MET A N 1
ATOM 4102 C CA . MET A 1 508 ? -19.234 13.109 16.938 1 98.94 508 MET A CA 1
ATOM 4103 C C . MET A 1 508 ? -18.078 13.336 15.977 1 98.94 508 MET A C 1
ATOM 4105 O O . MET A 1 508 ? -17.625 12.406 15.312 1 98.94 508 MET A O 1
ATOM 4109 N N . TYR A 1 509 ? -17.656 14.594 15.891 1 98.75 509 TYR A N 1
ATOM 4110 C CA . TYR A 1 509 ? -16.438 14.969 15.188 1 98.75 509 TYR A CA 1
ATOM 4111 C C . TYR A 1 509 ? -15.328 15.336 16.172 1 98.75 509 TYR A C 1
ATOM 4113 O O . TYR A 1 509 ? -15.57 16.062 17.141 1 98.75 509 TYR A O 1
ATOM 4121 N N . VAL A 1 510 ? -14.023 14.828 15.859 1 98.56 510 VAL A N 1
ATOM 4122 C CA . VAL A 1 510 ? -12.93 15.164 16.766 1 98.56 510 VAL A CA 1
ATOM 4123 C C . VAL A 1 510 ? -11.633 15.32 15.969 1 98.56 510 VAL A C 1
ATOM 4125 O O . VAL A 1 510 ? -11.391 14.578 15.008 1 98.56 510 VAL A O 1
ATOM 4128 N N . TYR A 1 511 ? -10.914 16.344 16.219 1 98 511 TYR A N 1
ATOM 4129 C CA . TYR A 1 511 ? -9.477 16.344 15.961 1 98 511 TYR A CA 1
ATOM 4130 C C . TYR A 1 511 ? -8.688 16.047 17.234 1 98 511 TYR A C 1
ATOM 4132 O O . TYR A 1 511 ? -8.047 14.992 17.328 1 98 511 TYR A O 1
ATOM 4140 N N . GLY A 1 512 ? -8.734 16.922 18.219 1 97.5 512 GLY A N 1
ATOM 4141 C CA . GLY A 1 512 ? -8.461 16.609 19.609 1 97.5 512 GLY A CA 1
ATOM 4142 C C . GLY A 1 512 ? -6.98 16.609 19.953 1 97.5 512 GLY A C 1
ATOM 4143 O O . GLY A 1 512 ? -6.598 16.359 21.094 1 97.5 512 GLY A O 1
ATOM 4144 N N . GLY A 1 513 ? -6.031 16.969 19.016 1 97.5 513 GLY A N 1
ATOM 4145 C CA . GLY A 1 513 ? -4.602 16.938 19.266 1 97.5 513 GLY A CA 1
ATOM 4146 C C . GLY A 1 513 ? -4.121 18.094 20.125 1 97.5 513 GLY A C 1
ATOM 4147 O O . GLY A 1 513 ? -4.887 19.016 20.422 1 97.5 513 GLY A O 1
ATOM 4148 N N . PRO A 1 514 ? -2.861 18.062 20.547 1 97.31 514 PRO A N 1
ATOM 4149 C CA . PRO A 1 514 ? -2.311 19.109 21.422 1 97.31 514 PRO A CA 1
ATOM 4150 C C . PRO A 1 514 ? -2.441 20.5 20.828 1 97.31 514 PRO A C 1
ATOM 4152 O O . PRO A 1 514 ? -1.974 20.75 19.703 1 97.31 514 PRO A O 1
ATOM 4155 N N . GLY A 1 515 ? -3.092 21.328 21.609 1 96.62 515 GLY A N 1
ATOM 4156 C CA . GLY A 1 515 ? -3.184 22.734 21.25 1 96.62 515 GLY A CA 1
ATOM 4157 C C . GLY A 1 515 ? -4.23 23 20.172 1 96.62 515 GLY A C 1
ATOM 4158 O O . GLY A 1 515 ? -4.531 24.156 19.875 1 96.62 515 GLY A O 1
ATOM 4159 N N . SER A 1 516 ? -4.832 21.922 19.625 1 96.62 516 SER A N 1
ATOM 4160 C CA . SER A 1 516 ? -5.828 22.109 18.578 1 96.62 516 SER A CA 1
ATOM 4161 C C . SER A 1 516 ? -7.176 22.531 19.172 1 96.62 516 SER A C 1
ATOM 4163 O O . SER A 1 516 ? -7.5 22.172 20.297 1 96.62 516 SER A O 1
ATOM 4165 N N . GLN A 1 517 ? -7.926 23.328 18.484 1 97.19 517 GLN A N 1
ATOM 4166 C CA . GLN A 1 517 ? -9.266 23.766 18.891 1 97.19 517 GLN A CA 1
ATOM 4167 C C . GLN A 1 517 ? -10.242 23.672 17.719 1 97.19 517 GLN A C 1
ATOM 4169 O O . GLN A 1 517 ? -9.938 24.141 16.609 1 97.19 517 GLN A O 1
ATOM 4174 N N . ASN A 1 518 ? -11.391 22.984 17.969 1 97.25 518 ASN A N 1
ATOM 4175 C CA . ASN A 1 518 ? -12.414 22.906 16.938 1 97.25 518 ASN A CA 1
ATOM 4176 C C . ASN A 1 518 ? -13.711 23.578 17.391 1 97.25 518 ASN A C 1
ATOM 4178 O O . ASN A 1 518 ? -14.523 23.984 16.547 1 97.25 518 ASN A O 1
ATOM 4182 N N . VAL A 1 519 ? -13.922 23.688 18.688 1 98.38 519 VAL A N 1
ATOM 4183 C CA . VAL A 1 519 ? -15.102 24.359 19.203 1 98.38 519 VAL A CA 1
ATOM 4184 C C . VAL A 1 519 ? -14.844 25.875 19.266 1 98.38 519 VAL A C 1
ATOM 4186 O O . VAL A 1 519 ? -14.406 26.391 20.297 1 98.38 519 VAL A O 1
ATOM 4189 N N . THR A 1 520 ? -15.07 26.547 18.219 1 97.94 520 THR A N 1
ATOM 4190 C CA . THR A 1 520 ? -14.883 27.984 18.094 1 97.94 520 THR A CA 1
ATOM 4191 C C . THR A 1 520 ? -16.109 28.641 17.469 1 97.94 520 THR A C 1
ATOM 4193 O O . THR A 1 520 ? -16.875 28 16.734 1 97.94 520 THR A O 1
ATOM 4196 N N . ASN A 1 521 ? -16.359 29.875 17.828 1 98.12 521 ASN A N 1
ATOM 4197 C CA . ASN A 1 521 ? -17.406 30.688 17.219 1 98.12 521 ASN A CA 1
ATOM 4198 C C . ASN A 1 521 ? -16.984 31.188 15.836 1 98.12 521 ASN A C 1
ATOM 4200 O O . ASN A 1 521 ? -16.812 32.406 15.648 1 98.12 521 ASN A O 1
ATOM 4204 N N . SER A 1 522 ? -16.844 30.297 14.914 1 96.88 522 SER A N 1
ATOM 4205 C CA . SER A 1 522 ? -16.375 30.625 13.57 1 96.88 522 SER A CA 1
ATOM 4206 C C . SER A 1 522 ? -17.188 29.891 12.508 1 96.88 522 SER A C 1
ATOM 4208 O O . SER A 1 522 ? -17.719 28.812 12.766 1 96.88 522 SER A O 1
ATOM 4210 N N . TRP A 1 523 ? -17.266 30.484 11.32 1 94.31 523 TRP A N 1
ATOM 4211 C CA . TRP A 1 523 ? -17.891 29.859 10.172 1 94.31 523 TRP A CA 1
ATOM 4212 C C . TRP A 1 523 ? -17.078 28.656 9.688 1 94.31 523 TRP A C 1
ATOM 4214 O O . TRP A 1 523 ? -15.852 28.734 9.594 1 94.31 523 TRP A O 1
ATOM 4224 N N . GLY A 1 524 ? -17.844 27.625 9.523 1 87 524 GLY A N 1
ATOM 4225 C CA . GLY A 1 524 ? -17.141 26.406 9.133 1 87 524 GLY A CA 1
ATOM 4226 C C . GLY A 1 524 ? -16.938 26.297 7.633 1 87 524 GLY A C 1
ATOM 4227 O O . GLY A 1 524 ? -17.562 27.016 6.859 1 87 524 GLY A O 1
ATOM 4228 N N . GLY A 1 525 ? -16.031 25.531 7.117 1 88 525 GLY A N 1
ATOM 4229 C CA . GLY A 1 525 ? -15.742 25.234 5.723 1 88 525 GLY A CA 1
ATOM 4230 C C . GLY A 1 525 ? -16.453 24 5.207 1 88 525 GLY A C 1
ATOM 4231 O O . GLY A 1 525 ? -17.578 23.703 5.641 1 88 525 GLY A O 1
ATOM 4232 N N . THR A 1 526 ? -15.945 23.422 4.289 1 90.88 526 THR A N 1
ATOM 4233 C CA . THR A 1 526 ? -16.531 22.281 3.584 1 90.88 526 THR A CA 1
ATOM 4234 C C . THR A 1 526 ? -16.891 21.172 4.559 1 90.88 526 THR A C 1
ATOM 4236 O O . THR A 1 526 ? -17.938 20.531 4.422 1 90.88 526 THR A O 1
ATOM 4239 N N . ARG A 1 527 ? -16.062 20.922 5.516 1 93.31 527 ARG A N 1
ATOM 4240 C CA . ARG A 1 527 ? -16.359 19.875 6.504 1 93.31 527 ARG A CA 1
ATOM 4241 C C . ARG A 1 527 ? -17.609 20.219 7.297 1 93.31 527 ARG A C 1
ATOM 4243 O O . ARG A 1 527 ? -18.453 19.344 7.523 1 93.31 527 ARG A O 1
ATOM 4250 N N . ASP A 1 528 ? -17.734 21.484 7.73 1 94.31 528 ASP A N 1
ATOM 4251 C CA . ASP A 1 528 ? -18.922 21.922 8.469 1 94.31 528 ASP A CA 1
ATOM 4252 C C . ASP A 1 528 ? -20.172 21.797 7.617 1 94.31 528 ASP A C 1
ATOM 4254 O O . ASP A 1 528 ? -21.234 21.406 8.109 1 94.31 528 ASP A O 1
ATOM 4258 N N . LEU A 1 529 ? -20.062 22.172 6.375 1 95 529 LEU A N 1
ATOM 4259 C CA . LEU A 1 529 ? -21.203 22.078 5.469 1 95 529 LEU A CA 1
ATOM 4260 C C . LEU A 1 529 ? -21.594 20.609 5.246 1 95 529 LEU A C 1
ATOM 4262 O O . LEU A 1 529 ? -22.781 20.312 5.086 1 95 529 LEU A O 1
ATOM 4266 N N . TRP A 1 530 ? -20.641 19.703 5.188 1 97.56 530 TRP A N 1
ATOM 4267 C CA . TRP A 1 530 ? -20.953 18.281 5.129 1 97.56 530 TRP A CA 1
ATOM 4268 C C . TRP A 1 530 ? -21.703 17.844 6.375 1 97.56 530 TRP A C 1
ATOM 4270 O O . TRP A 1 530 ? -22.625 17.016 6.293 1 97.56 530 TRP A O 1
ATOM 4280 N N . HIS A 1 531 ? -21.344 18.391 7.566 1 98.06 531 HIS A N 1
ATOM 4281 C CA . HIS A 1 531 ? -22.062 18.094 8.805 1 98.06 531 HIS A CA 1
ATOM 4282 C C . HIS A 1 531 ? -23.516 18.578 8.719 1 98.06 531 HIS A C 1
ATOM 4284 O O . HIS A 1 531 ? -24.422 17.906 9.219 1 98.06 531 HIS A O 1
ATOM 4290 N N . HIS A 1 532 ? -23.703 19.719 8.078 1 96.44 532 HIS A N 1
ATOM 4291 C CA . HIS A 1 532 ? -25.062 20.203 7.887 1 96.44 532 HIS A CA 1
ATOM 4292 C C . HIS A 1 532 ? -25.859 19.281 6.957 1 96.44 532 HIS A C 1
ATOM 4294 O O . HIS A 1 532 ? -27.062 19.109 7.137 1 96.44 532 HIS A O 1
ATOM 4300 N N . HIS A 1 533 ? -25.156 18.734 5.961 1 97.31 533 HIS A N 1
ATOM 4301 C CA . HIS A 1 533 ? -25.812 17.734 5.117 1 97.31 533 HIS A CA 1
ATOM 4302 C C . HIS A 1 533 ? -26.234 16.516 5.93 1 97.31 533 HIS A C 1
ATOM 4304 O O . HIS A 1 533 ? -27.359 16.031 5.781 1 97.31 533 HIS A O 1
ATOM 4310 N N . LEU A 1 534 ? -25.344 16 6.77 1 98.44 534 LEU A N 1
ATOM 4311 C CA . LEU A 1 534 ? -25.672 14.852 7.609 1 98.44 534 LEU A CA 1
ATOM 4312 C C . LEU A 1 534 ? -26.828 15.18 8.539 1 98.44 534 LEU A C 1
ATOM 4314 O O . LEU A 1 534 ? -27.703 14.336 8.781 1 98.44 534 LEU A O 1
ATOM 4318 N N . ALA A 1 535 ? -26.812 16.422 9.086 1 98.12 535 ALA A N 1
ATOM 4319 C CA . ALA A 1 535 ? -27.938 16.859 9.906 1 98.12 535 ALA A CA 1
ATOM 4320 C C . ALA A 1 535 ? -29.234 16.828 9.117 1 98.12 535 ALA A C 1
ATOM 4322 O O . ALA A 1 535 ? -30.266 16.375 9.625 1 98.12 535 ALA A O 1
ATOM 4323 N N . ALA A 1 536 ? -29.172 17.297 7.887 1 96.44 536 ALA A N 1
ATOM 4324 C CA . ALA A 1 536 ? -30.344 17.266 7.016 1 96.44 536 ALA A CA 1
ATOM 4325 C C . ALA A 1 536 ? -30.828 15.836 6.789 1 96.44 536 ALA A C 1
ATOM 4327 O O . ALA A 1 536 ? -32.031 15.602 6.559 1 96.44 536 ALA A O 1
ATOM 4328 N N . GLU A 1 537 ? -29.969 14.883 6.918 1 96.62 537 GLU A N 1
ATOM 4329 C CA . GLU A 1 537 ? -30.281 13.469 6.738 1 96.62 537 GLU A CA 1
ATOM 4330 C C . GLU A 1 537 ? -30.781 12.844 8.039 1 96.62 537 GLU A C 1
ATOM 4332 O O . GLU A 1 537 ? -31.078 11.648 8.086 1 96.62 537 GLU A O 1
ATOM 4337 N N . GLY A 1 538 ? -30.75 13.578 9.094 1 97.38 538 GLY A N 1
ATOM 4338 C CA . GLY A 1 538 ? -31.375 13.102 10.312 1 97.38 538 GLY A CA 1
ATOM 4339 C C . GLY A 1 538 ? -30.375 12.773 11.406 1 97.38 538 GLY A C 1
ATOM 4340 O O . GLY A 1 538 ? -30.719 12.102 12.391 1 97.38 538 GLY A O 1
ATOM 4341 N N . TYR A 1 539 ? -29.141 13.195 11.297 1 98.5 539 TYR A N 1
ATOM 4342 C CA . TYR A 1 539 ? -28.141 12.969 12.328 1 98.5 539 TYR A CA 1
ATOM 4343 C C . TYR A 1 539 ? -27.922 14.234 13.156 1 98.5 539 TYR A C 1
ATOM 4345 O O . TYR A 1 539 ? -27.969 15.344 12.625 1 98.5 539 TYR A O 1
ATOM 4353 N N . ILE A 1 540 ? -27.672 14.078 14.406 1 98.69 540 ILE A N 1
ATOM 4354 C CA . ILE A 1 540 ? -27.078 15.156 15.195 1 98.69 540 ILE A CA 1
ATOM 4355 C C . ILE A 1 540 ? -25.562 15.094 15.102 1 98.69 540 ILE A C 1
ATOM 4357 O O . ILE A 1 540 ? -24.969 14.016 15.25 1 98.69 540 ILE A O 1
ATOM 4361 N N . VAL A 1 541 ? -24.953 16.188 14.789 1 98.81 541 VAL A N 1
ATOM 4362 C CA . VAL A 1 541 ? -23.5 16.234 14.742 1 98.81 541 VAL A CA 1
ATOM 4363 C C . VAL A 1 541 ? -22.969 17.047 15.922 1 98.81 541 VAL A C 1
ATOM 4365 O O . VAL A 1 541 ? -23.438 18.156 16.188 1 98.81 541 VAL A O 1
ATOM 4368 N N . VAL A 1 542 ? -21.969 16.484 16.656 1 98.88 542 VAL A N 1
ATOM 4369 C CA . VAL A 1 542 ? -21.453 17.141 17.859 1 98.88 542 VAL A CA 1
ATOM 4370 C C . VAL A 1 542 ? -19.922 17.172 17.812 1 98.88 542 VAL A C 1
ATOM 4372 O O . VAL A 1 542 ? -19.297 16.219 17.359 1 98.88 542 VAL A O 1
ATOM 4375 N N . CYS A 1 543 ? -19.375 18.25 18.203 1 98.75 543 CYS A N 1
ATOM 4376 C CA . CYS A 1 543 ? -17.922 18.375 18.406 1 98.75 543 CYS A CA 1
ATOM 4377 C C . CYS A 1 543 ? -17.609 18.719 19.859 1 98.75 543 CYS A C 1
ATOM 4379 O O . CYS A 1 543 ? -18.203 19.641 20.422 1 98.75 543 CYS A O 1
ATOM 4381 N N . VAL A 1 544 ? -16.688 18 20.453 1 98.69 544 VAL A N 1
ATOM 4382 C CA . VAL A 1 544 ? -16.234 18.219 21.812 1 98.69 544 VAL A CA 1
ATOM 4383 C C . VAL A 1 544 ? -14.727 18.484 21.828 1 98.69 544 VAL A C 1
ATOM 4385 O O . VAL A 1 544 ? -13.945 17.672 21.312 1 98.69 544 VAL A O 1
ATOM 4388 N N . ASP A 1 545 ? -14.297 19.594 22.375 1 98.56 545 ASP A N 1
ATOM 4389 C CA . ASP A 1 545 ? -12.875 19.812 22.625 1 98.56 545 ASP A CA 1
ATOM 4390 C C . ASP A 1 545 ? -12.43 19.156 23.922 1 98.56 545 ASP A C 1
ATOM 4392 O O . ASP A 1 545 ? -12.82 19.594 25.016 1 98.56 545 ASP A O 1
ATOM 4396 N N . ASN A 1 546 ? -11.672 18.125 23.719 1 98.56 546 ASN A N 1
ATOM 4397 C CA . ASN A 1 546 ? -11.172 17.375 24.859 1 98.56 546 ASN A CA 1
ATOM 4398 C C . ASN A 1 546 ? 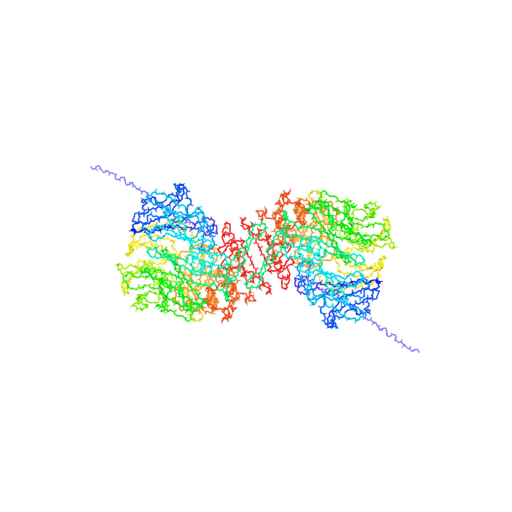-9.992 18.094 25.531 1 98.56 546 ASN A C 1
ATOM 4400 O O . ASN A 1 546 ? -9.461 19.062 24.984 1 98.56 546 ASN A O 1
ATOM 4404 N N . ARG A 1 547 ? -9.641 17.656 26.859 1 97.25 547 ARG A N 1
ATOM 4405 C CA . ARG A 1 547 ? -8.406 18.125 27.469 1 97.25 547 ARG A CA 1
ATOM 4406 C C . ARG A 1 547 ? -7.223 17.969 26.516 1 97.25 547 ARG A C 1
ATOM 4408 O O . ARG A 1 547 ? -7.152 16.984 25.766 1 97.25 547 ARG A O 1
ATOM 4415 N N . GLY A 1 548 ? -6.27 18.906 26.531 1 98.12 548 GLY A N 1
ATOM 4416 C CA . GLY A 1 548 ? -5.137 18.938 25.625 1 98.12 548 GLY A CA 1
ATOM 4417 C C . GLY A 1 548 ? -5.297 19.953 24.516 1 98.12 548 GLY A C 1
ATOM 4418 O O . GLY A 1 548 ? -4.32 20.297 23.844 1 98.12 548 GLY A O 1
ATOM 4419 N N . THR A 1 549 ? -6.496 20.391 24.25 1 97.81 549 THR A N 1
ATOM 4420 C CA . THR A 1 549 ? -6.762 21.359 23.172 1 97.81 549 THR A CA 1
ATOM 4421 C C . THR A 1 549 ? -6.379 22.766 23.594 1 97.81 549 THR A C 1
ATOM 4423 O O . THR A 1 549 ? -5.957 22.984 24.734 1 97.81 549 THR A O 1
ATOM 4426 N N . GLY A 1 550 ? -6.5 23.703 22.672 1 96.25 550 GLY A N 1
ATOM 4427 C CA . GLY A 1 550 ? -5.91 25.016 22.859 1 96.25 550 GLY A CA 1
ATOM 4428 C C . GLY A 1 550 ? -6.898 26.047 23.375 1 96.25 550 GLY A C 1
ATOM 4429 O O . GLY A 1 550 ? -8.078 25.734 23.562 1 96.25 550 GLY A O 1
ATOM 4430 N N . ALA A 1 551 ? -6.371 27.203 23.75 1 96.94 551 ALA A N 1
ATOM 4431 C CA . ALA A 1 551 ? -7.066 28.438 24.109 1 96.94 551 ALA A CA 1
ATOM 4432 C C . ALA A 1 551 ? -7.605 28.375 25.531 1 96.94 551 ALA A C 1
ATOM 4434 O O . ALA A 1 551 ? -8.516 29.125 25.906 1 96.94 551 ALA A O 1
ATOM 4435 N N . ARG A 1 552 ? -7.102 27.406 26.344 1 96.44 552 ARG A N 1
ATOM 4436 C CA . ARG A 1 552 ? -7.566 27.25 27.703 1 96.44 552 ARG A CA 1
ATOM 4437 C C . ARG A 1 552 ? -6.398 27.234 28.688 1 96.44 552 ARG A C 1
ATOM 4439 O O . ARG A 1 552 ? -6.516 26.719 29.797 1 96.44 552 ARG A O 1
ATOM 4446 N N . GLY A 1 553 ? -5.219 27.719 28.203 1 96.81 553 GLY A N 1
ATOM 4447 C CA . GLY A 1 553 ? -4.051 27.828 29.062 1 96.81 553 GLY A CA 1
ATOM 4448 C C . GLY A 1 553 ? -3.127 26.625 28.969 1 96.81 553 GLY A C 1
ATOM 4449 O O . GLY A 1 553 ? -3.52 25.578 28.453 1 96.81 553 GLY A O 1
ATOM 4450 N N . ARG A 1 554 ? -1.917 26.797 29.422 1 97.06 554 ARG A N 1
ATOM 4451 C CA . ARG A 1 554 ? -0.832 25.828 29.328 1 97.06 554 ARG A CA 1
ATOM 4452 C C . ARG A 1 554 ? -1.192 24.531 30.047 1 97.06 554 ARG A C 1
ATOM 4454 O O . ARG A 1 554 ? -0.999 23.438 29.5 1 97.06 554 ARG A O 1
ATOM 4461 N N . ASP A 1 555 ? -1.714 24.625 31.281 1 96.88 555 ASP A N 1
ATOM 4462 C CA . ASP A 1 555 ? -1.956 23.438 32.094 1 96.88 555 ASP A CA 1
ATOM 4463 C C . ASP A 1 555 ? -3.018 22.547 31.453 1 96.88 555 ASP A C 1
ATOM 4465 O O . ASP A 1 555 ? -2.896 21.328 31.469 1 96.88 555 ASP A O 1
ATOM 4469 N N . PHE A 1 556 ? -4.078 23.141 30.875 1 97.12 556 PHE A N 1
ATOM 4470 C CA . PHE A 1 556 ? -5.098 22.391 30.156 1 97.12 556 PHE A CA 1
ATOM 4471 C C . PHE A 1 556 ? -4.508 21.719 28.922 1 97.12 556 PHE A C 1
ATOM 4473 O O . PHE A 1 556 ? -4.777 20.547 28.656 1 97.12 556 PHE A O 1
ATOM 4480 N N . LYS A 1 557 ? -3.678 22.453 28.266 1 97.44 557 LYS A N 1
ATOM 4481 C CA . LYS A 1 557 ? -3.062 21.984 27.016 1 97.44 557 LYS A CA 1
ATOM 4482 C C . LYS A 1 557 ? -2.035 20.891 27.297 1 97.44 557 LYS A C 1
ATOM 4484 O O . LYS A 1 557 ? -1.959 19.891 26.578 1 97.44 557 LYS A O 1
ATOM 4489 N N . HIS A 1 558 ? -1.244 20.984 28.406 1 97.94 558 HIS A N 1
ATOM 4490 C CA . HIS A 1 558 ? -0.087 20.125 28.672 1 97.94 558 HIS A CA 1
ATOM 4491 C C . HIS A 1 558 ? -0.486 18.859 29.422 1 97.94 558 HIS A C 1
ATOM 4493 O O . HIS A 1 558 ? 0.341 17.984 29.641 1 97.94 558 HIS A O 1
ATOM 4499 N N . VAL A 1 559 ? -1.775 18.734 29.797 1 97.31 559 VAL A N 1
ATOM 4500 C CA . VAL A 1 559 ? -2.213 17.641 30.656 1 97.31 559 VAL A CA 1
ATOM 4501 C C . VAL A 1 559 ? -1.975 16.297 29.938 1 97.31 559 VAL A C 1
ATOM 4503 O O . VAL A 1 559 ? -1.819 15.266 30.594 1 97.31 559 VAL A O 1
ATOM 4506 N N . THR A 1 560 ? -1.877 16.312 28.672 1 97.94 560 THR A N 1
ATOM 4507 C CA . THR A 1 560 ? -1.726 15.086 27.891 1 97.94 560 THR A CA 1
ATOM 4508 C C . THR A 1 560 ? -0.255 14.695 27.781 1 97.94 560 THR A C 1
ATOM 4510 O O . THR A 1 560 ? 0.074 13.656 27.219 1 97.94 560 THR A O 1
ATOM 4513 N N . TYR A 1 561 ? 0.704 15.492 28.328 1 98.31 561 TYR A N 1
ATOM 4514 C CA . TYR A 1 561 ? 2.133 15.219 28.234 1 98.31 561 TYR A CA 1
ATOM 4515 C C . TYR A 1 561 ? 2.459 13.828 28.766 1 98.31 561 TYR A C 1
ATOM 4517 O O . TYR A 1 561 ? 1.945 13.414 29.797 1 98.31 561 TYR A O 1
ATOM 4525 N N . ALA A 1 562 ? 3.223 13.094 28 1 98.25 562 ALA A N 1
ATOM 4526 C CA . ALA A 1 562 ? 3.762 11.773 28.297 1 98.25 562 ALA A CA 1
ATOM 4527 C C . ALA A 1 562 ? 2.678 10.703 28.203 1 98.25 562 ALA A C 1
ATOM 4529 O O . ALA A 1 562 ? 2.928 9.531 28.484 1 98.25 562 ALA A O 1
ATOM 4530 N N . ASN A 1 563 ? 1.448 11.109 27.828 1 97.25 563 ASN A N 1
ATOM 4531 C CA . ASN A 1 563 ? 0.358 10.141 27.734 1 97.25 563 ASN A CA 1
ATOM 4532 C C . ASN A 1 563 ? -0.648 10.531 26.656 1 97.25 563 ASN A C 1
ATOM 4534 O O . ASN A 1 563 ? -1.852 10.586 26.922 1 97.25 563 ASN A O 1
ATOM 4538 N N . LEU A 1 564 ? -0.182 10.797 25.484 1 98.06 564 LEU A N 1
ATOM 4539 C CA . LEU A 1 564 ? -1.084 11.148 24.406 1 98.06 564 LEU A CA 1
ATOM 4540 C C . LEU A 1 564 ? -2.15 10.078 24.203 1 98.06 564 LEU A C 1
ATOM 4542 O O . LEU A 1 564 ? -1.842 8.883 24.188 1 98.06 564 LEU A O 1
ATOM 4546 N N . GLY A 1 565 ? -3.43 10.477 24.109 1 97.94 565 GLY A N 1
ATOM 4547 C CA . GLY A 1 565 ? -4.543 9.586 23.828 1 97.94 565 GLY A CA 1
ATOM 4548 C C . GLY A 1 565 ? -5.336 9.211 25.062 1 97.94 565 GLY A C 1
ATOM 4549 O O . GLY A 1 565 ? -6.473 8.75 24.969 1 97.94 565 GLY A O 1
ATOM 4550 N N . LYS A 1 566 ? -4.758 9.398 26.266 1 97.56 566 LYS A N 1
ATOM 4551 C CA . LYS A 1 566 ? -5.406 8.953 27.484 1 97.56 566 LYS A CA 1
ATOM 4552 C C . LYS A 1 566 ? -6.586 9.852 27.844 1 97.56 566 LYS A C 1
ATOM 4554 O O . LYS A 1 566 ? -7.742 9.453 27.703 1 97.56 566 LYS A O 1
ATOM 4559 N N . TYR A 1 567 ? -6.25 11.078 28.172 1 97.69 567 TYR A N 1
ATOM 4560 C CA . TYR A 1 567 ? -7.27 12 28.656 1 97.69 567 TYR A CA 1
ATOM 4561 C C . TYR A 1 567 ? -8.211 12.414 27.531 1 97.69 567 TYR A C 1
ATOM 4563 O O . TYR A 1 567 ? -9.406 12.617 27.75 1 97.69 567 TYR A O 1
ATOM 4571 N N . GLU A 1 568 ? -7.652 12.516 26.359 1 97.94 568 GLU A N 1
ATOM 4572 C CA . GLU A 1 568 ? -8.445 12.852 25.172 1 97.94 568 GLU A CA 1
ATOM 4573 C C . GLU A 1 568 ? -9.547 11.82 24.938 1 97.94 568 GLU A C 1
ATOM 4575 O O . GLU A 1 568 ? -10.711 12.18 24.75 1 97.94 568 GLU A O 1
ATOM 4580 N N . THR A 1 569 ? -9.164 10.555 25.016 1 97.75 569 THR A N 1
ATOM 4581 C CA . THR A 1 569 ? -10.125 9.477 24.797 1 97.7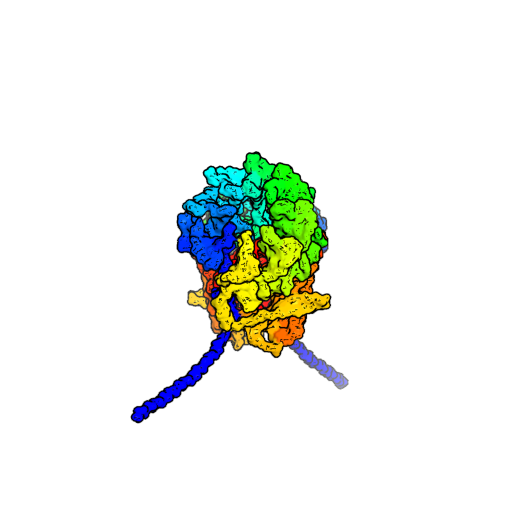5 569 THR A CA 1
ATOM 4582 C C . THR A 1 569 ? -11.148 9.43 25.922 1 97.75 569 THR A C 1
ATOM 4584 O O . THR A 1 569 ? -12.344 9.258 25.672 1 97.75 569 THR A O 1
ATOM 4587 N N . GLU A 1 570 ? -10.648 9.57 27.141 1 97.56 570 GLU A N 1
ATOM 4588 C CA . GLU A 1 570 ? -11.555 9.625 28.297 1 97.56 570 GLU A CA 1
ATOM 4589 C C . GLU A 1 570 ? -12.609 10.719 28.109 1 97.56 570 GLU A C 1
ATOM 4591 O O . GLU A 1 570 ? -13.789 10.508 28.406 1 97.56 570 GLU A O 1
ATOM 4596 N N . ASP A 1 571 ? -12.164 11.836 27.625 1 98.5 571 ASP A N 1
ATOM 4597 C CA . ASP A 1 571 ? -13.055 12.984 27.453 1 98.5 571 ASP A CA 1
ATOM 4598 C C . ASP A 1 571 ? -14.078 12.727 26.359 1 98.5 571 ASP A C 1
ATOM 4600 O O . ASP A 1 571 ? -15.242 13.102 26.484 1 98.5 571 ASP A O 1
ATOM 4604 N N . GLN A 1 572 ? -13.672 12.164 25.234 1 98.5 572 GLN A N 1
ATOM 4605 C CA . GLN A 1 572 ? -14.609 11.852 24.156 1 98.5 572 GLN A CA 1
ATOM 4606 C C . GLN A 1 572 ? -15.641 10.828 24.609 1 98.5 572 GLN A C 1
ATOM 4608 O O . GLN A 1 572 ? -16.828 10.945 24.281 1 98.5 572 GLN A O 1
ATOM 4613 N N . ILE A 1 573 ? -15.203 9.797 25.328 1 98.31 573 ILE A N 1
ATOM 4614 C CA . ILE A 1 573 ? -16.109 8.797 25.875 1 98.31 573 ILE A CA 1
ATOM 4615 C C . ILE A 1 573 ? -17.109 9.461 26.828 1 98.31 573 ILE A C 1
ATOM 4617 O O . ILE A 1 573 ? -18.297 9.195 26.766 1 98.31 573 ILE A O 1
ATOM 4621 N N . ALA A 1 574 ? -16.609 10.375 27.672 1 98.19 574 ALA A N 1
ATOM 4622 C CA . ALA A 1 574 ? -17.484 11.109 28.594 1 98.19 574 ALA A CA 1
ATOM 4623 C C . ALA A 1 574 ? -18.5 11.945 27.812 1 98.19 574 ALA A C 1
ATOM 4625 O O . ALA A 1 574 ? -19.656 12.062 28.219 1 98.19 574 ALA A O 1
ATOM 4626 N N . GLY A 1 575 ? -18 12.578 26.734 1 98.31 575 GLY A N 1
ATOM 4627 C CA . GLY A 1 575 ? -18.906 13.32 25.875 1 98.31 575 GLY A CA 1
ATOM 4628 C C . GLY A 1 575 ? -20 12.461 25.281 1 98.31 575 GLY A C 1
ATOM 4629 O O . GLY A 1 575 ? -21.172 12.836 25.312 1 98.31 575 GLY A O 1
ATOM 4630 N N . ALA A 1 576 ? -19.672 11.312 24.812 1 98.5 576 ALA A N 1
ATOM 4631 C CA . ALA A 1 576 ? -20.656 10.383 24.25 1 98.5 576 ALA A CA 1
ATOM 4632 C C . ALA A 1 576 ? -21.656 9.945 25.312 1 98.5 576 ALA A C 1
ATOM 4634 O O . ALA A 1 576 ? -22.859 9.859 25.047 1 98.5 576 ALA A O 1
ATOM 4635 N N . LYS A 1 577 ? -21.188 9.609 26.5 1 98 577 LYS A N 1
ATOM 4636 C CA . LYS A 1 577 ? -22.062 9.219 27.609 1 98 577 LYS A CA 1
ATOM 4637 C C . LYS A 1 577 ? -23.016 10.352 27.969 1 98 577 LYS A C 1
ATOM 4639 O O . LYS A 1 577 ? -24.219 10.109 28.172 1 98 577 LYS A O 1
ATOM 4644 N N . TYR A 1 578 ? -22.516 11.523 28.047 1 97.75 578 TYR A N 1
ATOM 4645 C CA . TYR A 1 578 ? -23.375 12.68 28.312 1 97.75 578 TYR A CA 1
ATOM 4646 C C . TYR A 1 578 ? -24.453 12.805 27.25 1 97.75 578 TYR A C 1
ATOM 4648 O O . TYR A 1 578 ? -25.641 12.961 27.594 1 97.75 578 TYR A O 1
ATOM 4656 N N . LEU A 1 579 ? -24.062 12.75 25.984 1 98.31 579 LEU A N 1
ATOM 4657 C CA . LEU A 1 579 ? -25.016 12.852 24.891 1 98.31 579 LEU A CA 1
ATOM 4658 C C . LEU A 1 579 ? -26.078 11.766 25 1 98.31 579 LEU A C 1
ATOM 4660 O O . LEU A 1 579 ? -27.266 12.016 24.719 1 98.31 579 LEU A O 1
ATOM 4664 N N . GLY A 1 580 ? -25.703 10.609 25.422 1 97.88 580 GLY A N 1
ATOM 4665 C CA . GLY A 1 580 ? -26.625 9.492 25.578 1 97.88 580 GLY A CA 1
ATOM 4666 C C . GLY A 1 580 ? -27.703 9.742 26.609 1 97.88 580 GLY A C 1
ATOM 4667 O O . GLY A 1 580 ? -28.734 9.07 26.609 1 97.88 580 GLY A O 1
ATOM 4668 N N . THR A 1 581 ? -27.5 10.695 27.516 1 96.94 581 THR A N 1
ATOM 4669 C CA . THR A 1 581 ? -28.484 10.992 28.562 1 96.94 581 THR A CA 1
ATOM 4670 C C . THR A 1 581 ? -29.531 11.969 28.047 1 96.94 581 THR A C 1
ATOM 4672 O O . THR A 1 581 ? -30.578 12.156 28.672 1 96.94 581 THR A O 1
ATOM 4675 N N . LEU A 1 582 ? -29.266 12.602 26.906 1 97.25 582 LEU A N 1
ATOM 4676 C CA . LEU A 1 582 ? -30.219 13.562 26.359 1 97.25 582 LEU A CA 1
ATOM 4677 C C . LEU A 1 582 ? -31.438 12.844 25.797 1 97.25 582 LEU A C 1
ATOM 4679 O O . LEU A 1 582 ? -31.312 11.797 25.156 1 97.25 582 LEU A O 1
ATOM 4683 N N . PRO A 1 583 ? -32.594 13.391 25.969 1 97.06 583 PRO A N 1
ATOM 4684 C CA . PRO A 1 583 ? -33.844 12.672 25.625 1 97.06 583 PRO A CA 1
ATOM 4685 C C . PRO A 1 583 ? -34 12.469 24.125 1 97.06 583 PRO A C 1
ATOM 4687 O O . PRO A 1 583 ? -34.719 11.555 23.688 1 97.06 583 PRO A O 1
ATOM 4690 N N . TYR A 1 584 ? -33.344 13.234 23.312 1 97.94 584 TYR A N 1
ATOM 4691 C CA . TYR A 1 584 ? -33.531 13.172 21.875 1 97.94 584 TYR A CA 1
ATOM 4692 C C . TYR A 1 584 ? -32.375 12.438 21.203 1 97.94 584 TYR A C 1
ATOM 4694 O O . TYR A 1 584 ? -32.25 12.484 19.984 1 97.94 584 TYR A O 1
ATOM 4702 N N . VAL A 1 585 ? -31.547 11.695 22 1 98.44 585 VAL A N 1
ATOM 4703 C CA . VAL A 1 585 ? -30.406 10.977 21.438 1 98.44 585 VAL A CA 1
ATOM 4704 C C . VAL A 1 585 ? -30.641 9.469 21.594 1 98.44 585 VAL A C 1
ATOM 4706 O O . VAL A 1 585 ? -31.062 9 22.641 1 98.44 585 VAL A O 1
ATOM 4709 N N . ASP A 1 586 ? -30.469 8.711 20.516 1 98.44 586 ASP A N 1
ATOM 4710 C CA . ASP A 1 586 ? -30.391 7.254 20.562 1 98.44 586 ASP A CA 1
ATOM 4711 C C . ASP A 1 586 ? -29 6.805 21.047 1 98.44 586 ASP A C 1
ATOM 4713 O O . ASP A 1 586 ? -28.062 6.738 20.25 1 98.44 586 ASP A O 1
ATOM 4717 N N . ALA A 1 587 ? -28.875 6.406 22.25 1 98.19 587 ALA A N 1
ATOM 4718 C CA . ALA A 1 587 ? -27.594 6.102 22.875 1 98.19 587 ALA A CA 1
ATOM 4719 C C . ALA A 1 587 ? -26.938 4.898 22.219 1 98.19 587 ALA A C 1
ATOM 4721 O O . ALA A 1 587 ? -25.719 4.703 22.359 1 98.19 587 ALA A O 1
ATOM 4722 N N . SER A 1 588 ? -27.703 4.09 21.531 1 98.06 588 SER A N 1
ATOM 4723 C CA . SER A 1 588 ? -27.156 2.902 20.891 1 98.06 588 SER A CA 1
ATOM 4724 C C . SER A 1 588 ? -26.578 3.236 19.516 1 98.06 588 SER A C 1
ATOM 4726 O O . SER A 1 588 ? -25.938 2.393 18.875 1 98.06 588 SER A O 1
ATOM 4728 N N . ARG A 1 589 ? -26.781 4.477 19.047 1 98.56 589 ARG A N 1
ATOM 4729 C CA . ARG A 1 589 ? -26.328 4.891 17.719 1 98.56 589 ARG A CA 1
ATOM 4730 C C . ARG A 1 589 ? -25.484 6.156 17.812 1 98.56 589 ARG A C 1
ATOM 4732 O O . ARG A 1 589 ? -25.781 7.16 17.156 1 98.56 589 ARG A O 1
ATOM 4739 N N . ILE A 1 590 ? -24.375 6.102 18.5 1 98.88 590 ILE A N 1
ATOM 4740 C CA . ILE A 1 590 ? -23.391 7.176 18.594 1 98.88 590 ILE A CA 1
ATOM 4741 C C . ILE A 1 590 ? -22.094 6.758 17.875 1 98.88 590 ILE A C 1
ATOM 4743 O O . ILE A 1 590 ? -21.562 5.684 18.141 1 98.88 590 ILE A O 1
ATOM 4747 N N . GLY A 1 591 ? -21.766 7.48 16.906 1 98.88 591 GLY A N 1
ATOM 4748 C CA . GLY A 1 591 ? -20.516 7.27 16.188 1 98.88 591 GLY A CA 1
ATOM 4749 C C . GLY A 1 591 ? -19.547 8.414 16.344 1 98.88 591 GLY A C 1
ATOM 4750 O O . GLY A 1 591 ? -19.859 9.445 16.938 1 98.88 591 GLY A O 1
ATOM 4751 N N . ILE A 1 592 ? -18.375 8.258 15.836 1 98.94 592 ILE A N 1
ATOM 4752 C CA . ILE A 1 592 ? -17.328 9.281 15.922 1 98.94 592 ILE A CA 1
ATOM 4753 C C . ILE A 1 592 ? -16.438 9.219 14.68 1 98.94 592 ILE A C 1
ATOM 4755 O O . ILE A 1 592 ? -16.219 8.141 14.125 1 98.94 592 ILE A O 1
ATOM 4759 N N . TRP A 1 593 ? -15.977 10.367 14.188 1 98.88 593 TRP A N 1
ATOM 4760 C CA . TRP A 1 593 ? -15.047 10.359 13.07 1 98.88 593 TRP A CA 1
ATOM 4761 C C . TRP A 1 593 ? -14.023 11.492 13.211 1 98.88 593 TRP A C 1
ATOM 4763 O O . TRP A 1 593 ? -14.266 12.461 13.93 1 98.88 593 TRP A O 1
ATOM 4773 N N . GLY A 1 594 ? -12.93 11.344 12.625 1 98.69 594 GLY A N 1
ATOM 4774 C CA . GLY A 1 594 ? -11.914 12.391 12.586 1 98.69 594 GLY A CA 1
ATOM 4775 C C . GLY A 1 594 ? -10.812 12.117 11.578 1 98.69 594 GLY A C 1
ATOM 4776 O O . GLY A 1 594 ? -10.781 11.047 10.961 1 98.69 594 GLY A O 1
ATOM 4777 N N . TRP A 1 595 ? -9.992 13.078 11.328 1 98.56 595 TRP A N 1
ATOM 4778 C CA . TRP A 1 595 ? -8.898 13.078 10.367 1 98.56 595 TRP A CA 1
ATOM 4779 C C . TRP A 1 595 ? -7.559 13.266 11.07 1 98.56 595 TRP A C 1
ATOM 4781 O O . TRP A 1 595 ? -7.457 14.031 12.031 1 98.56 595 TRP A O 1
ATOM 4791 N N . SER A 1 596 ? -6.484 12.508 10.672 1 98.44 596 SER A N 1
ATOM 4792 C CA . SER A 1 596 ? -5.156 12.625 11.266 1 98.44 596 SER A CA 1
ATOM 4793 C C . SER A 1 596 ? -5.188 12.297 12.758 1 98.44 596 SER A C 1
ATOM 4795 O O . SER A 1 596 ? -5.625 11.211 13.148 1 98.44 596 SER A O 1
ATOM 4797 N N . TYR A 1 597 ? -4.898 13.258 13.664 1 98.62 597 TYR A N 1
ATOM 4798 C CA . TYR A 1 597 ? -5.035 13.039 15.102 1 98.62 597 TYR A CA 1
ATOM 4799 C C . TYR A 1 597 ? -6.461 12.641 15.453 1 98.62 597 TYR A C 1
ATOM 4801 O O . TYR A 1 597 ? -6.68 11.82 16.359 1 98.62 597 TYR A O 1
ATOM 4809 N N . GLY A 1 598 ? -7.449 13.203 14.742 1 98.75 598 GLY A N 1
ATOM 4810 C CA . GLY A 1 598 ? -8.836 12.828 14.961 1 98.75 598 GLY A CA 1
ATOM 4811 C C . GLY A 1 598 ? -9.125 11.383 14.602 1 98.75 598 GLY A C 1
ATOM 4812 O O . GLY A 1 598 ? -9.977 10.742 15.219 1 98.75 598 GLY A O 1
ATOM 4813 N N . GLY A 1 599 ? -8.445 10.93 13.508 1 98.88 599 GLY A N 1
ATOM 4814 C CA . GLY A 1 599 ? -8.539 9.508 13.188 1 98.88 599 GLY A CA 1
ATOM 4815 C C . GLY A 1 599 ? -7.953 8.617 14.266 1 98.88 599 GLY A C 1
ATOM 4816 O O . GLY A 1 599 ? -8.508 7.566 14.578 1 98.88 599 GLY A O 1
ATOM 4817 N N . TYR A 1 600 ? -6.801 9.031 14.82 1 98.81 600 TYR A N 1
ATOM 4818 C CA . TYR A 1 600 ? -6.184 8.383 15.969 1 98.81 600 TYR A CA 1
ATOM 4819 C C . TYR A 1 600 ? -7.156 8.305 17.141 1 98.81 600 TYR A C 1
ATOM 4821 O O . TYR A 1 600 ? -7.391 7.223 17.688 1 98.81 600 TYR A O 1
ATOM 4829 N N . MET A 1 601 ? -7.883 9.383 17.422 1 98.75 601 MET A N 1
ATOM 4830 C CA . MET A 1 601 ? -8.828 9.461 18.531 1 98.75 601 MET A CA 1
ATOM 4831 C C . MET A 1 601 ? -10.078 8.633 18.25 1 98.75 601 MET A C 1
ATOM 4833 O O . MET A 1 601 ? -10.609 7.98 19.141 1 98.75 601 MET A O 1
ATOM 4837 N N . SER A 1 602 ? -10.555 8.68 17.016 1 98.88 602 SER A N 1
ATOM 4838 C CA . SER A 1 602 ? -11.742 7.906 16.656 1 98.88 602 SER A CA 1
ATOM 4839 C C . SER A 1 602 ? -11.492 6.41 16.797 1 98.88 602 SER A C 1
ATOM 4841 O O . SER A 1 602 ? -12.367 5.672 17.266 1 98.88 602 SER A O 1
ATOM 4843 N N . SER A 1 603 ? -10.289 5.98 16.438 1 98.88 603 SER A N 1
ATOM 4844 C CA . SER A 1 603 ? -9.914 4.578 16.578 1 98.88 603 SER A CA 1
ATOM 4845 C C . SER A 1 603 ? -9.898 4.16 18.047 1 98.88 603 SER A C 1
ATOM 4847 O O . SER A 1 603 ? -10.508 3.156 18.422 1 98.88 603 SER A O 1
ATOM 4849 N N . LEU A 1 604 ? -9.242 4.957 18.875 1 98.69 604 LEU A N 1
ATOM 4850 C CA . LEU A 1 604 ? -9.148 4.648 20.297 1 98.69 604 LEU A CA 1
ATOM 4851 C C . LEU A 1 604 ? -10.531 4.688 20.953 1 98.69 604 LEU A C 1
ATOM 4853 O O . LEU A 1 604 ? -10.859 3.82 21.766 1 98.69 604 LEU A O 1
ATOM 4857 N N . ALA A 1 605 ? -11.297 5.738 20.531 1 98.69 605 ALA A N 1
ATOM 4858 C CA . ALA A 1 605 ? -12.625 5.879 21.125 1 98.69 605 ALA A CA 1
ATOM 4859 C C . ALA A 1 605 ? -13.484 4.648 20.844 1 98.69 605 ALA A C 1
ATOM 4861 O O . ALA A 1 605 ? -14.172 4.145 21.734 1 98.69 605 ALA A O 1
ATOM 4862 N N . LEU A 1 606 ? -13.453 4.133 19.641 1 98.81 606 LEU A N 1
ATOM 4863 C CA . LEU A 1 606 ? -14.25 2.967 19.281 1 98.81 606 LEU A CA 1
ATOM 4864 C C . LEU A 1 606 ? -13.773 1.727 20.016 1 98.81 606 LEU A C 1
ATOM 4866 O O . LEU A 1 606 ? -14.578 0.88 20.406 1 98.81 606 LEU A O 1
ATOM 4870 N N . MET A 1 607 ? -12.453 1.568 20.219 1 98.69 607 MET A N 1
ATOM 4871 C CA . MET A 1 607 ? -11.875 0.349 20.781 1 98.69 607 MET A CA 1
ATOM 4872 C C . MET A 1 607 ? -11.953 0.358 22.297 1 98.69 607 MET A C 1
ATOM 4874 O O . MET A 1 607 ? -12.453 -0.591 22.906 1 98.69 607 MET A O 1
ATOM 4878 N N . ILE A 1 608 ? -11.562 1.461 22.922 1 98.06 608 ILE A N 1
ATOM 4879 C CA . ILE A 1 608 ? -11.57 1.561 24.375 1 98.06 608 ILE A CA 1
ATOM 4880 C C . ILE A 1 608 ? -12.984 1.855 24.859 1 98.06 608 ILE A C 1
ATOM 4882 O O . ILE A 1 608 ? -13.414 1.345 25.906 1 98.06 608 ILE A O 1
ATOM 4886 N N . GLY A 1 609 ? -13.68 2.746 24.141 1 98.12 609 GLY A N 1
ATOM 4887 C CA . GLY A 1 609 ? -15.062 3.07 24.453 1 98.12 609 GLY A CA 1
ATOM 4888 C C . GLY A 1 609 ? -16.062 2.18 23.734 1 98.12 609 GLY A C 1
ATOM 4889 O O . GLY A 1 609 ? -17.094 2.656 23.25 1 98.12 609 GLY A O 1
ATOM 4890 N N . ASN A 1 610 ? -15.773 0.923 23.625 1 97.31 610 ASN A N 1
ATOM 4891 C CA . ASN A 1 610 ? -16.516 0.002 22.781 1 97.31 610 ASN A CA 1
ATOM 4892 C C . ASN A 1 610 ? -17.906 -0.279 23.344 1 97.31 610 ASN A C 1
ATOM 4894 O O . ASN A 1 610 ? -18.75 -0.881 22.656 1 97.31 610 ASN A O 1
ATOM 4898 N N . ASP A 1 611 ? -18.312 0.224 24.484 1 96.69 611 ASP A N 1
ATOM 4899 C CA . ASP A 1 611 ? -19.656 0.097 25.031 1 96.69 611 ASP A CA 1
ATOM 4900 C C . ASP A 1 611 ? -20.516 1.301 24.656 1 96.69 611 ASP A C 1
ATOM 4902 O O . ASP A 1 611 ? -21.75 1.257 24.781 1 96.69 611 ASP A O 1
ATOM 4906 N N . VAL A 1 612 ? -19.828 2.32 24.203 1 97.25 612 VAL A N 1
ATOM 4907 C CA . VAL A 1 612 ? -20.578 3.559 24 1 97.25 612 VAL A CA 1
ATOM 4908 C C . VAL A 1 612 ? -20.609 3.896 22.5 1 97.25 612 VAL A C 1
ATOM 4910 O O . VAL A 1 612 ? -21.625 4.352 22 1 97.25 612 VAL A O 1
ATOM 4913 N N . PHE A 1 613 ? -19.562 3.693 21.781 1 98.75 613 PHE A N 1
ATOM 4914 C CA . PHE A 1 613 ? -19.5 4.031 20.359 1 98.75 613 PHE A CA 1
ATOM 4915 C C . PHE A 1 613 ? -19.844 2.824 19.5 1 98.75 613 PHE A C 1
ATOM 4917 O O . PHE A 1 613 ? -19.25 1.752 19.672 1 98.75 613 PHE A O 1
ATOM 4924 N N . LYS A 1 614 ? -20.719 3.047 18.547 1 98.5 614 LYS A N 1
ATOM 4925 C CA . LYS A 1 614 ? -21.172 1.998 17.625 1 98.5 614 LYS A CA 1
ATOM 4926 C C . LYS A 1 614 ? -20.312 1.963 16.359 1 98.5 614 LYS A C 1
ATOM 4928 O O . LYS A 1 614 ? -20.125 0.902 15.766 1 98.5 614 LYS A O 1
ATOM 4933 N N . SER A 1 615 ? -19.875 3.123 15.938 1 98.75 615 SER A N 1
ATOM 4934 C CA . SER A 1 615 ? -19.188 3.262 14.656 1 98.75 615 SER A CA 1
ATOM 4935 C C . SER A 1 615 ? -18.094 4.312 14.719 1 98.75 615 SER A C 1
ATOM 4937 O O . SER A 1 615 ? -18.203 5.301 15.445 1 98.75 615 SER A O 1
ATOM 4939 N N . ALA A 1 616 ? -17.016 4.102 13.977 1 98.94 616 ALA A N 1
ATOM 4940 C CA . ALA A 1 616 ? -15.984 5.121 13.852 1 98.94 616 ALA A CA 1
ATOM 4941 C C . ALA A 1 616 ? -15.406 5.152 12.445 1 98.94 616 ALA A C 1
ATOM 4943 O O . ALA A 1 616 ? -15.211 4.105 11.82 1 98.94 616 ALA A O 1
ATOM 4944 N N . ILE A 1 617 ? -15.18 6.305 11.914 1 98.94 617 ILE A N 1
ATOM 4945 C CA . ILE A 1 617 ? -14.414 6.539 10.703 1 98.94 617 ILE A CA 1
ATOM 4946 C C . ILE A 1 617 ? -13.078 7.195 11.055 1 98.94 617 ILE A C 1
ATOM 4948 O O . ILE A 1 617 ? -13.047 8.242 11.711 1 98.94 617 ILE A O 1
ATOM 4952 N N . ALA A 1 618 ? -12.023 6.625 10.711 1 98.94 618 ALA A N 1
ATOM 4953 C CA . ALA A 1 618 ? -10.68 7.176 10.906 1 98.94 618 ALA A CA 1
ATOM 4954 C C . ALA A 1 618 ? -10.016 7.488 9.57 1 98.94 618 ALA A C 1
ATOM 4956 O O . ALA A 1 618 ? -9.711 6.578 8.797 1 98.94 618 ALA A O 1
ATOM 4957 N N . VAL A 1 619 ? -9.781 8.773 9.305 1 98.88 619 VAL A N 1
ATOM 4958 C CA . VAL A 1 619 ? -9.141 9.188 8.055 1 98.88 619 VAL A CA 1
ATOM 4959 C C . VAL A 1 619 ? -7.688 9.562 8.328 1 98.88 619 VAL A C 1
ATOM 4961 O O . VAL A 1 619 ? -7.406 10.422 9.164 1 98.88 619 VAL A O 1
ATOM 4964 N N . ALA A 1 620 ? -6.723 8.906 7.699 1 98.69 620 ALA A N 1
ATOM 4965 C CA . ALA A 1 620 ? -5.281 9.148 7.754 1 98.69 620 ALA A CA 1
ATOM 4966 C C . ALA A 1 620 ? -4.789 9.18 9.195 1 98.69 620 ALA A C 1
ATOM 4968 O O . ALA A 1 620 ? -4.098 10.117 9.602 1 98.69 620 ALA A O 1
ATOM 4969 N N . PRO A 1 621 ? -5.129 8.156 9.992 1 98.75 621 PRO A N 1
ATOM 4970 C CA . PRO A 1 621 ? -4.82 8.203 11.422 1 98.75 621 PRO A CA 1
ATOM 4971 C C . PRO A 1 621 ? -3.373 7.828 11.727 1 98.75 621 PRO A C 1
ATOM 4973 O O . PRO A 1 621 ? -2.785 7.004 11.023 1 98.75 621 PRO A O 1
ATOM 4976 N N . VAL A 1 622 ? -2.846 8.406 12.773 1 98.62 622 VAL A N 1
ATOM 4977 C CA . VAL A 1 622 ? -1.728 7.789 13.477 1 98.62 622 VAL A CA 1
ATOM 4978 C C . VAL A 1 622 ? -2.213 6.562 14.242 1 98.62 622 VAL A C 1
ATOM 4980 O O . VAL A 1 622 ? -3.246 6.609 14.914 1 98.62 622 VAL A O 1
ATOM 4983 N N . THR A 1 623 ? -1.544 5.461 14.086 1 98.56 623 THR A N 1
ATOM 4984 C CA . THR A 1 623 ? -1.984 4.25 14.773 1 98.56 623 THR A CA 1
ATOM 4985 C C . THR A 1 623 ? -0.968 3.826 15.828 1 98.56 623 THR A C 1
ATOM 4987 O O . THR A 1 623 ? -1.277 3.02 16.703 1 98.56 623 THR A O 1
ATOM 4990 N N . THR A 1 624 ? 0.235 4.328 15.703 1 98.44 624 THR A N 1
ATOM 4991 C CA . THR A 1 624 ? 1.288 4.262 16.703 1 98.44 624 THR A CA 1
ATOM 4992 C C . THR A 1 624 ? 2.23 5.457 16.578 1 98.44 624 THR A C 1
ATOM 4994 O O . THR A 1 624 ? 2.666 5.801 15.484 1 98.44 624 THR A O 1
ATOM 4997 N N . TRP A 1 625 ? 2.5 6.059 17.688 1 98.62 625 TRP A N 1
ATOM 4998 C CA . TRP A 1 625 ? 3.352 7.242 17.688 1 98.62 625 TRP A CA 1
ATOM 4999 C C . TRP A 1 625 ? 4.809 6.867 17.422 1 98.62 625 TRP A C 1
ATOM 5001 O O . TRP A 1 625 ? 5.641 7.734 17.156 1 98.62 625 TRP A O 1
ATOM 5011 N N . ARG A 1 626 ? 5.156 5.598 17.438 1 98.44 626 ARG A N 1
ATOM 5012 C CA . ARG A 1 626 ? 6.508 5.152 17.109 1 98.44 626 ARG A CA 1
ATOM 5013 C C . ARG A 1 626 ? 6.828 5.422 15.641 1 98.44 626 ARG A C 1
ATOM 5015 O O . ARG A 1 626 ? 8 5.504 15.266 1 98.44 626 ARG A O 1
ATOM 5022 N N . TYR A 1 627 ? 5.77 5.551 14.797 1 98.38 627 TYR A N 1
ATOM 5023 C CA . TYR A 1 627 ? 5.961 5.742 13.367 1 98.38 627 TYR A CA 1
ATOM 5024 C C . TYR A 1 627 ? 6.082 7.223 13.023 1 98.38 627 TYR A C 1
ATOM 5026 O O . TYR A 1 627 ? 6.422 7.578 11.891 1 98.38 627 TYR A O 1
ATOM 5034 N N . TYR A 1 628 ? 5.801 8.125 13.914 1 98.31 628 TYR A N 1
ATOM 5035 C CA . TYR A 1 628 ? 5.785 9.555 13.625 1 98.31 628 TYR A CA 1
ATOM 5036 C C . TYR A 1 628 ? 7.129 10.195 13.945 1 98.31 628 TYR A C 1
ATOM 5038 O O . TYR A 1 628 ? 8.016 9.539 14.508 1 98.31 628 TYR A O 1
ATOM 5046 N N . ASP A 1 629 ? 7.367 11.391 13.562 1 98.12 629 ASP A N 1
ATOM 5047 C CA . ASP A 1 629 ? 8.695 11.992 13.547 1 98.12 629 ASP A CA 1
ATOM 5048 C C . ASP A 1 629 ? 9.141 12.375 14.961 1 98.12 629 ASP A C 1
ATOM 5050 O O . ASP A 1 629 ? 8.32 12.438 15.875 1 98.12 629 ASP A O 1
ATOM 5054 N N . THR A 1 630 ? 10.367 12.633 15.156 1 98.19 630 THR A N 1
ATOM 5055 C CA . THR A 1 630 ? 11.023 12.922 16.422 1 98.19 630 THR A CA 1
ATOM 5056 C C . THR A 1 630 ? 10.516 14.234 17.016 1 98.19 630 THR A C 1
ATOM 5058 O O . THR A 1 630 ? 10.156 14.289 18.188 1 98.19 630 THR A O 1
ATOM 5061 N N . ILE A 1 631 ? 10.391 15.312 16.203 1 98.31 631 ILE A N 1
ATOM 5062 C CA . ILE A 1 631 ? 10.148 16.656 16.75 1 98.31 631 ILE A CA 1
ATOM 5063 C C . ILE A 1 631 ? 8.742 16.719 17.344 1 98.31 631 ILE A C 1
ATOM 5065 O O . ILE A 1 631 ? 8.562 17.188 18.469 1 98.31 631 ILE A O 1
ATOM 5069 N N . TYR A 1 632 ? 7.793 16.219 16.672 1 98.12 632 TYR A N 1
ATOM 5070 C CA . TYR A 1 632 ? 6.422 16.25 17.172 1 98.12 632 TYR A CA 1
ATOM 5071 C C . TYR A 1 632 ? 6.242 15.289 18.328 1 98.12 632 TYR A C 1
ATOM 5073 O O . TYR A 1 632 ? 5.801 15.68 19.422 1 98.12 632 TYR A O 1
ATOM 5081 N N . THR A 1 633 ? 6.574 14.039 18.156 1 98.5 633 THR A N 1
ATOM 5082 C CA . THR A 1 633 ? 6.203 12.977 19.078 1 98.5 633 THR A CA 1
ATOM 5083 C C . THR A 1 633 ? 6.945 13.133 20.406 1 98.5 633 THR A C 1
ATOM 5085 O O . THR A 1 633 ? 6.348 13.016 21.484 1 98.5 633 THR A O 1
ATOM 5088 N N . GLU A 1 634 ? 8.242 13.422 20.297 1 98.5 634 GLU A N 1
ATOM 5089 C CA . GLU A 1 634 ? 9.055 13.438 21.5 1 98.5 634 GLU A CA 1
ATOM 5090 C C . GLU A 1 634 ? 8.766 14.68 22.344 1 98.5 634 GLU A C 1
ATOM 5092 O O . GLU A 1 634 ? 8.984 14.68 23.562 1 98.5 634 GLU A O 1
ATOM 5097 N N . ARG A 1 635 ? 8.219 15.727 21.656 1 98.31 635 ARG A N 1
ATOM 5098 C CA . ARG A 1 635 ? 7.754 16.891 22.391 1 98.31 635 ARG A CA 1
ATOM 5099 C C . ARG A 1 635 ? 6.68 16.5 23.406 1 98.31 635 ARG A C 1
ATOM 5101 O O . ARG A 1 635 ? 6.684 16.984 24.547 1 98.31 635 ARG A O 1
ATOM 5108 N N . TYR A 1 636 ? 5.875 15.562 23.031 1 98.56 636 TYR A N 1
ATOM 5109 C CA . TYR A 1 636 ? 4.691 15.281 23.828 1 98.56 636 TYR A CA 1
ATOM 5110 C C . TYR A 1 636 ? 4.859 13.977 24.609 1 98.56 636 TYR A C 1
ATOM 5112 O O . TYR A 1 636 ? 4.246 13.797 25.656 1 98.56 636 TYR A O 1
ATOM 5120 N N . LEU A 1 637 ? 5.742 13.062 24.156 1 98.62 637 LEU A N 1
ATOM 5121 C CA . LEU A 1 637 ? 5.781 11.727 24.734 1 98.62 637 LEU A CA 1
ATOM 5122 C C . LEU A 1 637 ? 7.184 11.383 25.219 1 98.62 637 LEU A C 1
ATOM 5124 O O . LEU A 1 637 ? 7.422 10.281 25.719 1 98.62 637 LEU A O 1
ATOM 5128 N N . GLN A 1 638 ? 8.10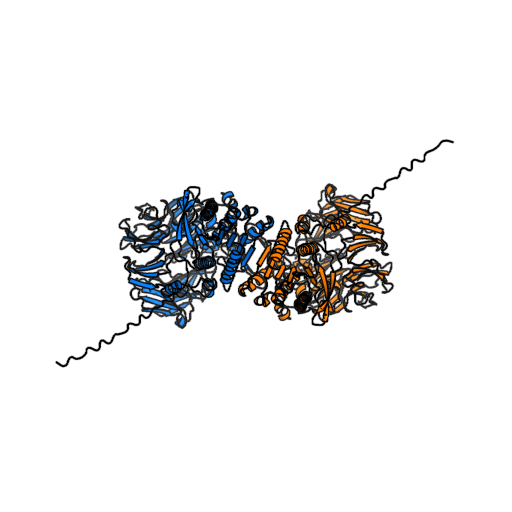9 12.289 25.125 1 98.38 638 GLN A N 1
ATOM 5129 C CA . GLN A 1 638 ? 9.516 11.922 25.297 1 98.38 638 GLN A CA 1
ATOM 5130 C C . GLN A 1 638 ? 9.93 10.875 24.266 1 98.38 638 GLN A C 1
ATOM 5132 O O . GLN A 1 638 ? 9.281 10.711 23.234 1 98.38 638 GLN A O 1
ATOM 5137 N N . THR A 1 639 ? 11.117 10.266 24.422 1 98.31 639 THR A N 1
ATOM 5138 C CA . THR A 1 639 ? 11.539 9.234 23.484 1 98.31 639 THR A CA 1
ATOM 5139 C C . THR A 1 639 ? 10.938 7.883 23.859 1 98.31 639 THR A C 1
ATOM 5141 O O . THR A 1 639 ? 10.555 7.672 25.016 1 98.31 639 THR A O 1
ATOM 5144 N N . PRO A 1 640 ? 10.773 6.961 22.859 1 98.38 640 PRO A N 1
ATOM 5145 C CA . PRO A 1 640 ? 10.266 5.633 23.203 1 98.38 640 PRO A CA 1
ATOM 5146 C C . PRO A 1 640 ? 11.148 4.906 24.203 1 98.38 640 PRO A C 1
ATOM 5148 O O . PRO A 1 640 ? 10.664 4.074 24.984 1 98.38 640 PRO A O 1
ATOM 5151 N N . GLN A 1 641 ? 12.477 5.168 24.266 1 97.75 641 GLN A N 1
ATOM 5152 C CA . GLN A 1 641 ? 13.422 4.57 25.203 1 97.75 641 GLN A CA 1
ATOM 5153 C C . GLN A 1 641 ? 13.141 5.035 26.641 1 97.75 641 GLN A C 1
ATOM 5155 O O . GLN A 1 641 ? 13.312 4.27 27.594 1 97.75 641 GLN A O 1
ATOM 5160 N N . LEU A 1 642 ? 12.609 6.281 26.797 1 98 642 LEU A N 1
ATOM 5161 C CA . LEU A 1 642 ? 12.352 6.875 28.109 1 98 642 LEU A CA 1
ATOM 5162 C C . LEU A 1 642 ? 10.914 6.617 28.562 1 98 642 LEU A C 1
ATOM 5164 O O . LEU A 1 642 ? 10.625 6.625 29.75 1 98 642 LEU A O 1
ATOM 5168 N N . ASN A 1 643 ? 10.016 6.453 27.609 1 98.44 643 ASN A N 1
ATOM 5169 C CA . ASN A 1 643 ? 8.586 6.379 27.891 1 98.44 643 ASN A CA 1
ATOM 5170 C C . ASN A 1 643 ? 7.891 5.379 26.969 1 98.44 643 ASN A C 1
ATOM 5172 O O . ASN A 1 643 ? 6.965 5.738 26.25 1 98.44 643 ASN A O 1
ATOM 5176 N N . ALA A 1 644 ? 8.273 4.137 27.062 1 98 644 ALA A N 1
ATOM 5177 C CA . ALA A 1 644 ? 7.715 3.098 26.203 1 98 644 ALA A CA 1
ATOM 5178 C C . ALA A 1 644 ? 6.207 2.975 26.406 1 98 644 ALA A C 1
ATOM 5180 O O . ALA A 1 644 ? 5.453 2.812 25.438 1 98 644 ALA A O 1
ATOM 5181 N N . ALA A 1 645 ? 5.75 3.076 27.609 1 97.88 645 ALA A N 1
ATOM 5182 C CA . ALA A 1 645 ? 4.332 2.932 27.938 1 97.88 645 ALA A CA 1
ATOM 5183 C C . ALA A 1 645 ? 3.506 4.027 27.266 1 97.88 645 ALA A C 1
ATOM 5185 O O . ALA A 1 645 ? 2.395 3.775 26.797 1 97.88 645 ALA A O 1
ATOM 5186 N N . GLY A 1 646 ? 4.016 5.289 27.25 1 97.75 646 GLY A N 1
ATOM 5187 C CA . GLY A 1 646 ? 3.316 6.387 26.609 1 97.75 646 GLY A CA 1
ATOM 5188 C C . GLY A 1 646 ? 3.088 6.156 25.125 1 97.75 646 GLY A C 1
ATOM 5189 O O . GLY A 1 646 ? 2.111 6.652 24.562 1 97.75 646 GLY A O 1
ATOM 5190 N N . TYR A 1 647 ? 3.996 5.344 24.531 1 98 647 TYR A N 1
ATOM 5191 C CA . TYR A 1 647 ? 3.91 5.047 23.109 1 98 647 TYR A CA 1
ATOM 5192 C C . TYR A 1 647 ? 2.951 3.891 22.844 1 98 647 TYR A C 1
ATOM 5194 O O . TYR A 1 647 ? 2.365 3.793 21.766 1 98 647 TYR A O 1
ATOM 5202 N N . ASP A 1 648 ? 2.752 2.984 23.844 1 97.25 648 ASP A N 1
ATOM 5203 C CA . ASP A 1 648 ? 2.098 1.709 23.562 1 97.25 648 ASP A CA 1
ATOM 5204 C C . ASP A 1 648 ? 0.723 1.644 24.219 1 97.25 648 ASP A C 1
ATOM 5206 O O . ASP A 1 648 ? -0.183 0.976 23.719 1 97.25 648 ASP A O 1
ATOM 5210 N N . ASP A 1 649 ? 0.53 2.367 25.328 1 97.69 649 ASP A N 1
ATOM 5211 C CA . ASP A 1 649 ? -0.665 2.197 26.156 1 97.69 649 ASP A CA 1
ATOM 5212 C C . ASP A 1 649 ? -1.905 2.725 25.438 1 97.69 649 ASP A C 1
ATOM 5214 O O . ASP A 1 649 ? -3.014 2.238 25.656 1 97.69 649 ASP A O 1
ATOM 5218 N N . TYR A 1 650 ? -1.736 3.756 24.625 1 97.75 650 TYR A N 1
ATOM 5219 C CA . TYR A 1 650 ? -2.871 4.336 23.922 1 97.75 650 TYR A CA 1
ATOM 5220 C C . TYR A 1 650 ? -2.607 4.387 22.422 1 97.75 650 TYR A C 1
ATOM 5222 O O . TYR A 1 650 ? -2.799 5.426 21.781 1 97.75 650 TYR A O 1
ATOM 5230 N N . SER A 1 651 ? -2.119 3.32 21.938 1 98.06 651 SER A N 1
ATOM 5231 C CA . SER A 1 651 ? -2.006 3.076 20.516 1 98.06 651 SER A CA 1
ATOM 5232 C C . SER A 1 651 ? -3.156 2.209 20 1 98.06 651 SER A C 1
ATOM 5234 O O . SER A 1 651 ? -3.441 1.154 20.578 1 98.06 651 SER A O 1
ATOM 5236 N N . PRO A 1 652 ? -3.846 2.629 18.938 1 98.38 652 PRO A N 1
ATOM 5237 C CA . PRO A 1 652 ? -4.902 1.789 18.375 1 98.38 652 PRO A CA 1
ATOM 5238 C C . PRO A 1 652 ? -4.441 0.358 18.109 1 98.38 652 PRO A C 1
ATOM 5240 O O . PRO A 1 652 ? -5.195 -0.591 18.328 1 98.38 652 PRO A O 1
ATOM 5243 N N . ILE A 1 653 ? -3.227 0.127 17.688 1 97.44 653 ILE A N 1
ATOM 5244 C CA . ILE A 1 653 ? -2.717 -1.179 17.281 1 97.44 653 ILE A CA 1
ATOM 5245 C C . ILE A 1 653 ? -2.734 -2.129 18.484 1 97.44 653 ILE A C 1
ATOM 5247 O O . ILE A 1 653 ? -2.963 -3.33 18.328 1 97.44 653 ILE A O 1
ATOM 5251 N N . THR A 1 654 ? -2.611 -1.591 19.703 1 97.12 654 THR A N 1
ATOM 5252 C CA . THR A 1 654 ? -2.521 -2.443 20.875 1 97.12 654 THR A CA 1
ATOM 5253 C C . THR A 1 654 ? -3.904 -2.695 21.469 1 97.12 654 THR A C 1
ATOM 5255 O O . THR A 1 654 ? -4.039 -3.424 22.453 1 97.12 654 THR A O 1
ATOM 5258 N N . HIS A 1 655 ? -4.957 -2.129 20.891 1 98.38 655 HIS A N 1
ATOM 5259 C CA . HIS A 1 655 ? -6.293 -2.262 21.453 1 98.38 655 HIS A CA 1
ATOM 5260 C C . HIS A 1 655 ? -7.254 -2.906 20.469 1 98.38 655 HIS A C 1
ATOM 5262 O O . HIS A 1 655 ? -8.469 -2.879 20.656 1 98.38 655 HIS A O 1
ATOM 5268 N N . VAL A 1 656 ? -6.742 -3.518 19.438 1 98.5 656 VAL A N 1
ATOM 5269 C CA . VAL A 1 656 ? -7.562 -4.02 18.344 1 98.5 656 VAL A CA 1
ATOM 5270 C C . VAL A 1 656 ? -8.516 -5.098 18.859 1 98.5 656 VAL A C 1
ATOM 5272 O O . VAL A 1 656 ? -9.617 -5.262 18.328 1 98.5 656 VAL A O 1
ATOM 5275 N N . ASN A 1 657 ? -8.141 -5.887 19.906 1 98.31 657 ASN A N 1
ATOM 5276 C CA . ASN A 1 657 ? -8.969 -6.957 20.453 1 98.31 657 ASN A CA 1
ATOM 5277 C C . ASN A 1 657 ? -10.25 -6.414 21.062 1 98.31 657 ASN A C 1
ATOM 5279 O O . ASN A 1 657 ? -11.211 -7.16 21.266 1 98.31 657 ASN A O 1
ATOM 5283 N N . GLN A 1 658 ? -10.289 -5.105 21.312 1 98.31 658 GLN A N 1
ATOM 5284 C CA . GLN A 1 658 ? -11.438 -4.496 21.984 1 98.31 658 GLN A CA 1
ATOM 5285 C C . GLN A 1 658 ? -12.453 -3.988 20.969 1 98.31 658 GLN A C 1
ATOM 5287 O O . GLN A 1 658 ? -13.523 -3.502 21.344 1 98.31 658 GLN A O 1
ATOM 5292 N N . LEU A 1 659 ? -12.188 -4.113 19.703 1 98.5 659 LEU A N 1
ATOM 5293 C CA . LEU A 1 659 ? -13.102 -3.627 18.672 1 98.5 659 LEU A CA 1
ATOM 5294 C C . LEU A 1 659 ? -14.383 -4.449 18.656 1 98.5 659 LEU A C 1
ATOM 5296 O O . LEU A 1 659 ? -14.352 -5.656 18.422 1 98.5 659 LEU A O 1
ATOM 5300 N N . LYS A 1 660 ? -15.539 -3.805 18.875 1 97.44 660 LYS A N 1
ATOM 5301 C CA . LYS A 1 660 ? -16.859 -4.438 18.797 1 97.44 660 LYS A CA 1
ATOM 5302 C C . LYS A 1 660 ? -17.719 -3.777 17.719 1 97.44 660 LYS A C 1
ATOM 5304 O O . LYS A 1 660 ? -18.5 -4.449 17.047 1 97.44 660 LYS A O 1
ATOM 5309 N N . GLY A 1 661 ? -17.578 -2.484 17.531 1 97.5 661 GLY A N 1
ATOM 5310 C CA . GLY A 1 661 ? -18.422 -1.732 16.625 1 97.5 661 GLY A CA 1
ATOM 5311 C C . GLY A 1 661 ? -17.922 -1.74 15.195 1 97.5 661 GLY A C 1
ATOM 5312 O O . GLY A 1 661 ? -17.078 -2.568 14.836 1 97.5 661 GLY A O 1
ATOM 5313 N N . ASN A 1 662 ? -18.562 -0.924 14.32 1 98.62 662 ASN A N 1
ATOM 5314 C CA . ASN A 1 662 ? -18.203 -0.792 12.906 1 98.62 662 ASN A CA 1
ATOM 5315 C C . ASN A 1 662 ? -17.047 0.174 12.711 1 98.62 662 ASN A C 1
ATOM 5317 O O . ASN A 1 662 ? -17.031 1.269 13.273 1 98.62 662 ASN A O 1
ATOM 5321 N N . TYR A 1 663 ? -16.078 -0.24 11.953 1 98.88 663 TYR A N 1
ATOM 5322 C CA . TYR A 1 663 ? -14.867 0.551 11.797 1 98.88 663 TYR A CA 1
ATOM 5323 C C . TYR A 1 663 ? -14.531 0.747 10.32 1 98.88 663 TYR A C 1
ATOM 5325 O O . TYR A 1 663 ? -14.469 -0.22 9.562 1 98.88 663 TYR A O 1
ATOM 5333 N N . LEU A 1 664 ? -14.383 2.004 9.836 1 98.88 664 LEU A N 1
ATOM 5334 C CA . LEU A 1 664 ? -13.914 2.359 8.508 1 98.88 664 LEU A CA 1
ATOM 5335 C C . LEU A 1 664 ? -12.57 3.08 8.57 1 98.88 664 LEU A C 1
ATOM 5337 O O . LEU A 1 664 ? -12.469 4.16 9.164 1 98.88 664 LEU A O 1
ATOM 5341 N N . LEU A 1 665 ? -11.539 2.479 8.086 1 98.88 665 LEU A N 1
ATOM 5342 C CA . LEU A 1 665 ? -10.188 3.027 8.047 1 98.88 665 LEU A CA 1
ATOM 5343 C C . LEU A 1 665 ? -9.836 3.506 6.648 1 98.88 665 LEU A C 1
ATOM 5345 O O . LEU A 1 665 ? -9.867 2.727 5.691 1 98.88 665 LEU A O 1
ATOM 5349 N N . ILE A 1 666 ? -9.523 4.812 6.492 1 98.88 666 ILE A N 1
ATOM 5350 C CA . ILE A 1 666 ? -9.242 5.426 5.195 1 98.88 666 ILE A CA 1
ATOM 5351 C C . ILE A 1 666 ? -7.844 6.035 5.207 1 98.88 666 ILE A C 1
ATOM 5353 O O . ILE A 1 666 ? -7.453 6.688 6.176 1 98.88 666 ILE A O 1
ATOM 5357 N N . HIS A 1 667 ? -7.047 5.887 4.16 1 98.88 667 HIS A N 1
ATOM 5358 C CA . HIS A 1 667 ? -5.699 6.441 4.137 1 98.88 667 HIS A CA 1
ATOM 5359 C C . HIS A 1 667 ? -5.227 6.684 2.709 1 98.88 667 HIS A C 1
ATOM 5361 O O . HIS A 1 667 ? -5.637 5.973 1.787 1 98.88 667 HIS A O 1
ATOM 5367 N N . GLY A 1 668 ? -4.449 7.703 2.438 1 98.56 668 GLY A N 1
ATOM 5368 C CA . GLY A 1 668 ? -3.758 7.895 1.172 1 98.56 668 GLY A CA 1
ATOM 5369 C C . GLY A 1 668 ? -2.408 7.207 1.119 1 98.56 668 GLY A C 1
ATOM 5370 O O . GLY A 1 668 ? -1.633 7.277 2.074 1 98.56 668 GLY A O 1
ATOM 5371 N N . THR A 1 669 ? -2.064 6.598 -0.017 1 98.12 669 THR A N 1
ATOM 5372 C CA . THR A 1 669 ? -0.806 5.863 -0.089 1 98.12 669 THR A CA 1
ATOM 5373 C C . THR A 1 669 ? 0.372 6.82 -0.248 1 98.12 669 THR A C 1
ATOM 5375 O O . THR A 1 669 ? 1.524 6.434 -0.041 1 98.12 669 THR A O 1
ATOM 5378 N N . GLY A 1 670 ? 0.104 8.062 -0.658 1 96.81 670 GLY A N 1
ATOM 5379 C CA . GLY A 1 670 ? 1.143 9.07 -0.822 1 96.81 670 GLY A CA 1
ATOM 5380 C C . GLY A 1 670 ? 1.224 10.039 0.34 1 96.81 670 GLY A C 1
ATOM 5381 O O . GLY A 1 670 ? 1.691 11.172 0.181 1 96.81 670 GLY A O 1
ATOM 5382 N N . ASP A 1 671 ? 0.69 9.68 1.505 1 96.75 671 ASP A N 1
ATOM 5383 C CA . ASP A 1 671 ? 0.689 10.539 2.686 1 96.75 671 ASP A CA 1
ATOM 5384 C C . ASP A 1 671 ? 2.107 10.766 3.205 1 96.75 671 ASP A C 1
ATOM 5386 O O . ASP A 1 671 ? 2.727 9.844 3.746 1 96.75 671 ASP A O 1
ATOM 5390 N N . ASP A 1 672 ? 2.592 11.961 3.08 1 93.31 672 ASP A N 1
ATOM 5391 C CA . ASP A 1 672 ? 3.961 12.289 3.471 1 93.31 672 ASP A CA 1
ATOM 5392 C C . ASP A 1 672 ? 4.008 12.844 4.891 1 93.31 672 ASP A C 1
ATOM 5394 O O . ASP A 1 672 ? 5.051 13.32 5.344 1 93.31 672 ASP A O 1
ATOM 5398 N N . ASN A 1 673 ? 2.83 12.891 5.547 1 95 673 ASN A N 1
ATOM 5399 C CA . ASN A 1 673 ? 2.73 13.32 6.941 1 95 673 ASN A CA 1
ATOM 5400 C C . ASN A 1 673 ? 2.543 12.133 7.879 1 95 673 ASN A C 1
ATOM 5402 O O . ASN A 1 673 ? 3.482 11.719 8.562 1 95 673 ASN A O 1
ATOM 5406 N N . VAL A 1 674 ? 1.415 11.539 7.828 1 97.81 674 VAL A N 1
ATOM 5407 C CA . VAL A 1 674 ? 1.186 10.242 8.461 1 97.81 674 VAL A CA 1
ATOM 5408 C C . VAL A 1 674 ? 1.3 9.133 7.422 1 97.81 674 VAL A C 1
ATOM 5410 O O . VAL A 1 674 ? 0.378 8.914 6.633 1 97.81 674 VAL A O 1
ATOM 5413 N N . HIS A 1 675 ? 2.404 8.43 7.477 1 98.06 675 HIS A N 1
ATOM 5414 C CA . HIS A 1 675 ? 2.727 7.512 6.395 1 98.06 675 HIS A CA 1
ATOM 5415 C C . HIS A 1 675 ? 1.75 6.34 6.355 1 98.06 675 HIS A C 1
ATOM 5417 O O . HIS A 1 675 ? 1.271 5.891 7.398 1 98.06 675 HIS A O 1
ATOM 5423 N N . PHE A 1 676 ? 1.508 5.832 5.188 1 98.38 676 PHE A N 1
ATOM 5424 C CA . PHE A 1 676 ? 0.566 4.754 4.914 1 98.38 676 PHE A CA 1
ATOM 5425 C C . PHE A 1 676 ? 0.859 3.545 5.793 1 98.38 676 PHE A C 1
ATOM 5427 O O . PHE A 1 676 ? -0.042 2.762 6.102 1 98.38 676 PHE A O 1
ATOM 5434 N N . GLN A 1 677 ? 2.066 3.361 6.258 1 98.31 677 GLN A N 1
ATOM 5435 C CA . GLN A 1 677 ? 2.504 2.287 7.145 1 98.31 677 GLN A CA 1
ATOM 5436 C C . GLN A 1 677 ? 1.592 2.174 8.359 1 98.31 677 GLN A C 1
ATOM 5438 O O . GLN A 1 677 ? 1.346 1.072 8.859 1 98.31 677 GLN A O 1
ATOM 5443 N N . ASN A 1 678 ? 1.102 3.332 8.828 1 98.62 678 ASN A N 1
ATOM 5444 C CA . ASN A 1 678 ? 0.195 3.338 9.969 1 98.62 678 ASN A CA 1
ATOM 5445 C C . ASN A 1 678 ? -1.048 2.492 9.703 1 98.62 678 ASN A C 1
ATOM 5447 O O . ASN A 1 678 ? -1.374 1.597 10.484 1 98.62 678 ASN A O 1
ATOM 5451 N N . ALA A 1 679 ? -1.68 2.707 8.602 1 98.62 679 ALA A N 1
ATOM 5452 C CA . ALA A 1 679 ? -2.887 1.969 8.234 1 98.62 679 ALA A CA 1
ATOM 5453 C C . ALA A 1 679 ? -2.574 0.497 7.98 1 98.62 679 ALA A C 1
ATOM 5455 O O . ALA A 1 679 ? -3.309 -0.387 8.43 1 98.62 679 ALA A O 1
ATOM 5456 N N . VAL A 1 680 ? -1.452 0.207 7.289 1 98.62 680 VAL A N 1
ATOM 5457 C CA . VAL A 1 680 ? -1.085 -1.156 6.918 1 98.62 680 VAL A CA 1
ATOM 5458 C C . VAL A 1 680 ? -0.899 -2.002 8.18 1 98.62 680 VAL A C 1
ATOM 5460 O O . VAL A 1 680 ? -1.438 -3.105 8.273 1 98.62 680 VAL A O 1
ATOM 5463 N N . ASP A 1 681 ? -0.2 -1.483 9.172 1 98.31 681 ASP A N 1
ATOM 5464 C CA . ASP A 1 681 ? 0.09 -2.254 10.383 1 98.31 681 ASP A CA 1
ATOM 5465 C C . ASP A 1 681 ? -1.16 -2.418 11.242 1 98.31 681 ASP A C 1
ATOM 5467 O O . ASP A 1 681 ? -1.334 -3.443 11.906 1 98.31 681 ASP A O 1
ATOM 5471 N N . LEU A 1 682 ? -2.018 -1.363 11.266 1 98.75 682 LEU A N 1
ATOM 5472 C CA . LEU A 1 682 ? -3.277 -1.513 11.992 1 98.75 682 LEU A CA 1
ATOM 5473 C C . LEU A 1 682 ? -4.152 -2.58 11.336 1 98.75 682 LEU A C 1
ATOM 5475 O O . LEU A 1 682 ? -4.75 -3.406 12.031 1 98.75 682 LEU A O 1
ATOM 5479 N N . VAL A 1 683 ? -4.27 -2.607 10.039 1 98.69 683 VAL A N 1
ATOM 5480 C CA . VAL A 1 683 ? -5.027 -3.607 9.289 1 98.69 683 VAL A CA 1
ATOM 5481 C C . VAL A 1 683 ? -4.52 -5.004 9.641 1 98.69 683 VAL A C 1
ATOM 5483 O O . VAL A 1 683 ? -5.312 -5.902 9.93 1 98.69 683 VAL A O 1
ATOM 5486 N N . ASP A 1 684 ? -3.186 -5.18 9.594 1 98.44 684 ASP A N 1
ATOM 5487 C CA . ASP A 1 684 ? -2.592 -6.473 9.906 1 98.44 684 ASP A CA 1
ATOM 5488 C C . ASP A 1 684 ? -2.963 -6.922 11.32 1 98.44 684 ASP A C 1
ATOM 5490 O O . ASP A 1 684 ? -3.297 -8.086 11.539 1 98.44 684 ASP A O 1
ATOM 5494 N N . ALA A 1 685 ? -2.908 -5.969 12.266 1 98.44 685 ALA A N 1
ATOM 5495 C CA . ALA A 1 685 ? -3.242 -6.277 13.656 1 98.44 685 ALA A CA 1
ATOM 5496 C C . ALA A 1 685 ? -4.711 -6.668 13.789 1 98.44 685 ALA A C 1
ATOM 5498 O O . ALA A 1 685 ? -5.043 -7.602 14.523 1 98.44 685 ALA A O 1
ATOM 5499 N N . LEU A 1 686 ? -5.613 -5.941 13.133 1 98.75 686 LEU A N 1
ATOM 5500 C CA . LEU A 1 686 ? -7.039 -6.234 13.18 1 98.75 686 LEU A CA 1
ATOM 5501 C C . LEU A 1 686 ? -7.328 -7.621 12.609 1 98.75 686 LEU A C 1
ATOM 5503 O O . LEU A 1 686 ? -8.133 -8.367 13.164 1 98.75 686 LEU A O 1
ATOM 5507 N N . ILE A 1 687 ? -6.656 -7.984 11.477 1 98.5 687 ILE A N 1
ATOM 5508 C CA . ILE A 1 687 ? -6.824 -9.289 10.852 1 98.5 687 ILE A CA 1
ATOM 5509 C C . ILE A 1 687 ? -6.348 -10.383 11.805 1 98.5 687 ILE A C 1
ATOM 5511 O O . ILE A 1 687 ? -7.043 -11.383 12.008 1 98.5 687 ILE A O 1
ATOM 5515 N N . LYS A 1 688 ? -5.184 -10.219 12.438 1 97.69 688 LYS A N 1
ATOM 5516 C CA . LYS A 1 688 ? -4.637 -11.18 13.391 1 97.69 688 LYS A CA 1
ATOM 5517 C C . LYS A 1 688 ? -5.578 -11.383 14.57 1 97.69 688 LYS A C 1
ATOM 5519 O O . LYS A 1 688 ? -5.664 -12.484 15.117 1 97.69 688 LYS A O 1
ATOM 5524 N N . ALA A 1 689 ? -6.293 -10.281 14.891 1 97.81 689 ALA A N 1
ATOM 5525 C CA . ALA A 1 689 ? -7.207 -10.32 16.031 1 97.81 689 ALA A CA 1
ATOM 5526 C C . ALA A 1 689 ? -8.578 -10.836 15.609 1 97.81 689 ALA A C 1
ATOM 5528 O O . ALA A 1 689 ? -9.508 -10.875 16.422 1 97.81 689 ALA A O 1
ATOM 5529 N N . ASP A 1 690 ? -8.742 -11.18 14.305 1 95.94 690 ASP A N 1
ATOM 5530 C CA . ASP A 1 690 ? -9.992 -11.711 13.766 1 95.94 690 ASP A CA 1
ATOM 5531 C C . ASP A 1 690 ? -11.117 -10.688 13.875 1 95.94 690 ASP A C 1
ATOM 5533 O O . ASP A 1 690 ? -12.211 -11.008 14.344 1 95.94 690 ASP A O 1
ATOM 5537 N N . LYS A 1 691 ? -10.781 -9.438 13.609 1 98.25 691 LYS A N 1
ATOM 5538 C CA . LYS A 1 691 ? -11.781 -8.367 13.594 1 98.25 691 LYS A CA 1
ATOM 5539 C C . LYS A 1 691 ? -12.18 -8 12.172 1 98.25 691 LYS A C 1
ATOM 5541 O O . LYS A 1 691 ? -11.328 -7.871 11.297 1 98.25 691 LYS A O 1
ATOM 5546 N N . GLN A 1 692 ? -13.484 -7.934 11.938 1 98.12 692 GLN A N 1
ATOM 5547 C CA . GLN A 1 692 ? -13.984 -7.453 10.656 1 98.12 692 GLN A CA 1
ATOM 5548 C C . GLN A 1 692 ? -14.094 -5.934 10.641 1 98.12 692 GLN A C 1
ATOM 5550 O O . GLN A 1 692 ? -14.5 -5.324 11.633 1 98.12 692 GLN A O 1
ATOM 5555 N N . PHE A 1 693 ? -13.672 -5.305 9.609 1 98.62 693 PHE A N 1
ATOM 5556 C CA . PHE A 1 693 ? -13.664 -3.861 9.391 1 98.62 693 PHE A CA 1
ATOM 5557 C C . PHE A 1 693 ? -13.688 -3.539 7.902 1 98.62 693 PHE A C 1
ATOM 5559 O O . PHE A 1 693 ? -13.633 -4.441 7.066 1 98.62 693 PHE A O 1
ATOM 5566 N N . GLU A 1 694 ? -13.945 -2.289 7.531 1 98.5 694 GLU A N 1
ATOM 5567 C CA . GLU A 1 694 ? -13.852 -1.817 6.156 1 98.5 694 GLU A CA 1
ATOM 5568 C C . GLU A 1 694 ? -12.68 -0.848 5.984 1 98.5 694 GLU A C 1
ATOM 5570 O O . GLU A 1 694 ? -12.289 -0.171 6.938 1 98.5 694 GLU A O 1
ATOM 5575 N N . THR A 1 695 ? -12.094 -0.854 4.832 1 98.56 695 THR A N 1
ATOM 5576 C CA . THR A 1 695 ? -10.977 0.044 4.547 1 98.56 695 THR A CA 1
ATOM 5577 C C . THR A 1 695 ? -11.125 0.654 3.154 1 98.56 695 THR A C 1
ATOM 5579 O O . THR A 1 695 ? -11.852 0.127 2.312 1 98.56 695 THR A O 1
ATOM 5582 N N . MET A 1 696 ? -10.531 1.767 2.926 1 98.75 696 MET A N 1
ATOM 5583 C CA . MET A 1 696 ? -10.352 2.406 1.626 1 98.75 696 MET A CA 1
ATOM 5584 C C . MET A 1 696 ? -8.992 3.1 1.545 1 98.75 696 MET A C 1
ATOM 5586 O O . MET A 1 696 ? -8.555 3.73 2.508 1 98.75 696 MET A O 1
ATOM 5590 N N . TYR A 1 697 ? -8.234 2.857 0.531 1 98.56 697 TYR A N 1
ATOM 5591 C CA . TYR A 1 697 ? -6.988 3.586 0.3 1 98.56 697 TYR A CA 1
ATOM 5592 C C . TYR A 1 697 ? -7.062 4.395 -0.989 1 98.56 697 TYR A C 1
ATOM 5594 O O . TYR A 1 697 ? -7.75 4.008 -1.935 1 98.56 697 TYR A O 1
ATOM 5602 N N . TYR A 1 698 ? -6.48 5.527 -1.042 1 98.69 698 TYR A N 1
ATOM 5603 C CA . TYR A 1 698 ? -6.445 6.445 -2.176 1 98.69 698 TYR A CA 1
ATOM 5604 C C . TYR A 1 698 ? -5.035 6.555 -2.744 1 98.69 698 TYR A C 1
ATOM 5606 O O . TYR A 1 698 ? -4.18 7.234 -2.172 1 98.69 698 TYR A O 1
ATOM 5614 N N . PRO A 1 699 ? -4.785 5.973 -3.908 1 98.25 699 PRO A N 1
ATOM 5615 C CA . PRO A 1 699 ? -3.443 5.895 -4.488 1 98.25 699 PRO A CA 1
ATOM 5616 C C . PRO A 1 699 ? -2.83 7.27 -4.742 1 98.25 699 PRO A C 1
ATOM 5618 O O . PRO A 1 699 ? -3.463 8.125 -5.367 1 98.25 699 PRO A O 1
ATOM 5621 N N . ASN A 1 700 ? -1.629 7.484 -4.273 1 97.31 700 ASN A N 1
ATOM 5622 C CA . ASN A 1 700 ? -0.763 8.633 -4.516 1 97.31 700 ASN A CA 1
ATOM 5623 C C . ASN A 1 700 ? -1.285 9.891 -3.818 1 97.31 700 ASN A C 1
ATOM 5625 O O . ASN A 1 700 ? -0.703 10.969 -3.951 1 97.31 700 ASN A O 1
ATOM 5629 N N . ARG A 1 701 ? -2.396 9.781 -3.084 1 97.69 701 ARG A N 1
ATOM 5630 C CA . ARG A 1 701 ? -2.93 10.969 -2.416 1 97.69 701 ARG A CA 1
ATOM 5631 C C . ARG A 1 701 ? -2.207 11.227 -1.099 1 97.69 701 ARG A C 1
ATOM 5633 O O . ARG A 1 701 ? -1.908 10.289 -0.355 1 97.69 701 ARG A O 1
ATOM 5640 N N . ASN A 1 702 ? -1.884 12.422 -0.863 1 95.44 702 ASN A N 1
ATOM 5641 C CA . ASN A 1 702 ? -1.203 12.828 0.362 1 95.44 702 ASN A CA 1
ATOM 5642 C C . ASN A 1 702 ? -2.17 12.914 1.539 1 95.44 702 ASN A C 1
ATOM 5644 O O . ASN A 1 702 ? -3.27 12.359 1.486 1 95.44 702 ASN A O 1
ATOM 5648 N N . HIS A 1 703 ? -1.809 13.578 2.588 1 96.12 703 HIS A N 1
ATOM 5649 C CA . HIS A 1 703 ? -2.518 13.602 3.861 1 96.12 703 HIS A CA 1
ATOM 5650 C C . HIS A 1 703 ? -3.904 14.219 3.709 1 96.12 703 HIS A C 1
ATOM 5652 O O . HIS A 1 703 ? -4.82 13.898 4.469 1 96.12 703 HIS A O 1
ATOM 5658 N N . GLY A 1 704 ? -4.129 15.109 2.719 1 96.38 704 GLY A N 1
ATOM 5659 C CA . GLY A 1 704 ? -5.398 15.789 2.508 1 96.38 704 GLY A CA 1
ATOM 5660 C C . GLY A 1 704 ? -6.355 15 1.633 1 96.38 704 GLY A C 1
ATOM 5661 O O . GLY A 1 704 ? -7.531 15.352 1.521 1 96.38 704 GLY A O 1
ATOM 5662 N N . ILE A 1 705 ? -5.898 13.984 0.919 1 97 705 ILE A N 1
ATOM 5663 C CA . ILE A 1 705 ? -6.664 13.062 0.086 1 97 705 ILE A CA 1
ATOM 5664 C C . ILE A 1 705 ? -7.566 13.859 -0.859 1 97 705 ILE A C 1
ATOM 5666 O O . ILE A 1 705 ? -8.797 13.797 -0.749 1 97 705 ILE A O 1
ATOM 5670 N N . TYR A 1 706 ? -7.012 14.531 -1.721 1 94 706 TYR A N 1
ATOM 5671 C CA . TYR A 1 706 ? -7.773 15.336 -2.664 1 94 706 TYR A CA 1
ATOM 5672 C C . TYR A 1 706 ? -7.211 15.211 -4.074 1 94 706 TYR A C 1
ATOM 5674 O O . TYR A 1 706 ? -6.199 14.539 -4.285 1 94 706 TYR A O 1
ATOM 5682 N N . GLY A 1 707 ? -7.945 15.797 -5.059 1 91.38 707 GLY A N 1
ATOM 5683 C CA . GLY A 1 707 ? -7.57 15.766 -6.461 1 91.38 707 GLY A CA 1
ATOM 5684 C C . GLY A 1 707 ? -8.586 15.047 -7.332 1 91.38 707 GLY A C 1
ATOM 5685 O O . GLY A 1 707 ? -9.016 13.938 -7.012 1 91.38 707 GLY A O 1
ATOM 5686 N N . GLY A 1 708 ? -8.969 15.734 -8.328 1 93.06 708 GLY A N 1
ATOM 5687 C CA . GLY A 1 708 ? -9.961 15.148 -9.211 1 93.06 708 GLY A CA 1
ATOM 5688 C C . GLY A 1 708 ? -11.266 14.828 -8.508 1 93.06 708 GLY A C 1
ATOM 5689 O O . GLY A 1 708 ? -11.836 15.672 -7.816 1 93.06 708 GLY A O 1
ATOM 5690 N N . ASN A 1 709 ? -11.695 13.617 -8.672 1 95.12 709 ASN A N 1
ATOM 5691 C CA . ASN A 1 709 ? -12.953 13.164 -8.094 1 95.12 709 ASN A CA 1
ATOM 5692 C C . ASN A 1 709 ? -12.766 12.641 -6.676 1 95.12 709 ASN A C 1
ATOM 5694 O O . ASN A 1 709 ? -13.719 12.172 -6.047 1 95.12 709 ASN A O 1
ATOM 5698 N N . THR A 1 710 ? -11.594 12.75 -6.148 1 97.56 710 THR A N 1
ATOM 5699 C CA . THR A 1 710 ? -11.211 12.07 -4.914 1 97.56 710 THR A CA 1
ATOM 5700 C C . THR A 1 710 ? -12.039 12.578 -3.736 1 97.56 710 THR A C 1
ATOM 5702 O O . THR A 1 710 ? -12.586 11.789 -2.969 1 97.56 710 THR A O 1
ATOM 5705 N N . THR A 1 711 ? -12.172 13.93 -3.619 1 96.94 711 THR A N 1
ATOM 5706 C CA . THR A 1 711 ? -12.914 14.484 -2.494 1 96.94 711 THR A CA 1
ATOM 5707 C C . THR A 1 711 ? -14.375 14.055 -2.549 1 96.94 711 THR A C 1
ATOM 5709 O O . THR A 1 711 ? -14.945 13.625 -1.542 1 96.94 711 THR A O 1
ATOM 5712 N N . TRP A 1 712 ? -14.953 14.18 -3.705 1 97 712 TRP A N 1
ATOM 5713 C CA . TRP A 1 712 ? -16.328 13.758 -3.906 1 97 712 TRP A CA 1
ATOM 5714 C C . TRP A 1 712 ? -16.5 12.273 -3.594 1 97 712 TRP A C 1
ATOM 5716 O O . TRP A 1 712 ? -17.422 11.883 -2.883 1 97 712 TRP A O 1
ATOM 5726 N N . HIS A 1 713 ? -15.586 11.438 -4.148 1 98.25 713 HIS A N 1
ATOM 5727 C CA . HIS A 1 713 ? -15.625 10 -3.914 1 98.25 713 HIS A CA 1
ATOM 5728 C C . HIS A 1 713 ? -15.555 9.688 -2.424 1 98.25 713 HIS A C 1
ATOM 5730 O O . HIS A 1 713 ? -16.344 8.875 -1.917 1 98.25 713 HIS A O 1
ATOM 5736 N N . LEU A 1 714 ? -14.617 10.289 -1.726 1 98.56 714 LEU A N 1
ATOM 5737 C CA . LEU A 1 714 ? -14.359 10.062 -0.31 1 98.56 714 LEU A CA 1
ATOM 5738 C C . LEU A 1 714 ? -15.586 10.391 0.532 1 98.56 714 LEU A C 1
ATOM 5740 O O . LEU A 1 714 ? -16.031 9.57 1.341 1 98.56 714 LEU A O 1
ATOM 5744 N N . TYR A 1 715 ? -16.188 11.516 0.333 1 98.19 715 TYR A N 1
ATOM 5745 C CA . TYR A 1 715 ? -17.297 11.945 1.185 1 98.19 715 TYR A CA 1
ATOM 5746 C C . TYR A 1 715 ? -18.578 11.219 0.818 1 98.19 715 TYR A C 1
ATOM 5748 O O . TYR A 1 715 ? -19.453 11.016 1.668 1 98.19 715 TYR A O 1
ATOM 5756 N N . SER A 1 716 ? -18.688 10.812 -0.453 1 98.31 716 SER A N 1
ATOM 5757 C CA . SER A 1 716 ? -19.781 9.914 -0.809 1 98.31 716 SER A CA 1
ATOM 5758 C C . SER A 1 716 ? -19.672 8.586 -0.071 1 98.31 716 SER A C 1
ATOM 5760 O O . SER A 1 716 ? -20.656 8.094 0.491 1 98.31 716 SER A O 1
ATOM 5762 N N . LEU A 1 717 ? -18.469 8.047 -0.075 1 98.56 717 LEU A N 1
ATOM 5763 C CA . LEU A 1 717 ? -18.188 6.797 0.623 1 98.56 717 LEU A CA 1
ATOM 5764 C C . LEU A 1 717 ? -18.516 6.918 2.105 1 98.56 717 LEU A C 1
ATOM 5766 O O . LEU A 1 717 ? -19.234 6.074 2.658 1 98.56 717 LEU A O 1
ATOM 5770 N N . MET A 1 718 ? -18.016 7.945 2.744 1 98.81 718 MET A N 1
ATOM 5771 C CA . MET A 1 718 ? -18.234 8.125 4.18 1 98.81 718 MET A CA 1
ATOM 5772 C C . MET A 1 718 ? -19.703 8.32 4.496 1 98.81 718 MET A C 1
ATOM 5774 O O . MET A 1 718 ? -20.203 7.773 5.48 1 98.81 718 MET A O 1
ATOM 5778 N N . THR A 1 719 ? -20.422 9.117 3.676 1 98.69 719 THR A N 1
ATOM 5779 C CA . THR A 1 719 ? -21.844 9.359 3.895 1 98.69 719 THR A CA 1
ATOM 5780 C C . THR A 1 719 ? -22.641 8.062 3.801 1 98.69 719 THR A C 1
ATOM 5782 O O . THR A 1 719 ? -23.438 7.758 4.684 1 98.69 719 THR A O 1
ATOM 5785 N N . ASP A 1 720 ? -22.359 7.289 2.76 1 98.12 720 ASP A N 1
ATOM 5786 C CA . ASP A 1 720 ? -23.062 6.023 2.566 1 98.12 720 ASP A CA 1
ATOM 5787 C C . ASP A 1 720 ? -22.75 5.047 3.699 1 98.12 720 ASP A C 1
ATOM 5789 O O . ASP A 1 720 ? -23.641 4.305 4.141 1 98.12 720 ASP A O 1
ATOM 5793 N N . TRP A 1 721 ? -21.516 5.012 4.09 1 98.56 721 TRP A N 1
ATOM 5794 C CA . TRP A 1 721 ? -21.125 4.137 5.188 1 98.56 721 TRP A CA 1
ATOM 5795 C C . TRP A 1 721 ? -21.844 4.508 6.473 1 98.56 721 TRP A C 1
ATOM 5797 O O . TRP A 1 721 ? -22.312 3.633 7.211 1 98.56 721 TRP A O 1
ATOM 5807 N N . ILE A 1 722 ? -21.984 5.816 6.773 1 98.81 722 ILE A N 1
ATOM 5808 C CA . ILE A 1 722 ? -22.672 6.289 7.965 1 98.81 722 ILE A CA 1
ATOM 5809 C C . ILE A 1 722 ? -24.141 5.863 7.918 1 98.81 722 ILE A C 1
ATOM 5811 O O . ILE A 1 722 ? -24.672 5.371 8.906 1 98.81 722 ILE A O 1
ATOM 5815 N N . LYS A 1 723 ? -24.766 5.965 6.801 1 98.12 723 LYS A N 1
ATOM 5816 C CA . LYS A 1 723 ? -26.156 5.578 6.641 1 98.12 723 LYS A CA 1
ATOM 5817 C C . LYS A 1 723 ? -26.344 4.086 6.887 1 98.12 723 LYS A C 1
ATOM 5819 O O . LYS A 1 723 ? -27.359 3.666 7.453 1 98.12 723 LYS A O 1
ATOM 5824 N N . ARG A 1 724 ? -25.281 3.338 6.523 1 97.19 724 ARG A N 1
ATOM 5825 C CA . ARG A 1 724 ? -25.375 1.886 6.633 1 97.19 724 ARG A CA 1
ATOM 5826 C C . ARG A 1 724 ? -25.031 1.419 8.039 1 97.19 724 ARG A C 1
ATOM 5828 O O . ARG A 1 724 ? -25.594 0.439 8.531 1 97.19 724 ARG A O 1
ATOM 5835 N N . LYS A 1 725 ? -24.125 2.117 8.703 1 98.12 725 LYS A N 1
ATOM 5836 C CA . LYS A 1 725 ? -23.469 1.516 9.867 1 98.12 725 LYS A CA 1
ATOM 5837 C C . LYS A 1 725 ? -23.828 2.266 11.148 1 98.12 725 LYS A C 1
ATOM 5839 O O . LYS A 1 725 ? -23.453 1.839 12.242 1 98.12 725 LYS A O 1
ATOM 5844 N N . LEU A 1 726 ? -24.531 3.393 10.977 1 97.62 726 LEU A N 1
ATOM 5845 C CA . LEU A 1 726 ? -24.938 4.176 12.141 1 97.62 726 LEU A CA 1
ATOM 5846 C C . LEU A 1 726 ? -26.438 4.465 12.109 1 97.62 726 LEU A C 1
ATOM 5848 O O . LEU A 1 726 ? -27.094 4.465 13.156 1 97.62 726 LEU A O 1
ATOM 5852 N N . MET B 1 1 ? -46.688 -92.562 31.281 1 25.53 1 MET B N 1
ATOM 5853 C CA . MET B 1 1 ? -47.281 -91.688 30.297 1 25.53 1 MET B CA 1
ATOM 5854 C C . MET B 1 1 ? -47.125 -90.25 30.672 1 25.53 1 MET B C 1
ATOM 5856 O O . MET B 1 1 ? -47.906 -89.688 31.453 1 25.53 1 MET B O 1
ATOM 5860 N N . LEU B 1 2 ? -45.812 -89.875 30.969 1 21.66 2 LEU B N 1
ATOM 5861 C CA . LEU B 1 2 ? -45.219 -88.625 31.469 1 21.66 2 LEU B CA 1
ATOM 5862 C C . LEU B 1 2 ? -45.5 -87.438 30.531 1 21.66 2 LEU B C 1
ATOM 5864 O O . LEU B 1 2 ? -45.188 -87.5 29.344 1 21.66 2 LEU B O 1
ATOM 5868 N N . ARG B 1 3 ? -46.656 -86.812 30.906 1 25.47 3 ARG B N 1
ATOM 5869 C CA . ARG B 1 3 ? -47.344 -85.625 30.328 1 25.47 3 ARG B CA 1
ATOM 5870 C C . ARG B 1 3 ? -46.406 -84.5 30.125 1 25.47 3 ARG B C 1
ATOM 5872 O O . ARG B 1 3 ? -46 -83.812 31.078 1 25.47 3 ARG B O 1
ATOM 5879 N N . PHE B 1 4 ? -45.281 -84.625 29.359 1 24.17 4 PHE B N 1
ATOM 5880 C CA . PHE B 1 4 ? -44.281 -83.625 29.094 1 24.17 4 PHE B CA 1
ATOM 5881 C C . PHE B 1 4 ? -44.906 -82.438 28.422 1 24.17 4 PHE B C 1
ATOM 5883 O O . PHE B 1 4 ? -45.406 -82.5 27.297 1 24.17 4 PHE B O 1
ATOM 5890 N N . SER B 1 5 ? -45.656 -81.625 29.203 1 27.47 5 SER B N 1
ATOM 5891 C CA . SER B 1 5 ? -46.281 -80.375 28.75 1 27.47 5 SER B CA 1
ATOM 5892 C C . SER B 1 5 ? -45.281 -79.438 28.125 1 27.47 5 SER B C 1
ATOM 5894 O O . SER B 1 5 ? -44.25 -79.125 28.734 1 27.47 5 SER B O 1
ATOM 5896 N N . LEU B 1 6 ? -45.156 -79.5 26.812 1 27.78 6 LEU B N 1
ATOM 5897 C CA . LEU B 1 6 ? -44.375 -78.688 25.906 1 27.78 6 LEU B CA 1
ATOM 5898 C C . LEU B 1 6 ? -44.688 -77.188 26.062 1 27.78 6 LEU B C 1
ATOM 5900 O O . LEU B 1 6 ? -45.844 -76.812 25.844 1 27.78 6 LEU B O 1
ATOM 5904 N N . ILE B 1 7 ? -44.219 -76.562 27.172 1 30.47 7 ILE B N 1
ATOM 5905 C CA . ILE B 1 7 ? -44.344 -75.125 27.375 1 30.47 7 ILE B CA 1
ATOM 5906 C C . ILE B 1 7 ? -43.812 -74.375 26.156 1 30.47 7 ILE B C 1
ATOM 5908 O O . ILE B 1 7 ? -42.656 -74.562 25.766 1 30.47 7 ILE B O 1
ATOM 5912 N N . LEU B 1 8 ? -44.688 -74.188 25.156 1 28.89 8 LEU B N 1
ATOM 5913 C CA . LEU B 1 8 ? -44.469 -73.312 23.984 1 28.89 8 LEU B CA 1
ATOM 5914 C C . LEU B 1 8 ? -44.062 -71.938 24.406 1 28.89 8 LEU B C 1
ATOM 5916 O O . LEU B 1 8 ? -44.875 -71.25 25.047 1 28.89 8 LEU B O 1
ATOM 5920 N N . MET B 1 9 ? -42.844 -71.75 24.922 1 30.27 9 MET B N 1
ATOM 5921 C CA . MET B 1 9 ? -42.375 -70.375 25.172 1 30.27 9 MET B CA 1
ATOM 5922 C C . MET B 1 9 ? -42.5 -69.5 23.922 1 30.27 9 MET B C 1
ATOM 5924 O O . MET B 1 9 ? -41.875 -69.812 22.891 1 30.27 9 MET B O 1
ATOM 5928 N N . TYR B 1 10 ? -43.656 -68.938 23.703 1 29.94 10 TYR B N 1
ATOM 5929 C CA . TYR B 1 10 ? -43.875 -67.938 22.672 1 29.94 10 TYR B CA 1
ATOM 5930 C C . TYR B 1 10 ? -42.844 -66.812 22.812 1 29.94 10 TYR B C 1
ATOM 5932 O O . TYR B 1 10 ? -42.719 -66.188 23.859 1 29.94 10 TYR B O 1
ATOM 5940 N N . PHE B 1 11 ? -41.625 -67 22.203 1 30.95 11 PHE B N 1
ATOM 5941 C CA . PHE B 1 11 ? -40.688 -65.938 22.047 1 30.95 11 PHE B CA 1
ATOM 5942 C C . PHE B 1 11 ? -41.344 -64.688 21.406 1 30.95 11 PHE B C 1
ATOM 5944 O O . PHE B 1 11 ? -41.844 -64.812 20.281 1 30.95 11 PHE B O 1
ATOM 5951 N N . LEU B 1 12 ? -42.062 -63.875 22.188 1 33.22 12 LEU B N 1
ATOM 5952 C CA . LEU B 1 12 ? -42.531 -62.594 21.688 1 33.22 12 LEU B CA 1
ATOM 5953 C C . LEU B 1 12 ? -41.375 -61.781 21.094 1 33.22 12 LEU B C 1
ATOM 5955 O O . LEU B 1 12 ? -40.406 -61.5 21.766 1 33.22 12 LEU B O 1
ATOM 5959 N N . VAL B 1 13 ? -41.125 -61.969 19.797 1 36.16 13 VAL B N 1
ATOM 5960 C CA . VAL B 1 13 ? -40.281 -61.094 19.016 1 36.16 13 VAL B CA 1
ATOM 5961 C C . VAL B 1 13 ? -40.781 -59.656 19.141 1 36.16 13 VAL B C 1
ATOM 5963 O O . VAL B 1 13 ? -41.875 -59.344 18.75 1 36.16 13 VAL B O 1
ATOM 5966 N N . PHE B 1 14 ? -40.469 -59 20.297 1 35.97 14 PHE B N 1
ATOM 5967 C CA . PHE B 1 14 ? -40.719 -57.562 20.281 1 35.97 14 PHE B CA 1
ATOM 5968 C C . PHE B 1 14 ? -40.062 -56.906 19.078 1 35.97 14 PHE B C 1
ATOM 5970 O O . PHE B 1 14 ? -38.875 -57.094 18.828 1 35.97 14 PHE B O 1
ATOM 5977 N N . PRO B 1 15 ? -40.812 -56.594 18.047 1 36.28 15 PRO B N 1
ATOM 5978 C CA . PRO B 1 15 ? -40.219 -55.781 17 1 36.28 15 PRO B CA 1
ATOM 5979 C C . PRO B 1 15 ? -39.562 -54.5 17.547 1 36.28 15 PRO B C 1
ATOM 5981 O O . PRO B 1 15 ? -40.188 -53.75 18.297 1 36.28 15 PRO B O 1
ATOM 5984 N N . PHE B 1 16 ? -38.281 -54.594 17.922 1 35.72 16 PHE B N 1
ATOM 5985 C CA . PHE B 1 16 ? -37.625 -53.312 18.156 1 35.72 16 PHE B CA 1
ATOM 5986 C C . PHE B 1 16 ? -37.844 -52.375 16.969 1 35.72 16 PHE B C 1
ATOM 5988 O O . PHE B 1 16 ? -37.438 -52.688 15.852 1 35.72 16 PHE B O 1
ATOM 5995 N N . PRO B 1 17 ? -38.938 -51.625 16.953 1 37.94 17 PRO B N 1
ATOM 5996 C CA . PRO B 1 17 ? -38.906 -50.625 15.883 1 37.94 17 PRO B CA 1
ATOM 5997 C C . PRO B 1 17 ? -37.594 -49.844 15.875 1 37.94 17 PRO B C 1
ATOM 5999 O O . PRO B 1 17 ? -37.188 -49.281 16.906 1 37.94 17 PRO B O 1
ATOM 6002 N N . GLY B 1 18 ? -36.594 -50.406 15.25 1 34.88 18 GLY B N 1
ATOM 6003 C CA . GLY B 1 18 ? -35.5 -49.5 14.938 1 34.88 18 GLY B CA 1
ATOM 6004 C C . GLY B 1 18 ? -35.938 -48.156 14.414 1 34.88 18 GLY B C 1
ATOM 6005 O O . GLY B 1 18 ? -36.375 -48.031 13.273 1 34.88 18 GLY B O 1
ATOM 6006 N N . ASN B 1 19 ? -36.688 -47.469 15.289 1 33.78 19 ASN B N 1
ATOM 6007 C CA . ASN B 1 19 ? -36.812 -46.062 14.883 1 33.78 19 ASN B CA 1
ATOM 6008 C C . ASN B 1 19 ? -35.469 -45.5 14.453 1 33.78 19 ASN B C 1
ATOM 6010 O O . ASN B 1 19 ? -34.562 -45.281 15.289 1 33.78 19 ASN B O 1
ATOM 6014 N N . SER B 1 20 ? -35 -45.938 13.406 1 37.19 20 SER B N 1
ATOM 6015 C CA . SER B 1 20 ? -33.969 -45.062 12.836 1 37.19 20 SER B CA 1
ATOM 6016 C C . SER B 1 20 ? -34.375 -43.625 12.953 1 37.19 20 SER B C 1
ATOM 6018 O O . SER B 1 20 ? -35.281 -43.156 12.258 1 37.19 20 SER B O 1
ATOM 6020 N N . GLN B 1 21 ? -34.531 -43.156 14.141 1 36.19 21 GLN B N 1
ATOM 6021 C CA . GLN B 1 21 ? -34.531 -41.688 14.203 1 36.19 21 GLN B CA 1
ATOM 6022 C C . GLN B 1 21 ? -33.625 -41.094 13.125 1 36.19 21 GLN B C 1
ATOM 6024 O O . GLN B 1 21 ? -32.438 -41.344 13.102 1 36.19 21 GLN B O 1
ATOM 6029 N N . ALA B 1 22 ? -34.156 -40.75 12.133 1 44.66 22 ALA B N 1
ATOM 6030 C CA . ALA B 1 22 ? -33.469 -39.875 11.172 1 44.66 22 ALA B CA 1
ATOM 6031 C C . ALA B 1 22 ? -32.719 -38.75 11.875 1 44.66 22 ALA B C 1
ATOM 6033 O O . ALA B 1 22 ? -33.344 -37.844 12.445 1 44.66 22 ALA B O 1
ATOM 6034 N N . GLN B 1 23 ? -31.734 -38.969 12.641 1 52.97 23 GLN B N 1
ATOM 6035 C CA . GLN B 1 23 ? -30.938 -37.844 13.156 1 52.97 23 GLN B CA 1
ATOM 6036 C C . GLN B 1 23 ? -30.828 -36.719 12.125 1 52.97 23 GLN B C 1
ATOM 6038 O O . GLN B 1 23 ? -30.469 -36.969 10.977 1 52.97 23 GLN B O 1
ATOM 6043 N N . ASP B 1 24 ? -31.344 -35.562 12.258 1 73.88 24 ASP B N 1
ATOM 6044 C CA . ASP B 1 24 ? -31.406 -34.375 11.414 1 73.88 24 ASP B CA 1
ATOM 6045 C C . ASP B 1 24 ? -30.016 -33.938 10.977 1 73.88 24 ASP B C 1
ATOM 6047 O O . ASP B 1 24 ? -29.141 -33.688 11.82 1 73.88 24 ASP B O 1
ATOM 6051 N N . LYS B 1 25 ? -29.562 -34.094 9.711 1 90.38 25 LYS B N 1
ATOM 6052 C CA . LYS B 1 25 ? -28.281 -33.75 9.109 1 90.38 25 LYS B CA 1
ATOM 6053 C C . LYS B 1 25 ? -27.938 -32.281 9.352 1 90.38 25 LYS B C 1
ATOM 6055 O O . LYS B 1 25 ? -28.828 -31.438 9.328 1 90.38 25 LYS B O 1
ATOM 6060 N N . LYS B 1 26 ? -26.688 -32.062 9.664 1 92.88 26 LYS B N 1
ATOM 6061 C CA . LYS B 1 26 ? -26.188 -30.719 9.891 1 92.88 26 LYS B CA 1
ATOM 6062 C C . LYS B 1 26 ? -25.922 -30 8.57 1 92.88 26 LYS B C 1
ATOM 6064 O O . LYS B 1 26 ? -25.688 -30.641 7.543 1 92.88 26 LYS B O 1
ATOM 6069 N N . THR B 1 27 ? -26.078 -28.703 8.617 1 94.44 27 THR B N 1
ATOM 6070 C CA . THR B 1 27 ? -25.641 -27.906 7.48 1 94.44 27 THR B CA 1
ATOM 6071 C C . THR B 1 27 ? -24.172 -27.516 7.629 1 94.44 27 THR B C 1
ATOM 6073 O O . THR B 1 27 ? -23.656 -27.422 8.742 1 94.44 27 THR B O 1
ATOM 6076 N N . VAL B 1 28 ? -23.516 -27.328 6.508 1 95.62 28 VAL B N 1
ATOM 6077 C CA . VAL B 1 28 ? -22.109 -26.953 6.516 1 95.62 28 VAL B CA 1
ATOM 6078 C C . VAL B 1 28 ? -21.953 -25.516 7 1 95.62 28 VAL B C 1
ATOM 6080 O O . VAL B 1 28 ? -22.516 -24.594 6.406 1 95.62 28 VAL B O 1
ATOM 6083 N N . SER B 1 29 ? -21.25 -25.312 8.047 1 96.56 29 SER B N 1
ATOM 6084 C CA . SER B 1 29 ? -20.969 -23.969 8.531 1 96.56 29 SER B CA 1
ATOM 6085 C C . SER B 1 29 ? -19.594 -23.469 8.055 1 96.56 29 SER B C 1
ATOM 6087 O O . SER B 1 29 ? -18.766 -24.266 7.613 1 96.56 29 SER B O 1
ATOM 6089 N N . LEU B 1 30 ? -19.438 -22.188 8.133 1 96.44 30 LEU B N 1
ATOM 6090 C CA . LEU B 1 30 ? -18.141 -21.625 7.781 1 96.44 30 LEU B CA 1
ATOM 6091 C C . LEU B 1 30 ? -17.047 -22.156 8.695 1 96.44 30 LEU B C 1
ATOM 6093 O O . LEU B 1 30 ? -15.93 -22.406 8.25 1 96.44 30 LEU B O 1
ATOM 6097 N N . GLU B 1 31 ? -17.328 -22.344 10 1 96.75 31 GLU B N 1
ATOM 6098 C CA . GLU B 1 31 ? -16.391 -22.875 10.984 1 96.75 31 GLU B CA 1
ATOM 6099 C C . GLU B 1 31 ? -15.992 -24.312 10.648 1 96.75 31 GLU B C 1
ATOM 6101 O O . GLU B 1 31 ? -14.836 -24.703 10.852 1 96.75 31 GLU B O 1
ATOM 6106 N N . ASP B 1 32 ? -16.969 -25.078 10.133 1 96.06 32 ASP B N 1
ATOM 6107 C CA . ASP B 1 32 ? -16.656 -26.438 9.719 1 96.06 32 ASP B CA 1
ATOM 6108 C C . ASP B 1 32 ? -15.562 -26.453 8.656 1 96.06 32 ASP B C 1
ATOM 6110 O O . ASP B 1 32 ? -14.68 -27.312 8.68 1 96.06 32 ASP B O 1
ATOM 6114 N N . VAL B 1 33 ? -15.656 -25.469 7.762 1 95.25 33 VAL B N 1
ATOM 6115 C CA . VAL B 1 33 ? -14.781 -25.438 6.598 1 95.25 33 VAL B CA 1
ATOM 6116 C C . VAL B 1 33 ? -13.398 -24.922 7 1 95.25 33 VAL B C 1
ATOM 6118 O O . VAL B 1 33 ? -12.383 -25.531 6.664 1 95.25 33 VAL B O 1
ATOM 6121 N N . PHE B 1 34 ? -13.367 -23.844 7.82 1 94.38 34 PHE B N 1
ATOM 6122 C CA . PHE B 1 34 ? -12.102 -23.109 7.91 1 94.38 34 PHE B CA 1
ATOM 6123 C C . PHE B 1 34 ? -11.516 -23.219 9.312 1 94.38 34 PHE B C 1
ATOM 6125 O O . PHE B 1 34 ? -10.312 -23.016 9.5 1 94.38 34 PHE B O 1
ATOM 6132 N N . LYS B 1 35 ? -12.258 -23.531 10.336 1 93.81 35 LYS B N 1
ATOM 6133 C CA . LYS B 1 35 ? -11.734 -23.547 11.703 1 93.81 35 LYS B CA 1
ATOM 6134 C C . LYS B 1 35 ? -11.617 -24.969 12.234 1 93.81 35 LYS B C 1
ATOM 6136 O O . LYS B 1 35 ? -10.617 -25.328 12.852 1 93.81 35 LYS B O 1
ATOM 6141 N N . ASN B 1 36 ? -12.648 -25.812 11.938 1 92.38 36 ASN B N 1
ATOM 6142 C CA . ASN B 1 36 ? -12.742 -27.109 12.578 1 92.38 36 ASN B CA 1
ATOM 6143 C C . ASN B 1 36 ? -12.117 -28.203 11.719 1 92.38 36 ASN B C 1
ATOM 6145 O O . ASN B 1 36 ? -11.984 -29.344 12.164 1 92.38 36 ASN B O 1
ATOM 6149 N N . ASN B 1 37 ? -11.727 -27.906 10.453 1 86.56 37 ASN B N 1
ATOM 6150 C CA . ASN B 1 37 ? -11.188 -28.891 9.531 1 86.56 37 ASN B CA 1
ATOM 6151 C C . ASN B 1 37 ? -12.078 -30.125 9.445 1 86.56 37 ASN B C 1
ATOM 6153 O O . ASN B 1 37 ? -11.578 -31.266 9.43 1 86.56 37 ASN B O 1
ATOM 6157 N N . THR B 1 38 ? -13.32 -29.953 9.508 1 92.56 38 THR B N 1
ATOM 6158 C CA . THR B 1 38 ? -14.336 -30.984 9.555 1 92.56 38 THR B CA 1
ATOM 6159 C C . THR B 1 38 ? -14.234 -31.906 8.336 1 92.56 38 THR B C 1
ATOM 6161 O O . THR B 1 38 ? -14.5 -33.094 8.422 1 92.56 38 THR B O 1
ATOM 6164 N N . PHE B 1 39 ? -13.82 -31.406 7.262 1 92.81 39 PHE B N 1
ATOM 6165 C CA . PHE B 1 39 ? -13.906 -32.156 6.02 1 92.81 39 PHE B CA 1
ATOM 6166 C C . PHE B 1 39 ? -12.516 -32.469 5.477 1 92.81 39 PHE B C 1
ATOM 6168 O O . PHE B 1 39 ? -12.359 -32.75 4.289 1 92.81 39 PHE B O 1
ATOM 6175 N N . SER B 1 40 ? -11.531 -32.375 6.27 1 90.69 40 SER B N 1
ATOM 6176 C CA . SER B 1 40 ? -10.164 -32.688 5.855 1 90.69 40 SER B CA 1
ATOM 6177 C C . SER B 1 40 ? -10.023 -34.156 5.465 1 90.69 40 SER B C 1
ATOM 6179 O O . SER B 1 40 ? -10.539 -35.031 6.148 1 90.69 40 SER B O 1
ATOM 6181 N N . GLN B 1 41 ? -9.43 -34.375 4.312 1 92.69 41 GLN B N 1
ATOM 6182 C CA . GLN B 1 41 ? -9.195 -35.719 3.867 1 92.69 41 GLN B CA 1
ATOM 6183 C C . GLN B 1 41 ? -7.773 -36.188 4.199 1 92.69 41 GLN B C 1
ATOM 6185 O O . GLN B 1 41 ? -6.871 -35.344 4.332 1 92.69 41 GLN B O 1
ATOM 6190 N N . LYS B 1 42 ? -7.617 -37.438 4.383 1 89.31 42 LYS B N 1
ATOM 6191 C CA . LYS B 1 42 ? -6.305 -38.031 4.566 1 89.31 42 LYS B CA 1
ATOM 6192 C C . LYS B 1 42 ? -5.746 -38.531 3.24 1 89.31 42 LYS B C 1
ATOM 6194 O O . LYS B 1 42 ? -6.504 -38.938 2.355 1 89.31 42 LYS B O 1
ATOM 6199 N N . SER B 1 43 ? -4.547 -38.344 3.021 1 88.81 43 SER B N 1
ATOM 6200 C CA . SER B 1 43 ? -3.836 -38.875 1.869 1 88.81 43 SER B CA 1
ATOM 6201 C C . SER B 1 43 ? -2.576 -39.625 2.301 1 88.81 43 SER B C 1
ATOM 6203 O O . SER B 1 43 ? -2.291 -39.719 3.494 1 88.81 43 SER B O 1
ATOM 6205 N N . VAL B 1 44 ? -2.012 -40.344 1.409 1 82.5 44 VAL B N 1
ATOM 6206 C CA . VAL B 1 44 ? -0.716 -41 1.594 1 82.5 44 VAL B CA 1
ATOM 6207 C C . VAL B 1 44 ? 0.366 -40.188 0.875 1 82.5 44 VAL B C 1
ATOM 6209 O O . VAL B 1 44 ? 0.341 -40.062 -0.351 1 82.5 44 VAL B O 1
ATOM 6212 N N . TYR B 1 45 ? 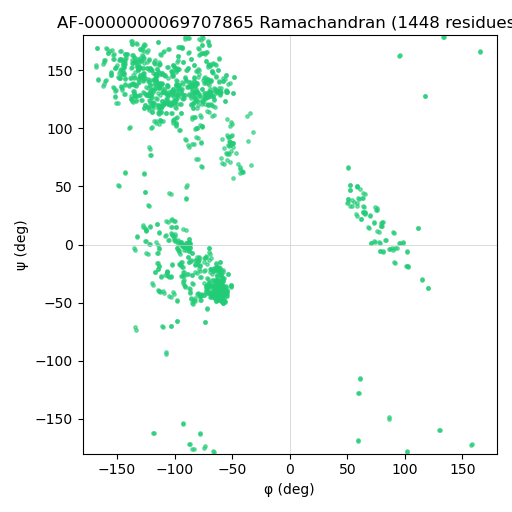1.153 -39.5 1.693 1 75.25 45 TYR B N 1
ATOM 6213 C CA . TYR B 1 45 ? 2.174 -38.625 1.124 1 75.25 45 TYR B CA 1
ATOM 6214 C C . TYR B 1 45 ? 3.562 -39.219 1.281 1 75.25 45 TYR B C 1
ATOM 6216 O O . TYR B 1 45 ? 3.744 -40.188 2.041 1 75.25 45 TYR B O 1
ATOM 6224 N N . GLY B 1 46 ? 4.465 -38.625 0.606 1 77.88 46 GLY B N 1
ATOM 6225 C CA . GLY B 1 46 ? 5.879 -38.906 0.819 1 77.88 46 GLY B CA 1
ATOM 6226 C C . GLY B 1 46 ? 6.32 -40.219 0.247 1 77.88 46 GLY B C 1
ATOM 6227 O O . GLY B 1 46 ? 7.168 -40.906 0.828 1 77.88 46 GLY B O 1
ATOM 6228 N N . ILE B 1 47 ? 5.641 -40.625 -0.821 1 83.44 47 ILE B N 1
ATOM 6229 C CA . ILE B 1 47 ? 6.027 -41.906 -1.42 1 83.44 47 ILE B CA 1
ATOM 6230 C C . ILE B 1 47 ? 7.191 -41.688 -2.385 1 83.44 47 ILE B C 1
ATOM 6232 O O . ILE B 1 47 ? 7.031 -41.031 -3.43 1 83.44 47 ILE B O 1
ATOM 6236 N N . ASN B 1 48 ? 8.312 -42.125 -2.006 1 91.19 48 ASN B N 1
ATOM 6237 C CA . ASN B 1 48 ? 9.516 -42.156 -2.84 1 91.19 48 ASN B CA 1
ATOM 6238 C C . ASN B 1 48 ? 9.961 -43.562 -3.162 1 91.19 48 ASN B C 1
ATOM 6240 O O . ASN B 1 48 ? 10.555 -44.25 -2.32 1 91.19 48 ASN B O 1
ATOM 6244 N N . TRP B 1 49 ? 9.68 -44 -4.406 1 92.69 49 TRP B N 1
ATOM 6245 C CA . TRP B 1 49 ? 9.984 -45.375 -4.797 1 92.69 49 TRP B CA 1
ATOM 6246 C C . TRP B 1 49 ? 11.477 -45.656 -4.672 1 92.69 49 TRP B C 1
ATOM 6248 O O . TRP B 1 49 ? 12.305 -44.844 -5.07 1 92.69 49 TRP B O 1
ATOM 6258 N N . MET B 1 50 ? 11.797 -46.75 -4.117 1 91.44 50 MET B N 1
ATOM 6259 C CA . MET B 1 50 ? 13.195 -47.188 -4.055 1 91.44 50 MET B CA 1
ATOM 6260 C C . MET B 1 50 ? 13.578 -48 -5.297 1 91.44 50 MET B C 1
ATOM 6262 O O . MET B 1 50 ? 12.703 -48.438 -6.051 1 91.44 50 MET B O 1
ATOM 6266 N N . LYS B 1 51 ? 14.812 -48.188 -5.504 1 86.88 51 LYS B N 1
ATOM 6267 C CA . LYS B 1 51 ? 15.383 -48.75 -6.727 1 86.88 51 LYS B CA 1
ATOM 6268 C C . LYS B 1 51 ? 14.844 -50.156 -7.008 1 86.88 51 LYS B C 1
ATOM 6270 O O . LYS B 1 51 ? 14.609 -50.5 -8.164 1 86.88 51 LYS B O 1
ATOM 6275 N N . ASP B 1 52 ? 14.578 -50.938 -5.984 1 83.75 52 ASP B N 1
ATOM 6276 C CA . ASP B 1 52 ? 14.195 -52.344 -6.18 1 83.75 52 ASP B CA 1
ATOM 6277 C C . ASP B 1 52 ? 12.711 -52.469 -6.496 1 83.75 52 ASP B C 1
ATOM 6279 O O . ASP B 1 52 ? 12.234 -53.531 -6.883 1 83.75 52 ASP B O 1
ATOM 6283 N N . GLY B 1 53 ? 11.945 -51.469 -6.312 1 82.44 53 GLY B N 1
ATOM 6284 C CA . GLY B 1 53 ? 10.531 -51.438 -6.66 1 82.44 53 GLY B CA 1
ATOM 6285 C C . GLY B 1 53 ? 9.648 -52.094 -5.629 1 82.44 53 GLY B C 1
ATOM 6286 O O . GLY B 1 53 ? 8.422 -52.031 -5.707 1 82.44 53 GLY B O 1
ATOM 6287 N N . GLN B 1 54 ? 10.219 -52.688 -4.688 1 84.94 54 GLN B N 1
ATOM 6288 C CA . GLN B 1 54 ? 9.469 -53.406 -3.668 1 84.94 54 GLN B CA 1
ATOM 6289 C C . GLN B 1 54 ? 9.219 -52.531 -2.443 1 84.94 54 GLN B C 1
ATOM 6291 O O . GLN B 1 54 ? 8.359 -52.844 -1.616 1 84.94 54 GLN B O 1
ATOM 6296 N N . TYR B 1 55 ? 10 -51.531 -2.436 1 90.19 55 TYR B N 1
ATOM 6297 C CA . TYR B 1 55 ? 9.891 -50.625 -1.29 1 90.19 55 TYR B CA 1
ATOM 6298 C C . TYR B 1 55 ? 9.766 -49.188 -1.743 1 90.19 55 TYR B C 1
ATOM 6300 O O . TYR B 1 55 ? 10.18 -48.844 -2.848 1 90.19 55 TYR B O 1
ATOM 6308 N N . TYR B 1 56 ? 9.125 -48.375 -0.972 1 91.25 56 TYR B N 1
ATOM 6309 C CA . TYR B 1 56 ? 9.227 -46.938 -1.067 1 91.25 56 TYR B CA 1
ATOM 6310 C C . TYR B 1 56 ? 9.664 -46.312 0.263 1 91.25 56 TYR B C 1
ATOM 6312 O O . TYR B 1 56 ? 9.555 -46.969 1.31 1 91.25 56 TYR B O 1
ATOM 6320 N N . SER B 1 57 ? 10.305 -45.219 0.252 1 93.19 57 SER B N 1
ATOM 6321 C CA . SER B 1 57 ? 10.688 -44.469 1.454 1 93.19 57 SER B CA 1
ATOM 6322 C C . SER B 1 57 ? 9.75 -43.312 1.698 1 93.19 57 SER B C 1
ATOM 6324 O O . SER B 1 57 ? 9.102 -42.812 0.771 1 93.19 57 SER B O 1
ATOM 6326 N N . SER B 1 58 ? 9.609 -42.906 2.912 1 92.38 58 SER B N 1
ATOM 6327 C CA . SER B 1 58 ? 8.758 -41.781 3.293 1 92.38 58 SER B CA 1
ATOM 6328 C C . SER B 1 58 ? 9.344 -41.031 4.477 1 92.38 58 SER B C 1
ATOM 6330 O O . SER B 1 58 ? 9.883 -41.625 5.406 1 92.38 58 SER B O 1
ATOM 6332 N N . LEU B 1 59 ? 9.305 -39.719 4.359 1 93.19 59 LEU B N 1
ATOM 6333 C CA . LEU B 1 59 ? 9.719 -38.875 5.465 1 93.19 59 LEU B CA 1
ATOM 6334 C C . LEU B 1 59 ? 8.609 -38.75 6.5 1 93.19 59 LEU B C 1
ATOM 6336 O O . LEU B 1 59 ? 7.484 -38.344 6.168 1 93.19 59 LEU B O 1
ATOM 6340 N N . ASN B 1 60 ? 8.828 -39.062 7.68 1 89.81 60 ASN B N 1
ATOM 6341 C CA . ASN B 1 60 ? 7.883 -39 8.789 1 89.81 60 ASN B CA 1
ATOM 6342 C C . ASN B 1 60 ? 8.469 -38.281 9.992 1 89.81 60 ASN B C 1
ATOM 6344 O O . ASN B 1 60 ? 9.648 -37.906 9.977 1 89.81 60 ASN B O 1
ATOM 6348 N N . ARG B 1 61 ? 7.613 -37.938 10.992 1 87 61 ARG B N 1
ATOM 6349 C CA . ARG B 1 61 ? 8.07 -37.344 12.242 1 87 61 ARG B CA 1
ATOM 6350 C C . ARG B 1 61 ? 8.273 -38.438 13.312 1 87 61 ARG B C 1
ATOM 6352 O O . ARG B 1 61 ? 7.336 -39.125 13.672 1 87 61 ARG B O 1
ATOM 6359 N N . GLY B 1 62 ? 9.5 -38.594 13.648 1 84.94 62 GLY B N 1
ATOM 6360 C CA . GLY B 1 62 ? 9.805 -39.5 14.727 1 84.94 62 GLY B CA 1
ATOM 6361 C C . GLY B 1 62 ? 9.773 -38.875 16.094 1 84.94 62 GLY B C 1
ATOM 6362 O O . GLY B 1 62 ? 9.414 -37.719 16.234 1 84.94 62 GLY B O 1
ATOM 6363 N N . LEU B 1 63 ? 9.977 -39.594 17.078 1 84.81 63 LEU B N 1
ATOM 6364 C CA . LEU B 1 63 ? 9.922 -39.156 18.469 1 84.81 63 LEU B CA 1
ATOM 6365 C C . LEU B 1 63 ? 10.891 -38.031 18.719 1 84.81 63 LEU B C 1
ATOM 6367 O O . LEU B 1 63 ? 10.594 -37.094 19.484 1 84.81 63 LEU B O 1
ATOM 6371 N N . SER B 1 64 ? 12.031 -38.125 18.062 1 90.62 64 SER B N 1
ATOM 6372 C CA . SER B 1 64 ? 13.086 -37.156 18.359 1 90.62 64 SER B CA 1
ATOM 6373 C C . SER B 1 64 ? 13.398 -36.281 17.156 1 90.62 64 SER B C 1
ATOM 6375 O O . SER B 1 64 ? 14.305 -35.438 17.219 1 90.62 64 SER B O 1
ATOM 6377 N N . GLY B 1 65 ? 12.711 -36.469 16.125 1 92.12 65 GLY B N 1
ATOM 6378 C CA . GLY B 1 65 ? 12.953 -35.719 14.914 1 92.12 65 GLY B CA 1
ATOM 6379 C C . GLY B 1 65 ? 12.453 -36.406 13.656 1 92.12 65 GLY B C 1
ATOM 6380 O O . GLY B 1 65 ? 11.805 -37.438 13.727 1 92.12 65 GLY B O 1
ATOM 6381 N N . PRO B 1 66 ? 12.812 -35.812 12.531 1 95.88 66 PRO B N 1
ATOM 6382 C CA . PRO B 1 66 ? 12.375 -36.438 11.273 1 95.88 66 PRO B CA 1
ATOM 6383 C C . PRO B 1 66 ? 13.062 -37.75 11 1 95.88 66 PRO B C 1
ATOM 6385 O O . PRO B 1 66 ? 14.25 -37.906 11.289 1 95.88 66 PRO B O 1
ATOM 6388 N N . ILE B 1 67 ? 12.328 -38.719 10.477 1 95.56 67 ILE B N 1
ATOM 6389 C CA . ILE B 1 67 ? 12.891 -40 10.094 1 95.56 67 ILE B CA 1
ATOM 6390 C C . ILE B 1 67 ? 12.461 -40.344 8.672 1 95.56 67 ILE B C 1
ATOM 6392 O O . ILE B 1 67 ? 11.383 -39.938 8.227 1 95.56 67 ILE B O 1
ATOM 6396 N N . VAL B 1 68 ? 13.328 -40.969 7.941 1 96.31 68 VAL B N 1
ATOM 6397 C CA . VAL B 1 68 ? 12.977 -41.594 6.672 1 96.31 68 VAL B CA 1
ATOM 6398 C C . VAL B 1 68 ? 12.836 -43.094 6.863 1 96.31 68 VAL B C 1
ATOM 6400 O O . VAL B 1 68 ? 13.789 -43.781 7.285 1 96.31 68 VAL B O 1
ATOM 6403 N N . VAL B 1 69 ? 11.656 -43.594 6.527 1 94.62 69 VAL B N 1
ATOM 6404 C CA . VAL B 1 69 ? 11.375 -45 6.754 1 94.62 69 VAL B CA 1
ATOM 6405 C C . VAL B 1 69 ? 11.25 -45.719 5.414 1 94.62 69 VAL B C 1
ATOM 6407 O O . VAL B 1 69 ? 10.914 -45.094 4.402 1 94.62 69 VAL B O 1
ATOM 6410 N N . LYS B 1 70 ? 11.664 -46.906 5.445 1 94.06 70 LYS B N 1
ATOM 6411 C CA . LYS B 1 70 ? 11.469 -47.844 4.328 1 94.06 70 LYS B CA 1
ATOM 6412 C C . LYS B 1 70 ? 10.211 -48.656 4.527 1 94.06 70 LYS B C 1
ATOM 6414 O O . LYS B 1 70 ? 10.047 -49.312 5.559 1 94.06 70 LYS B O 1
ATOM 6419 N N . ILE B 1 71 ? 9.336 -48.719 3.529 1 90.44 71 ILE B N 1
ATOM 6420 C CA . ILE B 1 71 ? 8.047 -49.375 3.652 1 90.44 71 ILE B CA 1
ATOM 6421 C C . ILE B 1 71 ? 7.883 -50.406 2.529 1 90.44 71 ILE B C 1
ATOM 6423 O O . ILE B 1 71 ? 8.141 -50.094 1.361 1 90.44 71 ILE B O 1
ATOM 6427 N N . ASN B 1 72 ? 7.496 -51.594 2.9 1 88.56 72 ASN B N 1
ATOM 6428 C CA . ASN B 1 72 ? 7.207 -52.656 1.919 1 88.56 72 ASN B CA 1
ATOM 6429 C C . ASN B 1 72 ? 5.906 -52.375 1.17 1 88.56 72 ASN B C 1
ATOM 6431 O O . ASN B 1 72 ? 4.863 -52.156 1.788 1 88.56 72 ASN B O 1
ATOM 6435 N N . VAL B 1 73 ? 5.992 -52.438 -0.196 1 82.56 73 VAL B N 1
ATOM 6436 C CA . VAL B 1 73 ? 4.871 -52.031 -1.039 1 82.56 73 VAL B CA 1
ATOM 6437 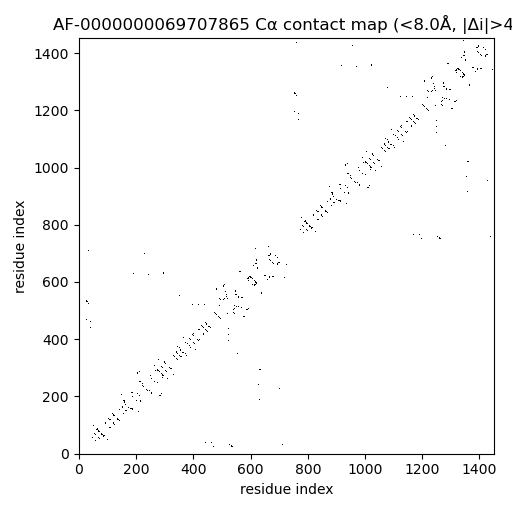C C . VAL B 1 73 ? 3.732 -53.031 -0.895 1 82.56 73 VAL B C 1
ATOM 6439 O O . VAL B 1 73 ? 2.561 -52.656 -0.841 1 82.56 73 VAL B O 1
ATOM 6442 N N . ALA B 1 74 ? 3.998 -54.25 -0.842 1 74.56 74 ALA B N 1
ATOM 6443 C CA . ALA B 1 74 ? 3.01 -55.344 -0.838 1 74.56 74 ALA B CA 1
ATOM 6444 C C . ALA B 1 74 ? 2.289 -55.406 0.505 1 74.56 74 ALA B C 1
ATOM 6446 O O . ALA B 1 74 ? 1.073 -55.625 0.554 1 74.56 74 ALA B O 1
ATOM 6447 N N . THR B 1 75 ? 3.025 -55.156 1.561 1 78 75 THR B N 1
ATOM 6448 C CA . THR B 1 75 ? 2.447 -55.375 2.879 1 78 75 THR B CA 1
ATOM 6449 C C . THR B 1 75 ? 2.115 -54.062 3.564 1 78 75 THR B C 1
ATOM 6451 O O . THR B 1 75 ? 1.309 -54.031 4.496 1 78 75 THR B O 1
ATOM 6454 N N . GLY B 1 76 ? 2.781 -53 3.16 1 78.44 76 GLY B N 1
ATOM 6455 C CA . GLY B 1 76 ? 2.621 -51.688 3.809 1 78.44 76 GLY B CA 1
ATOM 6456 C C . GLY B 1 76 ? 3.373 -51.594 5.121 1 78.44 76 GLY B C 1
ATOM 6457 O O . GLY B 1 76 ? 3.305 -50.562 5.801 1 78.44 76 GLY B O 1
ATOM 6458 N N . GLU B 1 77 ? 4.074 -52.625 5.48 1 85.38 77 GLU B N 1
ATOM 6459 C CA . GLU B 1 77 ? 4.789 -52.656 6.754 1 85.38 77 GLU B CA 1
ATOM 6460 C C . GLU B 1 77 ? 6.125 -51.906 6.645 1 85.38 77 GLU B C 1
ATOM 6462 O O . GLU B 1 77 ? 6.801 -52 5.613 1 85.38 77 GLU B O 1
ATOM 6467 N N . GLU B 1 78 ? 6.391 -51.188 7.676 1 89.5 78 GLU B N 1
ATOM 6468 C CA . GLU B 1 78 ? 7.711 -50.562 7.754 1 89.5 78 GLU B CA 1
ATOM 6469 C C . GLU B 1 78 ? 8.805 -51.625 7.879 1 89.5 78 GLU B C 1
ATOM 6471 O O . GLU B 1 78 ? 8.742 -52.5 8.75 1 89.5 78 GLU B O 1
ATOM 6476 N N . ALA B 1 79 ? 9.719 -51.531 6.98 1 91.81 79 ALA B N 1
ATOM 6477 C CA . ALA B 1 79 ? 10.805 -52.5 6.945 1 91.81 79 ALA B CA 1
ATOM 6478 C C . ALA B 1 79 ? 12.039 -52 7.672 1 91.81 79 ALA B C 1
ATOM 6480 O O . ALA B 1 79 ? 12.938 -52.75 8.016 1 91.81 79 ALA B O 1
ATOM 6481 N N . GLY B 1 80 ? 12.133 -50.656 7.926 1 92.56 80 GLY B N 1
ATOM 6482 C CA . GLY B 1 80 ? 13.266 -50.094 8.648 1 92.56 80 GLY B CA 1
ATOM 6483 C C . GLY B 1 80 ? 13.375 -48.594 8.523 1 92.56 80 GLY B C 1
ATOM 6484 O O . GLY B 1 80 ? 12.664 -47.969 7.723 1 92.56 80 GLY B O 1
ATOM 6485 N N . VAL B 1 81 ? 14.219 -48.094 9.422 1 94.06 81 VAL B N 1
ATOM 6486 C CA . VAL B 1 81 ? 14.539 -46.656 9.383 1 94.06 81 VAL B CA 1
ATOM 6487 C C . VAL B 1 81 ? 15.82 -46.438 8.586 1 94.06 81 VAL B C 1
ATOM 6489 O O . VAL B 1 81 ? 16.875 -47 8.922 1 94.06 81 VAL B O 1
ATOM 6492 N N . LEU B 1 82 ? 15.719 -45.656 7.523 1 95.38 82 LEU B N 1
ATOM 6493 C CA . LEU B 1 82 ? 16.859 -45.406 6.656 1 95.38 82 LEU B CA 1
ATOM 6494 C C . LEU B 1 82 ? 17.688 -44.219 7.18 1 95.38 82 LEU B C 1
ATOM 6496 O O . LEU B 1 82 ? 18.906 -44.219 7.078 1 95.38 82 LEU B O 1
ATOM 6500 N N . ILE B 1 83 ? 17.031 -43.219 7.617 1 96.38 83 ILE B N 1
ATOM 6501 C CA . ILE B 1 83 ? 17.641 -42 8.164 1 96.38 83 ILE B CA 1
ATOM 6502 C C . ILE B 1 83 ? 16.922 -41.594 9.445 1 96.38 83 ILE B C 1
ATOM 6504 O O . ILE B 1 83 ? 15.703 -41.469 9.469 1 96.38 83 ILE B O 1
ATOM 6508 N N . ASP B 1 84 ? 17.672 -41.344 10.469 1 95.94 84 ASP B N 1
ATOM 6509 C CA . ASP B 1 84 ? 17.125 -40.906 11.75 1 95.94 84 ASP B CA 1
ATOM 6510 C C . ASP B 1 84 ? 17.688 -39.531 12.156 1 95.94 84 ASP B C 1
ATOM 6512 O O . ASP B 1 84 ? 18.781 -39.469 12.719 1 95.94 84 ASP B O 1
ATOM 6516 N N . GLY B 1 85 ? 16.906 -38.562 11.914 1 95.94 85 GLY B N 1
ATOM 6517 C CA . GLY B 1 85 ? 17.359 -37.219 12.219 1 95.94 85 GLY B CA 1
ATOM 6518 C C . GLY B 1 85 ? 17.672 -37 13.688 1 95.94 85 GLY B C 1
ATOM 6519 O O . GLY B 1 85 ? 18.516 -36.188 14.031 1 95.94 85 GLY B O 1
ATOM 6520 N N . GLY B 1 86 ? 16.969 -37.625 14.594 1 95.25 86 GLY B N 1
ATOM 6521 C CA . GLY B 1 86 ? 17.266 -37.562 16.016 1 95.25 86 GLY B CA 1
ATOM 6522 C C . GLY B 1 86 ? 18.641 -38.062 16.375 1 95.25 86 GLY B C 1
ATOM 6523 O O . GLY B 1 86 ? 19.375 -37.438 17.141 1 95.25 86 GLY B O 1
ATOM 6524 N N . LYS B 1 87 ? 18.984 -39.188 15.805 1 94.5 87 LYS B N 1
ATOM 6525 C CA . LYS B 1 87 ? 20.312 -39.75 16.031 1 94.5 87 LYS B CA 1
ATOM 6526 C C . LYS B 1 87 ? 21.391 -38.875 15.438 1 94.5 87 LYS B C 1
ATOM 6528 O O . LYS B 1 87 ? 22.484 -38.75 16 1 94.5 87 LYS B O 1
ATOM 6533 N N . LEU B 1 88 ? 21.062 -38.281 14.328 1 96.06 88 LEU B N 1
ATOM 6534 C CA . LEU B 1 88 ? 22.031 -37.438 13.648 1 96.06 88 LEU B CA 1
ATOM 6535 C C . LEU B 1 88 ? 22.094 -36.062 14.305 1 96.06 88 LEU B C 1
ATOM 6537 O O . LEU B 1 88 ? 23.047 -35.312 14.086 1 96.06 88 LEU B O 1
ATOM 6541 N N . GLY B 1 89 ? 21.109 -35.719 15.094 1 96.12 89 GLY B N 1
ATOM 6542 C CA . GLY B 1 89 ? 20.984 -34.344 15.625 1 96.12 89 GLY B CA 1
ATOM 6543 C C . GLY B 1 89 ? 20.625 -33.312 14.562 1 96.12 89 GLY B C 1
ATOM 6544 O O . GLY B 1 89 ? 21.078 -32.188 14.641 1 96.12 89 GLY B O 1
ATOM 6545 N N . ILE B 1 90 ? 20.016 -33.719 13.508 1 96.94 90 ILE B N 1
ATOM 6546 C CA . ILE B 1 90 ? 19.688 -32.844 12.398 1 96.94 90 ILE B CA 1
ATOM 6547 C C . ILE B 1 90 ? 18.172 -32.812 12.188 1 96.94 90 ILE B C 1
ATOM 6549 O O . ILE B 1 90 ? 17.547 -33.844 11.945 1 96.94 90 ILE B O 1
ATOM 6553 N N . ASN B 1 91 ? 17.562 -31.656 12.266 1 97.5 91 ASN B N 1
ATOM 6554 C CA . ASN B 1 91 ? 16.156 -31.453 11.938 1 97.5 91 ASN B CA 1
ATOM 6555 C C . ASN B 1 91 ? 15.961 -31.156 10.453 1 97.5 91 ASN B C 1
ATOM 6557 O O . ASN B 1 91 ? 15.859 -29.984 10.062 1 97.5 91 ASN B O 1
ATOM 6561 N N . PHE B 1 92 ? 15.891 -32.188 9.664 1 96.62 92 PHE B N 1
ATOM 6562 C CA . PHE B 1 92 ? 15.82 -32 8.219 1 96.62 92 PHE B CA 1
ATOM 6563 C C . PHE B 1 92 ? 14.375 -32.062 7.738 1 96.62 92 PHE B C 1
ATOM 6565 O O . PHE B 1 92 ? 13.516 -32.625 8.422 1 96.62 92 PHE B O 1
ATOM 6572 N N . SER B 1 93 ? 14.102 -31.469 6.535 1 94.81 93 SER B N 1
ATOM 6573 C CA . SER B 1 93 ? 12.734 -31.391 6.027 1 94.81 93 SER B CA 1
ATOM 6574 C C . SER B 1 93 ? 12.617 -32 4.645 1 94.81 93 SER B C 1
ATOM 6576 O O . SER B 1 93 ? 11.523 -32.125 4.094 1 94.81 93 SER B O 1
ATOM 6578 N N . SER B 1 94 ? 13.688 -32.375 4.016 1 94.31 94 SER B N 1
ATOM 6579 C CA . SER B 1 94 ? 13.664 -33.031 2.717 1 94.31 94 SER B CA 1
ATOM 6580 C C . SER B 1 94 ? 14.844 -34 2.576 1 94.31 94 SER B C 1
ATOM 6582 O O . SER B 1 94 ? 15.805 -33.938 3.34 1 94.31 94 SER B O 1
ATOM 6584 N N . TYR B 1 95 ? 14.719 -34.938 1.688 1 95.19 95 TYR B N 1
ATOM 6585 C CA . TYR B 1 95 ? 15.773 -35.906 1.422 1 95.19 95 TYR B CA 1
ATOM 6586 C C . TYR B 1 95 ? 15.727 -36.375 -0.025 1 95.19 95 TYR B C 1
ATOM 6588 O O . TYR B 1 95 ? 14.688 -36.281 -0.682 1 95.19 95 TYR B O 1
ATOM 6596 N N . SER B 1 96 ? 16.859 -36.812 -0.538 1 94.12 96 SER B N 1
ATOM 6597 C CA . SER B 1 96 ? 17 -37.5 -1.815 1 94.12 96 SER B CA 1
ATOM 6598 C C . SER B 1 96 ? 18.141 -38.5 -1.777 1 94.12 96 SER B C 1
ATOM 6600 O O . SER B 1 96 ? 19.141 -38.312 -1.072 1 94.12 96 SER B O 1
ATOM 6602 N N . PHE B 1 97 ? 18 -39.562 -2.502 1 93.62 97 PHE B N 1
ATOM 6603 C CA . PHE B 1 97 ? 19.016 -40.594 -2.537 1 93.62 97 PHE B CA 1
ATOM 6604 C C . PHE B 1 97 ? 19.891 -40.469 -3.777 1 93.62 97 PHE B C 1
ATOM 6606 O O . PHE B 1 97 ? 19.453 -39.906 -4.793 1 93.62 97 PHE B O 1
ATOM 6613 N N . ASN B 1 98 ? 21.125 -40.938 -3.588 1 91.06 98 ASN B N 1
ATOM 6614 C CA . ASN B 1 98 ? 21.891 -41.219 -4.805 1 91.06 98 ASN B CA 1
ATOM 6615 C C . ASN B 1 98 ? 21.344 -42.469 -5.531 1 91.06 98 ASN B C 1
ATOM 6617 O O . ASN B 1 98 ? 20.531 -43.188 -4.984 1 91.06 98 ASN B O 1
ATOM 6621 N N . PRO B 1 99 ? 21.766 -42.656 -6.793 1 85.44 99 PRO B N 1
ATOM 6622 C CA . PRO B 1 99 ? 21.156 -43.688 -7.637 1 85.44 99 PRO B CA 1
ATOM 6623 C C . PRO B 1 99 ? 21.203 -45.062 -7.008 1 85.44 99 PRO B C 1
ATOM 6625 O O . PRO B 1 99 ? 20.266 -45.875 -7.156 1 85.44 99 PRO B O 1
ATOM 6628 N N . ASP B 1 100 ? 22.266 -45.406 -6.293 1 88.75 100 ASP B N 1
ATOM 6629 C CA . ASP B 1 100 ? 22.359 -46.75 -5.746 1 88.75 100 ASP B CA 1
ATOM 6630 C C . ASP B 1 100 ? 21.891 -46.781 -4.297 1 88.75 100 ASP B C 1
ATOM 6632 O O . ASP B 1 100 ? 22 -47.812 -3.629 1 88.75 100 ASP B O 1
ATOM 6636 N N . GLU B 1 101 ? 21.406 -45.688 -3.752 1 93.5 101 GLU B N 1
ATOM 6637 C CA . GLU B 1 101 ? 20.75 -45.562 -2.447 1 93.5 101 GLU B CA 1
ATOM 6638 C C . GLU B 1 101 ? 21.719 -45.906 -1.318 1 93.5 101 GLU B C 1
ATOM 6640 O O . GLU B 1 101 ? 21.328 -46.531 -0.332 1 93.5 101 GLU B O 1
ATOM 6645 N N . THR B 1 102 ? 22.953 -45.594 -1.543 1 93.94 102 THR B N 1
ATOM 6646 C CA . THR B 1 102 ? 23.953 -45.75 -0.493 1 93.94 102 THR B CA 1
ATOM 6647 C C . THR B 1 102 ? 24.125 -44.469 0.317 1 93.94 102 THR B C 1
ATOM 6649 O O . THR B 1 102 ? 24.609 -44.5 1.447 1 93.94 102 THR B O 1
ATOM 6652 N N . LYS B 1 103 ? 23.781 -43.375 -0.298 1 95.81 103 LYS B N 1
ATOM 6653 C CA . LYS B 1 103 ? 23.859 -42.062 0.342 1 95.81 103 LYS B CA 1
ATOM 6654 C C . LYS B 1 103 ? 22.547 -41.281 0.147 1 95.81 103 LYS B C 1
ATOM 6656 O O . LYS B 1 103 ? 21.781 -41.594 -0.763 1 95.81 103 LYS B O 1
ATOM 6661 N N . ALA B 1 104 ? 22.391 -40.375 1.053 1 96.81 104 ALA B N 1
ATOM 6662 C CA . ALA B 1 104 ? 21.25 -39.469 0.946 1 96.81 104 ALA B CA 1
ATOM 6663 C C . ALA B 1 104 ? 21.656 -38.031 1.192 1 96.81 104 ALA B C 1
ATOM 6665 O O . ALA B 1 104 ? 22.609 -37.75 1.935 1 96.81 104 ALA B O 1
ATOM 6666 N N . LEU B 1 105 ? 21.062 -37.156 0.5 1 96.94 105 LEU B N 1
ATOM 6667 C CA . LEU B 1 105 ? 21.156 -35.75 0.761 1 96.94 105 LEU B CA 1
ATOM 6668 C C . LEU B 1 105 ? 19.953 -35.25 1.55 1 96.94 105 LEU B C 1
ATOM 6670 O O . LEU B 1 105 ? 18.797 -35.5 1.155 1 96.94 105 LEU B O 1
ATOM 6674 N N . ILE B 1 106 ? 20.156 -34.594 2.705 1 97.5 106 ILE B N 1
ATOM 6675 C CA . ILE B 1 106 ? 19.062 -34.031 3.498 1 97.5 106 ILE B CA 1
ATOM 6676 C C . ILE B 1 106 ? 19.266 -32.531 3.664 1 97.5 106 ILE B C 1
ATOM 6678 O O . ILE B 1 106 ? 20.391 -32.031 3.584 1 97.5 106 ILE B O 1
ATOM 6682 N N . ALA B 1 107 ? 18.188 -31.781 3.822 1 97.88 107 ALA B N 1
ATOM 6683 C CA . ALA B 1 107 ? 18.234 -30.312 3.957 1 97.88 107 ALA B CA 1
ATOM 6684 C C . ALA B 1 107 ? 17.625 -29.875 5.281 1 97.88 107 ALA B C 1
ATOM 6686 O O . ALA B 1 107 ? 16.531 -30.328 5.656 1 97.88 107 ALA B O 1
ATOM 6687 N N . SER B 1 108 ? 18.312 -29.016 6.059 1 97.62 108 SER B N 1
ATOM 6688 C CA . SER B 1 108 ? 17.844 -28.391 7.285 1 97.62 108 SER B CA 1
ATOM 6689 C C . SER B 1 108 ? 17.906 -26.859 7.184 1 97.62 108 SER B C 1
ATOM 6691 O O . SER B 1 108 ? 18.547 -26.328 6.281 1 97.62 108 SER B O 1
ATOM 6693 N N . ASP B 1 109 ? 17.156 -26.156 7.992 1 97.19 109 ASP B N 1
ATOM 6694 C CA . ASP B 1 109 ? 17.156 -24.703 8.078 1 97.19 109 ASP B CA 1
ATOM 6695 C C . ASP B 1 109 ? 16.812 -24.078 6.727 1 97.19 109 ASP B C 1
ATOM 6697 O O . ASP B 1 109 ? 17.547 -23.203 6.238 1 97.19 109 ASP B O 1
ATOM 6701 N N . VAL B 1 110 ? 15.742 -24.562 6.188 1 96.75 110 VAL B N 1
ATOM 6702 C CA . VAL B 1 110 ? 15.336 -24.172 4.844 1 96.75 110 VAL B CA 1
ATOM 6703 C C . VAL B 1 110 ? 14.766 -22.75 4.871 1 96.75 110 VAL B C 1
ATOM 6705 O O . VAL B 1 110 ? 13.961 -22.422 5.742 1 96.75 110 VAL B O 1
ATOM 6708 N N . GLU B 1 111 ? 15.25 -21.906 3.982 1 95 111 GLU B N 1
ATOM 6709 C CA . GLU B 1 111 ? 14.766 -20.547 3.773 1 95 111 GLU B CA 1
ATOM 6710 C C . GLU B 1 111 ? 14.227 -20.359 2.355 1 95 111 GLU B C 1
ATOM 6712 O O . GLU B 1 111 ? 14.969 -20.5 1.383 1 95 111 GLU B O 1
ATOM 6717 N N . SER B 1 112 ? 12.992 -19.984 2.273 1 91.75 112 SER B N 1
ATOM 6718 C CA . SER B 1 112 ? 12.352 -19.812 0.976 1 91.75 112 SER B CA 1
ATOM 6719 C C . SER B 1 112 ? 12.844 -18.547 0.279 1 91.75 112 SER B C 1
ATOM 6721 O O . SER B 1 112 ? 13.086 -17.531 0.929 1 91.75 112 SER B O 1
ATOM 6723 N N . ILE B 1 113 ? 13 -18.516 -1.025 1 90.44 113 ILE B N 1
ATOM 6724 C CA . ILE B 1 113 ? 13.336 -17.359 -1.85 1 90.44 113 ILE B CA 1
ATOM 6725 C C . ILE B 1 113 ? 12.133 -16.984 -2.711 1 90.44 113 ILE B C 1
ATOM 6727 O O . ILE B 1 113 ? 11.484 -15.961 -2.459 1 90.44 113 ILE B O 1
ATOM 6731 N N . TYR B 1 114 ? 11.773 -17.766 -3.691 1 88.69 114 TYR B N 1
ATOM 6732 C CA . TYR B 1 114 ? 10.555 -17.656 -4.484 1 88.69 114 TYR B CA 1
ATOM 6733 C C . TYR B 1 114 ? 9.688 -18.891 -4.34 1 88.69 114 TYR B C 1
ATOM 6735 O O . TYR B 1 114 ? 9.773 -19.609 -3.336 1 88.69 114 TYR B O 1
ATOM 6743 N N . ARG B 1 115 ? 8.766 -19.047 -5.289 1 86.56 115 ARG B N 1
ATOM 6744 C CA . ARG B 1 115 ? 7.777 -20.125 -5.246 1 86.56 115 ARG B CA 1
ATOM 6745 C C . ARG B 1 115 ? 8.461 -21.484 -5.23 1 86.56 115 ARG B C 1
ATOM 6747 O O . ARG B 1 115 ? 8 -22.406 -4.555 1 86.56 115 ARG B O 1
ATOM 6754 N N . ARG B 1 116 ? 9.633 -21.672 -5.996 1 91 116 ARG B N 1
ATOM 6755 C CA . ARG B 1 116 ? 10.234 -22.984 -6.191 1 91 116 ARG B CA 1
ATOM 6756 C C . ARG B 1 116 ? 11.695 -22.984 -5.762 1 91 116 ARG B C 1
ATOM 6758 O O . ARG B 1 116 ? 12.445 -23.906 -6.102 1 91 116 ARG B O 1
ATOM 6765 N N . SER B 1 117 ? 12.133 -21.953 -5.074 1 94 117 SER B N 1
ATOM 6766 C CA . SER B 1 117 ? 13.539 -21.891 -4.684 1 94 117 SER B CA 1
ATOM 6767 C C . SER B 1 117 ? 13.68 -21.641 -3.184 1 94 117 SER B C 1
ATOM 6769 O O . SER B 1 117 ? 12.859 -20.953 -2.582 1 94 117 SER B O 1
ATOM 6771 N N . SER B 1 118 ? 14.672 -22.203 -2.686 1 95.56 118 SER B N 1
ATOM 6772 C CA . SER B 1 118 ? 15.055 -22.062 -1.285 1 95.56 118 SER B CA 1
ATOM 6773 C C . SER B 1 118 ? 16.547 -22.266 -1.094 1 95.56 118 SER B C 1
ATOM 6775 O O . SER B 1 118 ? 17.219 -22.812 -1.972 1 95.56 118 SER B O 1
ATOM 6777 N N . LYS B 1 119 ? 17.062 -21.797 -0.058 1 97.5 119 LYS B N 1
ATOM 6778 C CA . LYS B 1 119 ? 18.406 -22.141 0.416 1 97.5 119 LYS B CA 1
ATOM 6779 C C . LYS B 1 119 ? 18.344 -22.875 1.749 1 97.5 119 LYS B C 1
ATOM 6781 O O . LYS B 1 119 ? 17.391 -22.734 2.508 1 97.5 119 LYS B O 1
ATOM 6786 N N . ALA B 1 120 ? 19.359 -23.734 1.961 1 98.25 120 ALA B N 1
ATOM 6787 C CA . ALA B 1 120 ? 19.328 -24.578 3.154 1 98.25 120 ALA B CA 1
ATOM 6788 C C . ALA B 1 120 ? 20.734 -25.047 3.518 1 98.25 120 ALA B C 1
ATOM 6790 O O . ALA B 1 120 ? 21.688 -24.859 2.748 1 98.25 120 ALA B O 1
ATOM 6791 N N . VAL B 1 121 ? 20.844 -25.547 4.73 1 98.44 121 VAL B N 1
ATOM 6792 C CA . VAL B 1 121 ? 22.016 -26.312 5.117 1 98.44 121 VAL B CA 1
ATOM 6793 C C . VAL B 1 121 ? 21.875 -27.75 4.652 1 98.44 121 VAL B C 1
ATOM 6795 O O . VAL B 1 121 ? 20.906 -28.438 5.008 1 98.44 121 VAL B O 1
ATOM 6798 N N . PHE B 1 122 ? 22.844 -28.219 3.865 1 98.25 122 PHE B N 1
ATOM 6799 C CA . PHE B 1 122 ? 22.75 -29.562 3.314 1 98.25 122 PHE B CA 1
ATOM 6800 C C . PHE B 1 122 ? 23.766 -30.484 3.979 1 98.25 122 PHE B C 1
ATOM 6802 O O . PHE B 1 122 ? 24.875 -30.062 4.328 1 98.25 122 PHE B O 1
ATOM 6809 N N . HIS B 1 123 ? 23.344 -31.766 4.125 1 98.06 123 HIS B N 1
ATOM 6810 C CA . HIS B 1 123 ? 24.172 -32.844 4.656 1 98.06 123 HIS B CA 1
ATOM 6811 C C . HIS B 1 123 ? 24.109 -34.062 3.764 1 98.06 123 HIS B C 1
ATOM 6813 O O . HIS B 1 123 ? 23.047 -34.406 3.232 1 98.06 123 HIS B O 1
ATOM 6819 N N . VAL B 1 124 ? 25.25 -34.719 3.646 1 97.94 124 VAL B N 1
ATOM 6820 C CA . VAL B 1 124 ? 25.281 -36.031 2.998 1 97.94 124 VAL B CA 1
ATOM 6821 C C . VAL B 1 124 ? 25.312 -37.125 4.055 1 97.94 124 VAL B C 1
ATOM 6823 O O . VAL B 1 124 ? 26.203 -37.156 4.91 1 97.94 124 VAL B O 1
ATOM 6826 N N . VAL B 1 125 ? 24.359 -38 3.969 1 97.62 125 VAL B N 1
ATOM 6827 C CA . VAL B 1 125 ? 24.25 -39.094 4.934 1 97.62 125 VAL B CA 1
ATOM 6828 C C . VAL B 1 125 ? 24.703 -40.406 4.293 1 97.62 125 VAL B C 1
ATOM 6830 O O . VAL B 1 125 ? 24.25 -40.75 3.205 1 97.62 125 VAL B O 1
ATOM 6833 N N . ASP B 1 126 ? 25.594 -41.062 4.977 1 95.62 126 ASP B N 1
ATOM 6834 C CA . ASP B 1 126 ? 25.938 -42.438 4.609 1 95.62 126 ASP B CA 1
ATOM 6835 C C . ASP B 1 126 ? 24.953 -43.406 5.215 1 95.62 126 ASP B C 1
ATOM 6837 O O . ASP B 1 126 ? 24.859 -43.562 6.438 1 95.62 126 ASP B O 1
ATOM 6841 N N . LEU B 1 127 ? 24.281 -44.188 4.391 1 95.06 127 LEU B N 1
ATOM 6842 C CA . LEU B 1 127 ? 23.172 -45 4.875 1 95.06 127 LEU B CA 1
ATOM 6843 C C . LEU B 1 127 ? 23.688 -46.25 5.57 1 95.06 127 LEU B C 1
ATOM 6845 O O . LEU B 1 127 ? 22.969 -46.875 6.348 1 95.06 127 LEU B O 1
ATOM 6849 N N . LYS B 1 128 ? 24.844 -46.594 5.27 1 93.06 128 LYS B N 1
ATOM 6850 C CA . LYS B 1 128 ? 25.422 -47.781 5.914 1 93.06 128 LYS B CA 1
ATOM 6851 C C . LYS B 1 128 ? 25.906 -47.438 7.32 1 93.06 128 LYS B C 1
ATOM 6853 O O . LYS B 1 128 ? 25.625 -48.188 8.273 1 93.06 128 LYS B O 1
ATOM 6858 N N . THR B 1 129 ? 26.562 -46.344 7.453 1 93.19 129 THR B N 1
ATOM 6859 C CA . THR B 1 129 ? 27.172 -46 8.727 1 93.19 129 THR B CA 1
ATOM 6860 C C . THR B 1 129 ? 26.219 -45.156 9.578 1 93.19 129 THR B C 1
ATOM 6862 O O . THR B 1 129 ? 26.391 -45.062 10.797 1 93.19 129 THR B O 1
ATOM 6865 N N . GLY B 1 130 ? 25.422 -44.5 8.914 1 92.5 130 GLY B N 1
ATOM 6866 C CA . GLY B 1 130 ? 24.516 -43.625 9.617 1 92.5 130 GLY B CA 1
ATOM 6867 C C . GLY B 1 130 ? 25.141 -42.312 10.008 1 92.5 130 GLY B C 1
ATOM 6868 O O . GLY B 1 130 ? 24.656 -41.625 10.914 1 92.5 130 GLY B O 1
ATOM 6869 N N . THR B 1 131 ? 26.219 -41.938 9.383 1 95.12 131 THR B N 1
ATOM 6870 C CA . THR B 1 131 ? 26.891 -40.688 9.672 1 95.12 131 THR B CA 1
ATOM 6871 C C . THR B 1 131 ? 26.547 -39.625 8.617 1 95.12 131 THR B C 1
ATOM 6873 O O . THR B 1 131 ? 26.156 -39.969 7.496 1 95.12 131 THR B O 1
ATOM 6876 N N . ALA B 1 132 ? 26.656 -38.406 9.031 1 97.12 132 ALA B N 1
ATOM 6877 C CA . ALA B 1 132 ? 26.328 -37.281 8.133 1 97.12 132 ALA B CA 1
ATOM 6878 C C . ALA B 1 132 ? 27.516 -36.344 7.973 1 97.12 132 ALA B C 1
ATOM 6880 O O . ALA B 1 132 ? 28.25 -36.062 8.938 1 97.12 132 A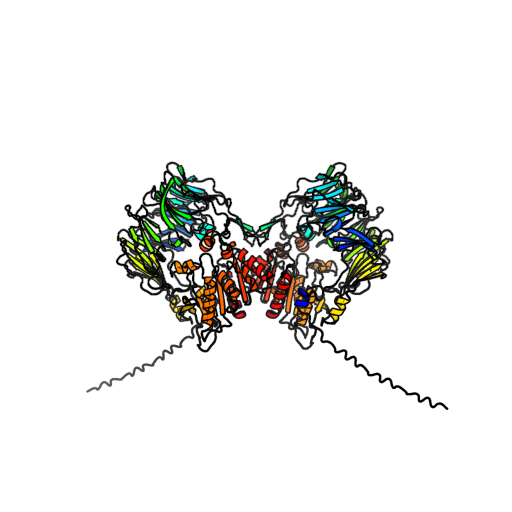LA B O 1
ATOM 6881 N N . GLN B 1 133 ? 27.75 -35.875 6.859 1 96.31 133 GLN B N 1
ATOM 6882 C CA . GLN B 1 133 ? 28.734 -34.844 6.516 1 96.31 133 GLN B CA 1
ATOM 6883 C C . GLN B 1 133 ? 28.047 -33.531 6.129 1 96.31 133 GLN B C 1
ATOM 6885 O O . GLN B 1 133 ? 27.297 -33.5 5.152 1 96.31 133 GLN B O 1
ATOM 6890 N N . LYS B 1 134 ? 28.391 -32.406 6.93 1 95.12 134 LYS B N 1
ATOM 6891 C CA . LYS B 1 134 ? 27.844 -31.094 6.645 1 95.12 134 LYS B CA 1
ATOM 6892 C C . LYS B 1 134 ? 28.578 -30.438 5.477 1 95.12 134 LYS B C 1
ATOM 6894 O O . LYS B 1 134 ? 29.812 -30.344 5.48 1 95.12 134 LYS B O 1
ATOM 6899 N N . LEU B 1 135 ? 27.812 -29.984 4.496 1 97.06 135 LEU B N 1
ATOM 6900 C CA . LEU B 1 135 ? 28.438 -29.344 3.342 1 97.06 135 LEU B CA 1
ATOM 6901 C C . LEU B 1 135 ? 28.734 -27.875 3.629 1 97.06 135 LEU B C 1
ATOM 6903 O O . LEU B 1 135 ? 27.969 -27.219 4.344 1 97.06 135 LEU B O 1
ATOM 6907 N N . MET B 1 136 ? 29.875 -27.344 3.086 1 96.56 136 MET B N 1
ATOM 6908 C CA . MET B 1 136 ? 30.266 -25.938 3.111 1 96.56 136 MET B CA 1
ATOM 6909 C C . MET B 1 136 ? 30.234 -25.391 4.535 1 96.56 136 MET B C 1
ATOM 6911 O O . MET B 1 136 ? 29.766 -24.266 4.762 1 96.56 136 MET B O 1
ATOM 6915 N N . ASP B 1 137 ? 30.531 -26.156 5.527 1 94.81 137 ASP B N 1
ATOM 6916 C CA . ASP B 1 137 ? 30.625 -25.766 6.93 1 94.81 137 ASP B CA 1
ATOM 6917 C C . ASP B 1 137 ? 29.312 -25.156 7.426 1 94.81 137 ASP B C 1
ATOM 6919 O O . ASP B 1 137 ? 29.328 -24.203 8.203 1 94.81 137 ASP B O 1
ATOM 6923 N N . GLY B 1 138 ? 28.234 -25.547 6.785 1 95.56 138 GLY B N 1
ATOM 6924 C CA . GLY B 1 138 ? 26.922 -25.156 7.289 1 95.56 138 GLY B CA 1
ATOM 6925 C C . GLY B 1 138 ? 26.391 -23.906 6.621 1 95.56 138 GLY B C 1
ATOM 6926 O O . GLY B 1 138 ? 25.312 -23.422 6.973 1 95.56 138 GLY B O 1
ATOM 6927 N N . GLU B 1 139 ? 27.078 -23.375 5.723 1 97.12 139 GLU B N 1
ATOM 6928 C CA . GLU B 1 139 ? 26.516 -22.266 4.961 1 97.12 139 GLU B CA 1
ATOM 6929 C C . GLU B 1 139 ? 25.312 -22.703 4.145 1 97.12 139 GLU B C 1
ATOM 6931 O O . GLU B 1 139 ? 25.25 -23.844 3.666 1 97.12 139 GLU B O 1
ATOM 6936 N N . LYS B 1 140 ? 24.297 -21.828 4.004 1 98.06 140 LYS B N 1
ATOM 6937 C CA . LYS B 1 140 ? 23.125 -22.156 3.209 1 98.06 140 LYS B CA 1
ATOM 6938 C C . LYS B 1 140 ? 23.438 -22.109 1.716 1 98.06 140 LYS B C 1
ATOM 6940 O O . LYS B 1 140 ? 24.016 -21.141 1.229 1 98.06 140 LYS B O 1
ATOM 6945 N N . ILE B 1 141 ? 23.156 -23.172 1.096 1 98.25 141 ILE B N 1
ATOM 6946 C CA . ILE B 1 141 ? 23.375 -23.312 -0.339 1 98.25 141 ILE B CA 1
ATOM 6947 C C . ILE B 1 141 ? 22.078 -23.75 -1.02 1 98.25 141 ILE B C 1
ATOM 6949 O O . ILE B 1 141 ? 21.062 -24 -0.351 1 98.25 141 ILE B O 1
ATOM 6953 N N . MET B 1 142 ? 22.141 -23.734 -2.408 1 98.06 142 MET B N 1
ATOM 6954 C CA . MET B 1 142 ? 20.953 -24.031 -3.184 1 98.06 142 MET B CA 1
ATOM 6955 C C . MET B 1 142 ? 21.172 -25.219 -4.109 1 98.06 142 MET B C 1
ATOM 6957 O O . MET B 1 142 ? 22.266 -25.375 -4.672 1 98.06 142 MET B O 1
ATOM 6961 N N . TYR B 1 143 ? 20.156 -26.078 -4.266 1 97.38 143 TYR B N 1
ATOM 6962 C CA . TYR B 1 143 ? 20.031 -27.109 -5.293 1 97.38 143 TYR B CA 1
ATOM 6963 C C . TYR B 1 143 ? 21.172 -28.125 -5.211 1 97.38 143 TYR B C 1
ATOM 6965 O O . TYR B 1 143 ? 21.719 -28.516 -6.238 1 97.38 143 TYR B O 1
ATOM 6973 N N . ALA B 1 144 ? 21.562 -28.469 -4.016 1 97.81 144 ALA B N 1
ATOM 6974 C CA . ALA B 1 144 ? 22.578 -29.5 -3.873 1 97.81 144 ALA B CA 1
ATOM 6975 C C . ALA B 1 144 ? 22.125 -30.812 -4.484 1 97.81 144 ALA B C 1
ATOM 6977 O O . ALA B 1 144 ? 20.984 -31.25 -4.254 1 97.81 144 ALA B O 1
ATOM 6978 N N . THR B 1 145 ? 22.969 -31.422 -5.309 1 96.38 145 THR B N 1
ATOM 6979 C CA . THR B 1 145 ? 22.672 -32.719 -5.945 1 96.38 145 THR B CA 1
ATOM 6980 C C . THR B 1 145 ? 23.906 -33.594 -5.965 1 96.38 145 THR B C 1
ATOM 6982 O O . THR B 1 145 ? 25 -33.156 -6.281 1 96.38 145 THR B O 1
ATOM 6985 N N . LEU B 1 146 ? 23.703 -34.875 -5.641 1 95.94 146 LEU B N 1
ATOM 6986 C CA . LEU B 1 146 ? 24.781 -35.844 -5.688 1 95.94 146 LEU B CA 1
ATOM 6987 C C . LEU B 1 146 ? 25.109 -36.25 -7.129 1 95.94 146 LEU B C 1
ATOM 6989 O O . LEU B 1 146 ? 24.203 -36.375 -7.953 1 95.94 146 LEU B O 1
ATOM 6993 N N . SER B 1 147 ? 26.453 -36.406 -7.344 1 95 147 SER B N 1
ATOM 6994 C CA . SER B 1 147 ? 26.859 -36.875 -8.664 1 95 147 SER B CA 1
ATOM 6995 C C . SER B 1 147 ? 26.469 -38.312 -8.891 1 95 147 SER B C 1
ATOM 6997 O O . SER B 1 147 ? 26.297 -39.094 -7.938 1 95 147 SER B O 1
ATOM 6999 N N . PRO B 1 148 ? 26.281 -38.688 -10.188 1 92.56 148 PRO B N 1
ATOM 7000 C CA . PRO B 1 148 ? 25.906 -40.062 -10.5 1 92.56 148 PRO B CA 1
ATOM 7001 C C . PRO B 1 148 ? 26.922 -41.094 -9.977 1 92.56 148 PRO B C 1
ATOM 7003 O O . PRO B 1 148 ? 26.562 -42.25 -9.727 1 92.56 148 PRO B O 1
ATOM 7006 N N . ASP B 1 149 ? 28.188 -40.688 -9.734 1 89.69 149 ASP B N 1
ATOM 7007 C CA . ASP B 1 149 ? 29.188 -41.594 -9.234 1 89.69 149 ASP B CA 1
ATOM 7008 C C . ASP B 1 149 ? 29.297 -41.562 -7.711 1 89.69 149 ASP B C 1
ATOM 7010 O O . ASP B 1 149 ? 30.172 -42.156 -7.117 1 89.69 149 ASP B O 1
ATOM 7014 N N . ASN B 1 150 ? 28.516 -40.719 -7.082 1 88.75 150 ASN B N 1
ATOM 7015 C CA . ASN B 1 150 ? 28.266 -40.688 -5.645 1 88.75 150 ASN B CA 1
ATOM 7016 C C . ASN B 1 150 ? 29.422 -40.062 -4.879 1 88.75 150 ASN B C 1
ATOM 7018 O O . ASN B 1 150 ? 29.484 -40.156 -3.652 1 88.75 150 ASN B O 1
ATOM 7022 N N . ASP B 1 151 ? 30.328 -39.469 -5.547 1 92.81 151 ASP B N 1
ATOM 7023 C CA . ASP B 1 151 ? 31.5 -39.031 -4.812 1 92.81 151 ASP B CA 1
ATOM 7024 C C . ASP B 1 151 ? 31.609 -37.5 -4.77 1 92.81 151 ASP B C 1
ATOM 7026 O O . ASP B 1 151 ? 32.5 -36.969 -4.141 1 92.81 151 ASP B O 1
ATOM 7030 N N . LYS B 1 152 ? 30.719 -36.812 -5.426 1 96.62 152 LYS B N 1
ATOM 7031 C CA . LYS B 1 152 ? 30.719 -35.344 -5.465 1 96.62 152 LYS B CA 1
ATOM 7032 C C . LYS B 1 152 ? 29.328 -34.781 -5.246 1 96.62 152 LYS B C 1
ATOM 7034 O O . LYS B 1 152 ? 28.328 -35.531 -5.371 1 96.62 152 LYS B O 1
ATOM 7039 N N . VAL B 1 153 ? 29.25 -33.531 -4.867 1 97.81 153 VAL B N 1
ATOM 7040 C CA . VAL B 1 153 ? 28 -32.781 -4.797 1 97.81 153 VAL B CA 1
ATOM 7041 C C . VAL B 1 153 ? 28.156 -31.438 -5.527 1 97.81 153 VAL B C 1
ATOM 7043 O O . VAL B 1 153 ? 29.141 -30.719 -5.312 1 97.81 153 VAL B O 1
ATOM 7046 N N . ALA B 1 154 ? 27.266 -31.094 -6.441 1 98.38 154 ALA B N 1
ATOM 7047 C CA . ALA B 1 154 ? 27.203 -29.766 -7.051 1 98.38 154 ALA B CA 1
ATOM 7048 C C . ALA B 1 154 ? 26.094 -28.938 -6.43 1 98.38 154 ALA B C 1
ATOM 7050 O O . ALA B 1 154 ? 25.062 -29.469 -6 1 98.38 154 ALA B O 1
ATOM 7051 N N . PHE B 1 155 ? 26.297 -27.641 -6.312 1 98.62 155 PHE B N 1
ATOM 7052 C CA . PHE B 1 155 ? 25.297 -26.734 -5.746 1 98.62 155 PHE B CA 1
ATOM 7053 C C . PHE B 1 155 ? 25.531 -25.297 -6.184 1 98.62 155 PHE B C 1
ATOM 7055 O O . PHE B 1 155 ? 26.547 -25 -6.824 1 98.62 155 PHE B O 1
ATOM 7062 N N . VAL B 1 156 ? 24.562 -24.438 -5.926 1 98.69 156 VAL B N 1
ATOM 7063 C CA . VAL B 1 156 ? 24.656 -23.016 -6.219 1 98.69 156 VAL B CA 1
ATOM 7064 C C . VAL B 1 156 ? 24.766 -22.219 -4.918 1 98.69 156 VAL B C 1
ATOM 7066 O O . VAL B 1 156 ? 24.047 -22.516 -3.951 1 98.69 156 VAL B O 1
ATOM 7069 N N . LYS B 1 157 ? 25.672 -21.297 -4.852 1 98.25 157 LYS B N 1
ATOM 7070 C CA . LYS B 1 157 ? 25.812 -20.344 -3.758 1 98.25 157 LYS B CA 1
ATOM 7071 C C . LYS B 1 157 ? 26.109 -18.938 -4.281 1 98.25 157 LYS B C 1
ATOM 7073 O O . LYS B 1 157 ? 27.031 -18.75 -5.074 1 98.25 157 LYS B O 1
ATOM 7078 N N . ASP B 1 158 ? 25.312 -17.953 -3.91 1 97.25 158 ASP B N 1
ATOM 7079 C CA . ASP B 1 158 ? 25.5 -16.562 -4.305 1 97.25 158 ASP B CA 1
ATOM 7080 C C . ASP B 1 158 ? 25.562 -16.422 -5.824 1 97.25 158 ASP B C 1
ATOM 7082 O O . ASP B 1 158 ? 26.453 -15.75 -6.352 1 97.25 158 ASP B O 1
ATOM 7086 N N . ASN B 1 159 ? 24.781 -17.203 -6.5 1 98.12 159 ASN B N 1
ATOM 7087 C CA . ASN B 1 159 ? 24.609 -17.188 -7.949 1 98.12 159 ASN B CA 1
ATOM 7088 C C . ASN B 1 159 ? 25.828 -17.766 -8.664 1 98.12 159 ASN B C 1
ATOM 7090 O O . ASN B 1 159 ? 26.047 -17.5 -9.844 1 98.12 159 ASN B O 1
ATOM 7094 N N . ASN B 1 160 ? 26.609 -18.516 -7.949 1 98.75 160 ASN B N 1
ATOM 7095 C CA . ASN B 1 160 ? 27.734 -19.234 -8.555 1 98.75 160 ASN B CA 1
ATOM 7096 C C . ASN B 1 160 ? 27.609 -20.75 -8.359 1 98.75 160 ASN B C 1
ATOM 7098 O O . ASN B 1 160 ? 27.031 -21.203 -7.367 1 98.75 160 ASN B O 1
ATOM 7102 N N . LEU B 1 161 ? 28.156 -21.469 -9.32 1 98.69 161 LEU B N 1
ATOM 7103 C CA . LEU B 1 161 ? 28.125 -22.922 -9.305 1 98.69 161 LEU B CA 1
ATOM 7104 C C . LEU B 1 161 ? 29.391 -23.484 -8.664 1 98.69 161 LEU B C 1
ATOM 7106 O O . LEU B 1 161 ? 30.484 -23.016 -8.938 1 98.69 161 LEU B O 1
ATOM 7110 N N . PHE B 1 162 ? 29.219 -24.453 -7.762 1 98.69 162 PHE B N 1
ATOM 7111 C CA . PHE B 1 162 ? 30.297 -25.109 -7.039 1 98.69 162 PHE B CA 1
ATOM 7112 C C . PHE B 1 162 ? 30.172 -26.625 -7.137 1 98.69 162 PHE B C 1
ATOM 7114 O O . PHE B 1 162 ? 29.094 -27.141 -7.406 1 98.69 162 PHE B O 1
ATOM 7121 N N . VAL B 1 163 ? 31.312 -27.328 -6.914 1 98.25 163 VAL B N 1
ATOM 7122 C CA . VAL B 1 163 ? 31.359 -28.781 -6.707 1 98.25 163 VAL B CA 1
ATOM 7123 C C . VAL B 1 163 ? 32.25 -29.109 -5.504 1 98.25 163 VAL B C 1
ATOM 7125 O O . VAL B 1 163 ? 33.281 -28.484 -5.305 1 98.25 163 VAL B O 1
ATOM 7128 N N . VAL B 1 164 ? 31.797 -30 -4.699 1 97.38 164 VAL B N 1
ATOM 7129 C CA . VAL B 1 164 ? 32.594 -30.469 -3.576 1 97.38 164 VAL B CA 1
ATOM 7130 C C . VAL B 1 164 ? 32.875 -31.969 -3.729 1 97.38 164 VAL B C 1
ATOM 7132 O O . VAL B 1 164 ? 31.984 -32.719 -4.125 1 97.38 164 VAL B O 1
ATOM 7135 N N . GLU B 1 165 ? 34.125 -32.312 -3.525 1 95.94 165 GLU B N 1
ATOM 7136 C CA . GLU B 1 165 ? 34.5 -33.719 -3.424 1 95.94 165 GLU B CA 1
ATOM 7137 C C . GLU B 1 165 ? 34.25 -34.25 -2.018 1 95.94 165 GLU B C 1
ATOM 7139 O O . GLU B 1 165 ? 34.812 -33.75 -1.047 1 95.94 165 GLU B O 1
ATOM 7144 N N . LEU B 1 166 ? 33.531 -35.344 -1.902 1 95.19 166 LEU B N 1
ATOM 7145 C CA . LEU B 1 166 ? 33.062 -35.781 -0.593 1 95.19 166 LEU B CA 1
ATOM 7146 C C . LEU B 1 166 ? 34.219 -36.375 0.208 1 95.19 166 LEU B C 1
ATOM 7148 O O . LEU B 1 166 ? 34.281 -36.219 1.429 1 95.19 166 LEU B O 1
ATOM 7152 N N . ALA B 1 167 ? 35.125 -37 -0.432 1 93.75 167 ALA B N 1
ATOM 7153 C CA . ALA B 1 167 ? 36.219 -37.688 0.259 1 93.75 167 ALA B CA 1
ATOM 7154 C C . ALA B 1 167 ? 37.188 -36.656 0.899 1 93.75 167 ALA B C 1
ATOM 7156 O O . ALA B 1 167 ? 37.688 -36.906 1.993 1 93.75 167 ALA B O 1
ATOM 7157 N N . THR B 1 168 ? 37.406 -35.531 0.263 1 94.44 168 THR B N 1
ATOM 7158 C CA . THR B 1 168 ? 38.438 -34.594 0.706 1 94.44 168 THR B CA 1
ATOM 7159 C C . THR B 1 168 ? 37.812 -33.281 1.184 1 94.44 168 THR B C 1
ATOM 7161 O O . THR B 1 168 ? 38.469 -32.469 1.808 1 94.44 168 THR B O 1
ATOM 7164 N N . ASN B 1 169 ? 36.594 -33.094 0.833 1 93.31 169 ASN B N 1
ATOM 7165 C CA . ASN B 1 169 ? 35.875 -31.828 1.098 1 93.31 169 ASN B CA 1
ATOM 7166 C C . ASN B 1 169 ? 36.438 -30.688 0.27 1 93.31 169 ASN B C 1
ATOM 7168 O O . ASN B 1 169 ? 36.219 -29.516 0.584 1 93.31 169 ASN B O 1
ATOM 7172 N N . GLN B 1 170 ? 37.188 -31.031 -0.69 1 95.5 170 GLN B N 1
ATOM 7173 C CA . GLN B 1 170 ? 37.719 -29.984 -1.572 1 95.5 170 GLN B CA 1
ATOM 7174 C C . GLN B 1 170 ? 36.594 -29.344 -2.389 1 95.5 170 GLN B C 1
ATOM 7176 O O . GLN B 1 170 ? 35.812 -30.031 -3.021 1 95.5 170 GLN B O 1
ATOM 7181 N N . VAL B 1 171 ? 36.562 -28 -2.305 1 96.88 171 VAL B N 1
ATOM 7182 C CA . VAL B 1 171 ? 35.562 -27.234 -3.01 1 96.88 171 VAL B CA 1
ATOM 7183 C C . VAL B 1 171 ? 36.156 -26.609 -4.273 1 96.88 171 VAL B C 1
ATOM 7185 O O . VAL B 1 171 ? 37.219 -26.016 -4.23 1 96.88 171 VAL B O 1
ATOM 7188 N N . THR B 1 172 ? 35.531 -26.766 -5.34 1 97.31 172 THR B N 1
ATOM 7189 C CA . THR B 1 172 ? 35.875 -26.125 -6.602 1 97.31 172 THR B CA 1
ATOM 7190 C C . THR B 1 172 ? 34.75 -25.156 -7.012 1 97.31 172 THR B C 1
ATOM 7192 O O . THR B 1 172 ? 33.594 -25.562 -7.152 1 97.31 172 THR B O 1
ATOM 7195 N N . GLN B 1 173 ? 35.125 -23.891 -7.137 1 98.19 173 GLN B N 1
ATOM 7196 C CA . GLN B 1 173 ? 34.188 -22.906 -7.68 1 98.19 173 GLN B CA 1
ATOM 7197 C C . GLN B 1 173 ? 34.25 -22.891 -9.203 1 98.19 173 GLN B C 1
ATOM 7199 O O . GLN B 1 173 ? 35.281 -22.562 -9.789 1 98.19 173 GLN B O 1
ATOM 7204 N N . ILE B 1 174 ? 33.188 -23.141 -9.852 1 98.5 174 ILE B N 1
ATOM 7205 C CA . ILE B 1 174 ? 33.094 -23.281 -11.305 1 98.5 174 ILE B CA 1
ATOM 7206 C C . ILE B 1 174 ? 32.906 -21.922 -11.953 1 98.5 174 ILE B C 1
ATOM 7208 O O . ILE B 1 174 ? 33.531 -21.609 -12.977 1 98.5 174 ILE B O 1
ATOM 7212 N N . THR B 1 175 ? 32 -21.094 -11.438 1 98.69 175 THR B N 1
ATOM 7213 C CA . THR B 1 175 ? 31.75 -19.75 -11.945 1 98.69 175 THR B CA 1
ATOM 7214 C C . THR B 1 175 ? 32.062 -18.703 -10.883 1 98.69 175 THR B C 1
ATOM 7216 O O . THR B 1 175 ? 31.953 -18.984 -9.688 1 98.69 175 THR B O 1
ATOM 7219 N N . THR B 1 176 ? 32.375 -17.406 -11.305 1 98.31 176 THR B N 1
ATOM 7220 C CA . THR B 1 176 ? 32.844 -16.406 -10.352 1 98.31 176 THR B CA 1
ATOM 7221 C C . THR B 1 176 ? 32.125 -15.078 -10.57 1 98.31 176 THR B C 1
ATOM 7223 O O . THR B 1 176 ? 32.375 -14.117 -9.836 1 98.31 176 THR B O 1
ATOM 7226 N N . ASP B 1 177 ? 31.328 -15.023 -11.578 1 98.31 177 ASP B N 1
ATOM 7227 C CA . ASP B 1 177 ? 30.75 -13.727 -11.93 1 98.31 177 ASP B CA 1
ATOM 7228 C C . ASP B 1 177 ? 29.328 -13.586 -11.398 1 98.31 177 ASP B C 1
ATOM 7230 O O . ASP B 1 177 ? 28.641 -12.617 -11.711 1 98.31 177 ASP B O 1
ATOM 7234 N N . GLY B 1 178 ? 28.891 -14.555 -10.586 1 98.38 178 GLY B N 1
ATOM 7235 C CA . GLY B 1 178 ? 27.562 -14.469 -9.992 1 98.38 178 GLY B CA 1
ATOM 7236 C C . GLY B 1 178 ? 27.391 -13.25 -9.109 1 98.38 178 GLY B C 1
ATOM 7237 O O . GLY B 1 178 ? 28.281 -12.906 -8.328 1 98.38 178 GLY B O 1
ATOM 7238 N N . LYS B 1 179 ? 26.281 -12.523 -9.328 1 97.69 179 LYS B N 1
ATOM 7239 C CA . LYS B 1 179 ? 25.938 -11.344 -8.547 1 97.69 179 LYS B CA 1
ATOM 7240 C C . LYS B 1 179 ? 24.422 -11.125 -8.516 1 97.69 179 LYS B C 1
ATOM 7242 O O . LYS B 1 179 ? 23.75 -11.219 -9.555 1 97.69 179 LYS B O 1
ATOM 7247 N N . TRP B 1 180 ? 23.906 -10.836 -7.309 1 95.19 180 TRP B N 1
ATOM 7248 C CA . TRP B 1 180 ? 22.469 -10.625 -7.125 1 95.19 180 TRP B CA 1
ATOM 7249 C C . TRP B 1 180 ? 21.953 -9.555 -8.078 1 95.19 180 TRP B C 1
ATOM 7251 O O . TRP B 1 180 ? 22.578 -8.508 -8.242 1 95.19 180 TRP B O 1
ATOM 7261 N N . ASN B 1 181 ? 20.875 -9.773 -8.766 1 95.94 181 ASN B N 1
ATOM 7262 C CA . ASN B 1 181 ? 20.172 -8.898 -9.695 1 95.94 181 ASN B CA 1
ATOM 7263 C C . ASN B 1 181 ? 21.047 -8.531 -10.891 1 95.94 181 ASN B C 1
ATOM 7265 O O . ASN B 1 181 ? 20.859 -7.477 -11.5 1 95.94 181 ASN B O 1
ATOM 7269 N N . HIS B 1 182 ? 22.094 -9.344 -11.203 1 97.88 182 HIS B N 1
ATOM 7270 C CA . HIS B 1 182 ? 22.953 -9.141 -12.367 1 97.88 182 HIS B CA 1
ATOM 7271 C C . HIS B 1 182 ? 23.18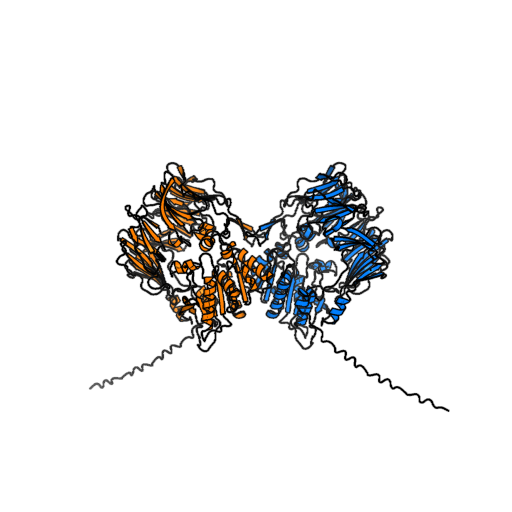8 -10.445 -13.125 1 97.88 182 HIS B C 1
ATOM 7273 O O . HIS B 1 182 ? 22.531 -10.695 -14.148 1 97.88 182 HIS B O 1
ATOM 7279 N N . ILE B 1 183 ? 24 -11.391 -12.516 1 98.69 183 ILE B N 1
ATOM 7280 C CA . ILE B 1 183 ? 24.328 -12.633 -13.188 1 98.69 183 ILE B CA 1
ATOM 7281 C C . ILE B 1 183 ? 23.953 -13.82 -12.305 1 98.69 183 ILE B C 1
ATOM 7283 O O . ILE B 1 183 ? 24.234 -13.82 -11.102 1 98.69 183 ILE B O 1
ATOM 7287 N N . ILE B 1 184 ? 23.312 -14.852 -12.891 1 98.62 184 ILE B N 1
ATOM 7288 C CA . ILE B 1 184 ? 22.969 -16.078 -12.195 1 98.62 184 ILE B CA 1
ATOM 7289 C C . ILE B 1 184 ? 23.531 -17.281 -12.945 1 98.62 184 ILE B C 1
ATOM 7291 O O . ILE B 1 184 ? 23.328 -17.422 -14.156 1 98.62 184 ILE B O 1
ATOM 7295 N N . ASN B 1 185 ? 24.234 -18.156 -12.273 1 98.81 185 ASN B N 1
ATOM 7296 C CA . ASN B 1 185 ? 24.766 -19.375 -12.852 1 98.81 185 ASN B CA 1
ATOM 7297 C C . ASN B 1 185 ? 24.203 -20.625 -12.164 1 98.81 185 ASN B C 1
ATOM 7299 O O . ASN B 1 185 ? 24.375 -20.797 -10.953 1 98.81 185 ASN B O 1
ATOM 7303 N N . GLY B 1 186 ? 23.516 -21.422 -12.891 1 98.62 186 GLY B N 1
ATOM 7304 C CA . GLY B 1 186 ? 23.094 -22.719 -12.375 1 98.62 186 GLY B CA 1
ATOM 7305 C C . GLY B 1 186 ? 21.781 -22.656 -11.625 1 98.62 186 GLY B C 1
ATOM 7306 O O . GLY B 1 186 ? 21.281 -23.672 -11.148 1 98.62 186 GLY B O 1
ATOM 7307 N N . ALA B 1 187 ? 21.203 -21.547 -11.43 1 98.19 187 ALA B N 1
ATOM 7308 C CA . ALA B 1 187 ? 19.844 -21.312 -10.938 1 98.19 187 ALA B CA 1
ATOM 7309 C C . ALA B 1 187 ? 19.047 -20.469 -11.922 1 98.19 187 ALA B C 1
ATOM 7311 O O . ALA B 1 187 ? 19.594 -19.906 -12.867 1 98.19 187 ALA B O 1
ATOM 7312 N N . ALA B 1 188 ? 17.766 -20.422 -11.703 1 97.62 188 ALA B N 1
ATOM 7313 C CA . ALA B 1 188 ? 16.906 -19.719 -12.648 1 97.62 188 ALA B CA 1
ATOM 7314 C C . ALA B 1 188 ? 16.578 -18.312 -12.141 1 97.62 188 ALA B C 1
ATOM 7316 O O . ALA B 1 188 ? 16.609 -18.062 -10.93 1 97.62 188 ALA B O 1
ATOM 7317 N N . ASP B 1 189 ? 16.359 -17.344 -13.062 1 97.12 189 ASP B N 1
ATOM 7318 C CA . ASP B 1 189 ? 15.781 -16.062 -12.648 1 97.12 189 ASP B CA 1
ATOM 7319 C C . ASP B 1 189 ? 14.312 -16.219 -12.273 1 97.12 189 ASP B C 1
ATOM 7321 O O . ASP B 1 189 ? 13.758 -17.312 -12.359 1 97.12 189 ASP B O 1
ATOM 7325 N N . TRP B 1 190 ? 13.742 -15.18 -11.797 1 95.81 190 TRP B N 1
ATOM 7326 C CA . TRP B 1 190 ? 12.391 -15.25 -11.242 1 95.81 190 TRP B CA 1
ATOM 7327 C C . TRP B 1 190 ? 11.398 -15.758 -12.281 1 95.81 190 TRP B C 1
ATOM 7329 O O . TRP B 1 190 ? 10.586 -16.641 -11.992 1 95.81 190 TRP B O 1
ATOM 7339 N N . VAL B 1 191 ? 11.43 -15.227 -13.477 1 97.19 191 VAL B N 1
ATOM 7340 C CA . VAL B 1 191 ? 10.375 -15.484 -14.453 1 97.19 191 VAL B CA 1
ATOM 7341 C C . VAL B 1 191 ? 10.461 -16.922 -14.938 1 97.19 191 VAL B C 1
ATOM 7343 O O . VAL B 1 191 ? 9.438 -17.562 -15.203 1 97.19 191 VAL B O 1
ATOM 7346 N N . TYR B 1 192 ? 11.688 -17.531 -15.078 1 97.75 192 TYR B N 1
ATOM 7347 C CA . TYR B 1 192 ? 11.836 -18.938 -15.453 1 97.75 192 TYR B CA 1
ATOM 7348 C C . TYR B 1 192 ? 11.266 -19.844 -14.375 1 97.75 192 TYR B C 1
ATOM 7350 O O . TYR B 1 192 ? 10.602 -20.844 -14.688 1 97.75 192 TYR B O 1
ATOM 7358 N N . GLU B 1 193 ? 11.594 -19.5 -13.18 1 96.25 193 GLU B N 1
ATOM 7359 C CA . GLU B 1 193 ? 11.07 -20.281 -12.07 1 96.25 193 GLU B CA 1
ATOM 7360 C C . GLU B 1 193 ? 9.547 -20.266 -12.039 1 96.25 193 GLU B C 1
ATOM 7362 O O . GLU B 1 193 ? 8.906 -21.297 -11.836 1 96.25 193 GLU B O 1
ATOM 7367 N N . GLU B 1 194 ? 9.023 -19.141 -12.281 1 94.94 194 GLU B N 1
ATOM 7368 C CA . GLU B 1 194 ? 7.578 -18.953 -12.172 1 94.94 194 GLU B CA 1
ATOM 7369 C C . GLU B 1 194 ? 6.844 -19.594 -13.344 1 94.94 194 GLU B C 1
ATOM 7371 O O . GLU B 1 194 ? 5.871 -20.328 -13.141 1 94.94 194 GLU B O 1
ATOM 7376 N N . GLU B 1 195 ? 7.395 -19.391 -14.516 1 97.12 195 GLU B N 1
ATOM 7377 C CA . GLU B 1 195 ? 6.57 -19.688 -15.68 1 97.12 195 GLU B CA 1
ATOM 7378 C C . GLU B 1 195 ? 7.008 -21 -16.328 1 97.12 195 GLU B C 1
ATOM 7380 O O . GLU B 1 195 ? 6.219 -21.656 -17.031 1 97.12 195 GLU B O 1
ATOM 7385 N N . PHE B 1 196 ? 8.258 -21.328 -16.172 1 97.38 196 PHE B N 1
ATOM 7386 C CA . PHE B 1 196 ? 8.75 -22.578 -16.75 1 97.38 196 PHE B CA 1
ATOM 7387 C C . PHE B 1 196 ? 8.953 -23.641 -15.672 1 97.38 196 PHE B C 1
ATOM 7389 O O . PHE B 1 196 ? 9.484 -24.719 -15.945 1 97.38 196 PHE B O 1
ATOM 7396 N N . SER B 1 197 ? 8.586 -23.297 -14.438 1 95.94 197 SER B N 1
ATOM 7397 C CA . SER B 1 197 ? 8.75 -24.203 -13.312 1 95.94 197 SER B CA 1
ATOM 7398 C C . SER B 1 197 ? 10.172 -24.766 -13.25 1 95.94 197 SER B C 1
ATOM 7400 O O . SER B 1 197 ? 10.367 -25.953 -13.047 1 95.94 197 SER B O 1
ATOM 7402 N N . MET B 1 198 ? 11.109 -23.938 -13.531 1 95.44 198 MET B N 1
ATOM 7403 C CA . MET B 1 198 ? 12.523 -24.297 -13.5 1 95.44 198 MET B CA 1
ATOM 7404 C C . MET B 1 198 ? 13.281 -23.453 -12.492 1 95.44 198 MET B C 1
ATOM 7406 O O . MET B 1 198 ? 13.422 -22.234 -12.688 1 95.44 198 MET B O 1
ATOM 7410 N N . SER B 1 199 ? 13.766 -24.078 -11.469 1 96.31 199 SER B N 1
ATOM 7411 C CA . SER B 1 199 ? 14.531 -23.328 -10.477 1 96.31 199 SER B CA 1
ATOM 7412 C C . SER B 1 199 ? 15.992 -23.766 -10.469 1 96.31 199 SER B C 1
ATOM 7414 O O . SER B 1 199 ? 16.891 -22.922 -10.32 1 96.31 199 SER B O 1
ATOM 7416 N N . LYS B 1 200 ? 16.219 -25.062 -10.594 1 97.75 200 LYS B N 1
ATOM 7417 C CA . LYS B 1 200 ? 17.562 -25.594 -10.789 1 97.75 200 LYS B CA 1
ATOM 7418 C C . LYS B 1 200 ? 17.938 -25.594 -12.266 1 97.75 200 LYS B C 1
ATOM 7420 O O . LYS B 1 200 ? 17.25 -26.203 -13.086 1 97.75 200 LYS B O 1
ATOM 7425 N N . ALA B 1 201 ? 19.062 -24.984 -12.602 1 98.44 201 ALA B N 1
ATOM 7426 C CA . ALA B 1 201 ? 19.406 -24.797 -14.008 1 98.44 201 ALA B CA 1
ATOM 7427 C C . ALA B 1 201 ? 20.75 -25.438 -14.336 1 98.44 201 ALA B C 1
ATOM 7429 O O . ALA B 1 201 ? 21.547 -24.891 -15.109 1 98.44 201 ALA B O 1
ATOM 7430 N N . PHE B 1 202 ? 21.062 -26.547 -13.664 1 98.62 202 PHE B N 1
ATOM 7431 C CA . PHE B 1 202 ? 22.219 -27.344 -14.016 1 98.62 202 PHE B CA 1
ATOM 7432 C C . PHE B 1 202 ? 21.922 -28.828 -13.852 1 98.62 202 PHE B C 1
ATOM 7434 O O . PHE B 1 202 ? 20.969 -29.203 -13.18 1 98.62 202 PHE B O 1
ATOM 7441 N N . ASP B 1 203 ? 22.75 -29.656 -14.516 1 97.62 203 ASP B N 1
ATOM 7442 C CA . ASP B 1 203 ? 22.562 -31.109 -14.453 1 97.62 203 ASP B CA 1
ATOM 7443 C C . ASP B 1 203 ? 23.875 -31.844 -14.727 1 97.62 203 ASP B C 1
ATOM 7445 O O . ASP B 1 203 ? 24.703 -31.359 -15.492 1 97.62 203 ASP B O 1
ATOM 7449 N N . TRP B 1 204 ? 24.062 -33.031 -14.086 1 97.19 204 TRP B N 1
ATOM 7450 C CA . TRP B 1 204 ? 25.219 -33.906 -14.258 1 97.19 204 TRP B CA 1
ATOM 7451 C C . TRP B 1 204 ? 25.094 -34.75 -15.523 1 97.19 204 TRP B C 1
ATOM 7453 O O . TRP B 1 204 ? 24.016 -35.25 -15.82 1 97.19 204 TRP B O 1
ATOM 7463 N N . SER B 1 205 ? 26.25 -34.844 -16.219 1 96.94 205 SER B N 1
ATOM 7464 C CA . SER B 1 205 ? 26.266 -35.906 -17.219 1 96.94 205 SER B CA 1
ATOM 7465 C C . SER B 1 205 ? 26.078 -37.281 -16.562 1 96.94 205 SER B C 1
ATOM 7467 O O . SER B 1 205 ? 26.297 -37.438 -15.359 1 96.94 205 SER B O 1
ATOM 7469 N N . ARG B 1 206 ? 25.688 -38.25 -17.281 1 92.75 206 ARG B N 1
ATOM 7470 C CA . ARG B 1 206 ? 25.344 -39.562 -16.734 1 92.75 206 ARG B CA 1
ATOM 7471 C C . ARG B 1 206 ? 26.531 -40.219 -16.031 1 92.75 206 ARG B C 1
ATOM 7473 O O . ARG B 1 206 ? 26.375 -40.938 -15.055 1 92.75 206 ARG B O 1
ATOM 7480 N N . ASP B 1 207 ? 27.734 -39.906 -16.516 1 93.62 207 ASP B N 1
ATOM 7481 C CA . ASP B 1 207 ? 28.938 -40.5 -15.93 1 93.62 207 ASP B CA 1
ATOM 7482 C C . ASP B 1 207 ? 29.5 -39.625 -14.82 1 93.62 207 ASP B C 1
ATOM 7484 O O . ASP B 1 207 ? 30.531 -39.938 -14.227 1 93.62 207 ASP B O 1
ATOM 7488 N N . GLY B 1 208 ? 28.922 -38.438 -14.602 1 94.88 208 GLY B N 1
ATOM 7489 C CA . GLY B 1 208 ? 29.328 -37.562 -13.508 1 94.88 208 GLY B CA 1
ATOM 7490 C C . GLY B 1 208 ? 30.594 -36.781 -13.805 1 94.88 208 GLY B C 1
ATOM 7491 O O . GLY B 1 208 ? 31.172 -36.156 -12.914 1 94.88 208 GLY B O 1
ATOM 7492 N N . LYS B 1 209 ? 30.938 -36.688 -15.047 1 96.25 209 LYS B N 1
ATOM 7493 C CA . LYS B 1 209 ? 32.219 -36.062 -15.391 1 96.25 209 LYS B CA 1
ATOM 7494 C C . LYS B 1 209 ? 32.031 -34.625 -15.906 1 96.25 209 LYS B C 1
ATOM 7496 O O . LYS B 1 209 ? 32.969 -33.875 -16 1 96.25 209 LYS B O 1
ATOM 7501 N N . LYS B 1 210 ? 30.797 -34.312 -16.281 1 98 210 LYS B N 1
ATOM 7502 C CA . LYS B 1 210 ? 30.469 -32.969 -16.797 1 98 210 LYS B CA 1
ATOM 7503 C C . LYS B 1 210 ? 29.25 -32.406 -16.094 1 98 210 LYS B C 1
ATOM 7505 O O . LYS B 1 210 ? 28.406 -33.156 -15.586 1 98 210 LYS B O 1
ATOM 7510 N N . ILE B 1 211 ? 29.172 -31.109 -16.047 1 98.5 211 ILE B N 1
ATOM 7511 C CA . ILE B 1 211 ? 28 -30.391 -15.57 1 98.5 211 ILE B CA 1
ATOM 7512 C C . ILE B 1 211 ? 27.547 -29.375 -16.625 1 98.5 211 ILE B C 1
ATOM 7514 O O . ILE B 1 211 ? 28.328 -28.5 -17.016 1 98.5 211 ILE B O 1
ATOM 7518 N N . ALA B 1 212 ? 26.359 -29.531 -17.141 1 98.81 212 ALA B N 1
ATOM 7519 C CA . ALA B 1 212 ? 25.734 -28.5 -17.969 1 98.81 212 ALA B CA 1
ATOM 7520 C C . ALA B 1 212 ? 24.938 -27.516 -17.125 1 98.81 212 ALA B C 1
ATOM 7522 O O . ALA B 1 212 ? 24.281 -27.906 -16.156 1 98.81 212 ALA B O 1
ATOM 7523 N N . PHE B 1 213 ? 25.062 -26.219 -17.391 1 98.81 213 PHE B N 1
ATOM 7524 C CA . PHE B 1 213 ? 24.281 -25.234 -16.641 1 98.81 213 PHE B CA 1
ATOM 7525 C C . PHE B 1 213 ? 23.859 -24.078 -17.531 1 98.81 213 PHE B C 1
ATOM 7527 O O . PHE B 1 213 ? 24.453 -23.844 -18.578 1 98.81 213 PHE B O 1
ATOM 7534 N N . ILE B 1 214 ? 22.797 -23.422 -17.172 1 98.81 214 ILE B N 1
ATOM 7535 C CA . ILE B 1 214 ? 22.312 -22.219 -17.844 1 98.81 214 ILE B CA 1
ATOM 7536 C C . ILE B 1 214 ? 22.766 -20.984 -17.062 1 98.81 214 ILE B C 1
ATOM 7538 O O . ILE B 1 214 ? 22.75 -20.969 -15.836 1 98.81 214 ILE B O 1
ATOM 7542 N N . ARG B 1 215 ? 23.188 -20 -17.781 1 98.69 215 ARG B N 1
ATOM 7543 C CA . ARG B 1 215 ? 23.578 -18.703 -17.266 1 98.69 215 ARG B CA 1
ATOM 7544 C C . ARG B 1 215 ? 22.578 -17.625 -17.656 1 98.69 215 ARG B C 1
ATOM 7546 O O . ARG B 1 215 ? 22.156 -17.547 -18.812 1 98.69 215 ARG B O 1
ATOM 7553 N N . PHE B 1 216 ? 22.141 -16.812 -16.688 1 98.62 216 PHE B N 1
ATOM 7554 C CA . PHE B 1 216 ? 21.219 -15.695 -16.891 1 98.62 216 PHE B CA 1
ATOM 7555 C C . PHE B 1 216 ? 21.906 -14.359 -16.625 1 98.62 216 PHE B C 1
ATOM 7557 O O . PHE B 1 216 ? 22.438 -14.133 -15.523 1 98.62 216 PHE B O 1
ATOM 7564 N N . ASP B 1 217 ? 22.016 -13.523 -17.578 1 98.56 217 ASP B N 1
ATOM 7565 C CA . ASP B 1 217 ? 22.406 -12.125 -17.375 1 98.56 217 ASP B CA 1
ATOM 7566 C C . ASP B 1 217 ? 21.188 -11.227 -17.297 1 98.56 217 ASP B C 1
ATOM 7568 O O . ASP B 1 217 ? 20.641 -10.789 -18.312 1 98.56 217 ASP B O 1
ATOM 7572 N N . GLU B 1 218 ? 20.766 -10.891 -16.047 1 98.31 218 GLU B N 1
ATOM 7573 C CA . GLU B 1 218 ? 19.562 -10.086 -15.875 1 98.31 218 GLU B CA 1
ATOM 7574 C C . GLU B 1 218 ? 19.906 -8.641 -15.555 1 98.31 218 GLU B C 1
ATOM 7576 O O . GLU B 1 218 ? 19.062 -7.895 -15.039 1 98.31 218 GLU B O 1
ATOM 7581 N N . THR B 1 219 ? 21.094 -8.18 -15.883 1 98.06 219 THR B N 1
ATOM 7582 C CA . THR B 1 219 ? 21.594 -6.84 -15.586 1 98.06 219 THR B CA 1
ATOM 7583 C C . THR B 1 219 ? 20.625 -5.781 -16.125 1 98.06 219 THR B C 1
ATOM 7585 O O . THR B 1 219 ? 20.359 -4.781 -15.445 1 98.06 219 THR B O 1
ATOM 7588 N N . ASP B 1 220 ? 20.078 -5.996 -17.281 1 97.75 220 ASP B N 1
ATOM 7589 C CA . ASP B 1 220 ? 19.297 -4.969 -17.969 1 97.75 220 ASP B CA 1
ATOM 7590 C C . ASP B 1 220 ? 17.797 -5.184 -17.734 1 97.75 220 ASP B C 1
ATOM 7592 O O . ASP B 1 220 ? 16.969 -4.418 -18.219 1 97.75 220 ASP B O 1
ATOM 7596 N N . VAL B 1 221 ? 17.391 -6.262 -17.031 1 98.38 221 VAL B N 1
ATOM 7597 C CA . VAL B 1 221 ? 16 -6.496 -16.688 1 98.38 221 VAL B CA 1
ATOM 7598 C C . VAL B 1 221 ? 15.547 -5.48 -15.648 1 98.38 221 VAL B C 1
ATOM 7600 O O . VAL B 1 221 ? 16.234 -5.262 -14.648 1 98.38 221 VAL B O 1
ATOM 7603 N N . PRO B 1 222 ? 14.391 -4.805 -15.852 1 97.88 222 PRO B N 1
ATOM 7604 C CA . PRO B 1 222 ? 13.93 -3.826 -14.859 1 97.88 222 PRO B CA 1
ATOM 7605 C C . PRO B 1 222 ? 13.633 -4.457 -13.5 1 97.88 222 PRO B C 1
ATOM 7607 O O . PRO B 1 222 ? 13.289 -5.637 -13.43 1 97.88 222 PRO B O 1
ATOM 7610 N N . GLU B 1 223 ? 13.82 -3.641 -12.508 1 96.19 223 GLU B N 1
ATOM 7611 C CA . GLU B 1 223 ? 13.609 -4.078 -11.133 1 96.19 223 GLU B CA 1
ATOM 7612 C C . GLU B 1 223 ? 12.219 -3.693 -10.641 1 96.19 223 GLU B C 1
ATOM 7614 O O . GLU B 1 223 ? 11.711 -2.617 -10.969 1 96.19 223 GLU B O 1
ATOM 7619 N N . PHE B 1 224 ? 11.516 -4.555 -9.953 1 96.69 224 PHE B N 1
ATOM 7620 C CA . PHE B 1 224 ? 10.312 -4.262 -9.188 1 96.69 224 PHE B CA 1
ATOM 7621 C C . PHE B 1 224 ? 10.625 -4.164 -7.703 1 96.69 224 PHE B C 1
ATOM 7623 O O . PHE B 1 224 ? 11.352 -5 -7.156 1 96.69 224 PHE B O 1
ATOM 7630 N N . ASN B 1 225 ? 10.133 -3.154 -7.023 1 95.69 225 ASN B N 1
ATOM 7631 C CA . ASN B 1 225 ? 10.305 -2.967 -5.586 1 95.69 225 ASN B CA 1
ATOM 7632 C C . ASN B 1 225 ? 9.047 -3.363 -4.816 1 95.69 225 ASN B C 1
ATOM 7634 O O . ASN B 1 225 ? 8 -2.73 -4.965 1 95.69 225 ASN B O 1
ATOM 7638 N N . MET B 1 226 ? 9.07 -4.391 -4.016 1 95 226 MET B N 1
ATOM 7639 C CA . MET B 1 226 ? 7.988 -4.812 -3.131 1 95 226 MET B CA 1
ATOM 7640 C C . MET B 1 226 ? 8.289 -4.43 -1.686 1 95 226 MET B C 1
ATOM 7642 O O . MET B 1 226 ? 9.305 -4.852 -1.125 1 95 226 MET B O 1
ATOM 7646 N N . GLN B 1 227 ? 7.438 -3.688 -1.096 1 94.81 227 GLN B N 1
ATOM 7647 C CA . GLN B 1 227 ? 7.652 -3.262 0.282 1 94.81 227 GLN B CA 1
ATOM 7648 C C . GLN B 1 227 ? 7.141 -4.309 1.269 1 94.81 227 GLN B C 1
ATOM 7650 O O . GLN B 1 227 ? 6.086 -4.906 1.054 1 94.81 227 GLN B O 1
ATOM 7655 N N . THR B 1 228 ? 7.914 -4.52 2.281 1 95.88 228 THR B N 1
ATOM 7656 C CA . THR B 1 228 ? 7.508 -5.367 3.396 1 95.88 228 THR B CA 1
ATOM 7657 C C . THR B 1 228 ? 7.297 -4.535 4.66 1 95.88 228 THR B C 1
ATOM 7659 O O . THR B 1 228 ? 8.078 -3.621 4.941 1 95.88 228 THR B O 1
ATOM 7662 N N . TRP B 1 229 ? 6.266 -4.867 5.359 1 96.69 229 TRP B N 1
ATOM 7663 C CA . TRP B 1 229 ? 5.824 -4.059 6.488 1 96.69 229 TRP B CA 1
ATOM 7664 C C . TRP B 1 229 ? 6.07 -4.785 7.809 1 96.69 229 TRP B C 1
ATOM 7666 O O . TRP B 1 229 ? 6.316 -5.992 7.82 1 96.69 229 TRP B O 1
ATOM 7676 N N . GLY B 1 230 ? 5.984 -4.062 8.938 1 94.06 230 GLY B N 1
ATOM 7677 C CA . GLY B 1 230 ? 6.117 -4.664 10.258 1 94.06 230 GLY B CA 1
ATOM 7678 C C . GLY B 1 230 ? 7.27 -4.086 11.062 1 94.06 230 GLY B C 1
ATOM 7679 O O . GLY B 1 230 ? 7.164 -3.926 12.281 1 94.06 230 GLY B O 1
ATOM 7680 N N . LYS B 1 231 ? 8.438 -3.766 10.367 1 95.88 231 LYS B N 1
ATOM 7681 C CA . LYS B 1 231 ? 9.555 -3.102 11.039 1 95.88 231 LYS B CA 1
ATOM 7682 C C . LYS B 1 231 ? 9.297 -1.604 11.18 1 95.88 231 LYS B C 1
ATOM 7684 O O . LYS B 1 231 ? 8.328 -1.079 10.617 1 95.88 231 LYS B O 1
ATOM 7689 N N . LEU B 1 232 ? 10.156 -0.923 11.984 1 97.94 232 LEU B N 1
ATOM 7690 C CA . LEU B 1 232 ? 9.992 0.502 12.25 1 97.94 232 LEU B CA 1
ATOM 7691 C C . LEU B 1 232 ? 9.961 1.296 10.953 1 97.94 232 LEU B C 1
ATOM 7693 O O . LEU B 1 232 ? 9.18 2.24 10.812 1 97.94 232 LEU B O 1
ATOM 7697 N N . TYR B 1 233 ? 10.844 0.913 10.031 1 97.75 233 TYR B N 1
ATOM 7698 C CA . TYR B 1 233 ? 10.805 1.385 8.656 1 97.75 233 TYR B CA 1
ATOM 7699 C C . TYR B 1 233 ? 10.484 0.243 7.695 1 97.75 233 TYR B C 1
ATOM 7701 O O . TYR B 1 233 ? 10.984 -0.872 7.863 1 97.75 233 TYR B O 1
ATOM 7709 N N . PRO B 1 234 ? 9.531 0.471 6.684 1 95.94 234 PRO B N 1
ATOM 7710 C CA . PRO B 1 234 ? 9.32 -0.579 5.688 1 95.94 234 PRO B CA 1
ATOM 7711 C C . PRO B 1 234 ? 10.602 -0.989 4.973 1 95.94 234 PRO B C 1
ATOM 7713 O O . PRO B 1 234 ? 11.516 -0.17 4.812 1 95.94 234 PRO B O 1
ATOM 7716 N N . GLU B 1 235 ? 10.664 -2.221 4.652 1 95.81 235 GLU B N 1
ATOM 7717 C CA . GLU B 1 235 ? 11.828 -2.734 3.93 1 95.81 235 GLU B CA 1
ATOM 7718 C C . GLU B 1 235 ? 11.516 -2.932 2.449 1 95.81 235 GLU B C 1
ATOM 7720 O O . GLU B 1 235 ? 10.367 -3.207 2.082 1 95.81 235 GLU B O 1
ATOM 7725 N N . ASP B 1 236 ? 12.555 -2.771 1.604 1 94.31 236 ASP B N 1
ATOM 7726 C CA . ASP B 1 236 ? 12.422 -2.965 0.164 1 94.31 236 ASP B CA 1
ATOM 7727 C C . ASP B 1 236 ? 12.945 -4.332 -0.258 1 94.31 236 ASP B C 1
ATOM 7729 O O . ASP B 1 236 ? 14.094 -4.684 0.044 1 94.31 236 ASP B O 1
ATOM 7733 N N . TYR B 1 237 ? 12.086 -5.125 -0.792 1 93.25 237 TYR B N 1
ATOM 7734 C CA . TYR B 1 237 ? 12.508 -6.332 -1.492 1 93.25 237 TYR B CA 1
ATOM 7735 C C . TYR B 1 237 ? 12.531 -6.105 -3 1 93.25 237 TYR B C 1
ATOM 7737 O O . TYR B 1 237 ? 11.5 -6.207 -3.664 1 93.25 237 TYR B O 1
ATOM 7745 N N . ARG B 1 238 ? 13.766 -5.914 -3.543 1 93.5 238 ARG B N 1
ATOM 7746 C CA . ARG B 1 238 ? 13.93 -5.602 -4.961 1 93.5 238 ARG B CA 1
ATOM 7747 C C . ARG B 1 238 ? 14.352 -6.836 -5.746 1 93.5 238 ARG B C 1
ATOM 7749 O O . ARG B 1 238 ? 15.273 -7.551 -5.348 1 93.5 238 ARG B O 1
ATOM 7756 N N . PHE B 1 239 ? 13.656 -7.105 -6.758 1 94.25 239 PHE B N 1
ATOM 7757 C CA . PHE B 1 239 ? 14 -8.219 -7.629 1 94.25 239 PHE B CA 1
ATOM 7758 C C . PHE B 1 239 ? 13.703 -7.887 -9.086 1 94.25 239 PHE B C 1
ATOM 7760 O O . PHE B 1 239 ? 12.93 -6.973 -9.375 1 94.25 239 PHE B O 1
ATOM 7767 N N . LYS B 1 240 ? 14.484 -8.555 -10.023 1 97.19 240 LYS B N 1
ATOM 7768 C CA . LYS B 1 240 ? 14.281 -8.328 -11.445 1 97.19 240 LYS B CA 1
ATOM 7769 C C . LYS B 1 240 ? 12.984 -8.984 -11.93 1 97.19 240 LYS B C 1
ATOM 7771 O O . LYS B 1 240 ? 12.727 -10.148 -11.625 1 97.19 240 LYS B O 1
ATOM 7776 N N . TYR B 1 241 ? 12.172 -8.234 -12.562 1 97.62 241 TYR B N 1
ATOM 7777 C CA . TYR B 1 241 ? 10.867 -8.688 -13.039 1 97.62 241 TYR B CA 1
ATOM 7778 C C . TYR B 1 241 ? 10.578 -8.141 -14.43 1 97.62 241 TYR B C 1
ATOM 7780 O O . TYR B 1 241 ? 10.172 -6.984 -14.578 1 97.62 241 TYR B O 1
ATOM 7788 N N . PRO B 1 242 ? 10.758 -8.945 -15.453 1 98.44 242 PRO B N 1
ATOM 7789 C CA . PRO B 1 242 ? 10.492 -8.469 -16.812 1 98.44 242 PRO B CA 1
ATOM 7790 C C . PRO B 1 242 ? 9 -8.406 -17.141 1 98.44 242 PRO B C 1
ATOM 7792 O O . PRO B 1 242 ? 8.391 -9.43 -17.469 1 98.44 242 PRO B O 1
ATOM 7795 N N . LYS B 1 243 ? 8.43 -7.223 -17.094 1 98.5 243 LYS B N 1
ATOM 7796 C CA . LYS B 1 243 ? 7.047 -7.055 -17.531 1 98.5 243 LYS B CA 1
ATOM 7797 C C . LYS B 1 243 ? 6.93 -7.148 -19.047 1 98.5 243 LYS B C 1
ATOM 7799 O O . LYS B 1 243 ? 7.906 -6.93 -19.766 1 98.5 243 LYS B O 1
ATOM 7804 N N . ALA B 1 244 ? 5.75 -7.457 -19.547 1 98.5 244 ALA B N 1
ATOM 7805 C CA . ALA B 1 244 ? 5.516 -7.637 -20.969 1 98.5 244 ALA B CA 1
ATOM 7806 C C . ALA B 1 244 ? 6.09 -6.465 -21.766 1 98.5 244 ALA B C 1
ATOM 7808 O O . ALA B 1 244 ? 5.859 -5.305 -21.438 1 98.5 244 ALA B O 1
ATOM 7809 N N . GLY B 1 245 ? 6.828 -6.75 -22.75 1 98.38 245 GLY B N 1
ATOM 7810 C CA . GLY B 1 245 ? 7.41 -5.738 -23.609 1 98.38 245 GLY B CA 1
ATOM 7811 C C . GLY B 1 245 ? 8.789 -5.285 -23.172 1 98.38 245 GLY B C 1
ATOM 7812 O O . GLY B 1 245 ? 9.523 -4.66 -23.938 1 98.38 245 GLY B O 1
ATOM 7813 N N . GLU B 1 246 ? 9.211 -5.57 -21.953 1 98.38 246 GLU B N 1
ATOM 7814 C CA . GLU B 1 246 ? 10.492 -5.145 -21.391 1 98.38 246 GLU B CA 1
ATOM 7815 C C . GLU B 1 246 ? 11.578 -6.195 -21.641 1 98.38 246 GLU B C 1
ATOM 7817 O O . GLU B 1 246 ? 11.297 -7.266 -22.188 1 98.38 246 GLU B O 1
ATOM 7822 N N . LYS B 1 247 ? 12.82 -5.953 -21.25 1 97.94 247 LYS B N 1
ATOM 7823 C CA . LYS B 1 247 ? 13.969 -6.824 -21.5 1 97.94 247 LYS B CA 1
ATOM 7824 C C . LYS B 1 247 ? 13.914 -8.07 -20.625 1 97.94 247 LYS B C 1
ATOM 7826 O O . LYS B 1 247 ? 13.562 -7.988 -19.438 1 97.94 247 LYS B O 1
ATOM 7831 N N . ASN B 1 248 ? 14.258 -9.219 -21.188 1 98.25 248 ASN B N 1
ATOM 7832 C CA . ASN B 1 248 ? 14.5 -10.469 -20.469 1 98.25 248 ASN B CA 1
ATOM 7833 C C . ASN B 1 248 ? 15.984 -10.648 -20.156 1 98.25 248 ASN B C 1
ATOM 7835 O O . ASN B 1 248 ? 16.828 -9.891 -20.641 1 98.25 248 ASN B O 1
ATOM 7839 N N . SER B 1 249 ? 16.234 -11.625 -19.359 1 98.06 249 SER B N 1
ATOM 7840 C CA . SER B 1 249 ? 17.609 -12.039 -19.188 1 98.06 249 SER B CA 1
ATOM 7841 C C . SER B 1 249 ? 18.219 -12.523 -20.5 1 98.06 249 SER B C 1
ATOM 7843 O O . SER B 1 249 ? 17.531 -13.188 -21.297 1 98.06 249 SER B O 1
ATOM 7845 N N . GLU B 1 250 ? 19.484 -12.164 -20.734 1 97.88 250 GLU B N 1
ATOM 7846 C CA . GLU B 1 250 ? 20.25 -12.883 -21.75 1 97.88 250 GLU B CA 1
ATOM 7847 C C . GLU B 1 250 ? 20.688 -14.25 -21.25 1 97.88 250 GLU B C 1
ATOM 7849 O O . GLU B 1 250 ? 21.344 -14.359 -20.219 1 97.88 250 GLU B O 1
ATOM 7854 N N . VAL B 1 251 ? 20.312 -15.305 -22 1 98.31 251 VAL B N 1
ATOM 7855 C CA . VAL B 1 251 ? 20.547 -16.656 -21.5 1 98.31 251 VAL B CA 1
ATOM 7856 C C . VAL B 1 251 ? 21.531 -17.391 -22.391 1 98.31 251 VAL B C 1
ATOM 7858 O O . VAL B 1 251 ? 21.594 -17.141 -23.594 1 98.31 251 VAL B O 1
ATOM 7861 N N . SER B 1 252 ? 22.312 -18.188 -21.781 1 98.44 252 SER B N 1
ATOM 7862 C CA . SER B 1 252 ? 23.25 -19.062 -22.469 1 98.44 252 SER B CA 1
ATOM 7863 C C . SER B 1 252 ? 23.422 -20.391 -21.75 1 98.44 252 SER B C 1
ATOM 7865 O O . SER B 1 252 ? 23.016 -20.531 -20.594 1 98.44 252 SER B O 1
ATOM 7867 N N . ILE B 1 253 ? 23.891 -21.406 -22.469 1 98.69 253 ILE B N 1
ATOM 7868 C CA . ILE B 1 253 ? 24.188 -22.719 -21.906 1 98.69 253 ILE B CA 1
ATOM 7869 C C . ILE B 1 253 ? 25.688 -22.969 -21.938 1 98.69 253 ILE B C 1
ATOM 7871 O O . ILE B 1 253 ? 26.359 -22.609 -22.906 1 98.69 253 ILE B O 1
ATOM 7875 N N . HIS B 1 254 ? 26.156 -23.516 -20.859 1 98.88 254 HIS B N 1
ATOM 7876 C CA . HIS B 1 254 ? 27.562 -23.859 -20.719 1 98.88 254 HIS B CA 1
ATOM 7877 C C . HIS B 1 254 ? 27.75 -25.297 -20.219 1 98.88 254 HIS B C 1
ATOM 7879 O O . HIS B 1 254 ? 26.875 -25.828 -19.531 1 98.88 254 HIS B O 1
ATOM 7885 N N . VAL B 1 255 ? 28.906 -25.922 -20.578 1 98.75 255 VAL B N 1
ATOM 7886 C CA . VAL B 1 255 ? 29.266 -27.234 -20.078 1 98.75 255 VAL B CA 1
ATOM 7887 C C . VAL B 1 255 ? 30.656 -27.188 -19.438 1 98.75 255 VAL B C 1
ATOM 7889 O O . VAL B 1 255 ? 31.625 -26.797 -20.094 1 98.75 255 VAL B O 1
ATOM 7892 N N . TYR B 1 256 ? 30.719 -27.516 -18.203 1 98.62 256 TYR B N 1
ATOM 7893 C CA . TYR B 1 256 ? 31.969 -27.609 -17.469 1 98.62 256 TYR B CA 1
ATOM 7894 C C . TYR B 1 256 ? 32.469 -29.047 -17.391 1 98.62 256 TYR B C 1
ATOM 7896 O O . TYR B 1 256 ? 31.719 -29.938 -16.969 1 98.62 256 TYR B O 1
ATOM 7904 N N . ASP B 1 257 ? 33.688 -29.25 -17.75 1 97.81 257 ASP B N 1
ATOM 7905 C CA . ASP B 1 257 ? 34.344 -30.562 -17.641 1 97.81 257 ASP B CA 1
ATOM 7906 C C . ASP B 1 257 ? 35.188 -30.656 -16.391 1 97.81 257 ASP B C 1
ATOM 7908 O O . ASP B 1 257 ? 36.188 -29.922 -16.25 1 97.81 257 ASP B O 1
ATOM 7912 N N . LEU B 1 258 ? 34.906 -31.578 -15.562 1 96.56 258 LEU B N 1
ATOM 7913 C CA . LEU B 1 258 ? 35.531 -31.672 -14.266 1 96.56 258 LEU B CA 1
ATOM 7914 C C . LEU B 1 258 ? 37 -32.125 -14.414 1 96.56 258 LEU B C 1
ATOM 7916 O O . LEU B 1 258 ? 37.844 -31.781 -13.57 1 96.56 258 LEU B O 1
ATOM 7920 N N . SER B 1 259 ? 37.281 -32.844 -15.391 1 94.69 259 SER B N 1
ATOM 7921 C CA . SER B 1 259 ? 38.656 -33.375 -15.578 1 94.69 259 SER B CA 1
ATOM 7922 C C . SER B 1 259 ? 39.594 -32.281 -16.125 1 94.69 259 SER B C 1
ATOM 7924 O O . SER B 1 259 ? 40.688 -32.125 -15.641 1 94.69 259 SER B O 1
ATOM 7926 N N . THR B 1 260 ? 39.125 -31.531 -17.078 1 95.88 260 THR B N 1
ATOM 7927 C CA . THR B 1 260 ? 39.938 -30.531 -17.734 1 95.88 260 THR B CA 1
ATOM 7928 C C . THR B 1 260 ? 39.781 -29.172 -17.047 1 95.88 260 THR B C 1
ATOM 7930 O O . THR B 1 260 ? 40.594 -28.266 -17.266 1 95.88 260 THR B O 1
ATOM 7933 N N . LYS B 1 261 ? 38.75 -29.016 -16.312 1 96.25 261 LYS B N 1
ATOM 7934 C CA . LYS B 1 261 ? 38.406 -27.766 -15.633 1 96.25 261 LYS B CA 1
ATOM 7935 C C . LYS B 1 261 ? 38.125 -26.656 -16.641 1 96.25 261 LYS B C 1
ATOM 7937 O O . LYS B 1 261 ? 38.406 -25.484 -16.391 1 96.25 261 LYS B O 1
ATOM 7942 N N . GLN B 1 262 ? 37.688 -27.062 -17.766 1 96.62 262 GLN B N 1
ATOM 7943 C CA . GLN B 1 262 ? 37.344 -26.094 -18.812 1 96.62 262 GLN B CA 1
ATOM 7944 C C . GLN B 1 262 ? 35.844 -26.016 -18.984 1 96.62 262 GLN B C 1
ATOM 7946 O O . GLN B 1 262 ? 35.125 -27.016 -18.828 1 96.62 262 GLN B O 1
ATOM 7951 N N . THR B 1 263 ? 35.375 -24.812 -19.281 1 98.31 263 THR B N 1
ATOM 7952 C CA . THR B 1 263 ? 33.969 -24.578 -19.578 1 98.31 263 THR B CA 1
ATOM 7953 C C . THR B 1 263 ? 33.781 -24.219 -21.062 1 98.31 263 THR B C 1
ATOM 7955 O O . THR B 1 263 ? 34.5 -23.359 -21.578 1 98.31 263 THR B O 1
ATOM 7958 N N . VAL B 1 264 ? 32.875 -24.859 -21.672 1 98.12 264 VAL B N 1
ATOM 7959 C CA . VAL B 1 264 ? 32.562 -24.594 -23.078 1 98.12 264 VAL B CA 1
ATOM 7960 C C . VAL B 1 264 ? 31.156 -24 -23.203 1 98.12 264 VAL B C 1
ATOM 7962 O O . VAL B 1 264 ? 30.234 -24.469 -22.531 1 98.12 264 VAL B O 1
ATOM 7965 N N . LYS B 1 265 ? 31.031 -22.938 -24.047 1 98.31 265 LYS B N 1
ATOM 7966 C CA . LYS B 1 265 ? 29.734 -22.359 -24.328 1 98.31 265 LYS B CA 1
ATOM 7967 C C . LYS B 1 265 ? 29.016 -23.109 -25.453 1 98.31 265 LYS B C 1
ATOM 7969 O O . LYS B 1 265 ? 29.625 -23.406 -26.484 1 98.31 265 LYS B O 1
ATOM 7974 N N . VAL B 1 266 ? 27.781 -23.453 -25.266 1 98.62 266 VAL B N 1
ATOM 7975 C CA . VAL B 1 266 ? 26.969 -24.156 -26.25 1 98.62 266 VAL B CA 1
ATOM 7976 C C . VAL B 1 266 ? 26.406 -23.172 -27.25 1 98.62 266 VAL B C 1
ATOM 7978 O O . VAL B 1 266 ? 25.953 -22.078 -26.891 1 98.62 266 VAL B O 1
ATOM 7981 N N . ASP B 1 267 ? 26.422 -23.547 -28.484 1 98.19 267 ASP B N 1
ATOM 7982 C CA . ASP B 1 267 ? 25.797 -22.734 -29.531 1 98.19 267 ASP B CA 1
ATOM 7983 C C . ASP B 1 267 ? 24.281 -22.906 -29.516 1 98.19 267 ASP B C 1
ATOM 7985 O O . ASP B 1 267 ? 23.75 -23.953 -29.891 1 98.19 267 ASP B O 1
ATOM 7989 N N . THR B 1 268 ? 23.609 -21.891 -29.156 1 97.38 268 THR B N 1
ATOM 7990 C CA . THR B 1 268 ? 22.156 -21.969 -29.062 1 97.38 268 THR B CA 1
ATOM 7991 C C . THR B 1 268 ? 21.5 -21.297 -30.266 1 97.38 268 THR B C 1
ATOM 7993 O O . THR B 1 268 ? 20.297 -21.047 -30.266 1 97.38 268 THR B O 1
ATOM 7996 N N . GLY B 1 269 ? 22.266 -20.922 -31.266 1 93.75 269 GLY B N 1
ATOM 7997 C CA . GLY B 1 269 ? 21.766 -20.297 -32.469 1 93.75 269 GLY B CA 1
ATOM 7998 C C . GLY B 1 269 ? 21.984 -18.797 -32.5 1 93.75 269 GLY B C 1
ATOM 7999 O O . GLY B 1 269 ? 22.531 -18.219 -31.547 1 93.75 269 GLY B O 1
ATOM 8000 N N . GLU B 1 270 ? 21.531 -18.062 -33.531 1 88.69 270 GLU B N 1
ATOM 8001 C CA . GLU B 1 270 ? 21.797 -16.641 -33.781 1 88.69 270 GLU B CA 1
ATOM 8002 C C . GLU B 1 270 ? 20.766 -15.758 -33.094 1 88.69 270 GLU B C 1
ATOM 8004 O O . GLU B 1 270 ? 21.062 -14.617 -32.719 1 88.69 270 GLU B O 1
ATOM 8009 N N . GLU B 1 271 ? 19.703 -16.328 -32.906 1 88.44 271 GLU B N 1
ATOM 8010 C CA . GLU B 1 271 ? 18.641 -15.539 -32.281 1 88.44 271 GLU B CA 1
ATOM 8011 C C . GLU B 1 271 ? 18.969 -15.258 -30.812 1 88.44 271 GLU B C 1
ATOM 8013 O O . GLU B 1 271 ? 19.406 -16.156 -30.078 1 88.44 271 GLU B O 1
ATOM 8018 N N . LYS B 1 272 ? 18.859 -13.961 -30.375 1 86.44 272 LYS B N 1
ATOM 8019 C CA . LYS B 1 272 ? 19.297 -13.609 -29.031 1 86.44 272 LYS B CA 1
ATOM 8020 C C . LYS B 1 272 ? 18.109 -13.5 -28.078 1 86.44 272 LYS B C 1
ATOM 8022 O O . LYS B 1 272 ? 18.203 -13.844 -26.906 1 86.44 272 LYS B O 1
ATOM 8027 N N . ASP B 1 273 ? 17 -12.906 -28.438 1 94.81 273 ASP B N 1
ATOM 8028 C CA . ASP B 1 273 ? 15.836 -12.781 -27.547 1 94.81 273 ASP B CA 1
ATOM 8029 C C . ASP B 1 273 ? 15.031 -14.078 -27.516 1 94.81 273 ASP B C 1
ATOM 8031 O O . ASP B 1 273 ? 13.969 -14.172 -28.141 1 94.81 273 ASP B O 1
ATOM 8035 N N . ILE B 1 274 ? 15.688 -15.125 -26.766 1 98 274 ILE B N 1
ATOM 8036 C CA . ILE B 1 274 ? 15.18 -16.484 -26.766 1 98 274 ILE B CA 1
ATOM 8037 C C . ILE B 1 274 ? 15.008 -16.969 -25.328 1 98 274 ILE B C 1
ATOM 8039 O O . ILE B 1 274 ? 15.391 -16.281 -24.375 1 98 274 ILE B O 1
ATOM 8043 N N . TYR B 1 275 ? 14.383 -18.094 -25.172 1 98.62 275 TYR B N 1
ATOM 8044 C CA . TYR B 1 275 ? 14.32 -18.828 -23.906 1 98.62 275 TYR B CA 1
ATOM 8045 C C . TYR B 1 275 ? 14.992 -20.188 -24.047 1 98.62 275 TYR B C 1
ATOM 8047 O O . TYR B 1 275 ? 14.891 -20.844 -25.078 1 98.62 275 TYR B O 1
ATOM 8055 N N . LEU B 1 276 ? 15.672 -20.641 -23.016 1 98.5 276 LEU B N 1
ATOM 8056 C CA . LEU B 1 276 ? 16.266 -21.969 -22.891 1 98.5 276 LEU B CA 1
ATOM 8057 C C . LEU B 1 276 ? 15.711 -22.703 -21.672 1 98.5 276 LEU B C 1
ATOM 8059 O O . LEU B 1 276 ? 16.422 -22.906 -20.688 1 98.5 276 LEU B O 1
ATOM 8063 N N . PRO B 1 277 ? 14.484 -23.219 -21.812 1 98.06 277 PRO B N 1
ATOM 8064 C CA . PRO B 1 277 ? 13.742 -23.625 -20.625 1 98.06 277 PRO B CA 1
ATOM 8065 C C . PRO B 1 277 ? 14.133 -25.016 -20.125 1 98.06 277 PRO B C 1
ATOM 8067 O O . PRO B 1 277 ? 13.758 -25.406 -19.016 1 98.06 277 PRO B O 1
ATOM 8070 N N . ARG B 1 278 ? 14.82 -25.875 -20.984 1 98.25 278 ARG B N 1
ATOM 8071 C CA . ARG B 1 278 ? 15.164 -27.234 -20.594 1 98.25 278 ARG B CA 1
ATOM 8072 C C . ARG B 1 278 ? 16.531 -27.641 -21.141 1 98.25 278 ARG B C 1
ATOM 8074 O O . ARG B 1 278 ? 16.859 -27.344 -22.297 1 98.25 278 ARG B O 1
ATOM 8081 N N . ILE B 1 279 ? 17.25 -28.375 -20.375 1 98 279 ILE B N 1
ATOM 8082 C CA . ILE B 1 279 ? 18.422 -29.125 -20.812 1 98 279 ILE B CA 1
ATOM 8083 C C . ILE B 1 279 ? 18.297 -30.578 -20.391 1 98 279 ILE B C 1
ATOM 8085 O O . ILE B 1 279 ? 17.766 -30.875 -19.312 1 98 279 ILE B O 1
ATOM 8089 N N . TYR B 1 280 ? 18.719 -31.5 -21.266 1 96.5 280 TYR B N 1
ATOM 8090 C CA . TYR B 1 280 ? 18.703 -32.938 -21.016 1 96.5 280 TYR B CA 1
ATOM 8091 C C . TYR B 1 280 ? 20 -33.594 -21.453 1 96.5 280 TYR B C 1
ATOM 8093 O O . TYR B 1 280 ? 20.484 -33.312 -22.562 1 96.5 280 TYR B O 1
ATOM 8101 N N . TRP B 1 281 ? 20.562 -34.406 -20.594 1 96.75 281 TRP B N 1
ATOM 8102 C CA . TRP B 1 281 ? 21.594 -35.312 -21.094 1 96.75 281 TRP B CA 1
ATOM 8103 C C . TRP B 1 281 ? 20.969 -36.5 -21.812 1 96.75 281 TRP B C 1
ATOM 8105 O O . TRP B 1 281 ? 20.062 -37.156 -21.281 1 96.75 281 TRP B O 1
ATOM 8115 N N . THR B 1 282 ? 21.422 -36.812 -23.031 1 95.94 282 THR B N 1
ATOM 8116 C CA . THR B 1 282 ? 20.984 -38.031 -23.703 1 95.94 282 THR B CA 1
ATOM 8117 C C . THR B 1 282 ? 21.656 -39.25 -23.094 1 95.94 282 THR B C 1
ATOM 8119 O O . THR B 1 282 ? 22.281 -39.156 -22.031 1 95.94 282 THR B O 1
ATOM 8122 N N . ASN B 1 283 ? 21.422 -40.469 -23.703 1 93.19 283 ASN B N 1
ATOM 8123 C CA . ASN B 1 283 ? 22.094 -41.656 -23.234 1 93.19 283 ASN B CA 1
ATOM 8124 C C . ASN B 1 283 ? 23.594 -41.625 -23.516 1 93.19 283 ASN B C 1
ATOM 8126 O O . ASN B 1 283 ? 24.359 -42.406 -22.969 1 93.19 283 ASN B O 1
ATOM 8130 N N . ASP B 1 284 ? 23.953 -40.625 -24.359 1 93.5 284 ASP B N 1
ATOM 8131 C CA . ASP B 1 284 ? 25.359 -40.375 -24.656 1 93.5 284 ASP B CA 1
ATOM 8132 C C . ASP B 1 284 ? 25.891 -39.25 -23.766 1 93.5 284 ASP B C 1
ATOM 8134 O O . ASP B 1 284 ? 25.375 -38.125 -23.766 1 93.5 284 ASP B O 1
ATOM 8138 N N . ASN B 1 285 ? 27 -39.5 -23.062 1 93.88 285 ASN B N 1
ATOM 8139 C CA . ASN B 1 285 ? 27.562 -38.562 -22.094 1 93.88 285 ASN B CA 1
ATOM 8140 C C . ASN B 1 285 ? 28.156 -37.344 -22.766 1 93.88 285 ASN B C 1
ATOM 8142 O O . ASN B 1 285 ? 28.516 -36.375 -22.109 1 93.88 285 ASN B O 1
ATOM 8146 N N . ASN B 1 286 ? 28.203 -37.375 -24.016 1 96 286 ASN B N 1
ATOM 8147 C CA . ASN B 1 286 ? 28.797 -36.25 -24.734 1 96 286 ASN B CA 1
ATOM 8148 C C . ASN B 1 286 ? 27.766 -35.5 -25.562 1 96 286 ASN B C 1
ATOM 8150 O O . ASN B 1 286 ? 28.109 -34.656 -26.375 1 96 286 ASN B O 1
ATOM 8154 N N . THR B 1 287 ? 26.547 -35.812 -25.375 1 97.19 287 THR B N 1
ATOM 8155 C CA . THR B 1 287 ? 25.484 -35.125 -26.094 1 97.19 287 THR B CA 1
ATOM 8156 C C . THR B 1 287 ? 24.484 -34.5 -25.141 1 97.19 287 THR B C 1
ATOM 8158 O O . THR B 1 287 ? 23.844 -35.219 -24.359 1 97.19 287 THR B O 1
ATOM 8161 N N . LEU B 1 288 ? 24.375 -33.188 -25.203 1 98.19 288 LEU B N 1
ATOM 8162 C CA . LEU B 1 288 ? 23.406 -32.438 -24.438 1 98.19 288 LEU B CA 1
ATOM 8163 C C . LEU B 1 288 ? 22.234 -32 -25.328 1 98.19 288 LEU B C 1
ATOM 8165 O O . LEU B 1 288 ? 22.453 -31.375 -26.375 1 98.19 288 LEU B O 1
ATOM 8169 N N . ALA B 1 289 ? 21.047 -32.406 -24.969 1 98.19 289 ALA B N 1
ATOM 8170 C CA . ALA B 1 289 ? 19.844 -31.891 -25.625 1 98.19 289 ALA B CA 1
ATOM 8171 C C . ALA B 1 289 ? 19.312 -30.656 -24.891 1 98.19 289 ALA B C 1
ATOM 8173 O O . ALA B 1 289 ? 19.422 -30.547 -23.672 1 98.19 289 ALA B O 1
ATOM 8174 N N . PHE B 1 290 ? 18.812 -29.719 -25.641 1 98.31 290 PHE B N 1
ATOM 8175 C CA . PHE B 1 290 ? 18.156 -28.594 -25 1 98.31 290 PHE B CA 1
ATOM 8176 C C . PHE B 1 290 ? 17 -28.078 -25.844 1 98.31 290 PHE B C 1
ATOM 8178 O O . PHE B 1 290 ? 17 -28.25 -27.062 1 98.31 290 PHE B O 1
ATOM 8185 N N . LEU B 1 291 ? 15.992 -27.516 -25.219 1 98.25 291 LEU B N 1
ATOM 8186 C CA . LEU B 1 291 ? 14.859 -26.859 -25.875 1 98.25 291 LEU B CA 1
ATOM 8187 C C . LEU B 1 291 ? 15.07 -25.359 -25.938 1 98.25 291 LEU B C 1
ATOM 8189 O O . LEU B 1 291 ? 15.555 -24.75 -24.984 1 98.25 291 LEU B O 1
ATOM 8193 N N . ARG B 1 292 ? 14.789 -24.781 -27.062 1 98.31 292 ARG B N 1
ATOM 8194 C CA . ARG B 1 292 ? 14.82 -23.328 -27.281 1 98.31 292 ARG B CA 1
ATOM 8195 C C . ARG B 1 292 ? 13.469 -22.812 -27.75 1 98.31 292 ARG B C 1
ATOM 8197 O O . ARG B 1 292 ? 12.828 -23.438 -28.609 1 98.31 292 ARG B O 1
ATOM 8204 N N . LEU B 1 293 ? 12.984 -21.781 -27.125 1 98.5 293 LEU B N 1
ATOM 8205 C CA . LEU B 1 293 ? 11.805 -21.047 -27.578 1 98.5 293 LEU B CA 1
ATOM 8206 C C . LEU B 1 293 ? 12.164 -19.641 -28.016 1 98.5 293 LEU B C 1
ATOM 8208 O O . LEU B 1 293 ? 13.023 -18.984 -27.406 1 98.5 293 LEU B O 1
ATOM 8212 N N . ASN B 1 294 ? 11.555 -19.203 -29.109 1 97.81 294 ASN B N 1
ATOM 8213 C CA . ASN B 1 294 ? 11.664 -17.781 -29.406 1 97.81 294 ASN B CA 1
ATOM 8214 C C . ASN B 1 294 ? 10.875 -16.938 -28.422 1 97.81 294 ASN B C 1
ATOM 8216 O O . ASN B 1 294 ? 10.164 -17.469 -27.562 1 97.81 294 ASN B O 1
ATOM 8220 N N . ARG B 1 295 ? 11 -15.734 -28.469 1 97.31 295 ARG B N 1
ATOM 8221 C CA . ARG B 1 295 ? 10.414 -14.812 -27.5 1 97.31 295 ARG B CA 1
ATOM 8222 C C . ARG B 1 295 ? 8.898 -14.969 -27.438 1 97.31 295 ARG B C 1
ATOM 8224 O O . ARG B 1 295 ? 8.312 -15.008 -26.359 1 97.31 295 ARG B O 1
ATOM 8231 N N . LEU B 1 296 ? 8.25 -15.078 -28.594 1 97.81 296 LEU B N 1
ATOM 8232 C CA . LEU B 1 296 ? 6.797 -15.164 -28.672 1 97.81 296 LEU B CA 1
ATOM 8233 C C . LEU B 1 296 ? 6.32 -16.578 -28.328 1 97.81 296 LEU B C 1
ATOM 8235 O O . LEU B 1 296 ? 5.117 -16.812 -28.203 1 97.81 296 LEU B O 1
ATOM 8239 N N . GLN B 1 297 ? 7.246 -17.562 -28.25 1 98.31 297 GLN B N 1
ATOM 8240 C CA . GLN B 1 297 ? 6.996 -18.953 -27.875 1 98.31 297 GLN B CA 1
ATOM 8241 C C . GLN B 1 297 ? 6.105 -19.641 -28.906 1 98.31 297 GLN B C 1
ATOM 8243 O O . GLN B 1 297 ? 5.27 -20.484 -28.547 1 98.31 297 GLN B O 1
ATOM 8248 N N . ASN B 1 298 ? 6.168 -19.188 -30.141 1 98.25 298 ASN B N 1
ATOM 8249 C CA . ASN B 1 298 ? 5.414 -19.859 -31.188 1 98.25 298 ASN B CA 1
ATOM 8250 C C . ASN B 1 298 ? 6.305 -20.781 -32.031 1 98.25 298 ASN B C 1
ATOM 8252 O O . ASN B 1 298 ? 5.883 -21.281 -33.062 1 98.25 298 ASN B O 1
ATOM 8256 N N . GLN B 1 299 ? 7.508 -20.891 -31.609 1 97.94 299 GLN B N 1
ATOM 8257 C CA . GLN B 1 299 ? 8.469 -21.828 -32.188 1 97.94 299 GLN B CA 1
ATOM 8258 C C . GLN B 1 299 ? 9.273 -22.531 -31.094 1 97.94 299 GLN B C 1
ATOM 8260 O O . GLN B 1 299 ? 9.859 -21.875 -30.234 1 97.94 299 GLN B O 1
ATOM 8265 N N . LEU B 1 300 ? 9.242 -23.844 -31.078 1 98.25 300 LEU B N 1
ATOM 8266 C CA . LEU B 1 300 ? 10.039 -24.672 -30.172 1 98.25 300 LEU B CA 1
ATOM 8267 C C . LEU B 1 300 ? 11.023 -25.531 -30.953 1 98.25 300 LEU B C 1
ATOM 8269 O O . LEU B 1 300 ? 10.633 -26.234 -31.891 1 98.25 300 LEU B O 1
ATOM 8273 N N . ASP B 1 301 ? 12.273 -25.422 -30.594 1 97.94 301 ASP B N 1
ATOM 8274 C CA . ASP B 1 301 ? 13.336 -26.172 -31.234 1 97.94 301 ASP B CA 1
ATOM 8275 C C . ASP B 1 301 ? 14.008 -27.125 -30.25 1 97.94 301 ASP B C 1
ATOM 8277 O O . ASP B 1 301 ? 14.242 -26.781 -29.094 1 97.94 301 ASP B O 1
ATOM 8281 N N . LEU B 1 302 ? 14.227 -28.328 -30.641 1 98.12 302 LEU B N 1
ATOM 8282 C CA . LEU B 1 302 ? 15.086 -29.266 -29.938 1 98.12 302 LEU B CA 1
ATOM 8283 C C . LEU B 1 302 ? 16.453 -29.359 -30.609 1 98.12 302 LEU B C 1
ATOM 8285 O O . LEU B 1 302 ? 16.547 -29.641 -31.812 1 98.12 302 LEU B O 1
ATOM 8289 N N . PHE B 1 303 ? 17.5 -29.078 -29.828 1 98.25 303 PHE B N 1
ATOM 8290 C CA . PHE B 1 303 ? 18.875 -29.172 -30.297 1 98.25 303 PHE B CA 1
ATOM 8291 C C . PHE B 1 303 ? 19.625 -30.281 -29.594 1 98.25 303 PHE B C 1
ATOM 8293 O O . PHE B 1 303 ? 19.328 -30.609 -28.438 1 98.25 303 PHE B O 1
ATOM 8300 N N . TYR B 1 304 ? 20.562 -30.891 -30.281 1 98.19 304 TYR B N 1
ATOM 8301 C CA . TYR B 1 304 ? 21.641 -31.656 -29.672 1 98.19 304 TYR B CA 1
ATOM 8302 C C . TYR B 1 304 ? 22.969 -30.922 -29.75 1 98.19 304 TYR B C 1
ATOM 8304 O O . TYR B 1 304 ? 23.344 -30.422 -30.812 1 98.19 304 TYR B O 1
ATOM 8312 N N . ALA B 1 305 ? 23.594 -30.828 -28.688 1 98.5 305 ALA B N 1
ATOM 8313 C CA . ALA B 1 305 ? 24.906 -30.156 -28.625 1 98.5 305 ALA B CA 1
ATOM 8314 C C . ALA B 1 305 ? 26 -31.141 -28.234 1 98.5 305 ALA B C 1
ATOM 8316 O O . ALA B 1 305 ? 25.797 -32 -27.375 1 98.5 305 ALA B O 1
ATOM 8317 N N . ASN B 1 306 ? 27.188 -30.953 -28.891 1 98.25 306 ASN B N 1
ATOM 8318 C CA . ASN B 1 306 ? 28.375 -31.656 -28.453 1 98.25 306 ASN B CA 1
ATOM 8319 C C . ASN B 1 306 ? 28.969 -31.031 -27.188 1 98.25 306 ASN B C 1
ATOM 8321 O O . ASN B 1 306 ? 29.375 -29.875 -27.203 1 98.25 306 ASN B O 1
ATOM 8325 N N . ALA B 1 307 ? 29.109 -31.781 -26.156 1 97.69 307 ALA B N 1
ATOM 8326 C CA . ALA B 1 307 ? 29.484 -31.25 -24.844 1 97.69 307 ALA B CA 1
ATOM 8327 C C . ALA B 1 307 ? 30.969 -30.875 -24.812 1 97.69 307 ALA B C 1
ATOM 8329 O O . ALA B 1 307 ? 31.406 -30.141 -23.922 1 97.69 307 ALA B O 1
ATOM 8330 N N . GLN B 1 308 ? 31.703 -31.312 -25.719 1 96.12 308 GLN B N 1
ATOM 8331 C CA . GLN B 1 308 ? 33.125 -31.031 -25.766 1 96.12 308 GLN B CA 1
ATOM 8332 C C . GLN B 1 308 ? 33.438 -29.766 -26.578 1 96.12 308 GLN B C 1
ATOM 8334 O O . GLN B 1 308 ? 34.312 -28.984 -26.219 1 96.12 308 GLN B O 1
ATOM 8339 N N . THR B 1 309 ? 32.656 -29.578 -27.656 1 97.38 309 THR B N 1
ATOM 8340 C CA . THR B 1 309 ? 32.969 -28.484 -28.562 1 97.38 309 THR B CA 1
ATOM 8341 C C . THR B 1 309 ? 31.969 -27.344 -28.422 1 97.38 309 THR B C 1
ATOM 8343 O O . THR B 1 309 ? 32.25 -26.203 -28.812 1 97.38 309 THR B O 1
ATOM 8346 N N . GLY B 1 310 ? 30.812 -27.688 -28 1 98 310 GLY B N 1
ATOM 8347 C CA . GLY B 1 310 ? 29.766 -26.688 -27.891 1 98 310 GLY B CA 1
ATOM 8348 C C . GLY B 1 310 ? 28.938 -26.547 -29.156 1 98 310 GLY B C 1
ATOM 8349 O O . GLY B 1 310 ? 27.906 -25.875 -29.172 1 98 310 GLY B O 1
ATOM 8350 N N . ALA B 1 311 ? 29.312 -27.25 -30.219 1 98.31 311 ALA B N 1
ATOM 8351 C CA . ALA B 1 311 ? 28.578 -27.188 -31.469 1 98.31 311 ALA B CA 1
ATOM 8352 C C . ALA B 1 311 ? 27.219 -27.875 -31.344 1 98.31 311 ALA B C 1
ATOM 8354 O O . ALA B 1 311 ? 27.094 -28.906 -30.672 1 98.31 311 ALA B O 1
ATOM 8355 N N . SER B 1 312 ? 26.203 -27.312 -31.969 1 97.94 312 SER B N 1
ATOM 8356 C CA . SER B 1 312 ? 24.844 -27.844 -31.844 1 97.94 312 SER B CA 1
ATOM 8357 C C . SER B 1 312 ? 24.234 -28.094 -33.219 1 97.94 312 SER B C 1
ATOM 8359 O O . SER B 1 312 ? 24.672 -27.516 -34.219 1 97.94 312 SER B O 1
ATOM 8361 N N . ARG B 1 313 ? 23.281 -28.875 -33.312 1 96.88 313 ARG B N 1
ATOM 8362 C CA . ARG B 1 313 ? 22.484 -29.109 -34.5 1 96.88 313 ARG B CA 1
ATOM 8363 C C . ARG B 1 313 ? 21 -29.219 -34.156 1 96.88 313 ARG B C 1
ATOM 8365 O O . ARG B 1 313 ? 20.625 -29.781 -33.125 1 96.88 313 ARG B O 1
ATOM 8372 N N . LEU B 1 314 ? 20.172 -28.703 -35.031 1 97.5 314 LEU B N 1
ATOM 8373 C CA . LEU B 1 314 ? 18.719 -28.75 -34.875 1 97.5 314 LEU B CA 1
ATOM 8374 C C . LEU B 1 314 ? 18.188 -30.156 -35.125 1 97.5 314 LEU B C 1
ATOM 8376 O O . LEU B 1 314 ? 18.5 -30.75 -36.156 1 97.5 314 LEU B O 1
ATOM 8380 N N . ILE B 1 315 ? 17.438 -30.719 -34.25 1 97.69 315 ILE B N 1
ATOM 8381 C CA . ILE B 1 315 ? 16.922 -32.062 -34.344 1 97.69 315 ILE B CA 1
ATOM 8382 C C . ILE B 1 315 ? 15.438 -32.031 -34.75 1 97.69 315 ILE B C 1
ATOM 8384 O O . ILE B 1 315 ? 14.977 -32.875 -35.531 1 97.69 315 ILE B O 1
ATOM 8388 N N . LEU B 1 316 ? 14.727 -31.156 -34.094 1 97.06 316 LEU B N 1
ATOM 8389 C CA . LEU B 1 316 ? 13.289 -31.031 -34.281 1 97.06 316 LEU B CA 1
ATOM 8390 C C . LEU B 1 316 ? 12.82 -29.594 -34.094 1 97.06 316 LEU B C 1
ATOM 8392 O O . LEU B 1 316 ? 13.352 -28.891 -33.219 1 97.06 316 LEU B O 1
ATOM 8396 N N . GLN B 1 317 ? 11.836 -29.203 -34.906 1 97.31 317 GLN B N 1
ATOM 8397 C CA . GLN B 1 317 ? 11.234 -27.875 -34.812 1 97.31 317 GLN B CA 1
ATOM 8398 C C . GLN B 1 317 ? 9.711 -27.953 -34.875 1 97.31 317 GLN B C 1
ATOM 8400 O O . GLN B 1 317 ? 9.148 -28.672 -35.719 1 97.31 317 GLN B O 1
ATOM 8405 N N . GLU B 1 318 ? 9.078 -27.359 -33.969 1 97.38 318 GLU B N 1
ATOM 8406 C CA . GLU B 1 318 ? 7.625 -27.219 -33.969 1 97.38 318 GLU B CA 1
ATOM 8407 C C . GLU B 1 318 ? 7.211 -25.75 -33.969 1 97.38 318 GLU B C 1
ATOM 8409 O O . GLU B 1 318 ? 7.68 -24.969 -33.156 1 97.38 318 GLU B O 1
ATOM 8414 N N . LYS B 1 319 ? 6.387 -25.344 -34.906 1 97.44 319 LYS B N 1
ATOM 8415 C CA . LYS B 1 319 ? 5.863 -24 -35.031 1 97.44 319 LYS B CA 1
ATOM 8416 C C . LYS B 1 319 ? 4.344 -23.969 -34.875 1 97.44 319 LYS B C 1
ATOM 8418 O O . LYS B 1 319 ? 3.678 -24.969 -35.156 1 97.44 319 LYS B O 1
ATOM 8423 N N . SER B 1 320 ? 3.857 -22.953 -34.344 1 97.19 320 SER B N 1
ATOM 8424 C CA . SER B 1 320 ? 2.422 -22.734 -34.219 1 97.19 320 SER B CA 1
ATOM 8425 C C . SER B 1 320 ? 2.047 -21.297 -34.625 1 97.19 320 SER B C 1
ATOM 8427 O O . SER B 1 320 ? 2.852 -20.375 -34.469 1 97.19 320 SER B O 1
ATOM 8429 N N . LYS B 1 321 ? 0.818 -21.109 -35.188 1 96.56 321 LYS B N 1
ATOM 8430 C CA . LYS B 1 321 ? 0.307 -19.766 -35.469 1 96.56 321 LYS B CA 1
ATOM 8431 C C . LYS B 1 321 ? 0.009 -19.016 -34.188 1 96.56 321 LYS B C 1
ATOM 8433 O O . LYS B 1 321 ? -0.089 -17.781 -34.188 1 96.56 321 LYS B O 1
ATOM 8438 N N . THR B 1 322 ? -0.171 -19.703 -33.156 1 97.88 322 THR B N 1
ATOM 8439 C CA . THR B 1 322 ? -0.42 -19.125 -31.828 1 97.88 322 THR B CA 1
ATOM 8440 C C . THR B 1 322 ? 0.799 -19.281 -30.922 1 97.88 322 THR B C 1
ATOM 8442 O O . THR B 1 322 ? 1.759 -18.516 -31.031 1 97.88 322 THR B O 1
ATOM 8445 N N . TYR B 1 323 ? 0.844 -20.344 -30.156 1 98.12 323 TYR B N 1
ATOM 8446 C CA . TYR B 1 323 ? 2.008 -20.656 -29.328 1 98.12 323 TYR B CA 1
ATOM 8447 C C . TYR B 1 323 ? 2.244 -22.156 -29.266 1 98.12 323 TYR B C 1
ATOM 8449 O O . TYR B 1 323 ? 1.36 -22.938 -29.594 1 98.12 323 TYR B O 1
ATOM 8457 N N . VAL B 1 324 ? 3.438 -22.578 -28.953 1 98 324 VAL B N 1
ATOM 8458 C CA . VAL B 1 324 ? 3.789 -23.938 -28.594 1 98 324 VAL B CA 1
ATOM 8459 C C . VAL B 1 324 ? 3.918 -24.062 -27.078 1 98 324 VAL B C 1
ATOM 8461 O O . VAL B 1 324 ? 4.871 -23.547 -26.484 1 98 324 VAL B O 1
ATOM 8464 N N . ASP B 1 325 ? 2.971 -24.719 -26.5 1 95.38 325 ASP B N 1
ATOM 8465 C CA . ASP B 1 325 ? 2.922 -24.812 -25.031 1 95.38 325 ASP B CA 1
ATOM 8466 C C . ASP B 1 325 ? 4.027 -25.734 -24.516 1 95.38 325 ASP B C 1
ATOM 8468 O O . ASP B 1 325 ? 4.012 -26.938 -24.766 1 95.38 325 ASP B O 1
ATOM 8472 N N . LEU B 1 326 ? 4.965 -25.156 -23.766 1 96.69 326 LEU B N 1
ATOM 8473 C CA . LEU B 1 326 ? 6.105 -25.906 -23.25 1 96.69 326 LEU B CA 1
ATOM 8474 C C . LEU B 1 326 ? 5.641 -27.094 -22.406 1 96.69 326 LEU B C 1
ATOM 8476 O O . LEU B 1 326 ? 6.188 -28.188 -22.516 1 96.69 326 LEU B O 1
ATOM 8480 N N . ASP B 1 327 ? 4.621 -26.922 -21.562 1 92.62 327 ASP B N 1
ATOM 8481 C CA . ASP B 1 327 ? 4.137 -27.969 -20.672 1 92.62 327 ASP B CA 1
ATOM 8482 C C . ASP B 1 327 ? 3.578 -29.156 -21.453 1 92.62 327 ASP B C 1
ATOM 8484 O O . ASP B 1 327 ? 3.461 -30.25 -20.922 1 92.62 327 ASP B O 1
ATOM 8488 N N . TYR B 1 328 ? 3.248 -28.938 -22.641 1 93.94 328 TYR B N 1
ATOM 8489 C CA . TYR B 1 328 ? 2.711 -30 -23.484 1 93.94 328 TYR B CA 1
ATOM 8490 C C . TYR B 1 328 ? 3.805 -30.609 -24.344 1 93.94 328 TYR B C 1
ATOM 8492 O O . TYR B 1 328 ? 3.564 -31.594 -25.062 1 93.94 328 TYR B O 1
ATOM 8500 N N . ASN B 1 329 ? 5.023 -30.031 -24.266 1 94.38 329 ASN B N 1
ATOM 8501 C CA . ASN B 1 329 ? 6.047 -30.438 -25.234 1 94.38 329 ASN B CA 1
ATOM 8502 C C . ASN B 1 329 ? 7.375 -30.734 -24.547 1 94.38 329 ASN B C 1
ATOM 8504 O O . ASN B 1 329 ? 8.391 -30.953 -25.203 1 94.38 329 ASN B O 1
ATOM 8508 N N . ASP B 1 330 ? 7.453 -30.75 -23.219 1 94.19 330 ASP B N 1
ATOM 8509 C CA . ASP B 1 330 ? 8.766 -30.891 -22.594 1 94.19 330 ASP B CA 1
ATOM 8510 C C . ASP B 1 330 ? 8.922 -32.281 -21.969 1 94.19 330 ASP B C 1
ATOM 8512 O O . ASP B 1 330 ? 9.836 -32.5 -21.172 1 94.19 330 ASP B O 1
ATOM 8516 N N . ASP B 1 331 ? 7.938 -33.188 -22.219 1 94.88 331 ASP B N 1
ATOM 8517 C CA . ASP B 1 331 ? 8.133 -34.594 -21.844 1 94.88 331 ASP B CA 1
ATOM 8518 C C . ASP B 1 331 ? 9.055 -35.281 -22.844 1 94.88 331 ASP B C 1
ATOM 8520 O O . ASP B 1 331 ? 8.586 -35.875 -23.828 1 94.88 331 ASP B O 1
ATOM 8524 N N . LEU B 1 332 ? 10.305 -35.25 -22.656 1 96.06 332 LEU B N 1
ATOM 8525 C CA . LEU B 1 332 ? 11.289 -35.875 -23.547 1 96.06 332 LEU B CA 1
ATOM 8526 C C . LEU B 1 332 ? 11.977 -37.062 -22.859 1 96.06 332 LEU B C 1
ATOM 8528 O O . LEU B 1 332 ? 12.609 -36.875 -21.812 1 96.06 332 LEU B O 1
ATOM 8532 N N . ARG B 1 333 ? 11.789 -38.281 -23.438 1 96.19 333 ARG B N 1
ATOM 8533 C CA . ARG B 1 333 ? 12.391 -39.5 -22.906 1 96.19 333 ARG B CA 1
ATOM 8534 C C . ARG B 1 333 ? 13.273 -40.188 -23.938 1 96.19 333 ARG B C 1
ATOM 8536 O O . ARG B 1 333 ? 12.773 -40.688 -24.969 1 96.19 333 ARG B O 1
ATOM 8543 N N . PHE B 1 334 ? 14.594 -40.281 -23.688 1 96.62 334 PHE B N 1
ATOM 8544 C CA . PHE B 1 334 ? 15.523 -40.938 -24.594 1 96.62 334 PHE B CA 1
ATOM 8545 C C . PHE B 1 334 ? 15.523 -42.438 -24.375 1 96.62 334 PHE B C 1
ATOM 8547 O O . PHE B 1 334 ? 15.648 -42.906 -23.25 1 96.62 334 PHE B O 1
ATOM 8554 N N . LEU B 1 335 ? 15.398 -43.156 -25.453 1 96.5 335 LEU B N 1
ATOM 8555 C CA . LEU B 1 335 ? 15.336 -44.625 -25.391 1 96.5 335 LEU B CA 1
ATOM 8556 C C . LEU B 1 335 ? 16.734 -45.219 -25.484 1 96.5 335 LEU B C 1
ATOM 8558 O O . LEU B 1 335 ? 17.609 -44.688 -26.156 1 96.5 335 LEU B O 1
ATOM 8562 N N . GLU B 1 336 ? 16.859 -46.344 -24.859 1 93.56 336 GLU B N 1
ATOM 8563 C CA . GLU B 1 336 ? 18.141 -47.062 -24.906 1 93.56 336 GLU B CA 1
ATOM 8564 C C . GLU B 1 336 ? 18.406 -47.656 -26.281 1 93.56 336 GLU B C 1
ATOM 8566 O O . GLU B 1 336 ? 17.469 -47.875 -27.047 1 93.56 336 GLU B O 1
ATOM 8571 N N . GLY B 1 337 ? 19.656 -47.844 -26.594 1 90.62 337 GLY B N 1
ATOM 8572 C CA . GLY B 1 337 ? 20.062 -48.531 -27.797 1 90.62 337 GLY B CA 1
ATOM 8573 C C . GLY B 1 337 ? 19.875 -47.719 -29.062 1 90.62 337 GLY B C 1
ATOM 8574 O O . GLY B 1 337 ? 19.516 -48.25 -30.109 1 90.62 337 GLY B O 1
ATOM 8575 N N . ASN B 1 338 ? 20.016 -46.469 -28.938 1 88.06 338 ASN B N 1
ATOM 8576 C CA . ASN B 1 338 ? 19.906 -45.562 -30.062 1 88.06 338 ASN B CA 1
ATOM 8577 C C . ASN B 1 338 ? 18.547 -45.656 -30.75 1 88.06 338 ASN B C 1
ATOM 8579 O O . ASN B 1 338 ? 18.469 -45.594 -31.984 1 88.06 338 ASN B O 1
ATOM 8583 N N . LYS B 1 339 ? 17.547 -45.906 -30.031 1 93.31 339 LYS B N 1
ATOM 8584 C CA . LYS B 1 339 ? 16.203 -46.094 -30.562 1 93.31 339 LYS B CA 1
ATOM 8585 C C . LYS B 1 339 ? 15.453 -44.75 -30.609 1 93.31 339 LYS B C 1
ATOM 8587 O O . LYS B 1 339 ? 14.234 -44.719 -30.781 1 93.31 339 LYS B O 1
ATOM 8592 N N . GLY B 1 340 ? 16.156 -43.75 -30.438 1 96.56 340 GLY B N 1
ATOM 8593 C CA . GLY B 1 340 ? 15.555 -42.438 -30.531 1 96.56 340 GLY B CA 1
ATOM 8594 C C . GLY B 1 340 ? 14.945 -42 -29.219 1 96.56 340 GLY B C 1
ATOM 8595 O O . GLY B 1 340 ? 15.531 -42.188 -28.156 1 96.56 340 GLY B O 1
ATOM 8596 N N . PHE B 1 341 ? 13.867 -41.156 -29.297 1 97.56 341 PHE B N 1
ATOM 8597 C CA . PHE B 1 341 ? 13.258 -40.625 -28.094 1 97.56 341 PHE B CA 1
ATOM 8598 C C . PHE B 1 341 ? 11.742 -40.531 -28.25 1 97.56 341 PHE B C 1
ATOM 8600 O O . PHE B 1 341 ? 11.227 -40.531 -29.359 1 97.56 341 PHE B O 1
ATOM 8607 N N . ILE B 1 342 ? 11.008 -40.562 -27.094 1 98 342 ILE B N 1
ATOM 8608 C CA . ILE B 1 342 ? 9.57 -40.344 -26.969 1 98 342 ILE B CA 1
ATOM 8609 C C . ILE B 1 342 ? 9.312 -38.906 -26.531 1 98 342 ILE B C 1
ATOM 8611 O O . ILE B 1 342 ? 10.023 -38.375 -25.688 1 98 342 ILE B O 1
ATOM 8615 N N . ARG B 1 343 ? 8.328 -38.25 -27.141 1 97.94 343 ARG B N 1
ATOM 8616 C CA . ARG B 1 343 ? 7.918 -36.938 -26.719 1 97.94 343 ARG B CA 1
ATOM 8617 C C . ARG B 1 343 ? 6.406 -36.781 -26.797 1 97.94 343 ARG B C 1
ATOM 8619 O O . ARG B 1 343 ? 5.715 -37.594 -27.391 1 97.94 343 ARG B O 1
ATOM 8626 N N . THR B 1 344 ? 5.84 -35.75 -26.141 1 98 344 THR B N 1
ATOM 8627 C CA . THR B 1 344 ? 4.445 -35.344 -26.312 1 98 344 THR B CA 1
ATOM 8628 C C . THR B 1 344 ? 4.336 -34.062 -27.125 1 98 344 THR B C 1
ATOM 8630 O O . THR B 1 344 ? 5.266 -33.25 -27.125 1 98 344 THR B O 1
ATOM 8633 N N . SER B 1 345 ? 3.277 -33.875 -27.781 1 97.56 345 SER B N 1
ATOM 8634 C CA . SER B 1 345 ? 3.01 -32.719 -28.594 1 97.56 345 SER B CA 1
ATOM 8635 C C . SER B 1 345 ? 1.521 -32.562 -28.906 1 97.56 345 SER B C 1
ATOM 8637 O O . SER B 1 345 ? 0.775 -33.531 -28.828 1 97.56 345 SER B O 1
ATOM 8639 N N . GLU B 1 346 ? 1.124 -31.359 -29.172 1 95.81 346 GLU B N 1
ATOM 8640 C CA . GLU B 1 346 ? -0.259 -31.141 -29.578 1 95.81 346 GLU B CA 1
ATOM 8641 C C . GLU B 1 346 ? -0.353 -30.844 -31.078 1 95.81 346 GLU B C 1
ATOM 8643 O O . GLU B 1 346 ? -1.313 -30.219 -31.531 1 95.81 346 GLU B O 1
ATOM 8648 N N . GLN B 1 347 ? 0.628 -31.188 -31.812 1 94.75 347 GLN B N 1
ATOM 8649 C CA . GLN B 1 347 ? 0.763 -30.797 -33.219 1 94.75 347 GLN B CA 1
ATOM 8650 C C . GLN B 1 347 ? -0.421 -31.312 -34.031 1 94.75 347 GLN B C 1
ATOM 8652 O O . GLN B 1 347 ? -0.729 -30.75 -35.094 1 94.75 347 GLN B O 1
ATOM 8657 N N . ASP B 1 348 ? -1.125 -32.344 -33.562 1 95 348 ASP B N 1
ATOM 8658 C CA . ASP B 1 348 ? -2.256 -32.875 -34.344 1 95 348 ASP B CA 1
ATOM 8659 C C . ASP B 1 348 ? -3.582 -32.375 -33.75 1 95 348 ASP B C 1
ATOM 8661 O O . ASP B 1 348 ? -4.641 -32.938 -34.062 1 95 348 ASP B O 1
ATOM 8665 N N . GLY B 1 349 ? -3.539 -31.484 -32.812 1 96.56 349 GLY B N 1
ATOM 8666 C CA . GLY B 1 349 ? -4.746 -30.875 -32.281 1 96.56 349 GLY B CA 1
ATOM 8667 C C . GLY B 1 349 ? -4.992 -31.219 -30.812 1 96.56 349 GLY B C 1
ATOM 8668 O O . GLY B 1 349 ? -5.684 -30.484 -30.109 1 96.56 349 GLY B O 1
ATOM 8669 N N . PHE B 1 350 ? -4.566 -32.344 -30.406 1 97.88 350 PHE B N 1
ATOM 8670 C CA . PHE B 1 350 ? -4.609 -32.781 -29.016 1 97.88 350 PHE B CA 1
ATOM 8671 C C . PHE B 1 350 ? -3.23 -33.25 -28.547 1 97.88 350 PHE B C 1
ATOM 8673 O O . PHE B 1 350 ? -2.369 -33.562 -29.375 1 97.88 350 PHE B O 1
ATOM 8680 N N . LYS B 1 351 ? -2.926 -33.156 -27.297 1 98.06 351 LYS B N 1
ATOM 8681 C CA . LYS B 1 351 ? -1.65 -33.656 -26.766 1 98.06 351 LYS B CA 1
ATOM 8682 C C . LYS B 1 351 ? -1.545 -35.156 -26.891 1 98.06 351 LYS B C 1
ATOM 8684 O O . LYS B 1 351 ? -2.346 -35.906 -26.312 1 98.06 351 LYS B O 1
ATOM 8689 N N . HIS B 1 352 ? -0.581 -35.625 -27.625 1 98.5 352 HIS B N 1
ATOM 8690 C CA . HIS B 1 352 ? -0.389 -37.062 -27.859 1 98.5 352 HIS B CA 1
ATOM 8691 C C . HIS B 1 352 ? 1.085 -37.438 -27.781 1 98.5 352 HIS B C 1
ATOM 8693 O O . HIS B 1 352 ? 1.944 -36.562 -27.594 1 98.5 352 HIS B O 1
ATOM 8699 N N . ILE B 1 353 ? 1.365 -38.781 -27.875 1 98.75 353 ILE B N 1
ATOM 8700 C CA . ILE B 1 353 ? 2.703 -39.344 -27.719 1 98.75 353 ILE B CA 1
ATOM 8701 C C . ILE B 1 353 ? 3.287 -39.688 -29.078 1 98.75 353 ILE B C 1
ATOM 8703 O O . ILE B 1 353 ? 2.617 -40.281 -29.922 1 98.75 353 ILE B O 1
ATOM 8707 N N . TYR B 1 354 ? 4.508 -39.281 -29.312 1 98.56 354 TYR B N 1
ATOM 8708 C CA . TYR B 1 354 ? 5.223 -39.5 -30.562 1 98.56 354 TYR B CA 1
ATOM 8709 C C . TYR B 1 354 ? 6.57 -40.188 -30.312 1 98.56 354 TYR B C 1
ATOM 8711 O O . TYR B 1 354 ? 7.246 -39.875 -29.312 1 98.56 354 TYR B O 1
ATOM 8719 N N . HIS B 1 355 ? 6.969 -41.094 -31.219 1 98.44 355 HIS B N 1
ATOM 8720 C CA . HIS B 1 355 ? 8.273 -41.75 -31.234 1 98.44 355 HIS B CA 1
ATOM 8721 C C . HIS B 1 355 ? 9.109 -41.281 -32.406 1 98.44 355 HIS B C 1
ATOM 8723 O O . HIS B 1 355 ? 8.688 -41.406 -33.562 1 98.44 355 HIS B O 1
ATOM 8729 N N . HIS B 1 356 ? 10.258 -40.688 -32.094 1 98.31 356 HIS B N 1
ATOM 8730 C CA . HIS B 1 356 ? 11.188 -40.219 -33.094 1 98.31 356 HIS B CA 1
ATOM 8731 C C . HIS B 1 356 ? 12.523 -40.938 -33.031 1 98.31 356 HIS B C 1
ATOM 8733 O O . HIS B 1 356 ? 12.875 -41.469 -31.969 1 98.31 356 HIS B O 1
ATOM 8739 N N . ASP B 1 357 ? 13.281 -40.938 -34.094 1 97.56 357 ASP B N 1
ATOM 8740 C CA . ASP B 1 357 ? 14.656 -41.438 -34.031 1 97.56 357 ASP B CA 1
ATOM 8741 C C . ASP B 1 357 ? 15.617 -40.344 -33.562 1 97.56 357 ASP B C 1
ATOM 8743 O O . ASP B 1 357 ? 15.188 -39.25 -33.156 1 97.56 357 ASP B O 1
ATOM 8747 N N . ASN B 1 358 ? 16.906 -40.625 -33.531 1 95.38 358 ASN B N 1
ATOM 8748 C CA . ASN B 1 358 ? 17.891 -39.719 -32.938 1 95.38 358 ASN B CA 1
ATOM 8749 C C . ASN B 1 358 ? 18.141 -38.5 -33.844 1 95.38 358 ASN B C 1
ATOM 8751 O O . ASN B 1 358 ? 18.75 -37.531 -33.438 1 95.38 358 ASN B O 1
ATOM 8755 N N . GLU B 1 359 ? 17.625 -38.594 -35.094 1 95.56 359 GLU B N 1
ATOM 8756 C CA . GLU B 1 359 ? 17.781 -37.469 -36.031 1 95.56 359 GLU B CA 1
ATOM 8757 C C . GLU B 1 359 ? 16.5 -36.625 -36.094 1 95.56 359 GLU B C 1
ATOM 8759 O O . GLU B 1 359 ? 16.453 -35.625 -36.844 1 95.56 359 GLU B O 1
ATOM 8764 N N . GLY B 1 360 ? 15.547 -36.969 -35.312 1 96.88 360 GLY B N 1
ATOM 8765 C CA . GLY B 1 360 ? 14.336 -36.156 -35.219 1 96.88 360 GLY B CA 1
ATOM 8766 C C . GLY B 1 360 ? 13.242 -36.625 -36.156 1 96.88 360 GLY B C 1
ATOM 8767 O O . GLY B 1 360 ? 12.141 -36.094 -36.156 1 96.88 360 GLY B O 1
ATOM 8768 N N . LYS B 1 361 ? 13.562 -37.656 -36.969 1 97.69 361 LYS B N 1
ATOM 8769 C CA . LYS B 1 361 ? 12.555 -38.188 -37.875 1 97.69 361 LYS B CA 1
ATOM 8770 C C . LYS B 1 361 ? 11.477 -38.938 -37.125 1 97.69 361 LYS B C 1
ATOM 8772 O O . LYS B 1 361 ? 11.781 -39.719 -36.219 1 97.69 361 LYS B O 1
ATOM 8777 N N . LEU B 1 362 ? 10.258 -38.75 -37.531 1 98.06 362 LEU B N 1
ATOM 8778 C CA . LEU B 1 362 ? 9.133 -39.438 -36.875 1 98.06 362 LEU B CA 1
ATOM 8779 C C . LEU B 1 362 ? 9.117 -40.906 -37.25 1 98.06 362 LEU B C 1
ATOM 8781 O O . LEU B 1 362 ? 9.086 -41.281 -38.438 1 98.06 362 LEU B O 1
ATOM 8785 N N . ILE B 1 363 ? 9.211 -41.688 -36.312 1 97.69 363 ILE B N 1
ATOM 8786 C CA . ILE B 1 363 ? 9.055 -43.125 -36.5 1 97.69 363 ILE B CA 1
ATOM 8787 C C . ILE B 1 363 ? 7.57 -43.5 -36.469 1 97.69 363 ILE B C 1
ATOM 8789 O O . ILE B 1 363 ? 7.066 -44.188 -37.344 1 97.69 363 ILE B O 1
ATOM 8793 N N . ARG B 1 364 ? 6.898 -42.969 -35.312 1 96.94 364 ARG B N 1
ATOM 8794 C CA . ARG B 1 364 ? 5.488 -43.312 -35.156 1 96.94 364 ARG B CA 1
ATOM 8795 C C . ARG B 1 364 ? 4.801 -42.344 -34.188 1 96.94 364 ARG B C 1
ATOM 8797 O O . ARG B 1 364 ? 5.379 -41.969 -33.188 1 96.94 364 ARG B O 1
ATOM 8804 N N . GLN B 1 365 ? 3.553 -41.969 -34.625 1 98.19 365 GLN B N 1
ATOM 8805 C CA . GLN B 1 365 ? 2.646 -41.438 -33.625 1 98.19 365 GLN B CA 1
ATOM 8806 C C . GLN B 1 365 ? 1.98 -42.531 -32.812 1 98.19 365 GLN B C 1
ATOM 8808 O O . GLN B 1 365 ? 1.241 -43.344 -33.375 1 98.19 365 GLN B O 1
ATOM 8813 N N . ILE B 1 366 ? 2.176 -42.594 -31.609 1 98.56 366 ILE B N 1
ATOM 8814 C CA . ILE B 1 366 ? 1.802 -43.719 -30.781 1 98.56 366 ILE B CA 1
ATOM 8815 C C . ILE B 1 366 ? 0.33 -43.625 -30.391 1 98.56 366 ILE B C 1
ATOM 8817 O O . ILE B 1 366 ? -0.398 -44.625 -30.406 1 98.56 366 ILE B O 1
ATOM 8821 N N . THR B 1 367 ? -0.109 -42.469 -29.922 1 98.38 367 THR B N 1
ATOM 8822 C CA . THR B 1 367 ? -1.516 -42.25 -29.594 1 98.38 367 THR B CA 1
ATOM 8823 C C . THR B 1 367 ? -2.127 -41.219 -30.531 1 98.38 367 THR B C 1
ATOM 8825 O O . THR B 1 367 ? -1.414 -40.375 -31.094 1 98.38 367 THR B O 1
ATOM 8828 N N . SER B 1 368 ? -3.422 -41.25 -30.688 1 97.56 368 SER B N 1
ATOM 8829 C CA . SER B 1 368 ? -4.172 -40.312 -31.516 1 97.56 368 SER B CA 1
ATOM 8830 C C . SER B 1 368 ? -5.652 -40.312 -31.156 1 97.56 368 SER B C 1
ATOM 8832 O O . SER B 1 368 ? -6.145 -41.25 -30.547 1 97.56 368 SER B O 1
ATOM 8834 N N . GLY B 1 369 ? -6.363 -39.281 -31.484 1 97.44 369 GLY B N 1
ATOM 8835 C CA . GLY B 1 369 ? -7.785 -39.125 -31.203 1 97.44 369 GLY B CA 1
ATOM 8836 C C . GLY B 1 369 ? -8.148 -37.781 -30.625 1 97.44 369 GLY B C 1
ATOM 8837 O O . GLY B 1 369 ? -7.281 -36.906 -30.453 1 97.44 369 GLY B O 1
ATOM 8838 N N . ASN B 1 370 ? -9.445 -37.594 -30.391 1 97.81 370 ASN B N 1
ATOM 8839 C CA . ASN B 1 370 ? -9.938 -36.344 -29.844 1 97.81 370 ASN B CA 1
ATOM 8840 C C . ASN B 1 370 ? -9.953 -36.375 -28.312 1 97.81 370 ASN B C 1
ATOM 8842 O O . ASN B 1 370 ? -10.984 -36.094 -27.703 1 97.81 370 ASN B O 1
ATOM 8846 N N . TRP B 1 371 ? -8.891 -36.719 -27.797 1 97.81 371 TRP B N 1
ATOM 8847 C CA . TRP B 1 371 ? -8.625 -36.75 -26.359 1 97.81 371 TRP B CA 1
ATOM 8848 C C . TRP B 1 371 ? -7.16 -36.438 -26.078 1 97.81 371 TRP B C 1
ATOM 8850 O O . TRP B 1 371 ? -6.34 -36.375 -27 1 97.81 371 TRP B O 1
ATOM 8860 N N . GLU B 1 372 ? -6.789 -36.156 -24.797 1 97.31 372 GLU B N 1
ATOM 8861 C CA . GLU B 1 372 ? -5.465 -35.656 -24.438 1 97.31 372 GLU B CA 1
ATOM 8862 C C . GLU B 1 372 ? -4.727 -36.656 -23.531 1 97.31 372 GLU B C 1
ATOM 8864 O O . GLU B 1 372 ? -5.332 -37.25 -22.656 1 97.31 372 GLU B O 1
ATOM 8869 N N . VAL B 1 373 ? -3.402 -36.75 -23.797 1 98.19 373 VAL B N 1
ATOM 8870 C CA . VAL B 1 373 ? -2.469 -37.312 -22.828 1 98.19 373 VAL B CA 1
ATOM 8871 C C . VAL B 1 373 ? -2.08 -36.219 -21.812 1 98.19 373 VAL B C 1
ATOM 8873 O O . VAL B 1 373 ? -1.191 -35.406 -22.078 1 98.19 373 VAL B O 1
ATOM 8876 N N . THR B 1 374 ? -2.74 -36.281 -20.641 1 97.12 374 THR B N 1
ATOM 8877 C CA . THR B 1 374 ? -2.516 -35.219 -19.688 1 97.12 374 THR B CA 1
ATOM 8878 C C . THR B 1 374 ? -1.226 -35.438 -18.906 1 97.12 374 THR B C 1
ATOM 8880 O O . THR B 1 374 ? -0.641 -34.5 -18.375 1 97.12 374 THR B O 1
ATOM 8883 N N . ASN B 1 375 ? -0.771 -36.656 -18.797 1 97.31 375 ASN B N 1
ATOM 8884 C CA . ASN B 1 375 ? 0.467 -37 -18.109 1 97.31 375 ASN B CA 1
ATOM 8885 C C . ASN B 1 375 ? 1.123 -38.25 -18.703 1 97.31 375 ASN B C 1
ATOM 8887 O O . ASN B 1 375 ? 0.476 -39.281 -18.859 1 97.31 375 ASN B O 1
ATOM 8891 N N . LEU B 1 376 ? 2.404 -38.094 -19.172 1 97.81 376 LEU B N 1
ATOM 8892 C CA . LEU B 1 376 ? 3.219 -39.25 -19.516 1 97.81 376 LEU B CA 1
ATOM 8893 C C . LEU B 1 376 ? 3.832 -39.875 -18.281 1 97.81 376 LEU B C 1
ATOM 8895 O O . LEU B 1 376 ? 4.871 -39.438 -17.797 1 97.81 376 LEU B O 1
ATOM 8899 N N . VAL B 1 377 ? 3.264 -40.938 -17.797 1 97.31 377 VAL B N 1
ATOM 8900 C CA . VAL B 1 377 ? 3.586 -41.531 -16.5 1 97.31 377 VAL B CA 1
ATOM 8901 C C . VAL B 1 377 ? 4.891 -42.312 -16.594 1 97.31 377 VAL B C 1
ATOM 8903 O O . VAL B 1 377 ? 5.734 -42.25 -15.695 1 97.31 377 VAL B O 1
ATOM 8906 N N . GLY B 1 378 ? 4.988 -43.156 -17.672 1 96 378 GLY B N 1
ATOM 8907 C CA . GLY B 1 378 ? 6.211 -43.938 -17.781 1 96 378 GLY B CA 1
ATOM 8908 C C . GLY B 1 378 ? 6.355 -44.625 -19.125 1 96 378 GLY B C 1
ATOM 8909 O O . GLY B 1 378 ? 5.359 -44.906 -19.797 1 96 378 GLY B O 1
ATOM 8910 N N . VAL B 1 379 ? 7.609 -44.906 -19.531 1 96.94 379 VAL B N 1
ATOM 8911 C CA . VAL B 1 379 ? 7.973 -45.688 -20.703 1 96.94 379 VAL B CA 1
ATOM 8912 C C . VAL B 1 379 ? 8.75 -46.938 -20.281 1 96.94 379 VAL B C 1
ATOM 8914 O O . VAL B 1 379 ? 9.922 -46.844 -19.906 1 96.94 379 VAL B O 1
ATOM 8917 N N . ASP B 1 380 ? 8.117 -48.062 -20.344 1 96.56 380 ASP B N 1
ATOM 8918 C CA . ASP B 1 380 ? 8.719 -49.375 -20.016 1 96.56 380 ASP B CA 1
ATOM 8919 C C . ASP B 1 380 ? 9.32 -50 -21.266 1 96.56 380 ASP B C 1
ATOM 8921 O O . ASP B 1 380 ? 8.672 -50.812 -21.953 1 96.56 380 ASP B O 1
ATOM 8925 N N . GLU B 1 381 ? 10.547 -49.719 -21.484 1 95.94 381 GLU B N 1
ATOM 8926 C CA . GLU B 1 381 ? 11.203 -50.219 -22.703 1 95.94 381 GLU B CA 1
ATOM 8927 C C . GLU B 1 381 ? 11.305 -51.719 -22.719 1 95.94 381 GLU B C 1
ATOM 8929 O O . GLU B 1 381 ? 11.141 -52.344 -23.766 1 95.94 381 GLU B O 1
ATOM 8934 N N . LYS B 1 382 ? 11.594 -52.281 -21.594 1 94.56 382 LYS B N 1
ATOM 8935 C CA . LYS B 1 382 ? 11.773 -53.719 -21.5 1 94.56 382 LYS B CA 1
ATOM 8936 C C . LYS B 1 382 ? 10.531 -54.469 -21.969 1 94.56 382 LYS B C 1
ATOM 8938 O O . LYS B 1 382 ? 10.633 -55.438 -22.734 1 94.56 382 LYS B O 1
ATOM 8943 N N . ASN B 1 383 ? 9.414 -53.969 -21.484 1 96 383 ASN B N 1
ATOM 8944 C CA . ASN B 1 383 ? 8.172 -54.625 -21.844 1 96 383 ASN B CA 1
ATOM 8945 C C . ASN B 1 383 ? 7.48 -53.938 -23.016 1 96 383 ASN B C 1
ATOM 8947 O O . ASN B 1 383 ? 6.367 -54.312 -23.391 1 96 383 ASN B O 1
ATOM 8951 N N . ARG B 1 384 ? 8.07 -52.875 -23.547 1 96.69 384 ARG B N 1
ATOM 8952 C CA . ARG B 1 384 ? 7.605 -52.125 -24.703 1 96.69 384 ARG B CA 1
ATOM 8953 C C . ARG B 1 384 ? 6.219 -51.531 -24.453 1 96.69 384 ARG B C 1
ATOM 8955 O O . ARG B 1 384 ? 5.32 -51.688 -25.297 1 96.69 384 ARG B O 1
ATOM 8962 N N . LYS B 1 385 ? 6.074 -50.906 -23.297 1 97.81 385 LYS B N 1
ATOM 8963 C CA . LYS B 1 385 ? 4.801 -50.344 -22.891 1 97.81 385 LYS B CA 1
ATOM 8964 C C . LYS B 1 385 ? 4.973 -48.875 -22.516 1 97.81 385 LYS B C 1
ATOM 8966 O O . LYS B 1 385 ? 6.039 -48.469 -22.031 1 97.81 385 LYS B O 1
ATOM 8971 N N . ILE B 1 386 ? 3.957 -48.094 -22.766 1 98.31 386 ILE B N 1
ATOM 8972 C CA . ILE B 1 386 ? 3.883 -46.719 -22.328 1 98.31 386 ILE B CA 1
ATOM 8973 C C . ILE B 1 386 ? 2.662 -46.531 -21.438 1 98.31 386 ILE B C 1
ATOM 8975 O O . ILE B 1 386 ? 1.555 -46.938 -21.781 1 98.31 386 ILE B O 1
ATOM 8979 N N . TYR B 1 387 ? 2.832 -45.938 -20.25 1 98.44 387 TYR B N 1
ATOM 8980 C CA . TYR B 1 387 ? 1.769 -45.625 -19.312 1 98.44 387 TYR B CA 1
ATOM 8981 C C . TYR B 1 387 ? 1.477 -44.125 -19.312 1 98.44 387 TYR B C 1
ATOM 8983 O O . TYR B 1 387 ? 2.396 -43.312 -19.266 1 98.44 387 TYR B O 1
ATOM 8991 N N . PHE B 1 388 ? 0.207 -43.719 -19.422 1 98.5 388 PHE B N 1
ATOM 8992 C CA . PHE B 1 388 ? -0.132 -42.312 -19.5 1 98.5 388 PHE B CA 1
ATOM 8993 C C . PHE B 1 388 ? -1.527 -42.062 -18.938 1 98.5 388 PHE B C 1
ATOM 8995 O O . PHE B 1 388 ? -2.354 -42.969 -18.875 1 98.5 388 PHE B O 1
ATOM 9002 N N . ILE B 1 389 ? -1.785 -40.875 -18.406 1 98.5 389 ILE B N 1
ATOM 9003 C CA . ILE B 1 389 ? -3.107 -40.406 -18 1 98.5 389 ILE B CA 1
ATOM 9004 C C . ILE B 1 389 ? -3.807 -39.75 -19.172 1 98.5 389 ILE B C 1
ATOM 9006 O O . ILE B 1 389 ? -3.191 -38.969 -19.906 1 98.5 389 ILE B O 1
ATOM 9010 N N . SER B 1 390 ? -5.125 -40.062 -19.344 1 98.12 390 SER B N 1
ATOM 9011 C CA . SER B 1 390 ? -5.816 -39.594 -20.531 1 98.12 390 SER B CA 1
ATOM 9012 C C . SER B 1 390 ? -7.211 -39.062 -20.203 1 98.12 390 SER B C 1
ATOM 9014 O O . SER B 1 390 ? -7.777 -39.438 -19.172 1 98.12 390 SER B O 1
ATOM 9016 N N . THR B 1 391 ? -7.738 -38.219 -21.109 1 98.25 391 THR B N 1
ATOM 9017 C CA . THR B 1 391 ? -9.102 -37.719 -21.031 1 98.25 391 THR B CA 1
ATOM 9018 C C . THR B 1 391 ? -10.031 -38.5 -21.938 1 98.25 391 THR B C 1
ATOM 9020 O O . THR B 1 391 ? -11.148 -38.094 -22.219 1 98.25 391 THR B O 1
ATOM 9023 N N . GLU B 1 392 ? -9.602 -39.625 -22.391 1 97.69 392 GLU B N 1
ATOM 9024 C CA . GLU B 1 392 ? -10.305 -40.375 -23.422 1 97.69 392 GLU B CA 1
ATOM 9025 C C . GLU B 1 392 ? -11.719 -40.719 -22.969 1 97.69 392 GLU B C 1
ATOM 9027 O O . GLU B 1 392 ? -12.656 -40.688 -23.781 1 97.69 392 GLU B O 1
ATOM 9032 N N . ALA B 1 393 ? -11.914 -41 -21.719 1 97.19 393 ALA B N 1
ATOM 9033 C CA . ALA B 1 393 ? -13.242 -41.344 -21.219 1 97.19 393 ALA B CA 1
ATOM 9034 C C . ALA B 1 393 ? -14.164 -40.156 -21.188 1 97.19 393 ALA B C 1
ATOM 9036 O O . ALA B 1 393 ? -15.344 -40.25 -21.516 1 97.19 393 ALA B O 1
ATOM 9037 N N . SER B 1 394 ? -13.695 -39.062 -20.781 1 97.31 394 SER B N 1
ATOM 9038 C CA . SER B 1 394 ? -14.391 -37.781 -20.703 1 97.31 394 SER B CA 1
ATOM 9039 C C . SER B 1 394 ? -13.414 -36.625 -20.484 1 97.31 394 SER B C 1
ATOM 9041 O O . SER B 1 394 ? -12.43 -36.781 -19.75 1 97.31 394 SER B O 1
ATOM 9043 N N . PRO B 1 395 ? -13.703 -35.469 -21.141 1 97.5 395 PRO B N 1
ATOM 9044 C CA . PRO B 1 395 ? -12.852 -34.312 -20.828 1 97.5 395 PRO B CA 1
ATOM 9045 C C . PRO B 1 395 ? -12.922 -33.906 -19.359 1 97.5 395 PRO B C 1
ATOM 9047 O O . PRO B 1 395 ? -12.094 -33.125 -18.891 1 97.5 395 PRO B O 1
ATOM 9050 N N . LEU B 1 396 ? -13.938 -34.406 -18.609 1 98.31 396 LEU B N 1
ATOM 9051 C CA . LEU B 1 396 ? -14.102 -34.062 -17.203 1 98.31 396 LEU B CA 1
ATOM 9052 C C . LEU B 1 396 ? -13.406 -35.094 -16.297 1 98.31 396 LEU B C 1
ATOM 9054 O O . LEU B 1 396 ? -13.391 -34.938 -15.078 1 98.31 396 LEU B O 1
ATOM 9058 N N . GLU B 1 397 ? -12.805 -36.125 -16.844 1 98.38 397 GLU B N 1
ATOM 9059 C CA . GLU B 1 397 ? -12.234 -37.219 -16.062 1 98.38 397 GLU B CA 1
ATOM 9060 C C . GLU B 1 397 ? -10.781 -37.469 -16.469 1 98.38 397 GLU B C 1
ATOM 9062 O O . GLU B 1 397 ? -10.297 -36.938 -17.453 1 98.38 397 GLU B O 1
ATOM 9067 N N . ARG B 1 398 ? -9.984 -38.188 -15.648 1 98.69 398 ARG B N 1
ATOM 9068 C CA . ARG B 1 398 ? -8.617 -38.656 -15.859 1 98.69 398 ARG B CA 1
ATOM 9069 C C . ARG B 1 398 ? -8.461 -40.125 -15.469 1 98.69 398 ARG B C 1
ATOM 9071 O O . ARG B 1 398 ? -8.805 -40.5 -14.344 1 98.69 398 ARG B O 1
ATOM 9078 N N . ASN B 1 399 ? -7.996 -40.938 -16.375 1 98.56 399 ASN B N 1
ATOM 9079 C CA . ASN B 1 399 ? -7.773 -42.344 -16.141 1 98.56 399 ASN B CA 1
ATOM 9080 C C . ASN B 1 399 ? -6.398 -42.781 -16.641 1 98.56 399 ASN B C 1
ATOM 9082 O O . ASN B 1 399 ? -5.844 -42.188 -17.562 1 98.56 399 ASN B O 1
ATOM 9086 N N . LEU B 1 400 ? -5.887 -43.812 -16 1 98.69 400 LEU B N 1
ATOM 9087 C CA . LEU B 1 400 ? -4.617 -44.375 -16.422 1 98.69 400 LEU B CA 1
ATOM 9088 C C . LEU B 1 400 ? -4.824 -45.375 -17.547 1 98.69 400 LEU B C 1
ATOM 9090 O O . LEU B 1 400 ? -5.711 -46.219 -17.484 1 98.69 400 LEU B O 1
ATOM 9094 N N . TYR B 1 401 ? -4.008 -45.25 -18.562 1 98.69 401 TYR B N 1
ATOM 9095 C CA . TYR B 1 401 ? -3.994 -46.156 -19.703 1 98.69 401 TYR B CA 1
ATOM 9096 C C . TYR B 1 401 ? -2.604 -46.75 -19.906 1 98.69 401 TYR B C 1
ATOM 9098 O O . TYR B 1 401 ? -1.611 -46.188 -19.422 1 98.69 401 TYR B O 1
ATOM 9106 N N . VAL B 1 402 ? -2.551 -47.875 -20.562 1 98.56 402 VAL B N 1
ATOM 9107 C CA . VAL B 1 402 ? -1.311 -48.469 -21.047 1 98.56 402 VAL B CA 1
ATOM 9108 C C . VAL B 1 402 ? -1.441 -48.812 -22.531 1 98.56 402 VAL B C 1
ATOM 9110 O O . VAL B 1 402 ? -2.525 -49.188 -23 1 98.56 402 VAL B O 1
ATOM 9113 N N . ILE B 1 403 ? -0.363 -48.656 -23.266 1 98.56 403 ILE B N 1
ATOM 9114 C CA . ILE B 1 403 ? -0.324 -48.938 -24.688 1 98.56 403 ILE B CA 1
ATOM 9115 C C . ILE B 1 403 ? 1.055 -49.5 -25.062 1 98.56 403 ILE B C 1
ATOM 9117 O O . ILE B 1 403 ? 2.049 -49.188 -24.406 1 98.56 403 ILE B O 1
ATOM 9121 N N . ASN B 1 404 ? 1.071 -50.344 -26.078 1 98.06 404 ASN B N 1
ATOM 9122 C CA . ASN B 1 404 ? 2.365 -50.812 -26.578 1 98.06 404 ASN B CA 1
ATOM 9123 C C . ASN B 1 404 ? 3.123 -49.688 -27.297 1 98.06 404 ASN B C 1
ATOM 9125 O O . ASN B 1 404 ? 2.512 -48.781 -27.875 1 98.06 404 ASN B O 1
ATOM 9129 N N . LEU B 1 405 ? 4.457 -49.781 -27.328 1 96.81 405 LEU B N 1
ATOM 9130 C CA . LEU B 1 405 ? 5.316 -48.812 -27.969 1 96.81 405 LEU B CA 1
ATOM 9131 C C . LEU B 1 405 ? 4.98 -48.656 -29.453 1 96.81 405 LEU B C 1
ATOM 9133 O O . LEU B 1 405 ? 5.254 -47.625 -30.062 1 96.81 405 LEU B O 1
ATOM 9137 N N . ASP B 1 406 ? 4.355 -49.719 -30.031 1 96 406 ASP B N 1
ATOM 9138 C CA . ASP B 1 406 ? 4.023 -49.688 -31.453 1 96 406 ASP B CA 1
ATOM 9139 C C . ASP B 1 406 ? 2.645 -49.062 -31.672 1 96 406 ASP B C 1
ATOM 9141 O O . ASP B 1 406 ? 2.162 -49 -32.812 1 96 406 ASP B O 1
ATOM 9145 N N . GLY B 1 407 ? 1.997 -48.625 -30.609 1 97.06 407 GLY B N 1
ATOM 9146 C CA . GLY B 1 407 ? 0.728 -47.938 -30.719 1 97.06 407 GLY B CA 1
ATOM 9147 C C . GLY B 1 407 ? -0.471 -48.875 -30.688 1 97.06 407 GLY B C 1
ATOM 9148 O O . GLY B 1 407 ? -1.602 -48.438 -30.922 1 97.06 407 GLY B O 1
ATOM 9149 N N . LYS B 1 408 ? -0.233 -50.125 -30.344 1 97.56 408 LYS B N 1
ATOM 9150 C CA . LYS B 1 408 ? -1.314 -51.094 -30.359 1 97.56 408 LYS B CA 1
ATOM 9151 C C . LYS B 1 408 ? -1.644 -51.562 -28.938 1 97.56 408 LYS B C 1
ATOM 9153 O O . LYS B 1 408 ? -0.956 -51.188 -27.984 1 97.56 408 LYS B O 1
ATOM 9158 N N . ASN B 1 409 ? -2.795 -52.188 -28.734 1 97.69 409 ASN B N 1
ATOM 9159 C CA . ASN B 1 409 ? -3.252 -52.844 -27.531 1 97.69 409 ASN B CA 1
ATOM 9160 C C . ASN B 1 409 ? -3.408 -51.844 -26.375 1 97.69 409 ASN B C 1
ATOM 9162 O O . ASN B 1 409 ? -2.885 -52.094 -25.281 1 97.69 409 ASN B O 1
ATOM 9166 N N . LYS B 1 410 ? -3.982 -50.75 -26.672 1 98.12 410 LYS B N 1
ATOM 9167 C CA . LYS B 1 410 ? -4.285 -49.781 -25.609 1 98.12 410 LYS B CA 1
ATOM 9168 C C . LYS B 1 410 ? -5.316 -50.344 -24.641 1 98.12 410 LYS B C 1
ATOM 9170 O O . LYS B 1 410 ? -6.312 -50.938 -25.062 1 98.12 410 LYS B O 1
ATOM 9175 N N . LYS B 1 411 ? -5.062 -50.188 -23.359 1 97.62 411 LYS B N 1
ATOM 9176 C CA . LYS B 1 411 ? -5.965 -50.688 -22.312 1 97.62 411 LYS B CA 1
ATOM 9177 C C . LYS B 1 411 ? -6.109 -49.656 -21.203 1 97.62 411 LYS B C 1
ATOM 9179 O O . LYS B 1 411 ? -5.137 -49 -20.797 1 97.62 411 LYS B O 1
ATOM 9184 N N . ILE B 1 412 ? -7.348 -49.5 -20.734 1 97.88 412 ILE B N 1
ATOM 9185 C CA . ILE B 1 412 ? -7.59 -48.656 -19.562 1 97.88 412 ILE B CA 1
ATOM 9186 C C . ILE B 1 412 ? -7.27 -49.438 -18.297 1 97.88 412 ILE B C 1
ATOM 9188 O O . ILE B 1 412 ? -7.66 -50.625 -18.172 1 97.88 412 ILE B O 1
ATOM 9192 N N . LEU B 1 413 ? -6.496 -48.875 -17.359 1 98.12 413 LEU B N 1
ATOM 9193 C CA . LEU B 1 413 ? -6.078 -49.562 -16.141 1 98.12 413 LEU B CA 1
ATOM 9194 C C . LEU B 1 413 ? -6.891 -49.094 -14.938 1 98.12 413 LEU B C 1
ATOM 9196 O O . LEU B 1 413 ? -6.973 -49.812 -13.922 1 98.12 413 LEU B O 1
ATOM 9200 N N . THR B 1 414 ? -7.383 -47.906 -14.953 1 97.69 414 THR B N 1
ATOM 9201 C CA . THR B 1 414 ? -8.258 -47.344 -13.922 1 97.69 414 THR B CA 1
ATOM 9202 C C . THR B 1 414 ? -9.586 -46.906 -14.516 1 97.69 414 THR B C 1
ATOM 9204 O O . THR B 1 414 ? -9.805 -45.719 -14.727 1 97.69 414 THR B O 1
ATOM 9207 N N . PRO B 1 415 ? -10.539 -47.75 -14.719 1 96.69 415 PRO B N 1
ATOM 9208 C CA . PRO B 1 415 ? -11.766 -47.438 -15.469 1 96.69 415 PRO B CA 1
ATOM 9209 C C . PRO B 1 415 ? -12.789 -46.688 -14.641 1 96.69 415 PRO B C 1
ATOM 9211 O O . PRO B 1 415 ? -13.781 -46.188 -15.188 1 96.69 415 PRO B O 1
ATOM 9214 N N . GLU B 1 416 ? -12.586 -46.594 -13.352 1 96.06 416 GLU B N 1
ATOM 9215 C CA . GLU B 1 416 ? -13.547 -45.875 -12.508 1 96.06 416 GLU B CA 1
ATOM 9216 C C . GLU B 1 416 ? -13.727 -44.438 -12.953 1 96.06 416 GLU B C 1
ATOM 9218 O O . GLU B 1 416 ? -12.758 -43.781 -13.328 1 96.06 416 GLU B O 1
ATOM 9223 N N . LYS B 1 417 ? -14.984 -43.906 -12.922 1 97.69 417 LYS B N 1
ATOM 9224 C CA . LYS B 1 417 ? -15.258 -42.531 -13.258 1 97.69 417 LYS B CA 1
ATOM 9225 C C . LYS B 1 417 ? -14.664 -41.594 -12.211 1 97.69 417 LYS B C 1
ATOM 9227 O O . LYS B 1 417 ? -14.688 -41.875 -11.016 1 97.69 417 LYS B O 1
ATOM 9232 N N . GLY B 1 418 ? -14.156 -40.5 -12.68 1 98.19 418 GLY B N 1
ATOM 9233 C CA . GLY B 1 418 ? -13.539 -39.531 -11.773 1 98.19 418 GLY B CA 1
ATOM 9234 C C . GLY B 1 418 ? -12.148 -39.094 -12.211 1 98.19 418 GLY B C 1
ATOM 9235 O O . GLY B 1 418 ? -11.836 -39.125 -13.398 1 98.19 418 GLY B O 1
ATOM 9236 N N . MET B 1 419 ? -11.406 -38.594 -11.297 1 98.06 419 MET B N 1
ATOM 9237 C CA . MET B 1 419 ? -10.055 -38.094 -11.523 1 98.06 419 MET B CA 1
ATOM 9238 C C . MET B 1 419 ? -9.023 -39 -10.859 1 98.06 419 MET B C 1
ATOM 9240 O O . MET B 1 419 ? -9.078 -39.219 -9.648 1 98.06 419 MET B O 1
ATOM 9244 N N . THR B 1 420 ? -8.078 -39.5 -11.656 1 98.06 420 THR B N 1
ATOM 9245 C CA . THR B 1 420 ? -7.023 -40.344 -11.125 1 98.06 420 THR B CA 1
ATOM 9246 C C . THR B 1 420 ? -5.645 -39.781 -11.43 1 98.06 420 THR B C 1
ATOM 9248 O O . THR B 1 420 ? -5.379 -39.344 -12.555 1 98.06 420 THR B O 1
ATOM 9251 N N . SER B 1 421 ? -4.82 -39.656 -10.477 1 97 421 SER B N 1
ATOM 9252 C CA . SER B 1 421 ? -3.387 -39.438 -10.641 1 97 421 SER B CA 1
ATOM 9253 C C . SER B 1 421 ? -2.582 -40.625 -10.156 1 97 421 SER B C 1
ATOM 9255 O O . SER B 1 421 ? -3.051 -41.406 -9.312 1 97 421 SER B O 1
ATOM 9257 N N . VAL B 1 422 ? -1.359 -40.75 -10.727 1 96.31 422 VAL B N 1
ATOM 9258 C CA . VAL B 1 422 ? -0.646 -42 -10.461 1 96.31 422 VAL B CA 1
ATOM 9259 C C . VAL B 1 422 ? 0.815 -41.719 -10.141 1 96.31 422 VAL B C 1
ATOM 9261 O O . VAL B 1 422 ? 1.409 -40.781 -10.703 1 96.31 422 VAL B O 1
ATOM 9264 N N . ASN B 1 423 ? 1.333 -42.438 -9.156 1 94 423 ASN B N 1
ATOM 9265 C CA . ASN B 1 423 ? 2.758 -42.562 -8.867 1 94 423 ASN B CA 1
ATOM 9266 C C . ASN B 1 423 ? 3.252 -43.969 -9.148 1 94 423 ASN B C 1
ATOM 9268 O O . ASN B 1 423 ? 2.963 -44.906 -8.383 1 94 423 ASN B O 1
ATOM 9272 N N . MET B 1 424 ? 3.994 -44.125 -10.227 1 94.12 424 MET B N 1
ATOM 9273 C CA . MET B 1 424 ? 4.387 -45.438 -10.719 1 94.12 424 MET B CA 1
ATOM 9274 C C . MET B 1 424 ? 5.801 -45.781 -10.266 1 94.12 424 MET B C 1
ATOM 9276 O O . MET B 1 424 ? 6.684 -44.938 -10.25 1 94.12 424 MET B O 1
ATOM 9280 N N . SER B 1 425 ? 5.965 -47.125 -9.914 1 92.19 425 SER B N 1
ATOM 9281 C CA . SER B 1 425 ? 7.281 -47.594 -9.492 1 92.19 425 SER B CA 1
ATOM 9282 C C . SER B 1 425 ? 8.273 -47.562 -10.648 1 92.19 425 SER B C 1
ATOM 9284 O O . SER B 1 425 ? 7.891 -47.688 -11.812 1 92.19 425 SER B O 1
ATOM 9286 N N . LYS B 1 426 ? 9.539 -47.469 -10.352 1 88.5 426 LYS B N 1
ATOM 9287 C CA . LYS B 1 426 ? 10.586 -47.312 -11.359 1 88.5 426 LYS B CA 1
ATOM 9288 C C . LYS B 1 426 ? 10.68 -48.562 -12.258 1 88.5 426 LYS B C 1
ATOM 9290 O O . LYS B 1 426 ? 11.031 -48.438 -13.43 1 88.5 426 LYS B O 1
ATOM 9295 N N . ASP B 1 427 ? 10.352 -49.688 -11.688 1 90.06 427 ASP B N 1
ATOM 9296 C CA . ASP B 1 427 ? 10.43 -50.938 -12.469 1 90.06 427 ASP B CA 1
ATOM 9297 C C . ASP B 1 427 ? 9.102 -51.219 -13.18 1 90.06 427 ASP B C 1
ATOM 9299 O O . ASP B 1 427 ? 8.945 -52.25 -13.812 1 90.06 427 ASP B O 1
ATOM 9303 N N . PHE B 1 428 ? 8.117 -50.312 -13.008 1 94.06 428 PHE B N 1
ATOM 9304 C CA . PHE B 1 428 ? 6.828 -50.344 -13.688 1 94.06 428 PHE B CA 1
ATOM 9305 C C . PHE B 1 428 ? 6.023 -51.562 -13.266 1 94.06 428 PHE B C 1
ATOM 9307 O O . PHE B 1 428 ? 5.191 -52.062 -14.031 1 94.06 428 PHE B O 1
ATOM 9314 N N . LYS B 1 429 ? 6.25 -52.094 -12.094 1 91.81 429 LYS B N 1
ATOM 9315 C CA . LYS B 1 429 ? 5.5 -53.25 -11.633 1 91.81 429 LYS B CA 1
ATOM 9316 C C . LYS B 1 429 ? 4.266 -52.844 -10.836 1 91.81 429 LYS B C 1
ATOM 9318 O O . LYS B 1 429 ? 3.27 -53.562 -10.805 1 91.81 429 LYS B O 1
ATOM 9323 N N . TYR B 1 430 ? 4.434 -51.688 -10.188 1 92.25 430 TYR B N 1
ATOM 9324 C CA . TYR B 1 430 ? 3.354 -51.219 -9.328 1 92.25 430 TYR B CA 1
ATOM 9325 C C . TYR B 1 430 ? 3.076 -49.75 -9.562 1 92.25 430 TYR B C 1
ATOM 9327 O O . TYR B 1 430 ? 3.92 -49.031 -10.109 1 92.25 430 TYR B O 1
ATOM 9335 N N . PHE B 1 431 ? 1.938 -49.312 -9.25 1 93.62 431 PHE B N 1
ATOM 9336 C CA . PHE B 1 431 ? 1.642 -47.875 -9.188 1 93.62 431 PHE B CA 1
ATOM 9337 C C . PHE B 1 431 ? 0.672 -47.594 -8.047 1 93.62 431 PHE B C 1
ATOM 9339 O O . PHE B 1 431 ? -0.114 -48.438 -7.652 1 93.62 431 PHE B O 1
ATOM 9346 N N . ILE B 1 432 ? 0.803 -46.438 -7.445 1 92.81 432 ILE B N 1
ATOM 9347 C CA . ILE B 1 432 ? -0.157 -45.875 -6.496 1 92.81 432 ILE B CA 1
ATOM 9348 C C . ILE B 1 432 ? -1.148 -44.969 -7.234 1 92.81 432 ILE B C 1
ATOM 9350 O O . ILE B 1 432 ? -0.748 -44.094 -7.98 1 92.81 432 ILE B O 1
ATOM 9354 N N . ALA B 1 433 ? -2.4 -45.25 -7.055 1 95.94 433 ALA B N 1
ATOM 9355 C CA . ALA B 1 433 ? -3.453 -44.469 -7.668 1 95.94 433 ALA B CA 1
ATOM 9356 C C . ALA B 1 433 ? -4.16 -43.594 -6.633 1 95.94 433 ALA B C 1
ATOM 9358 O O . ALA B 1 433 ? -4.566 -44.094 -5.578 1 95.94 433 ALA B O 1
ATOM 9359 N N . ASN B 1 434 ? -4.203 -42.344 -6.812 1 95.88 434 ASN B N 1
ATOM 9360 C CA . ASN B 1 434 ? -5.051 -41.406 -6.094 1 95.88 434 ASN B CA 1
ATOM 9361 C C . ASN B 1 434 ? -6.316 -41.062 -6.879 1 95.88 434 ASN B C 1
ATOM 9363 O O . ASN B 1 434 ? -6.25 -40.406 -7.914 1 95.88 434 ASN B O 1
ATOM 9367 N N . HIS B 1 435 ? -7.41 -41.531 -6.41 1 97.56 435 HIS B N 1
ATOM 9368 C CA . HIS B 1 435 ? -8.648 -41.406 -7.16 1 97.56 435 HIS B CA 1
ATOM 9369 C C . HIS B 1 435 ? -9.695 -40.625 -6.363 1 97.56 435 HIS B C 1
ATOM 9371 O O . HIS B 1 435 ? -9.852 -40.844 -5.16 1 97.56 435 HIS B O 1
ATOM 9377 N N . THR B 1 436 ? -10.32 -39.688 -7.027 1 97.5 436 THR B N 1
ATOM 9378 C CA . THR B 1 436 ? -11.461 -38.969 -6.465 1 97.5 436 THR B CA 1
ATOM 9379 C C . THR B 1 436 ? -12.578 -38.812 -7.5 1 97.5 436 THR B C 1
ATOM 9381 O O . THR B 1 436 ? -12.367 -39.094 -8.688 1 97.5 436 THR B O 1
ATOM 9384 N N . SER B 1 437 ? -13.758 -38.5 -7.105 1 97.25 437 SER B N 1
ATOM 9385 C CA . SER B 1 437 ? -14.836 -38 -7.938 1 97.25 437 SER B CA 1
ATOM 9386 C C . SER B 1 437 ? -15.508 -36.781 -7.285 1 97.25 437 SER B C 1
ATOM 9388 O O . SER B 1 437 ? -15.203 -36.438 -6.141 1 97.25 437 SER B O 1
ATOM 9390 N N . ALA B 1 438 ? -16.453 -36.125 -8.023 1 96.19 438 ALA B N 1
ATOM 9391 C CA . ALA B 1 438 ? -17.094 -34.875 -7.551 1 96.19 438 ALA B CA 1
ATOM 9392 C C . ALA B 1 438 ? -17.844 -35.125 -6.246 1 96.19 438 ALA B C 1
ATOM 9394 O O . ALA B 1 438 ? -18 -34.219 -5.434 1 96.19 438 ALA B O 1
ATOM 9395 N N . ASN B 1 439 ? -18.25 -36.375 -6.012 1 93.12 439 ASN B N 1
ATOM 9396 C CA . ASN B 1 439 ? -19.094 -36.625 -4.852 1 93.12 439 ASN B CA 1
ATOM 9397 C C . ASN B 1 439 ? -18.484 -37.719 -3.953 1 93.12 439 ASN B C 1
ATOM 9399 O O . ASN B 1 439 ? -19.172 -38.281 -3.117 1 93.12 439 ASN B O 1
ATOM 9403 N N . SER B 1 440 ? -17.203 -38.031 -4.203 1 94.56 440 SER B N 1
ATOM 9404 C CA . SER B 1 440 ? -16.5 -39 -3.385 1 94.56 440 SER B CA 1
ATOM 9405 C C . SER B 1 440 ? -15.078 -38.531 -3.066 1 94.56 440 SER B C 1
ATOM 9407 O O . SER B 1 440 ? -14.305 -38.25 -3.973 1 94.56 440 SER B O 1
ATOM 9409 N N . PRO B 1 441 ? -14.727 -38.531 -1.71 1 96.12 441 PRO B N 1
ATOM 9410 C CA . PRO B 1 441 ? -13.375 -38.094 -1.34 1 96.12 441 PRO B CA 1
ATOM 9411 C C . PRO B 1 441 ? -12.297 -39.062 -1.841 1 96.12 441 PRO B C 1
ATOM 9413 O O . PRO B 1 441 ? -12.602 -40.062 -2.498 1 96.12 441 PRO B O 1
ATOM 9416 N N . LEU B 1 442 ? -11.047 -38.781 -1.515 1 96.25 442 LEU B N 1
ATOM 9417 C CA . LEU B 1 442 ? -9.852 -39.438 -2.029 1 96.25 442 LEU B CA 1
ATOM 9418 C C . LEU B 1 442 ? -9.797 -40.875 -1.611 1 96.25 442 LEU B C 1
ATOM 9420 O O . LEU B 1 442 ? -10.102 -41.219 -0.463 1 96.25 442 LEU B O 1
ATOM 9424 N N . ARG B 1 443 ? -9.539 -41.75 -2.529 1 95.94 443 ARG B N 1
ATOM 9425 C CA . ARG B 1 443 ? -9.172 -43.125 -2.326 1 95.94 443 ARG B CA 1
ATOM 9426 C C . ARG B 1 443 ? -7.773 -43.406 -2.875 1 95.94 443 ARG B C 1
ATOM 9428 O O . ARG B 1 443 ? -7.492 -43.125 -4.039 1 95.94 443 ARG B O 1
ATOM 9435 N N . VAL B 1 444 ? -6.875 -43.875 -2.039 1 93.75 444 VAL B N 1
ATOM 9436 C CA . VAL B 1 444 ? -5.512 -44.219 -2.443 1 93.75 444 VAL B CA 1
ATOM 9437 C C . VAL B 1 444 ? -5.32 -45.719 -2.475 1 93.75 444 VAL B C 1
ATOM 9439 O O . VAL B 1 444 ? -5.582 -46.406 -1.481 1 93.75 444 VAL B O 1
ATOM 9442 N N . THR B 1 445 ? -4.867 -46.25 -3.609 1 94.12 445 THR B N 1
ATOM 9443 C CA . THR B 1 445 ? -4.688 -47.688 -3.748 1 94.12 445 THR B CA 1
ATOM 9444 C C . THR B 1 445 ? -3.305 -48.031 -4.301 1 94.12 445 THR B C 1
ATOM 9446 O O . THR B 1 445 ? -2.727 -47.219 -5.047 1 94.12 445 THR B O 1
ATOM 9449 N N . LEU B 1 446 ? -2.754 -49.094 -3.889 1 91.88 446 LEU B N 1
ATOM 9450 C CA . LEU B 1 446 ? -1.607 -49.75 -4.516 1 91.88 446 LEU B CA 1
ATOM 9451 C C . LEU B 1 446 ? -2.061 -50.781 -5.527 1 91.88 446 LEU B C 1
ATOM 9453 O O . LEU B 1 446 ? -2.883 -51.656 -5.207 1 91.88 446 LEU B O 1
ATOM 9457 N N . ASN B 1 447 ? -1.554 -50.719 -6.703 1 94.31 447 ASN B N 1
ATOM 9458 C CA . ASN B 1 447 ? -1.964 -51.625 -7.777 1 94.31 447 ASN B CA 1
ATOM 9459 C C . ASN B 1 447 ? -0.76 -52.219 -8.5 1 94.31 447 ASN B C 1
ATOM 9461 O O . ASN B 1 447 ? 0.316 -51.625 -8.523 1 94.31 447 ASN B O 1
ATOM 9465 N N . GLU B 1 448 ? -0.988 -53.375 -9.078 1 92.69 448 GLU B N 1
ATOM 9466 C CA . GLU B 1 448 ? -0.041 -53.906 -10.055 1 92.69 448 GLU B CA 1
ATOM 9467 C C . GLU B 1 448 ? -0.133 -53.156 -11.383 1 92.69 448 GLU B C 1
ATOM 9469 O O . GLU B 1 448 ? -1.122 -52.469 -11.641 1 92.69 448 GLU B O 1
ATOM 9474 N N . ALA B 1 449 ? 0.918 -53.344 -12.227 1 93.75 449 ALA B N 1
ATOM 9475 C CA . ALA B 1 449 ? 0.968 -52.688 -13.523 1 93.75 449 ALA B CA 1
ATOM 9476 C C . ALA B 1 449 ? -0.206 -53.094 -14.406 1 93.75 449 ALA B C 1
ATOM 9478 O O . ALA B 1 449 ? -0.571 -52.375 -15.344 1 93.75 449 ALA B O 1
ATOM 9479 N N . SER B 1 450 ? -0.851 -54.219 -14.102 1 92.62 450 SER B N 1
ATOM 9480 C CA . SER B 1 450 ? -1.992 -54.719 -14.859 1 92.62 450 SER B CA 1
ATOM 9481 C C . SER B 1 450 ? -3.275 -53.969 -14.469 1 92.62 450 SER B C 1
ATOM 9483 O O . SER B 1 450 ? -4.293 -54.094 -15.164 1 92.62 450 SER B O 1
ATOM 9485 N N . GLY B 1 451 ? -3.252 -53.281 -13.422 1 94.19 451 GLY B N 1
ATOM 9486 C CA . GLY B 1 451 ? -4.445 -52.625 -12.906 1 94.19 451 GLY B CA 1
ATOM 9487 C C . GLY B 1 451 ? -5.062 -53.375 -11.734 1 94.19 451 GLY B C 1
ATOM 9488 O O . GLY B 1 451 ? -5.961 -52.844 -11.07 1 94.19 451 GLY B O 1
ATOM 9489 N N . LYS B 1 452 ? -4.516 -54.5 -11.477 1 94.56 452 LYS B N 1
ATOM 9490 C CA . LYS B 1 452 ? -5.062 -55.312 -10.391 1 94.56 452 LYS B CA 1
ATOM 9491 C C . LYS B 1 452 ? -4.781 -54.656 -9.031 1 94.56 452 LYS B C 1
ATOM 9493 O O . LYS B 1 452 ? -3.65 -54.281 -8.742 1 94.56 452 LYS B O 1
ATOM 9498 N N . LEU B 1 453 ? -5.805 -54.594 -8.18 1 93.88 453 LEU B N 1
ATOM 9499 C CA . LEU B 1 453 ? -5.695 -54 -6.848 1 93.88 453 LEU B CA 1
ATOM 9500 C C . LEU B 1 453 ? -4.867 -54.906 -5.93 1 93.88 453 LEU B C 1
ATOM 9502 O O . LEU B 1 453 ? -5.125 -56.125 -5.828 1 93.88 453 LEU B O 1
ATOM 9506 N N . VAL B 1 454 ? -3.898 -54.312 -5.34 1 90.06 454 VAL B N 1
ATOM 9507 C CA . VAL B 1 454 ? -3.109 -55.031 -4.344 1 90.06 454 VAL B CA 1
ATOM 9508 C C . VAL B 1 454 ? -3.617 -54.688 -2.943 1 90.06 454 VAL B C 1
ATOM 9510 O O . VAL B 1 454 ? -3.883 -55.594 -2.141 1 90.06 454 VAL B O 1
ATOM 9513 N N . LYS B 1 455 ? -3.787 -53.312 -2.695 1 88.88 455 LYS B N 1
ATOM 9514 C CA . LYS B 1 455 ? -4.18 -52.875 -1.36 1 88.88 455 LYS B CA 1
ATOM 9515 C C . LYS B 1 455 ? -4.785 -51.5 -1.396 1 88.88 455 LYS B C 1
ATOM 9517 O O . LYS B 1 455 ? -4.316 -50.625 -2.145 1 88.88 455 LYS B O 1
ATOM 9522 N N . VAL B 1 456 ? -5.793 -51.312 -0.609 1 92.25 456 VAL B N 1
ATOM 9523 C CA . VAL B 1 456 ? -6.289 -49.969 -0.355 1 92.25 456 VAL B CA 1
ATOM 9524 C C . VAL B 1 456 ? -5.469 -49.312 0.755 1 92.25 456 VAL B C 1
ATOM 9526 O O . VAL B 1 456 ? -5.438 -49.812 1.886 1 92.25 456 VAL B O 1
ATOM 9529 N N . LEU B 1 457 ? -4.785 -48.219 0.419 1 87.44 457 LEU B N 1
ATOM 9530 C CA . LEU B 1 457 ? -3.91 -47.562 1.381 1 87.44 457 LEU B CA 1
ATOM 9531 C C . LEU B 1 457 ? -4.691 -46.562 2.223 1 87.44 457 LEU B C 1
ATOM 9533 O O . LEU B 1 457 ? -4.387 -46.344 3.4 1 87.44 457 LEU B O 1
ATOM 9537 N N . GLU B 1 458 ? -5.59 -45.875 1.667 1 90.31 458 GLU B N 1
ATOM 9538 C CA . GLU B 1 458 ? -6.449 -44.906 2.326 1 90.31 458 GLU B CA 1
ATOM 9539 C C . GLU B 1 458 ? -7.797 -44.781 1.617 1 90.31 458 GLU B C 1
ATOM 9541 O O . GLU B 1 458 ? -7.848 -44.625 0.396 1 90.31 458 GLU B O 1
ATOM 9546 N N . GLU B 1 459 ? -8.867 -44.906 2.305 1 93.56 459 GLU B N 1
ATOM 9547 C CA . GLU B 1 459 ? -10.195 -44.844 1.691 1 93.56 459 GLU B CA 1
ATOM 9548 C C . GLU B 1 459 ? -11.031 -43.75 2.309 1 93.56 459 GLU B C 1
ATOM 9550 O O . GLU B 1 459 ? -12.156 -43.469 1.868 1 93.56 459 GLU B O 1
ATOM 9555 N N . ASN B 1 460 ? -10.531 -43 3.258 1 95.44 460 ASN B N 1
ATOM 9556 C CA . ASN B 1 460 ? -11.188 -41.875 3.936 1 95.44 460 ASN B CA 1
ATOM 9557 C C . ASN B 1 460 ? -12.555 -42.281 4.488 1 95.44 460 ASN B C 1
ATOM 9559 O O . ASN B 1 460 ? -13.539 -41.594 4.297 1 95.44 460 ASN B O 1
ATOM 9563 N N . SER B 1 461 ? -12.562 -43.375 5.125 1 95.31 461 SER B N 1
ATOM 9564 C CA . SER B 1 461 ? -13.797 -43.906 5.688 1 95.31 461 SER B CA 1
ATOM 9565 C C . SER B 1 461 ? -14.375 -42.969 6.746 1 95.31 461 SER B C 1
ATOM 9567 O O . SER B 1 461 ? -15.594 -42.781 6.816 1 95.31 461 SER B O 1
ATOM 9569 N N . GLU B 1 462 ? -13.531 -42.406 7.562 1 94.94 462 GLU B N 1
ATOM 9570 C CA . GLU B 1 462 ? -13.992 -41.5 8.586 1 94.94 462 GLU B CA 1
ATOM 9571 C C . GLU B 1 462 ? -14.625 -40.25 7.965 1 94.94 462 GLU B C 1
ATOM 9573 O O . GLU B 1 462 ? -15.672 -39.781 8.422 1 94.94 462 GLU B O 1
ATOM 9578 N N . LEU B 1 463 ? -13.945 -39.719 7.008 1 95.06 463 LEU B N 1
ATOM 9579 C CA . LEU B 1 463 ? -14.5 -38.562 6.32 1 95.06 463 LEU B CA 1
ATOM 9580 C C . LEU B 1 463 ? -15.836 -38.906 5.672 1 95.06 463 LEU B C 1
ATOM 9582 O O . LEU B 1 463 ? -16.781 -38.094 5.738 1 95.06 463 LEU B O 1
ATOM 9586 N N . ARG B 1 464 ? -15.977 -40.062 5.055 1 95.19 464 ARG B N 1
ATOM 9587 C CA . ARG B 1 464 ? -17.219 -40.5 4.422 1 95.19 464 ARG B CA 1
ATOM 9588 C C . ARG B 1 464 ? -18.344 -40.594 5.441 1 95.19 464 ARG B C 1
ATOM 9590 O O . ARG B 1 464 ? -19.484 -40.188 5.164 1 95.19 464 ARG B O 1
ATOM 9597 N N . SER B 1 465 ? -17.984 -41.125 6.586 1 95 465 SER B N 1
ATOM 9598 C CA . SER B 1 465 ? -18.969 -41.219 7.664 1 95 465 SER B CA 1
ATOM 9599 C C . SER B 1 465 ? -19.406 -39.844 8.141 1 95 465 SER B C 1
ATOM 9601 O O . SER B 1 465 ? -20.594 -39.594 8.367 1 95 465 SER B O 1
ATOM 9603 N N . ARG B 1 466 ? -18.484 -38.938 8.297 1 94.44 466 ARG B N 1
ATOM 9604 C CA . ARG B 1 466 ? -18.781 -37.594 8.711 1 94.44 466 ARG B CA 1
ATOM 9605 C C . ARG B 1 466 ? -19.656 -36.875 7.68 1 94.44 466 ARG B C 1
ATOM 9607 O O . ARG B 1 466 ? -20.609 -36.188 8.031 1 94.44 466 ARG B O 1
ATOM 9614 N N . LEU B 1 467 ? -19.312 -37.094 6.465 1 93.88 467 LEU B N 1
ATOM 9615 C CA . LEU B 1 467 ? -20.062 -36.469 5.379 1 93.88 467 LEU B CA 1
ATOM 9616 C C . LEU B 1 467 ? -21.5 -36.938 5.371 1 93.88 467 LEU B C 1
ATOM 9618 O O . LEU B 1 467 ? -22.406 -36.188 5.027 1 93.88 467 LEU B O 1
ATOM 9622 N N . ALA B 1 468 ? -21.719 -38.156 5.734 1 93.5 468 ALA B N 1
ATOM 9623 C CA . ALA B 1 468 ? -23.062 -38.719 5.762 1 93.5 468 ALA B CA 1
ATOM 9624 C C . ALA B 1 468 ? -23.938 -38 6.781 1 93.5 468 ALA B C 1
ATOM 9626 O O . ALA B 1 468 ? -25.172 -38.031 6.684 1 93.5 468 ALA B O 1
ATOM 9627 N N . GLY B 1 469 ? -23.297 -37.375 7.711 1 94.69 469 GLY B N 1
ATOM 9628 C CA . GLY B 1 469 ? -24.031 -36.625 8.727 1 94.69 469 GLY B CA 1
ATOM 9629 C C . GLY B 1 469 ? -24.328 -35.188 8.312 1 94.69 469 GLY B C 1
ATOM 9630 O O . GLY B 1 469 ? -24.984 -34.469 9.055 1 94.69 469 GLY B O 1
ATOM 9631 N N . TYR B 1 470 ? -23.953 -34.75 7.16 1 95.06 470 TYR B N 1
ATOM 9632 C CA . TYR B 1 470 ? -24.141 -33.406 6.68 1 95.06 470 TYR B CA 1
ATOM 9633 C C . TYR B 1 470 ? -25.047 -33.375 5.449 1 95.06 470 TYR B C 1
ATOM 9635 O O . TYR B 1 470 ? -25.094 -34.344 4.695 1 95.06 470 TYR B O 1
ATOM 9643 N N . ARG B 1 471 ? -25.812 -32.312 5.352 1 93.62 471 ARG B N 1
ATOM 9644 C CA . ARG B 1 471 ? -26.562 -32.094 4.129 1 93.62 471 ARG B CA 1
ATOM 9645 C C . ARG B 1 471 ? -25.688 -31.469 3.049 1 93.62 471 ARG B C 1
ATOM 9647 O O . ARG B 1 471 ? -25.594 -30.234 2.943 1 93.62 471 ARG B O 1
ATOM 9654 N N . ILE B 1 472 ? -25.109 -32.25 2.264 1 92.38 472 ILE B N 1
ATOM 9655 C CA . ILE B 1 472 ? -24.234 -31.781 1.186 1 92.38 472 ILE B CA 1
ATOM 9656 C C . ILE B 1 472 ? -24.875 -32.094 -0.164 1 92.38 472 ILE B C 1
ATOM 9658 O O . ILE B 1 472 ? -25.188 -33.25 -0.458 1 92.38 472 ILE B O 1
ATOM 9662 N N . SER B 1 473 ? -25.109 -31.109 -0.912 1 93.31 473 SER B N 1
ATOM 9663 C CA . SER B 1 473 ? -25.688 -31.297 -2.236 1 93.31 473 SER B CA 1
ATOM 9664 C C . SER B 1 473 ? -24.656 -31.812 -3.229 1 93.31 473 SER B C 1
ATOM 9666 O O . SER B 1 473 ? -23.531 -31.312 -3.275 1 93.31 473 SER B O 1
ATOM 9668 N N . PRO B 1 474 ? -25.047 -32.812 -3.984 1 94.62 474 PRO B N 1
ATOM 9669 C CA . PRO B 1 474 ? -24.109 -33.281 -5.012 1 94.62 474 PRO B CA 1
ATOM 9670 C C . PRO B 1 474 ? -23.891 -32.25 -6.121 1 94.62 474 PRO B C 1
ATOM 9672 O O . PRO B 1 474 ? -24.812 -31.5 -6.449 1 94.62 474 PRO B O 1
ATOM 9675 N N . LYS B 1 475 ? -22.719 -32.25 -6.703 1 96.62 475 LYS B N 1
ATOM 9676 C CA . LYS B 1 475 ? -22.453 -31.469 -7.918 1 96.62 475 LYS B CA 1
ATOM 9677 C C . LYS B 1 475 ? -23.219 -32.062 -9.109 1 96.62 475 LYS B C 1
ATOM 9679 O O . LYS B 1 475 ? -23.156 -33.25 -9.352 1 96.62 475 LYS B O 1
ATOM 9684 N N . GLU B 1 476 ? -23.938 -31.219 -9.758 1 97.75 476 GLU B N 1
ATOM 9685 C CA . GLU B 1 476 ? -24.641 -31.609 -10.977 1 97.75 476 GLU B CA 1
ATOM 9686 C C . GLU B 1 476 ? -23.938 -31.031 -12.211 1 97.75 476 GLU B C 1
ATOM 9688 O O . GLU B 1 476 ? -23.797 -29.812 -12.344 1 97.75 476 GLU B O 1
ATOM 9693 N N . PHE B 1 477 ? -23.531 -31.953 -13.078 1 98.19 477 PHE B N 1
ATOM 9694 C CA . PHE B 1 477 ? -22.875 -31.516 -14.297 1 98.19 477 PHE B CA 1
ATOM 9695 C C . PHE B 1 477 ? -23.875 -31.297 -15.414 1 98.19 477 PHE B C 1
ATOM 9697 O O . PHE B 1 477 ? -24.859 -32.031 -15.523 1 98.19 477 PHE B O 1
ATOM 9704 N N . PHE B 1 478 ? -23.656 -30.266 -16.188 1 97.94 478 PHE B N 1
ATOM 9705 C CA . PHE B 1 478 ? -24.5 -30 -17.344 1 97.94 478 PHE B CA 1
ATOM 9706 C C . PHE B 1 478 ? -23.734 -29.25 -18.422 1 97.94 478 PHE B C 1
ATOM 9708 O O . PHE B 1 478 ? -22.594 -28.828 -18.203 1 97.94 478 PHE B O 1
ATOM 9715 N N . THR B 1 479 ? -24.219 -29.219 -19.578 1 97.88 479 THR B N 1
ATOM 9716 C CA . THR B 1 479 ? -23.688 -28.438 -20.688 1 97.88 479 THR B CA 1
ATOM 9717 C C . THR B 1 479 ? -24.75 -27.484 -21.219 1 97.88 479 THR B C 1
ATOM 9719 O O . THR B 1 479 ? -25.953 -27.688 -21 1 97.88 479 THR B O 1
ATOM 9722 N N . PHE B 1 480 ? -24.359 -26.406 -21.734 1 96.81 480 PHE B N 1
ATOM 9723 C CA . PHE B 1 480 ? -25.234 -25.484 -22.438 1 96.81 480 PHE B CA 1
ATOM 9724 C C . PHE B 1 480 ? -24.5 -24.859 -23.625 1 96.81 480 PHE B C 1
ATOM 9726 O O . PHE B 1 480 ? -23.281 -24.984 -23.766 1 96.81 480 PHE B O 1
ATOM 9733 N N . LYS B 1 481 ? -25.234 -24.266 -24.547 1 95.56 481 LYS B N 1
ATOM 9734 C CA . LYS B 1 481 ? -24.672 -23.641 -25.734 1 95.56 481 LYS B CA 1
ATOM 9735 C C . LYS B 1 481 ? -24.703 -22.109 -25.625 1 95.56 481 LYS B C 1
ATOM 9737 O O . LYS B 1 481 ? -25.688 -21.547 -25.125 1 95.56 481 LYS B O 1
ATOM 9742 N N . THR B 1 482 ? -23.594 -21.531 -26.016 1 92.88 482 THR B N 1
ATOM 9743 C CA . THR B 1 482 ? -23.562 -20.078 -26.141 1 92.88 482 THR B CA 1
ATOM 9744 C C . THR B 1 482 ? -24.312 -19.625 -27.391 1 92.88 482 THR B C 1
ATOM 9746 O O . THR B 1 482 ? -24.812 -20.438 -28.156 1 92.88 482 THR B O 1
ATOM 9749 N N . VAL B 1 483 ? -24.359 -18.281 -27.547 1 86.5 483 VAL B N 1
ATOM 9750 C CA . VAL B 1 483 ? -25.109 -17.703 -28.656 1 86.5 483 VAL B CA 1
ATOM 9751 C C . VAL B 1 483 ? -24.484 -18.156 -29.984 1 86.5 483 VAL B C 1
ATOM 9753 O O . VAL B 1 483 ? -25.203 -18.391 -30.953 1 86.5 483 VAL B O 1
ATOM 9756 N N . ASP B 1 484 ? -23.156 -18.328 -29.969 1 90.31 484 ASP B N 1
ATOM 9757 C CA . ASP B 1 484 ? -22.5 -18.703 -31.203 1 90.31 484 ASP B CA 1
ATOM 9758 C C . ASP B 1 484 ? -22.484 -20.219 -31.375 1 90.31 484 ASP B C 1
ATOM 9760 O O . ASP B 1 484 ? -21.875 -20.734 -32.312 1 90.31 484 ASP B O 1
ATOM 9764 N N . GLY B 1 485 ? -23.062 -20.938 -30.469 1 92.75 485 GLY B N 1
ATOM 9765 C CA . GLY B 1 485 ? -23.234 -22.375 -30.609 1 92.75 485 GLY B CA 1
ATOM 9766 C C . GLY B 1 485 ? -22.172 -23.188 -29.875 1 92.75 485 GLY B C 1
ATOM 9767 O O . GLY B 1 485 ? -22.203 -24.422 -29.891 1 92.75 485 GLY B O 1
ATOM 9768 N N . THR B 1 486 ? -21.281 -22.578 -29.188 1 94.62 486 THR B N 1
ATOM 9769 C CA . THR B 1 486 ? -20.234 -23.281 -28.453 1 94.62 486 THR B CA 1
ATOM 9770 C C . THR B 1 486 ? -20.812 -23.984 -27.234 1 94.62 486 THR B C 1
ATOM 9772 O O . THR B 1 486 ? -21.516 -23.359 -26.438 1 94.62 486 THR B O 1
ATOM 9775 N N . SER B 1 487 ? -20.547 -25.266 -27.125 1 96.81 487 SER B N 1
ATOM 9776 C CA . SER B 1 487 ? -20.969 -26.016 -25.953 1 96.81 487 SER B CA 1
ATOM 9777 C C . SER B 1 487 ? -20 -25.828 -24.797 1 96.81 487 SER B C 1
ATOM 9779 O O . SER B 1 487 ? -18.797 -26.047 -24.938 1 96.81 487 SER B O 1
ATOM 9781 N N . LEU B 1 488 ? -20.469 -25.406 -23.641 1 98.44 488 LEU B N 1
ATOM 9782 C CA . LEU B 1 488 ? -19.641 -25.203 -22.469 1 98.44 488 LEU B CA 1
ATOM 9783 C C . LEU B 1 488 ? -20.016 -26.188 -21.359 1 98.44 488 LEU B C 1
ATOM 9785 O O . LEU B 1 488 ? -21.203 -26.469 -21.156 1 98.44 488 LEU B O 1
ATOM 9789 N N . ASN B 1 489 ? -19.047 -26.75 -20.672 1 98.44 489 ASN B N 1
ATOM 9790 C CA . ASN B 1 489 ? -19.25 -27.609 -19.516 1 98.44 489 ASN B CA 1
ATOM 9791 C C . ASN B 1 489 ? -19.438 -26.781 -18.234 1 98.44 489 ASN B C 1
ATOM 9793 O O . ASN B 1 489 ? -18.766 -25.766 -18.047 1 98.44 489 ASN B O 1
ATOM 9797 N N . ALA B 1 490 ? -20.344 -27.234 -17.391 1 98.69 490 ALA B N 1
ATOM 9798 C CA . ALA B 1 490 ? -20.609 -26.547 -16.125 1 98.69 490 ALA B CA 1
ATOM 9799 C C . ALA B 1 490 ? -21.016 -27.531 -15.039 1 98.69 490 ALA B C 1
ATOM 9801 O O . ALA B 1 490 ? -21.359 -28.688 -15.328 1 98.69 490 ALA B O 1
ATOM 9802 N N . TYR B 1 491 ? -20.891 -27.141 -13.82 1 98.25 491 TYR B N 1
ATOM 9803 C CA . TYR B 1 491 ? -21.547 -27.844 -12.727 1 98.25 491 TYR B CA 1
ATOM 9804 C C . TYR B 1 491 ? -22.281 -26.859 -11.82 1 98.25 491 TYR B C 1
ATOM 9806 O O . TYR B 1 491 ? -22.031 -25.656 -11.867 1 98.25 491 TYR B O 1
ATOM 9814 N N . MET B 1 492 ? -23.203 -27.391 -11.086 1 98.19 492 MET B N 1
ATOM 9815 C CA . MET B 1 492 ? -24.031 -26.609 -10.172 1 98.19 492 MET B CA 1
ATOM 9816 C C . MET B 1 492 ? -24.172 -27.297 -8.828 1 98.19 492 MET B C 1
ATOM 9818 O O . MET B 1 492 ? -24.297 -28.531 -8.766 1 98.19 492 MET B O 1
ATOM 9822 N N . ILE B 1 493 ? -24.078 -26.516 -7.75 1 98.12 493 ILE B N 1
ATOM 9823 C CA . ILE B 1 493 ? -24.391 -26.938 -6.387 1 98.12 493 ILE B CA 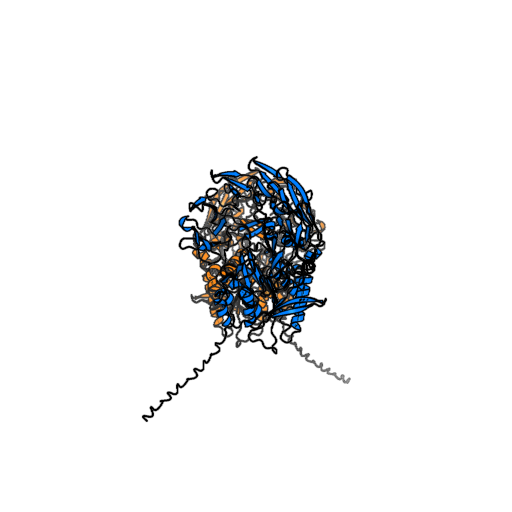1
ATOM 9824 C C . ILE B 1 493 ? -25.641 -26.203 -5.902 1 98.12 493 ILE B C 1
ATOM 9826 O O . ILE B 1 493 ? -25.641 -24.969 -5.77 1 98.12 493 ILE B O 1
ATOM 9830 N N . LYS B 1 494 ? -26.734 -26.953 -5.676 1 98.19 494 LYS B N 1
ATOM 9831 C CA . LYS B 1 494 ? -28 -26.375 -5.223 1 98.19 494 LYS B CA 1
ATOM 9832 C C . LYS B 1 494 ? -28.094 -26.406 -3.701 1 98.19 494 LYS B C 1
ATOM 9834 O O . LYS B 1 494 ? -27.375 -27.156 -3.039 1 98.19 494 LYS B O 1
ATOM 9839 N N . PRO B 1 495 ? -28.938 -25.516 -3.168 1 97.62 495 PRO B N 1
ATOM 9840 C CA . PRO B 1 495 ? -29.188 -25.625 -1.727 1 97.62 495 PRO B CA 1
ATOM 9841 C C . PRO B 1 495 ? -29.703 -26.984 -1.306 1 97.62 495 PRO B C 1
ATOM 9843 O O . PRO B 1 495 ? -30.484 -27.609 -2.033 1 97.62 495 PRO B O 1
ATOM 9846 N N . PRO B 1 496 ? -29.25 -27.5 -0.089 1 94.56 496 PRO B N 1
ATOM 9847 C CA . PRO B 1 496 ? -29.734 -28.812 0.372 1 94.56 496 PRO B CA 1
ATOM 9848 C C . PRO B 1 496 ? -31.25 -28.875 0.493 1 94.56 496 PRO B C 1
ATOM 9850 O O . PRO B 1 496 ? -31.859 -29.938 0.334 1 94.56 496 PRO B O 1
ATOM 9853 N N . HIS B 1 497 ? -31.953 -27.781 0.764 1 91.44 497 HIS B N 1
ATOM 9854 C CA . HIS B 1 497 ? -33.406 -27.734 0.838 1 91.44 497 HIS B CA 1
ATOM 9855 C C . HIS B 1 497 ? -34 -27.062 -0.401 1 91.44 497 HIS B C 1
ATOM 9857 O O . HIS B 1 497 ? -34.938 -26.25 -0.295 1 91.44 497 HIS B O 1
ATOM 9863 N N . PHE B 1 498 ? -33.469 -27.453 -1.512 1 95.81 498 PHE B N 1
ATOM 9864 C CA . PHE B 1 498 ? -33.844 -26.859 -2.787 1 95.81 498 PHE B CA 1
ATOM 9865 C C . PHE B 1 498 ? -35.312 -27.094 -3.08 1 95.81 498 PHE B C 1
ATOM 9867 O O . PHE B 1 498 ? -35.812 -28.203 -2.908 1 95.81 498 PHE B O 1
ATOM 9874 N N . GLU B 1 499 ? -35.938 -26.047 -3.451 1 96 499 GLU B N 1
ATOM 9875 C CA . GLU B 1 499 ? -37.312 -26.062 -3.896 1 96 499 GLU B CA 1
ATOM 9876 C C . GLU B 1 499 ? -37.438 -25.5 -5.305 1 96 499 GLU B C 1
ATOM 9878 O O . GLU B 1 499 ? -37.062 -24.359 -5.559 1 96 499 GLU B O 1
ATOM 9883 N N . GLU B 1 500 ? -38.062 -26.172 -6.176 1 93.19 500 GLU B N 1
ATOM 9884 C CA . GLU B 1 500 ? -38.125 -25.828 -7.59 1 93.19 500 GLU B CA 1
ATOM 9885 C C . GLU B 1 500 ? -38.969 -24.547 -7.801 1 93.19 500 GLU B C 1
ATOM 9887 O O . GLU B 1 500 ? -38.75 -23.828 -8.781 1 93.19 500 GLU B O 1
ATOM 9892 N N . ASP B 1 501 ? -39.844 -24.266 -6.871 1 94.12 501 ASP B N 1
ATOM 9893 C CA . ASP B 1 501 ? -40.75 -23.141 -7.043 1 94.12 501 ASP B CA 1
ATOM 9894 C C . ASP B 1 501 ? -40.188 -21.875 -6.395 1 94.12 501 ASP B C 1
ATOM 9896 O O . ASP B 1 501 ? -40.781 -20.797 -6.504 1 94.12 501 ASP B O 1
ATOM 9900 N N . LYS B 1 502 ? -39.062 -21.984 -5.816 1 96.38 502 LYS B N 1
ATOM 9901 C CA . LYS B 1 502 ? -38.375 -20.828 -5.215 1 96.38 502 LYS B CA 1
ATOM 9902 C C . LYS B 1 502 ? -37.312 -20.281 -6.145 1 96.38 502 LYS B C 1
ATOM 9904 O O . LYS B 1 502 ? -36.75 -21.016 -6.969 1 96.38 502 LYS B O 1
ATOM 9909 N N . LYS B 1 503 ? -37.125 -18.953 -6.027 1 97.69 503 LYS B N 1
ATOM 9910 C CA . LYS B 1 503 ? -36.031 -18.312 -6.773 1 97.69 503 LYS B CA 1
ATOM 9911 C C . LYS B 1 503 ? -34.812 -18.094 -5.883 1 97.69 503 LYS B C 1
ATOM 9913 O O . LYS B 1 503 ? -34.938 -17.594 -4.762 1 97.69 503 LYS B O 1
ATOM 9918 N N . TYR B 1 504 ? -33.688 -18.484 -6.406 1 98.5 504 TYR B N 1
ATOM 9919 C CA . TYR B 1 504 ? -32.438 -18.406 -5.645 1 98.5 504 TYR B CA 1
ATOM 9920 C C . TYR B 1 504 ? -31.453 -17.469 -6.312 1 98.5 504 TYR B C 1
ATOM 9922 O O . TYR B 1 504 ? -31.391 -17.391 -7.539 1 98.5 504 TYR B O 1
ATOM 9930 N N . PRO B 1 505 ? -30.672 -16.672 -5.492 1 98.69 505 PRO B N 1
ATOM 9931 C CA . PRO B 1 505 ? -29.5 -16.016 -6.07 1 98.69 505 PRO B CA 1
ATOM 9932 C C . PRO B 1 505 ? -28.438 -17.016 -6.523 1 98.69 505 PRO B C 1
ATOM 9934 O O . PRO B 1 505 ? -28.391 -18.156 -6.035 1 98.69 505 PRO B O 1
ATOM 9937 N N . VAL B 1 506 ? -27.594 -16.625 -7.473 1 98.88 506 VAL B N 1
ATOM 9938 C CA . VAL B 1 506 ? -26.562 -17.5 -8.016 1 98.88 506 VAL B CA 1
ATOM 9939 C C . VAL B 1 506 ? -25.188 -16.828 -7.855 1 98.88 506 VAL B C 1
ATOM 9941 O O . VAL B 1 506 ? -25.047 -15.625 -8.117 1 98.88 506 VAL B O 1
ATOM 9944 N N . LEU B 1 507 ? -24.297 -17.516 -7.309 1 98.94 507 LEU B N 1
ATOM 9945 C CA . LEU B 1 507 ? -22.891 -17.094 -7.336 1 98.94 507 LEU B CA 1
ATOM 9946 C C . LEU B 1 507 ? -22.078 -17.969 -8.281 1 98.94 507 LEU B C 1
ATOM 9948 O O . LEU B 1 507 ? -21.906 -19.172 -8.039 1 98.94 507 LEU B O 1
ATOM 9952 N N . MET B 1 508 ? -21.594 -17.406 -9.352 1 98.94 508 MET B N 1
ATOM 9953 C CA . MET B 1 508 ? -20.703 -18.109 -10.273 1 98.94 508 MET B CA 1
ATOM 9954 C C . MET B 1 508 ? -19.266 -18.047 -9.797 1 98.94 508 MET B C 1
ATOM 9956 O O . MET B 1 508 ? -18.812 -17.016 -9.297 1 98.94 508 MET B O 1
ATOM 9960 N N . TYR B 1 509 ? -18.578 -19.188 -9.914 1 98.75 509 TYR B N 1
ATOM 9961 C CA . TYR B 1 509 ? -17.141 -19.266 -9.695 1 98.75 509 TYR B CA 1
ATOM 9962 C C . TYR B 1 509 ? -16.406 -19.438 -11.008 1 98.75 509 TYR B C 1
ATOM 9964 O O . TYR B 1 509 ? -16.797 -20.234 -11.859 1 98.75 509 TYR B O 1
ATOM 9972 N N . VAL B 1 510 ? -15.211 -18.641 -11.148 1 98.62 510 VAL B N 1
ATOM 9973 C CA . VAL B 1 510 ? -14.453 -18.781 -12.391 1 98.62 510 VAL B CA 1
ATOM 9974 C C . VAL B 1 510 ? -12.961 -18.625 -12.102 1 98.62 510 VAL B C 1
ATOM 9976 O O . VAL B 1 510 ? -12.57 -17.797 -11.266 1 98.62 510 VAL B O 1
ATOM 9979 N N . TYR B 1 511 ? -12.172 -19.484 -12.641 1 98 511 TYR B N 1
ATOM 9980 C CA . TYR B 1 511 ? -10.773 -19.172 -12.891 1 98 511 TYR B CA 1
ATOM 9981 C C . TYR B 1 511 ? -10.562 -18.75 -14.344 1 98 511 TYR B C 1
ATOM 9983 O O . TYR B 1 511 ? -10.234 -17.594 -14.625 1 98 511 TYR B O 1
ATOM 9991 N N . GLY B 1 512 ? -10.758 -19.656 -15.289 1 97.5 512 GLY B N 1
ATOM 9992 C CA . GLY B 1 512 ? -11.062 -19.359 -16.672 1 97.5 512 GLY B CA 1
ATOM 9993 C C . GLY B 1 512 ? -9.828 -19.062 -17.5 1 97.5 512 GLY B C 1
ATOM 9994 O O . GLY B 1 512 ? -9.93 -18.781 -18.703 1 97.5 512 GLY B O 1
ATOM 9995 N N . GLY B 1 513 ? -8.562 -19.156 -16.969 1 97.5 513 GLY B N 1
ATOM 9996 C CA . GLY B 1 513 ? -7.355 -18.828 -17.703 1 97.5 513 GLY B CA 1
ATOM 9997 C C . GLY B 1 513 ? -6.961 -19.906 -18.703 1 97.5 513 GLY B C 1
ATOM 9998 O O . GLY B 1 513 ? -7.566 -20.984 -18.75 1 97.5 513 GLY B O 1
ATOM 9999 N N . PRO B 1 514 ? -5.969 -19.625 -19.531 1 97.38 514 PRO B N 1
ATOM 10000 C CA . PRO B 1 514 ? -5.547 -20.562 -20.578 1 97.38 514 PRO B CA 1
ATOM 10001 C C . PRO B 1 514 ? -5.164 -21.922 -20.031 1 97.38 514 PRO B C 1
ATOM 10003 O O . PRO B 1 514 ? -4.305 -22.031 -19.156 1 97.38 514 PRO B O 1
ATOM 10006 N N . GLY B 1 515 ? -5.859 -22.891 -20.578 1 96.69 515 GLY B N 1
ATOM 10007 C CA . GLY B 1 515 ? -5.523 -24.266 -20.25 1 96.69 515 GLY B CA 1
ATOM 10008 C C . GLY B 1 515 ? -6.051 -24.719 -18.906 1 96.69 515 GLY B C 1
ATOM 10009 O O . GLY B 1 515 ? -5.969 -25.891 -18.547 1 96.69 515 GLY B O 1
ATOM 10010 N N . SER B 1 516 ? -6.648 -23.781 -18.141 1 96.56 516 SER B N 1
ATOM 10011 C CA . SER B 1 516 ? -7.152 -24.125 -16.812 1 96.56 516 SER B CA 1
ATOM 10012 C C . SER B 1 516 ? -8.5 -24.828 -16.906 1 96.56 516 SER B C 1
ATOM 10014 O O . SER B 1 516 ? -9.289 -24.562 -17.812 1 96.56 516 SER B O 1
ATOM 10016 N N . GLN B 1 517 ? -8.758 -25.766 -16.062 1 97.19 517 GLN B N 1
ATOM 10017 C CA . GLN B 1 517 ? -10.023 -26.484 -15.984 1 97.19 517 GLN B CA 1
ATOM 10018 C C . GLN B 1 517 ? -10.523 -26.562 -14.547 1 97.19 517 GLN B C 1
ATOM 10020 O O . GLN B 1 517 ? -9.758 -26.891 -13.633 1 97.19 517 GLN B O 1
ATOM 10025 N N . ASN B 1 518 ? -11.805 -26.141 -14.352 1 97.25 518 ASN B N 1
ATOM 10026 C CA . ASN B 1 518 ? -12.398 -26.25 -13.023 1 97.25 518 ASN B CA 1
ATOM 10027 C C . ASN B 1 518 ? -13.594 -27.203 -13.016 1 97.25 518 ASN B C 1
ATOM 10029 O O . ASN B 1 518 ? -13.953 -27.734 -11.969 1 97.25 518 ASN B O 1
ATOM 10033 N N . VAL B 1 519 ? -14.219 -27.391 -14.164 1 98.38 519 VAL B N 1
ATOM 10034 C CA . VAL B 1 519 ? -15.328 -28.328 -14.266 1 98.38 519 VAL B CA 1
ATOM 10035 C C . VAL B 1 519 ? -14.797 -29.734 -14.469 1 98.38 519 VAL B C 1
ATOM 10037 O O . VAL B 1 519 ? -14.648 -30.188 -15.609 1 98.38 519 VAL B O 1
ATOM 10040 N N . THR B 1 520 ? -14.5 -30.406 -13.414 1 98 520 THR B N 1
ATOM 10041 C CA . THR B 1 520 ? -13.977 -31.766 -13.414 1 98 520 THR B CA 1
ATOM 10042 C C . THR B 1 520 ? -14.742 -32.656 -12.43 1 98 520 THR B C 1
ATOM 10044 O O . THR B 1 520 ? -15.305 -32.125 -11.453 1 98 520 THR B O 1
ATOM 10047 N N . ASN B 1 521 ? -14.812 -33.906 -12.734 1 98.12 521 ASN B N 1
ATOM 10048 C CA . ASN B 1 521 ? -15.383 -34.906 -11.82 1 98.12 521 ASN B CA 1
ATOM 10049 C C . ASN B 1 521 ? -14.406 -35.25 -10.703 1 98.12 521 ASN B C 1
ATOM 10051 O O . ASN B 1 521 ? -13.922 -36.375 -10.625 1 98.12 521 ASN B O 1
ATOM 10055 N N . SER B 1 522 ? -14.156 -34.312 -9.852 1 96.94 522 SER B N 1
ATOM 10056 C CA . SER B 1 522 ? -13.195 -34.469 -8.766 1 96.94 522 SER B CA 1
ATOM 10057 C C . SER B 1 522 ? -13.719 -33.875 -7.461 1 96.94 522 SER B C 1
ATOM 10059 O O . SER B 1 522 ? -14.531 -32.969 -7.48 1 96.94 522 SER B O 1
ATOM 10061 N N . TRP B 1 523 ? -13.25 -34.438 -6.352 1 94.38 523 TRP B N 1
ATOM 10062 C CA . TRP B 1 523 ? -13.562 -33.906 -5.027 1 94.38 523 TRP B CA 1
ATOM 10063 C C . TRP B 1 523 ? -12.906 -32.562 -4.816 1 94.38 523 TRP B C 1
ATOM 10065 O O . TRP B 1 523 ? -11.734 -32.375 -5.156 1 94.38 523 TRP B O 1
ATOM 10075 N N . GLY B 1 524 ? -13.773 -31.688 -4.352 1 87.31 524 GLY B N 1
ATOM 10076 C CA . GLY B 1 524 ? -13.25 -30.344 -4.188 1 87.31 524 GLY B CA 1
ATOM 10077 C C . GLY B 1 524 ? -12.562 -30.125 -2.852 1 87.31 524 GLY B C 1
ATOM 10078 O O . GLY B 1 524 ? -12.727 -30.922 -1.928 1 87.31 524 GLY B O 1
ATOM 10079 N N . GLY B 1 525 ? -11.719 -29.156 -2.66 1 88.19 525 GLY B N 1
ATOM 10080 C CA . GLY B 1 525 ? -11.031 -28.75 -1.446 1 88.19 525 GLY B CA 1
ATOM 10081 C C . GLY B 1 525 ? -11.773 -27.672 -0.668 1 88.19 525 GLY B C 1
ATOM 10082 O O . GLY B 1 525 ? -13 -27.641 -0.678 1 88.19 525 GLY B O 1
ATOM 10083 N N . THR B 1 526 ? -11.102 -26.953 0.034 1 90.88 526 THR B N 1
ATOM 10084 C CA . THR B 1 526 ? -11.633 -25.953 0.94 1 90.88 526 THR B CA 1
ATOM 10085 C C . THR B 1 526 ? -12.539 -24.969 0.193 1 90.88 526 THR B C 1
ATOM 10087 O O . THR B 1 526 ? -13.586 -24.578 0.705 1 90.88 526 THR B O 1
ATOM 10090 N N . ARG B 1 527 ? -12.172 -24.594 -0.977 1 93.31 527 ARG B N 1
ATOM 10091 C CA . ARG B 1 527 ? -13 -23.688 -1.765 1 93.31 527 ARG B CA 1
ATOM 10092 C C . ARG B 1 527 ? -14.352 -24.312 -2.084 1 93.31 527 ARG B C 1
ATOM 10094 O O . ARG B 1 527 ? -15.391 -23.656 -1.973 1 93.31 527 ARG B O 1
ATOM 10101 N N . ASP B 1 528 ? -14.344 -25.594 -2.486 1 94.44 528 ASP B N 1
ATOM 10102 C CA . ASP B 1 528 ? -15.586 -26.297 -2.791 1 94.44 528 ASP B CA 1
ATOM 10103 C C . ASP B 1 528 ? -16.469 -26.422 -1.55 1 94.44 528 ASP B C 1
ATOM 10105 O O . ASP B 1 528 ? -17.688 -26.281 -1.632 1 94.44 528 ASP B O 1
ATOM 10109 N N . LEU B 1 529 ? -15.859 -26.703 -0.447 1 95.06 529 LEU B N 1
ATOM 10110 C CA . LEU B 1 529 ? -16.594 -26.812 0.802 1 95.06 529 LEU B CA 1
ATOM 10111 C C . LEU B 1 529 ? -17.203 -25.469 1.203 1 95.06 529 LEU B C 1
ATOM 10113 O O . LEU B 1 529 ? -18.297 -25.422 1.771 1 95.06 529 LEU B O 1
ATOM 10117 N N . TRP B 1 530 ? -16.484 -24.375 0.954 1 97.56 530 TRP B N 1
ATOM 10118 C CA . TRP B 1 530 ? -17.047 -23.047 1.169 1 97.56 530 TRP B CA 1
ATOM 10119 C C . TRP B 1 530 ? -18.281 -22.828 0.282 1 97.56 530 TRP B C 1
ATOM 10121 O O . TRP B 1 530 ? -19.266 -22.234 0.714 1 97.56 530 TRP B O 1
ATOM 10131 N N . HIS B 1 531 ? -18.234 -23.328 -0.974 1 98.06 531 HIS B N 1
ATOM 10132 C CA . HIS B 1 531 ? -19.391 -23.25 -1.865 1 98.06 531 HIS B CA 1
ATOM 10133 C C . HIS B 1 531 ? -20.578 -24.031 -1.298 1 98.06 531 HIS B C 1
ATOM 10135 O O . HIS B 1 531 ? -21.719 -23.594 -1.429 1 98.06 531 HIS B O 1
ATOM 10141 N N . HIS B 1 532 ? -20.297 -25.172 -0.683 1 96.5 532 HIS B N 1
ATOM 10142 C CA . HIS B 1 532 ? -21.375 -25.922 -0.043 1 96.5 532 HIS B CA 1
ATOM 10143 C C . HIS B 1 532 ? -21.953 -25.156 1.133 1 96.5 532 HIS B C 1
ATOM 10145 O O . HIS B 1 532 ? -23.156 -25.234 1.392 1 96.5 532 HIS B O 1
ATOM 10151 N N . HIS B 1 533 ? -21.078 -24.422 1.837 1 97.31 533 HIS B N 1
ATOM 10152 C CA . HIS B 1 533 ? -21.594 -23.562 2.893 1 97.31 533 HIS B CA 1
ATOM 10153 C C . HIS B 1 533 ? -22.531 -22.5 2.326 1 97.31 533 HIS B C 1
ATOM 10155 O O . HIS B 1 533 ? -23.609 -22.25 2.875 1 97.31 533 HIS B O 1
ATOM 10161 N N . LEU B 1 534 ? -22.125 -21.828 1.25 1 98.44 534 LEU B N 1
ATOM 10162 C CA . LEU B 1 534 ? -22.969 -20.812 0.625 1 98.44 534 LEU B CA 1
ATOM 10163 C C . LEU B 1 534 ? -24.281 -21.422 0.143 1 98.44 534 LEU B C 1
ATOM 10165 O O . LEU B 1 534 ? -25.328 -20.797 0.256 1 98.44 534 LEU B O 1
ATOM 10169 N N . ALA B 1 535 ? -24.172 -22.656 -0.409 1 98.19 535 ALA B N 1
ATOM 10170 C CA . ALA B 1 535 ? -25.406 -23.344 -0.804 1 98.19 535 ALA B CA 1
ATOM 10171 C C . ALA B 1 535 ? -26.328 -23.562 0.393 1 98.19 535 ALA B C 1
ATOM 10173 O O . ALA B 1 535 ? -27.531 -23.359 0.29 1 98.19 535 ALA B O 1
ATOM 10174 N N . ALA B 1 536 ? -25.719 -23.953 1.492 1 96.5 536 ALA B N 1
ATOM 10175 C CA . ALA B 1 536 ? -26.5 -24.141 2.715 1 96.5 536 ALA B CA 1
ATOM 10176 C C . ALA B 1 536 ? -27.172 -22.828 3.15 1 96.5 536 ALA B C 1
ATOM 10178 O O . ALA B 1 536 ? -28.219 -22.859 3.795 1 96.5 536 ALA B O 1
ATOM 10179 N N . GLU B 1 537 ? -26.625 -21.719 2.758 1 96.69 537 GLU B N 1
ATOM 10180 C CA . GLU B 1 537 ? -27.156 -20.406 3.096 1 96.69 537 GLU B CA 1
ATOM 10181 C C . GLU B 1 537 ? -28.203 -19.953 2.068 1 96.69 537 GLU B C 1
ATOM 10183 O O . GLU B 1 537 ? -28.734 -18.844 2.17 1 96.69 537 GLU B O 1
ATOM 10188 N N . GLY B 1 538 ? -28.375 -20.703 1.05 1 97.38 538 GLY B N 1
ATOM 10189 C CA . GLY B 1 538 ? -29.469 -20.422 0.144 1 97.38 538 GLY B CA 1
ATOM 10190 C C . GLY B 1 538 ? -29.016 -19.938 -1.215 1 97.38 538 GLY B C 1
ATOM 10191 O O . GLY B 1 538 ? -29.812 -19.391 -1.985 1 97.38 538 GLY B O 1
ATOM 10192 N N . TYR B 1 539 ? -27.766 -20.078 -1.555 1 98.5 539 TYR B N 1
ATOM 10193 C CA . TYR B 1 539 ? -27.25 -19.688 -2.863 1 98.5 539 TYR B CA 1
ATOM 10194 C C . TYR B 1 539 ? -27.078 -20.906 -3.764 1 98.5 539 TYR B C 1
ATOM 10196 O O . TYR B 1 539 ? -26.688 -21.984 -3.297 1 98.5 539 TYR B O 1
ATOM 10204 N N . ILE B 1 540 ? -27.312 -20.766 -5.012 1 98.69 540 ILE B N 1
ATOM 10205 C CA . ILE B 1 540 ? -26.828 -21.719 -5.996 1 98.69 540 ILE B CA 1
ATOM 10206 C C . ILE B 1 540 ? -25.422 -21.328 -6.438 1 98.69 540 ILE B C 1
ATOM 10208 O O . ILE B 1 540 ? -25.156 -20.156 -6.738 1 98.69 540 ILE B O 1
ATOM 10212 N N . VAL B 1 541 ? -24.531 -22.25 -6.391 1 98.81 541 VAL B N 1
ATOM 10213 C CA . VAL B 1 541 ? -23.172 -21.984 -6.859 1 98.81 541 VAL B CA 1
ATOM 10214 C C . VAL B 1 541 ? -22.922 -22.719 -8.18 1 98.81 541 VAL B C 1
ATOM 10216 O O . VAL B 1 541 ? -23.219 -23.906 -8.297 1 98.81 541 VAL B O 1
ATOM 10219 N N . VAL B 1 542 ? -22.391 -21.984 -9.188 1 98.88 542 VAL B N 1
ATOM 10220 C CA . VAL B 1 542 ? -22.203 -22.562 -10.516 1 98.88 542 VAL B CA 1
ATOM 10221 C C . VAL B 1 542 ? -20.781 -22.266 -11 1 98.88 542 VAL B C 1
ATOM 10223 O O . VAL B 1 542 ? -20.266 -21.172 -10.781 1 98.88 542 VAL B O 1
ATOM 10226 N N . CYS B 1 543 ? -20.188 -23.219 -11.617 1 98.75 543 CYS B N 1
ATOM 10227 C CA . CYS B 1 543 ? -18.906 -23.047 -12.312 1 98.75 543 CYS B CA 1
ATOM 10228 C C . CYS B 1 543 ? -19.047 -23.391 -13.789 1 98.75 543 CYS B C 1
ATOM 10230 O O . CYS B 1 543 ? -19.594 -24.422 -14.148 1 98.75 543 CYS B O 1
ATOM 10232 N N . VAL B 1 544 ? -18.562 -22.5 -14.641 1 98.69 544 VAL B N 1
ATOM 10233 C CA . VAL B 1 544 ? -18.578 -22.688 -16.078 1 98.69 544 VAL B CA 1
ATOM 10234 C C . VAL B 1 544 ? -17.156 -22.609 -16.625 1 98.69 544 VAL B C 1
ATOM 10236 O O . VAL B 1 544 ? -16.438 -21.641 -16.391 1 98.69 544 VAL B O 1
ATOM 10239 N N . ASP B 1 545 ? -16.719 -23.641 -17.344 1 98.62 545 ASP B N 1
ATOM 10240 C CA . ASP B 1 545 ? -15.461 -23.562 -18.078 1 98.62 545 ASP B CA 1
ATOM 10241 C C . ASP B 1 545 ? -15.648 -22.875 -19.422 1 98.62 545 ASP B C 1
ATOM 10243 O O . ASP B 1 545 ? -16.297 -23.422 -20.328 1 98.62 545 ASP B O 1
ATOM 10247 N N . ASN B 1 546 ? -15.094 -21.703 -19.453 1 98.56 546 ASN B N 1
ATOM 10248 C CA . ASN B 1 546 ? -15.195 -20.906 -20.688 1 98.56 546 ASN B CA 1
ATOM 10249 C C . ASN B 1 546 ? -14.203 -21.375 -21.75 1 98.56 546 ASN B C 1
ATOM 10251 O O . ASN B 1 546 ? -13.328 -22.203 -21.453 1 98.56 546 ASN B O 1
ATOM 10255 N N . ARG B 1 547 ? -14.414 -20.969 -23.078 1 97.06 547 ARG B N 1
ATOM 10256 C CA . ARG B 1 547 ? -13.406 -21.188 -24.109 1 97.06 547 ARG B CA 1
ATOM 10257 C C . ARG B 1 547 ? -12.031 -20.734 -23.625 1 97.06 547 ARG B C 1
ATOM 10259 O O . ARG B 1 547 ? -11.906 -19.734 -22.906 1 97.06 547 ARG B O 1
ATOM 10266 N N . GLY B 1 548 ? -10.992 -21.453 -24.016 1 98.12 548 GLY B N 1
ATOM 10267 C CA . GLY B 1 548 ? -9.633 -21.203 -23.562 1 98.12 548 GLY B CA 1
ATOM 10268 C C . GLY B 1 548 ? -9.172 -22.172 -22.5 1 98.12 548 GLY B C 1
ATOM 10269 O O . GLY B 1 548 ? -7.973 -22.281 -22.219 1 98.12 548 GLY B O 1
ATOM 10270 N N . THR B 1 549 ? -10.086 -22.859 -21.828 1 97.81 549 THR B N 1
ATOM 10271 C CA . THR B 1 549 ? -9.742 -23.781 -20.766 1 97.81 549 THR B CA 1
ATOM 10272 C C . THR B 1 549 ? -9.242 -25.109 -21.344 1 97.81 549 THR B C 1
ATOM 10274 O O . THR B 1 549 ? -9.203 -25.281 -22.562 1 97.81 549 THR B O 1
ATOM 10277 N N . GLY B 1 550 ? -8.836 -26 -20.453 1 96.31 550 GLY B N 1
ATOM 10278 C CA . GLY B 1 550 ? -8.078 -27.172 -20.875 1 96.31 550 GLY B CA 1
ATOM 10279 C C . GLY B 1 550 ? -8.938 -28.406 -21.062 1 96.31 550 GLY B C 1
ATOM 10280 O O . GLY B 1 550 ? -10.148 -28.375 -20.828 1 96.31 550 GLY B O 1
ATOM 10281 N N . ALA B 1 551 ? -8.336 -29.453 -21.641 1 97 551 ALA B N 1
ATOM 10282 C CA . ALA B 1 551 ? -8.836 -30.812 -21.781 1 97 551 ALA B CA 1
ATOM 10283 C C . ALA B 1 551 ? -9.836 -30.906 -22.938 1 97 551 ALA B C 1
ATOM 10285 O O . ALA B 1 551 ? -10.633 -31.844 -23 1 97 551 ALA B O 1
ATOM 10286 N N . ARG B 1 552 ? -9.859 -29.906 -23.828 1 96.5 552 ARG B N 1
ATOM 10287 C CA . ARG B 1 552 ? -10.797 -29.891 -24.953 1 96.5 552 ARG B CA 1
ATOM 10288 C C . ARG B 1 552 ? -10.062 -29.688 -26.266 1 96.5 552 ARG B C 1
ATOM 10290 O O . ARG B 1 552 ? -10.664 -29.266 -27.266 1 96.5 552 ARG B O 1
ATOM 10297 N N . GLY B 1 553 ? -8.719 -29.875 -26.234 1 96.88 553 GLY B N 1
ATOM 10298 C CA . GLY B 1 553 ? -7.922 -29.766 -27.453 1 96.88 553 GLY B CA 1
ATOM 10299 C C . GLY B 1 553 ? -7.293 -28.406 -27.641 1 96.88 553 GLY B C 1
ATOM 10300 O O . GLY B 1 553 ? -7.695 -27.438 -26.984 1 96.88 553 GLY B O 1
ATOM 10301 N N . ARG B 1 554 ? -6.309 -28.344 -28.5 1 97.12 554 ARG B N 1
ATOM 10302 C CA . ARG B 1 554 ? -5.488 -27.156 -28.75 1 97.12 554 ARG B CA 1
ATOM 10303 C C . ARG B 1 554 ? -6.336 -25.984 -29.234 1 97.12 554 ARG B C 1
ATOM 10305 O O . ARG B 1 554 ? -6.203 -24.859 -28.75 1 97.12 554 ARG B O 1
ATOM 10312 N N . ASP B 1 555 ? -7.219 -26.25 -30.219 1 96.94 555 ASP B N 1
ATOM 10313 C CA . ASP B 1 555 ? -7.969 -25.172 -30.859 1 96.94 555 ASP B CA 1
ATOM 10314 C C . ASP B 1 555 ? -8.914 -24.5 -29.859 1 96.94 555 ASP B C 1
ATOM 10316 O O . ASP B 1 555 ? -9.07 -23.266 -29.859 1 96.94 555 ASP B O 1
ATOM 10320 N N . PHE B 1 556 ? -9.562 -25.281 -28.984 1 97.12 556 PHE B N 1
ATOM 10321 C CA . PHE B 1 556 ? -10.406 -24.734 -27.938 1 97.12 556 PHE B CA 1
ATOM 10322 C C . PHE B 1 556 ? -9.586 -23.906 -26.953 1 97.12 556 PHE B C 1
ATOM 10324 O O . PHE B 1 556 ? -9.984 -22.812 -26.562 1 97.12 556 PHE B O 1
ATOM 10331 N N . LYS B 1 557 ? -8.438 -24.422 -26.641 1 97.44 557 LYS B N 1
ATOM 10332 C CA . LYS B 1 557 ? -7.551 -23.781 -25.672 1 97.44 557 LYS B CA 1
ATOM 10333 C C . LYS B 1 557 ? -6.941 -22.5 -26.25 1 97.44 557 LYS B C 1
ATOM 10335 O O . LYS B 1 557 ? -6.836 -21.5 -25.562 1 97.44 557 LYS B O 1
ATOM 10340 N N . HIS B 1 558 ? -6.59 -22.453 -27.562 1 97.94 558 HIS B N 1
ATOM 10341 C CA . HIS B 1 558 ? -5.805 -21.391 -28.172 1 97.94 558 HIS B CA 1
ATOM 10342 C C . HIS B 1 558 ? -6.707 -20.281 -28.703 1 97.94 558 HIS B C 1
ATOM 10344 O O . HIS B 1 558 ? -6.219 -19.25 -29.172 1 97.94 558 HIS B O 1
ATOM 10350 N N . VAL B 1 559 ? -8.039 -20.438 -28.594 1 97.31 559 VAL B N 1
ATOM 10351 C CA . VAL B 1 559 ? -8.969 -19.5 -29.203 1 97.31 559 VAL B CA 1
ATOM 10352 C C . VAL B 1 559 ? -8.797 -18.109 -28.578 1 97.31 559 VAL B C 1
ATOM 10354 O O . VAL B 1 559 ? -9.102 -17.094 -29.203 1 97.31 559 VAL B O 1
ATOM 10357 N N . THR B 1 560 ? -8.258 -18.047 -27.422 1 97.94 560 THR B N 1
ATOM 10358 C CA . THR B 1 560 ? -8.109 -16.781 -26.703 1 97.94 560 THR B CA 1
ATOM 10359 C C . THR B 1 560 ? -6.816 -16.078 -27.094 1 97.94 560 THR B C 1
ATOM 10361 O O . THR B 1 560 ? -6.539 -14.977 -26.641 1 97.94 560 THR B O 1
ATOM 10364 N N . TYR B 1 561 ? -5.961 -16.672 -27.969 1 98.38 561 TYR B N 1
ATOM 10365 C CA . TYR B 1 561 ? -4.684 -16.109 -28.375 1 98.38 561 TYR B CA 1
ATOM 10366 C C . TYR B 1 561 ? -4.863 -14.695 -28.922 1 98.38 561 TYR B C 1
ATOM 10368 O O . TYR B 1 561 ? -5.785 -14.445 -29.703 1 98.38 561 TYR B O 1
ATOM 10376 N N . ALA B 1 562 ? -4.059 -13.781 -28.453 1 98.25 562 ALA B N 1
ATOM 10377 C CA . ALA B 1 562 ? -3.953 -12.391 -28.859 1 98.25 562 ALA B CA 1
ATOM 10378 C C . ALA B 1 562 ? -5.137 -11.57 -28.359 1 98.25 562 ALA B C 1
ATOM 10380 O O . ALA B 1 562 ? -5.258 -10.383 -28.656 1 98.25 562 ALA B O 1
ATOM 10381 N N . ASN B 1 563 ? -6.047 -12.211 -27.594 1 97.25 563 ASN B N 1
ATOM 10382 C CA . ASN B 1 563 ? -7.215 -11.5 -27.094 1 97.25 563 ASN B CA 1
ATOM 10383 C C . ASN B 1 563 ? -7.676 -12.047 -25.734 1 97.25 563 ASN B C 1
ATOM 10385 O O . ASN B 1 563 ? -8.852 -12.359 -25.562 1 97.25 563 ASN B O 1
ATOM 10389 N N . LEU B 1 564 ? -6.793 -12.164 -24.812 1 98.06 564 LEU B N 1
ATOM 10390 C CA . LEU B 1 564 ? -7.164 -12.656 -23.5 1 98.06 564 LEU B CA 1
ATOM 10391 C C . LEU B 1 564 ? -8.297 -11.828 -22.906 1 98.06 564 LEU B C 1
ATOM 10393 O O . LEU B 1 564 ? -8.266 -10.594 -22.953 1 98.06 564 LEU B O 1
ATOM 10397 N N . GLY B 1 565 ? -9.344 -12.477 -22.391 1 97.94 565 GLY B N 1
ATOM 10398 C CA . GLY B 1 565 ? -10.453 -11.82 -21.703 1 97.94 565 GLY B CA 1
ATOM 10399 C C . GLY B 1 565 ? -11.688 -11.68 -22.578 1 97.94 565 GLY B C 1
ATOM 10400 O O . GLY B 1 565 ? -12.789 -11.461 -22.062 1 97.94 565 GLY B O 1
ATOM 10401 N N . LYS B 1 566 ? -11.539 -11.789 -23.891 1 97.56 566 LYS B N 1
ATOM 10402 C CA . LYS B 1 566 ? -12.648 -11.539 -24.812 1 97.56 566 LYS B CA 1
ATOM 10403 C C . LYS B 1 566 ? -13.656 -12.688 -24.781 1 97.56 566 LYS B C 1
ATOM 10405 O O . LYS B 1 566 ? -14.75 -12.539 -24.234 1 97.56 566 LYS B O 1
ATOM 10410 N N . TYR B 1 567 ? -13.195 -13.82 -25.25 1 97.69 567 TYR B N 1
ATOM 10411 C CA . TYR B 1 567 ? -14.102 -14.961 -25.375 1 97.69 567 TYR B CA 1
ATOM 10412 C C . TYR B 1 567 ? -14.484 -15.516 -24.016 1 97.69 567 TYR B C 1
ATOM 10414 O O . TYR B 1 567 ? -15.609 -15.977 -23.812 1 97.69 567 TYR B O 1
ATOM 10422 N N . GLU B 1 568 ? -13.547 -15.453 -23.109 1 98 568 GLU B N 1
ATOM 10423 C CA . GLU B 1 568 ? -13.789 -15.906 -21.734 1 98 568 GLU B CA 1
ATOM 10424 C C . GLU B 1 568 ? -14.938 -15.125 -21.094 1 98 568 GLU B C 1
ATOM 10426 O O . GLU B 1 568 ? -15.852 -15.719 -20.516 1 98 568 GLU B O 1
ATOM 10431 N N . THR B 1 569 ? -14.875 -13.812 -21.25 1 97.81 569 THR B N 1
ATOM 10432 C CA . THR B 1 569 ? -15.906 -12.953 -20.672 1 97.81 569 THR B CA 1
ATOM 10433 C C . THR B 1 569 ? -17.25 -13.172 -21.359 1 97.81 569 THR B C 1
ATOM 10435 O O . THR B 1 569 ? -18.281 -13.258 -20.719 1 97.81 569 THR B O 1
ATOM 10438 N N . GLU B 1 570 ? -17.188 -13.258 -22.703 1 97.56 570 GLU B N 1
ATOM 10439 C CA . GLU B 1 570 ? -18.406 -13.555 -23.453 1 97.56 570 GLU B CA 1
ATOM 10440 C C . GLU B 1 570 ? -19.062 -14.836 -22.969 1 97.56 570 GLU B C 1
ATOM 10442 O O . GLU B 1 570 ? -20.281 -14.891 -22.812 1 97.56 570 GLU B O 1
ATOM 10447 N N . ASP B 1 571 ? -18.25 -15.797 -22.703 1 98.5 571 ASP B N 1
ATOM 10448 C CA . ASP B 1 571 ? -18.766 -17.109 -22.281 1 98.5 571 ASP B CA 1
ATOM 10449 C C . ASP B 1 571 ? -19.359 -17.031 -20.875 1 98.5 571 ASP B C 1
ATOM 10451 O O . ASP B 1 571 ? -20.406 -17.641 -20.609 1 98.5 571 ASP B O 1
ATOM 10455 N N . GLN B 1 572 ? -18.734 -16.344 -19.953 1 98.5 572 GLN B N 1
ATOM 10456 C CA . GLN B 1 572 ? -19.281 -16.203 -18.609 1 98.5 572 GLN B CA 1
ATOM 10457 C C . GLN B 1 572 ? -20.594 -15.445 -18.641 1 98.5 572 GLN B C 1
ATOM 10459 O O . GLN B 1 572 ? -21.547 -15.797 -17.922 1 98.5 572 GLN B O 1
ATOM 10464 N N . ILE B 1 573 ? -20.672 -14.367 -19.422 1 98.38 573 ILE B N 1
ATOM 10465 C CA . ILE B 1 573 ? -21.891 -13.602 -19.578 1 98.38 573 ILE B CA 1
ATOM 10466 C C . ILE B 1 573 ? -23 -14.5 -20.156 1 98.38 573 ILE B C 1
ATOM 10468 O O . ILE B 1 573 ? -24.125 -14.492 -19.672 1 98.38 573 ILE B O 1
ATOM 10472 N N . ALA B 1 574 ? -22.641 -15.328 -21.156 1 98.19 574 ALA B N 1
ATOM 10473 C CA . ALA B 1 574 ? -23.594 -16.281 -21.734 1 98.19 574 ALA B CA 1
ATOM 10474 C C . ALA B 1 574 ? -24.062 -17.281 -20.688 1 98.19 574 ALA B C 1
ATOM 10476 O O . ALA B 1 574 ? -25.25 -17.656 -20.656 1 98.19 574 ALA B O 1
ATOM 10477 N N . GLY B 1 575 ? -23.109 -17.734 -19.859 1 98.38 575 GLY B N 1
ATOM 10478 C CA . GLY B 1 575 ? -23.484 -18.609 -18.766 1 98.38 575 GLY B CA 1
ATOM 10479 C C . GLY B 1 575 ? -24.469 -17.984 -17.812 1 98.38 575 GLY B C 1
ATOM 10480 O O . GLY B 1 575 ? -25.469 -18.609 -17.438 1 98.38 575 GLY B O 1
ATOM 10481 N N . ALA B 1 576 ? -24.25 -16.766 -17.438 1 98.5 576 ALA B N 1
ATOM 10482 C CA . ALA B 1 576 ? -25.141 -16.047 -16.547 1 98.5 576 ALA B CA 1
ATOM 10483 C C . ALA B 1 576 ? -26.531 -15.875 -17.172 1 98.5 576 ALA B C 1
ATOM 10485 O O . ALA B 1 576 ? -27.547 -16.047 -16.5 1 98.5 576 ALA B O 1
ATOM 10486 N N . LYS B 1 577 ? -26.578 -15.5 -18.438 1 98 577 LYS B N 1
ATOM 10487 C CA . LYS B 1 577 ? -27.844 -15.359 -19.156 1 98 577 LYS B CA 1
ATOM 10488 C C . LYS B 1 577 ? -28.594 -16.672 -19.188 1 98 577 LYS B C 1
ATOM 10490 O O . LYS B 1 577 ? -29.812 -16.703 -18.953 1 98 577 LYS B O 1
ATOM 10495 N N . TYR B 1 578 ? -27.922 -17.719 -19.484 1 97.81 578 TYR B N 1
ATOM 10496 C CA . TYR B 1 578 ? -28.547 -19.047 -19.484 1 97.81 578 TYR B CA 1
ATOM 10497 C C . TYR B 1 578 ? -29.141 -19.359 -18.109 1 97.81 578 TYR B C 1
ATOM 10499 O O . TYR B 1 578 ? -30.297 -19.766 -18.016 1 97.81 578 TYR B O 1
ATOM 10507 N N . LEU B 1 579 ? -28.344 -19.156 -17.062 1 98.31 579 LEU B N 1
ATOM 10508 C CA . LEU B 1 579 ? -28.828 -19.422 -15.703 1 98.31 579 LEU B CA 1
ATOM 10509 C C . LEU B 1 579 ? -30.062 -18.594 -15.398 1 98.31 579 LEU B C 1
ATOM 10511 O O . LEU B 1 579 ? -31 -19.078 -14.742 1 98.31 579 LEU B O 1
ATOM 10515 N N . GLY B 1 580 ? -30.109 -17.391 -15.883 1 97.88 580 GLY B N 1
ATOM 10516 C CA . GLY B 1 580 ? -31.25 -16.516 -15.664 1 97.88 580 GLY B CA 1
ATOM 10517 C C . GLY B 1 580 ? -32.531 -17.031 -16.266 1 97.88 580 GLY B C 1
ATOM 10518 O O . GLY B 1 580 ? -33.625 -16.594 -15.891 1 97.88 580 GLY B O 1
ATOM 10519 N N . THR B 1 581 ? -32.469 -17.953 -17.219 1 96.94 581 THR B N 1
ATOM 10520 C CA . THR B 1 581 ? -33.656 -18.5 -17.859 1 96.94 581 THR B CA 1
ATOM 10521 C C . THR B 1 581 ? -34.219 -19.656 -17.047 1 96.94 581 THR B C 1
ATOM 10523 O O . THR B 1 581 ? -35.344 -20.078 -17.297 1 96.94 581 THR B O 1
ATOM 10526 N N . LEU B 1 582 ? -33.438 -20.172 -16.109 1 97.25 582 LEU B N 1
ATOM 10527 C CA . LEU B 1 582 ? -33.938 -21.281 -15.305 1 97.25 582 LEU B CA 1
ATOM 10528 C C . LEU B 1 582 ? -35 -20.828 -14.32 1 97.25 582 LEU B C 1
ATOM 10530 O O . LEU B 1 582 ? -34.875 -19.75 -13.727 1 97.25 582 LEU B O 1
ATOM 10534 N N . PRO B 1 583 ? -36 -21.609 -14.086 1 97.06 583 PRO B N 1
ATOM 10535 C CA . PRO B 1 583 ? -37.156 -21.141 -13.312 1 97.06 583 PRO B CA 1
ATOM 10536 C C . PRO B 1 583 ? -36.812 -20.922 -11.836 1 97.06 583 PRO B C 1
ATOM 10538 O O . PRO B 1 583 ? -37.5 -20.172 -11.156 1 97.06 583 PRO B O 1
ATOM 10541 N N . TYR B 1 584 ? -35.781 -21.516 -11.344 1 97.94 584 TYR B N 1
ATOM 10542 C CA . TYR B 1 584 ? -35.469 -21.422 -9.922 1 97.94 584 TYR B CA 1
ATOM 10543 C C . TYR B 1 584 ? -34.344 -20.438 -9.672 1 97.94 584 TYR B C 1
ATOM 10545 O O . TYR B 1 584 ? -33.781 -20.406 -8.578 1 97.94 584 TYR B O 1
ATOM 10553 N N . VAL B 1 585 ? -34 -19.578 -10.68 1 98.44 585 VAL B N 1
ATOM 10554 C CA . VAL B 1 585 ? -32.938 -18.594 -10.531 1 98.44 585 VAL B CA 1
ATOM 10555 C C . VAL B 1 585 ? -33.5 -17.188 -10.539 1 98.44 585 VAL B C 1
ATOM 10557 O O . VAL B 1 585 ? -34.375 -16.859 -11.359 1 98.44 585 VAL B O 1
ATOM 10560 N N . ASP B 1 586 ? -33.156 -16.359 -9.555 1 98.44 586 ASP B N 1
ATOM 10561 C CA . ASP B 1 586 ? -33.406 -14.914 -9.586 1 98.44 586 ASP B CA 1
ATOM 10562 C C . ASP B 1 586 ? -32.406 -14.203 -10.5 1 98.44 586 ASP B C 1
ATOM 10564 O O . ASP B 1 586 ? -31.281 -13.914 -10.086 1 98.44 586 ASP B O 1
ATOM 10568 N N . ALA B 1 587 ? -32.781 -13.844 -11.656 1 98.19 587 ALA B N 1
ATOM 10569 C CA . ALA B 1 587 ? -31.922 -13.305 -12.688 1 98.19 587 ALA B CA 1
ATOM 10570 C C . ALA B 1 587 ? -31.328 -11.961 -12.258 1 98.19 587 ALA B C 1
ATOM 10572 O O . ALA B 1 587 ? -30.328 -11.508 -12.805 1 98.19 587 ALA B O 1
ATOM 10573 N N . SER B 1 588 ? -31.969 -11.312 -11.312 1 98 588 SER B N 1
ATOM 10574 C CA . SER B 1 588 ? -31.5 -10.008 -10.852 1 98 588 SER B CA 1
ATOM 10575 C C . SER B 1 588 ? -30.422 -10.148 -9.781 1 98 588 SER B C 1
ATOM 10577 O O . SER B 1 588 ? -29.812 -9.164 -9.367 1 98 588 SER B O 1
ATOM 10579 N N . ARG B 1 589 ? -30.172 -11.375 -9.32 1 98.5 589 ARG B N 1
ATOM 10580 C CA . ARG B 1 589 ? -29.219 -11.633 -8.25 1 98.5 589 ARG B CA 1
ATOM 10581 C C . ARG B 1 589 ? -28.203 -12.688 -8.672 1 98.5 589 ARG B C 1
ATOM 10583 O O . ARG B 1 589 ? -28.031 -13.703 -7.996 1 98.5 589 ARG B O 1
ATOM 10590 N N . ILE B 1 590 ? -27.438 -12.43 -9.703 1 98.88 590 ILE B N 1
ATOM 10591 C CA . ILE B 1 590 ? -26.328 -13.273 -10.164 1 98.88 590 ILE B CA 1
ATOM 10592 C C . ILE B 1 590 ? -25 -12.562 -9.93 1 98.88 590 ILE B C 1
ATOM 10594 O O . ILE B 1 590 ? -24.828 -11.406 -10.336 1 98.88 590 ILE B O 1
ATOM 10598 N N . GLY B 1 591 ? -24.203 -13.156 -9.164 1 98.88 591 GLY B N 1
ATOM 10599 C CA . GLY B 1 591 ? -22.859 -12.656 -8.93 1 98.88 591 GLY B CA 1
ATOM 10600 C C . GLY B 1 591 ? -21.781 -13.578 -9.453 1 98.88 591 GLY B C 1
ATOM 10601 O O . GLY B 1 591 ? -22.062 -14.672 -9.945 1 98.88 591 GLY B O 1
ATOM 10602 N N . ILE B 1 592 ? -20.562 -13.148 -9.383 1 98.94 592 ILE B N 1
ATOM 10603 C CA . ILE B 1 592 ? -19.438 -13.922 -9.867 1 98.94 592 ILE B CA 1
ATOM 10604 C C . ILE B 1 592 ? -18.203 -13.625 -9.008 1 98.94 592 ILE B C 1
ATOM 10606 O O . ILE B 1 592 ? -18.031 -12.508 -8.523 1 98.94 592 ILE B O 1
ATOM 10610 N N . TRP B 1 593 ? -17.375 -14.633 -8.758 1 98.88 593 TRP B N 1
ATOM 10611 C CA . TRP B 1 593 ? -16.125 -14.383 -8.039 1 98.88 593 TRP B CA 1
ATOM 10612 C C . TRP B 1 593 ? -15.008 -15.273 -8.562 1 98.88 593 TRP B C 1
ATOM 10614 O O . TRP B 1 593 ? -15.266 -16.312 -9.18 1 98.88 593 TRP B O 1
ATOM 10624 N N . GLY B 1 594 ? -13.828 -14.875 -8.383 1 98.75 594 GLY B N 1
ATOM 10625 C CA . GLY B 1 594 ? -12.664 -15.68 -8.742 1 98.75 594 GLY B CA 1
ATOM 10626 C C . GLY B 1 594 ? -11.367 -15.133 -8.172 1 98.75 594 GLY B C 1
ATOM 10627 O O . GLY B 1 594 ? -11.352 -14.055 -7.57 1 98.75 594 GLY B O 1
ATOM 10628 N N . TRP B 1 595 ? -10.328 -15.898 -8.25 1 98.56 595 TRP B N 1
ATOM 10629 C CA . TRP B 1 595 ? -8.992 -15.625 -7.734 1 98.56 595 TRP B CA 1
ATOM 10630 C C . TRP B 1 595 ? -7.977 -15.547 -8.867 1 98.56 595 TRP B C 1
ATOM 10632 O O . TRP B 1 595 ? -8.055 -16.312 -9.828 1 98.56 595 TRP B O 1
ATOM 10642 N N . SER B 1 596 ? -7.023 -14.555 -8.836 1 98.44 596 SER B N 1
ATOM 10643 C CA . SER B 1 596 ? -5.992 -14.414 -9.859 1 98.44 596 SER B CA 1
ATOM 10644 C C . SER B 1 596 ? -6.609 -14.156 -11.234 1 98.44 596 SER B C 1
ATOM 10646 O O . SER B 1 596 ? -7.375 -13.203 -11.406 1 98.44 596 SER B O 1
ATOM 10648 N N . TYR B 1 597 ? -6.457 -15.062 -12.219 1 98.69 597 TYR B N 1
ATOM 10649 C CA . TYR B 1 597 ? -7.129 -14.938 -13.5 1 98.69 597 TYR B CA 1
ATOM 10650 C C . TYR B 1 597 ? -8.641 -14.867 -13.328 1 98.69 597 TYR B C 1
ATOM 10652 O O . TYR B 1 597 ? -9.328 -14.141 -14.055 1 98.69 597 TYR B O 1
ATOM 10660 N N . GLY B 1 598 ? -9.164 -15.609 -12.352 1 98.75 598 GLY B N 1
ATOM 10661 C CA . GLY B 1 598 ? -10.586 -15.547 -12.047 1 98.75 598 GLY B CA 1
ATOM 10662 C C . GLY B 1 598 ? -11.039 -14.188 -11.555 1 98.75 598 GLY B C 1
ATOM 10663 O O . GLY B 1 598 ? -12.164 -13.766 -11.812 1 98.75 598 GLY B O 1
ATOM 10664 N N . GLY B 1 599 ? -10.133 -13.555 -10.75 1 98.88 599 GLY B N 1
ATOM 10665 C CA . GLY B 1 599 ? -10.406 -12.18 -10.367 1 98.88 599 GLY B CA 1
ATOM 10666 C C . GLY B 1 599 ? -10.445 -11.219 -11.547 1 98.88 599 GLY B C 1
ATOM 10667 O O . GLY B 1 599 ? -11.289 -10.328 -11.602 1 98.88 599 GLY B O 1
ATOM 10668 N N . TYR B 1 600 ? -9.5 -11.398 -12.469 1 98.81 600 TYR B N 1
ATOM 10669 C CA . TYR B 1 600 ? -9.477 -10.68 -13.742 1 98.81 600 TYR B CA 1
ATOM 10670 C C . TYR B 1 600 ? -10.781 -10.852 -14.492 1 98.81 600 TYR B C 1
ATOM 10672 O O . TYR B 1 600 ? -11.422 -9.875 -14.883 1 98.81 600 TYR B O 1
ATOM 10680 N N . MET B 1 601 ? -11.32 -12.07 -14.547 1 98.75 601 MET B N 1
ATOM 10681 C CA . MET B 1 601 ? -12.547 -12.391 -15.266 1 98.75 601 MET B CA 1
ATOM 10682 C C . MET B 1 601 ? -13.766 -11.844 -14.531 1 98.75 601 MET B C 1
ATOM 10684 O O . MET B 1 601 ? -14.703 -11.352 -15.156 1 98.75 601 MET B O 1
ATOM 10688 N N . SER B 1 602 ? -13.766 -11.938 -13.219 1 98.88 602 SER B N 1
ATOM 10689 C CA . SER B 1 602 ? -14.883 -11.422 -12.43 1 98.88 602 SER B CA 1
ATOM 10690 C C . SER B 1 602 ? -15.023 -9.914 -12.602 1 98.88 602 SER B C 1
ATOM 10692 O O . SER B 1 602 ? -16.141 -9.398 -12.695 1 98.88 602 SER B O 1
ATOM 10694 N N . SER B 1 603 ? -13.891 -9.227 -12.656 1 98.88 603 SER B N 1
ATOM 10695 C CA . SER B 1 603 ? -13.906 -7.785 -12.867 1 98.88 603 SER B CA 1
ATOM 10696 C C . SER B 1 603 ? -14.492 -7.43 -14.234 1 98.88 603 SER B C 1
ATOM 10698 O O . SER B 1 603 ? -15.391 -6.598 -14.328 1 98.88 603 SER B O 1
ATOM 10700 N N . LEU B 1 604 ? -14.016 -8.094 -15.273 1 98.75 604 LEU B N 1
ATOM 10701 C CA . LEU B 1 604 ? -14.492 -7.832 -16.625 1 98.75 604 LEU B CA 1
ATOM 10702 C C . LEU B 1 604 ? -15.969 -8.195 -16.766 1 98.75 604 LEU B C 1
ATOM 10704 O O . LEU B 1 604 ? -16.734 -7.453 -17.375 1 98.75 604 LEU B O 1
ATOM 10708 N N . ALA B 1 605 ? -16.297 -9.367 -16.141 1 98.69 605 ALA B N 1
ATOM 10709 C CA . ALA B 1 605 ? -17.688 -9.812 -16.234 1 98.69 605 ALA B CA 1
ATOM 10710 C C . ALA B 1 605 ? -18.641 -8.789 -15.625 1 98.69 605 ALA B C 1
ATOM 10712 O O . ALA B 1 605 ? -19.672 -8.477 -16.219 1 98.69 605 ALA B O 1
ATOM 10713 N N . LEU B 1 606 ? -18.297 -8.227 -14.492 1 98.81 606 LEU B N 1
ATOM 10714 C CA . LEU B 1 606 ? -19.141 -7.242 -13.828 1 98.81 606 LEU B CA 1
ATOM 10715 C C . LEU B 1 606 ? -19.234 -5.961 -14.656 1 98.81 606 LEU B C 1
ATOM 10717 O O . LEU B 1 606 ? -20.297 -5.332 -14.711 1 98.81 606 LEU B O 1
ATOM 10721 N N . MET B 1 607 ? -18.125 -5.531 -15.281 1 98.69 607 MET B N 1
ATOM 10722 C CA . MET B 1 607 ? -18.062 -4.238 -15.961 1 98.69 607 MET B CA 1
ATOM 10723 C C . MET B 1 607 ? -18.656 -4.332 -17.359 1 98.69 607 MET B C 1
ATOM 10725 O O . MET B 1 607 ? -19.531 -3.537 -17.719 1 98.69 607 MET B O 1
ATOM 10729 N N . ILE B 1 608 ? -18.297 -5.352 -18.109 1 98.06 608 ILE B N 1
ATOM 10730 C CA . ILE B 1 608 ? -18.781 -5.512 -19.484 1 98.06 608 ILE B CA 1
ATOM 10731 C C . ILE B 1 608 ? -20.188 -6.121 -19.453 1 98.06 608 ILE B C 1
ATOM 10733 O O . ILE B 1 608 ? -21.047 -5.758 -20.266 1 98.06 608 ILE B O 1
ATOM 10737 N N . GLY B 1 609 ? -20.359 -7.105 -18.578 1 98.12 609 GLY B N 1
ATOM 10738 C CA . GLY B 1 609 ? -21.672 -7.73 -18.406 1 98.12 609 GLY B CA 1
ATOM 10739 C C . GLY B 1 609 ? -22.516 -7.043 -17.344 1 98.12 609 GLY B C 1
ATOM 10740 O O . GLY B 1 609 ? -23.188 -7.707 -16.547 1 98.12 609 GLY B O 1
ATOM 10741 N N . ASN B 1 610 ? -22.484 -5.75 -17.297 1 97.38 610 ASN B N 1
ATOM 10742 C CA . ASN B 1 610 ? -23.062 -4.977 -16.219 1 97.38 610 ASN B CA 1
ATOM 10743 C C . ASN B 1 610 ? -24.594 -5.023 -16.25 1 97.38 610 ASN B C 1
ATOM 10745 O O . ASN B 1 610 ? -25.25 -4.594 -15.297 1 97.38 610 ASN B O 1
ATOM 10749 N N . ASP B 1 611 ? -25.25 -5.648 -17.203 1 96.69 611 ASP B N 1
ATOM 10750 C CA . ASP B 1 611 ? -26.688 -5.836 -17.234 1 96.69 611 ASP B CA 1
ATOM 10751 C C . ASP B 1 611 ? -27.094 -7.184 -16.625 1 96.69 611 ASP B C 1
ATOM 10753 O O . ASP B 1 611 ? -28.25 -7.414 -16.328 1 96.69 611 ASP B O 1
ATOM 10757 N N . VAL B 1 612 ? -26.094 -8.008 -16.484 1 97.25 612 VAL B N 1
ATOM 10758 C CA . VAL B 1 612 ? -26.422 -9.375 -16.078 1 97.25 612 VAL B CA 1
ATOM 10759 C C . VAL B 1 612 ? -25.859 -9.648 -14.68 1 97.25 612 VAL B C 1
ATOM 10761 O O . VAL B 1 612 ? -26.516 -10.289 -13.859 1 97.25 612 VAL B O 1
ATOM 10764 N N . PHE B 1 613 ? -24.703 -9.195 -14.367 1 98.75 613 PHE B N 1
ATOM 10765 C CA . PHE B 1 613 ? -24.078 -9.453 -13.07 1 98.75 613 PHE B CA 1
ATOM 10766 C C . PHE B 1 613 ? -24.344 -8.312 -12.102 1 98.75 613 PHE B C 1
ATOM 10768 O O . PHE B 1 613 ? -24.109 -7.145 -12.422 1 98.75 613 PHE B O 1
ATOM 10775 N N . LYS B 1 614 ? -24.766 -8.68 -10.898 1 98.44 614 LYS B N 1
ATOM 10776 C CA . LYS B 1 614 ? -25.078 -7.715 -9.852 1 98.44 614 LYS B CA 1
ATOM 10777 C C . LYS B 1 614 ? -23.875 -7.449 -8.953 1 98.44 614 LYS B C 1
ATOM 10779 O O . LYS B 1 614 ? -23.734 -6.355 -8.414 1 98.44 614 LYS B O 1
ATOM 10784 N N . SER B 1 615 ? -23.078 -8.469 -8.766 1 98.75 615 SER B N 1
ATOM 10785 C CA . SER B 1 615 ? -21.984 -8.406 -7.801 1 98.75 615 SER B CA 1
ATOM 10786 C C . SER B 1 615 ? -20.766 -9.195 -8.281 1 98.75 615 SER B C 1
ATOM 10788 O O . SER B 1 615 ? -20.922 -10.219 -8.953 1 98.75 615 SER B O 1
ATOM 10790 N N . ALA B 1 616 ? -19.578 -8.727 -7.949 1 98.94 616 ALA B N 1
ATOM 10791 C CA . ALA B 1 616 ? -18.375 -9.492 -8.242 1 98.94 616 ALA B CA 1
ATOM 10792 C C . ALA B 1 616 ? -17.344 -9.344 -7.117 1 98.94 616 ALA B C 1
ATOM 10794 O O . ALA B 1 616 ? -17.172 -8.258 -6.559 1 98.94 616 ALA B O 1
ATOM 10795 N N . ILE B 1 617 ? -16.719 -10.406 -6.742 1 98.94 617 ILE B N 1
ATOM 10796 C CA . ILE B 1 617 ? -15.531 -10.422 -5.883 1 98.94 617 ILE B CA 1
ATOM 10797 C C . ILE B 1 617 ? -14.297 -10.789 -6.699 1 98.94 617 ILE B C 1
ATOM 10799 O O . ILE B 1 617 ? -14.281 -11.828 -7.367 1 98.94 617 ILE B O 1
ATOM 10803 N N . ALA B 1 618 ? -13.344 -9.992 -6.734 1 98.94 618 ALA B N 1
ATOM 10804 C CA . ALA B 1 618 ? -12.07 -10.258 -7.402 1 98.94 618 ALA B CA 1
ATOM 10805 C C . ALA B 1 618 ? -10.93 -10.367 -6.391 1 98.94 618 ALA B C 1
ATOM 10807 O O . ALA B 1 618 ? -10.57 -9.383 -5.742 1 98.94 618 ALA B O 1
ATOM 10808 N N . VAL B 1 619 ? -10.352 -11.562 -6.277 1 98.88 619 VAL B N 1
ATOM 10809 C CA . VAL B 1 619 ? -9.25 -11.781 -5.348 1 98.88 619 VAL B CA 1
ATOM 10810 C C . VAL B 1 619 ? -7.934 -11.852 -6.121 1 98.88 619 VAL B C 1
ATOM 10812 O O . VAL B 1 619 ? -7.785 -12.672 -7.035 1 98.88 619 VAL B O 1
ATOM 10815 N N . ALA B 1 620 ? -6.98 -10.977 -5.836 1 98.69 620 ALA B N 1
ATOM 10816 C CA . ALA B 1 620 ? -5.633 -10.906 -6.395 1 98.69 620 ALA B CA 1
ATOM 10817 C C . ALA B 1 620 ? -5.672 -10.891 -7.918 1 98.69 620 ALA B C 1
ATOM 10819 O O . ALA B 1 620 ? -4.977 -11.672 -8.57 1 98.69 620 ALA B O 1
ATOM 10820 N N . PRO B 1 621 ? -6.473 -10 -8.508 1 98.81 621 PRO B N 1
ATOM 10821 C CA . PRO B 1 621 ? -6.676 -10.047 -9.953 1 98.81 621 PRO B CA 1
ATOM 10822 C C . PRO B 1 621 ? -5.539 -9.383 -10.734 1 98.81 621 PRO B C 1
ATOM 10824 O O . PRO B 1 621 ? -4.93 -8.43 -10.242 1 98.81 621 PRO B O 1
ATOM 10827 N N . VAL B 1 622 ? -5.297 -9.883 -11.914 1 98.62 622 VAL B N 1
ATOM 10828 C CA . VAL B 1 622 ? -4.656 -9.07 -12.938 1 98.62 622 VAL B CA 1
ATOM 10829 C C . VAL B 1 622 ? -5.625 -8 -13.438 1 98.62 622 VAL B C 1
ATOM 10831 O O . VAL B 1 622 ? -6.793 -8.297 -13.719 1 98.62 622 VAL B O 1
ATOM 10834 N N . THR B 1 623 ? -5.199 -6.777 -13.484 1 98.56 623 THR B N 1
ATOM 10835 C CA . THR B 1 623 ? -6.098 -5.719 -13.93 1 98.56 623 THR B CA 1
ATOM 10836 C C . THR B 1 623 ? -5.625 -5.129 -15.25 1 98.56 623 THR B C 1
ATOM 10838 O O . THR B 1 623 ? -6.387 -4.441 -15.938 1 98.56 623 THR B O 1
ATOM 10841 N N . THR B 1 624 ? -4.367 -5.352 -15.57 1 98.44 624 THR B N 1
ATOM 10842 C CA . THR B 1 624 ? -3.773 -5.105 -16.875 1 98.44 624 THR B CA 1
ATOM 10843 C C . THR B 1 624 ? -2.615 -6.062 -17.141 1 98.44 624 THR B C 1
ATOM 10845 O O . THR B 1 624 ? -1.757 -6.258 -16.281 1 98.44 624 THR B O 1
ATOM 10848 N N . TRP B 1 625 ? -2.623 -6.633 -18.297 1 98.62 625 TRP B N 1
ATOM 10849 C CA . TRP B 1 625 ? -1.591 -7.605 -18.641 1 98.62 625 TRP B CA 1
ATOM 10850 C C . TRP B 1 625 ? -0.254 -6.914 -18.891 1 98.62 625 TRP B C 1
ATOM 10852 O O . TRP B 1 625 ? 0.788 -7.574 -18.953 1 98.62 625 TRP B O 1
ATOM 10862 N N . ARG B 1 626 ? -0.219 -5.605 -18.969 1 98.38 626 ARG B N 1
ATOM 10863 C CA . ARG B 1 626 ? 1.032 -4.871 -19.109 1 98.38 626 ARG B CA 1
ATOM 10864 C C . ARG B 1 626 ? 1.893 -5.008 -17.859 1 98.38 626 ARG B C 1
ATOM 10866 O O . ARG B 1 626 ? 3.109 -4.816 -17.906 1 98.38 626 ARG B O 1
ATOM 10873 N N . TYR B 1 627 ? 1.24 -5.32 -16.703 1 98.38 627 TYR B N 1
ATOM 10874 C CA . TYR B 1 627 ? 1.958 -5.41 -15.438 1 98.38 627 TYR B CA 1
ATOM 10875 C C . TYR B 1 627 ? 2.504 -6.816 -15.219 1 98.38 627 TYR B C 1
ATOM 10877 O O . TYR B 1 627 ? 3.287 -7.047 -14.289 1 98.38 627 TYR B O 1
ATOM 10885 N N . TYR B 1 628 ? 2.139 -7.793 -15.984 1 98.31 628 TYR B N 1
ATOM 10886 C CA . TYR B 1 628 ? 2.529 -9.18 -15.766 1 98.31 628 TYR B CA 1
ATOM 10887 C C . TYR B 1 628 ? 3.777 -9.531 -16.562 1 98.31 628 TYR B C 1
ATOM 10889 O O . TYR B 1 628 ? 4.246 -8.734 -17.375 1 98.31 628 TYR B O 1
ATOM 10897 N N . ASP B 1 629 ? 4.379 -10.641 -16.328 1 98.12 629 ASP B N 1
ATOM 10898 C CA . ASP B 1 629 ? 5.727 -10.945 -16.797 1 98.12 629 ASP B CA 1
ATOM 10899 C C . ASP B 1 629 ? 5.723 -11.281 -18.297 1 98.12 629 ASP B C 1
ATOM 10901 O O . ASP B 1 629 ? 4.668 -11.555 -18.859 1 98.12 629 ASP B O 1
ATOM 10905 N N . THR B 1 630 ? 6.836 -11.281 -18.906 1 98.25 630 THR B N 1
ATOM 10906 C CA . THR B 1 630 ? 7.055 -11.469 -20.328 1 98.25 630 THR B CA 1
ATOM 10907 C C . THR B 1 630 ? 6.664 -12.883 -20.75 1 98.25 630 THR B C 1
ATOM 10909 O O . THR B 1 630 ? 5.926 -13.07 -21.719 1 98.25 630 THR B O 1
ATOM 10912 N N . ILE B 1 631 ? 7.066 -13.938 -20 1 98.31 631 ILE B N 1
ATOM 10913 C CA . ILE B 1 631 ? 6.938 -15.32 -20.469 1 98.31 631 ILE B CA 1
ATOM 10914 C C . ILE B 1 631 ? 5.465 -15.703 -20.531 1 98.31 631 ILE B C 1
ATOM 10916 O O . ILE B 1 631 ? 5.004 -16.25 -21.531 1 98.31 631 ILE B O 1
ATOM 10920 N N . TYR B 1 632 ? 4.719 -15.391 -19.562 1 98.19 632 TYR B N 1
ATOM 10921 C CA . TYR B 1 632 ? 3.305 -15.734 -19.547 1 98.19 632 TYR B CA 1
ATOM 10922 C C . TYR B 1 632 ? 2.525 -14.883 -20.547 1 98.19 632 TYR B C 1
ATOM 10924 O O . TYR B 1 632 ? 1.844 -15.406 -21.422 1 98.19 632 TYR B O 1
ATOM 10932 N N . THR B 1 633 ? 2.625 -13.586 -20.438 1 98.5 633 THR B N 1
ATOM 10933 C CA . THR B 1 633 ? 1.735 -12.664 -21.141 1 98.5 633 THR B CA 1
ATOM 10934 C C . THR B 1 633 ? 1.987 -12.711 -22.656 1 98.5 633 THR B C 1
ATOM 10936 O O . THR B 1 633 ? 1.044 -12.781 -23.438 1 98.5 633 THR B O 1
ATOM 10939 N N . GLU B 1 634 ? 3.264 -12.719 -23.016 1 98.5 634 GLU B N 1
ATOM 10940 C CA . GLU B 1 634 ? 3.59 -12.617 -24.422 1 98.5 634 GLU B CA 1
ATOM 10941 C C . GLU B 1 634 ? 3.295 -13.93 -25.156 1 98.5 634 GLU B C 1
ATOM 10943 O O . GLU B 1 634 ? 3.078 -13.93 -26.375 1 98.5 634 GLU B O 1
ATOM 10948 N N . ARG B 1 635 ? 3.264 -15.039 -24.359 1 98.38 635 ARG B N 1
ATOM 10949 C CA . ARG B 1 635 ? 2.824 -16.312 -24.922 1 98.38 635 ARG B CA 1
ATOM 10950 C C . ARG B 1 635 ? 1.411 -16.203 -25.484 1 98.38 635 ARG B C 1
ATOM 10952 O O . ARG B 1 635 ? 1.124 -16.719 -26.562 1 98.38 635 ARG B O 1
ATOM 10959 N N . TYR B 1 636 ? 0.609 -15.43 -24.812 1 98.56 636 TYR B N 1
ATOM 10960 C CA . TYR B 1 636 ? -0.812 -15.438 -25.141 1 98.56 636 TYR B CA 1
ATOM 10961 C C . TYR B 1 636 ? -1.205 -14.164 -25.891 1 98.56 636 TYR B C 1
ATOM 10963 O O . TYR B 1 636 ? -2.168 -14.164 -26.656 1 98.56 636 TYR B O 1
ATOM 10971 N N . LEU B 1 637 ? -0.435 -13.07 -25.734 1 98.62 637 LEU B N 1
ATOM 10972 C CA . LEU B 1 637 ? -0.89 -11.781 -26.25 1 98.62 637 LEU B CA 1
ATOM 10973 C C . LEU B 1 637 ? 0.15 -11.172 -27.188 1 98.62 637 LEU B C 1
ATOM 10975 O O . LEU B 1 637 ? -0.041 -10.07 -27.703 1 98.62 637 LEU B O 1
ATOM 10979 N N . GLN B 1 638 ? 1.226 -11.852 -27.453 1 98.44 638 GLN B N 1
ATOM 10980 C CA . GLN B 1 638 ? 2.371 -11.203 -28.078 1 98.44 638 GLN B CA 1
ATOM 10981 C C . GLN B 1 638 ? 2.881 -10.047 -27.219 1 98.44 638 GLN B C 1
ATOM 10983 O O . GLN B 1 638 ? 2.623 -9.992 -26.016 1 98.44 638 GLN B O 1
ATOM 10988 N N . THR B 1 639 ? 3.779 -9.203 -27.766 1 98.38 639 THR B N 1
ATOM 10989 C CA . THR B 1 639 ? 4.27 -8.07 -27 1 98.38 639 THR B CA 1
ATOM 10990 C C . THR B 1 639 ? 3.301 -6.895 -27.094 1 98.38 639 THR B C 1
ATOM 10992 O O . THR B 1 639 ? 2.504 -6.812 -28.031 1 98.38 639 THR B O 1
ATOM 10995 N N . PRO B 1 640 ? 3.312 -5.988 -26.062 1 98.38 640 PRO B N 1
ATOM 10996 C CA . PRO B 1 640 ? 2.443 -4.812 -26.156 1 98.38 640 PRO B CA 1
ATOM 10997 C C . PRO B 1 640 ? 2.748 -3.955 -27.391 1 98.38 640 PRO B C 1
ATOM 10999 O O . PRO B 1 640 ? 1.858 -3.277 -27.906 1 98.38 640 PRO B O 1
ATOM 11002 N N . GLN B 1 641 ? 4 -3.932 -27.906 1 97.81 641 GLN B N 1
ATOM 11003 C CA . GLN B 1 641 ? 4.406 -3.188 -29.094 1 97.81 641 GLN B CA 1
ATOM 11004 C C . GLN B 1 641 ? 3.75 -3.756 -30.344 1 97.81 641 GLN B C 1
ATOM 11006 O O . GLN B 1 641 ? 3.42 -3.012 -31.266 1 97.81 641 GLN B O 1
ATOM 11011 N N . LEU B 1 642 ? 3.467 -5.09 -30.359 1 98 642 LEU B N 1
ATOM 11012 C CA . LEU B 1 642 ? 2.902 -5.773 -31.516 1 98 642 LEU B CA 1
ATOM 11013 C C . LEU B 1 642 ? 1.382 -5.844 -31.422 1 98 642 LEU B C 1
ATOM 11015 O O . LEU B 1 642 ? 0.695 -5.949 -32.438 1 98 642 LEU B O 1
ATOM 11019 N N . ASN B 1 643 ? 0.855 -5.84 -30.234 1 98.44 643 ASN B N 1
ATOM 11020 C CA . ASN B 1 643 ? -0.564 -6.078 -29.984 1 98.44 643 ASN B CA 1
ATOM 11021 C C . ASN B 1 643 ? -1.089 -5.215 -28.844 1 98.44 643 ASN B C 1
ATOM 11023 O O . ASN B 1 643 ? -1.594 -5.734 -27.844 1 98.44 643 ASN B O 1
ATOM 11027 N N . ALA B 1 644 ? -1.029 -3.93 -29.016 1 98 644 ALA B N 1
ATOM 11028 C CA . ALA B 1 644 ? -1.466 -2.998 -27.969 1 98 644 ALA B CA 1
ATOM 11029 C C . ALA B 1 644 ? -2.938 -3.209 -27.641 1 98 644 ALA B C 1
ATOM 11031 O O . ALA B 1 644 ? -3.32 -3.178 -26.469 1 98 644 ALA B O 1
ATOM 11032 N N . ALA B 1 645 ? -3.754 -3.453 -28.594 1 97.88 645 ALA B N 1
ATOM 11033 C CA . ALA B 1 645 ? -5.191 -3.625 -28.406 1 97.88 645 ALA B CA 1
ATOM 11034 C C . ALA B 1 645 ? -5.48 -4.844 -27.531 1 97.88 645 ALA B C 1
ATOM 11036 O O . ALA B 1 645 ? -6.383 -4.812 -26.688 1 97.88 645 ALA B O 1
ATOM 11037 N N . GLY B 1 646 ? -4.742 -5.961 -27.734 1 97.81 646 GLY B N 1
ATOM 11038 C CA . GLY B 1 646 ? -4.918 -7.152 -26.922 1 97.81 646 GLY B CA 1
ATOM 11039 C C . GLY B 1 646 ? -4.664 -6.91 -25.453 1 97.81 646 GLY B C 1
ATOM 11040 O O . GLY B 1 646 ? -5.242 -7.582 -24.594 1 97.81 646 GLY B O 1
ATOM 11041 N N . TYR B 1 647 ? -3.809 -5.895 -25.172 1 98 647 TYR B N 1
ATOM 11042 C CA . TYR B 1 647 ? -3.455 -5.562 -23.797 1 98 647 TYR B CA 1
ATOM 11043 C C . TYR B 1 647 ? -4.484 -4.629 -23.188 1 98 647 TYR B C 1
ATOM 11045 O O . TYR B 1 647 ? -4.664 -4.613 -21.969 1 98 647 TYR B O 1
ATOM 11053 N N . ASP B 1 648 ? -5.203 -3.824 -24.016 1 97.25 648 ASP B N 1
ATOM 11054 C CA . ASP B 1 648 ? -5.977 -2.707 -23.484 1 97.25 648 ASP B CA 1
ATOM 11055 C C . ASP B 1 648 ? -7.477 -2.961 -23.625 1 97.25 648 ASP B C 1
ATOM 11057 O O . ASP B 1 648 ? -8.273 -2.48 -22.812 1 97.25 648 ASP B O 1
ATOM 11061 N N . ASP B 1 649 ? -7.879 -3.75 -24.609 1 97.69 649 ASP B N 1
ATOM 11062 C CA . ASP B 1 649 ? -9.289 -3.875 -24.969 1 97.69 649 ASP B CA 1
ATOM 11063 C C . ASP B 1 649 ? -10.062 -4.621 -23.875 1 97.69 649 ASP B C 1
ATOM 11065 O O . ASP B 1 649 ? -11.258 -4.387 -23.688 1 97.69 649 ASP B O 1
ATOM 11069 N N . TYR B 1 650 ? -9.406 -5.555 -23.219 1 97.81 650 TYR B N 1
ATOM 11070 C CA . TYR B 1 650 ? -10.07 -6.328 -22.188 1 97.81 650 TYR B CA 1
ATOM 11071 C C . TYR B 1 650 ? -9.297 -6.254 -20.875 1 97.81 650 TYR B C 1
ATOM 11073 O O . TYR B 1 650 ? -9.039 -7.277 -20.234 1 97.81 650 TYR B O 1
ATOM 11081 N N . SER B 1 651 ? -8.914 -5.09 -20.562 1 98.12 651 SER B N 1
ATOM 11082 C CA . SER B 1 651 ? -8.375 -4.758 -19.25 1 98.12 651 SER B CA 1
ATOM 11083 C C . SER B 1 651 ? -9.445 -4.152 -18.344 1 98.12 651 SER B C 1
ATOM 11085 O O . SER B 1 651 ? -10.141 -3.213 -18.75 1 98.12 651 SER B O 1
ATOM 11087 N N . PRO B 1 652 ? -9.609 -4.668 -17.125 1 98.38 652 PRO B N 1
ATOM 11088 C CA . PRO B 1 652 ? -10.562 -4.051 -16.188 1 98.38 652 PRO B CA 1
ATOM 11089 C C . PRO B 1 652 ? -10.352 -2.545 -16.047 1 98.38 652 PRO B C 1
ATOM 11091 O O . PRO B 1 652 ? -11.32 -1.789 -15.945 1 98.38 652 PRO B O 1
ATOM 11094 N N . ILE B 1 653 ? -9.148 -2.049 -16.094 1 97.5 653 ILE B N 1
ATOM 11095 C CA . ILE B 1 653 ? -8.805 -0.65 -15.859 1 97.5 653 ILE B CA 1
ATOM 11096 C C . ILE B 1 653 ? -9.461 0.226 -16.922 1 97.5 653 ILE B C 1
ATOM 11098 O O . ILE B 1 653 ? -9.867 1.354 -16.641 1 97.5 653 ILE B O 1
ATOM 11102 N N . THR B 1 654 ? -9.641 -0.316 -18.125 1 97.12 654 THR B N 1
ATOM 11103 C CA . THR B 1 654 ? -10.148 0.491 -19.219 1 97.12 654 THR B CA 1
ATOM 11104 C C . THR B 1 654 ? -11.672 0.414 -19.281 1 97.12 654 THR B C 1
ATOM 11106 O O . THR B 1 654 ? -12.297 1.062 -20.125 1 97.12 654 THR B O 1
ATOM 11109 N N . HIS B 1 655 ? -12.305 -0.343 -18.391 1 98.38 655 HIS B N 1
ATOM 11110 C CA . HIS B 1 655 ? -13.75 -0.527 -18.453 1 98.38 655 HIS B CA 1
ATOM 11111 C C . HIS B 1 655 ? -14.422 -0.062 -17.156 1 98.38 655 HIS B C 1
ATOM 11113 O O . HIS B 1 655 ? -15.594 -0.355 -16.922 1 98.38 655 HIS B O 1
ATOM 11119 N N . VAL B 1 656 ? -13.734 0.688 -16.344 1 98.5 656 VAL B N 1
ATOM 11120 C CA . VAL B 1 656 ? -14.211 1.045 -15.016 1 98.5 656 VAL B CA 1
ATOM 11121 C C . VAL B 1 656 ? -15.492 1.87 -15.133 1 98.5 656 VAL B C 1
ATOM 11123 O O . VAL B 1 656 ? -16.359 1.812 -14.25 1 98.5 656 VAL B O 1
ATOM 11126 N N . ASN B 1 657 ? -15.68 2.68 -16.219 1 98.31 657 ASN B N 1
ATOM 11127 C CA . ASN B 1 657 ? -16.859 3.523 -16.406 1 98.31 657 ASN B CA 1
ATOM 11128 C C . ASN B 1 657 ? -18.125 2.693 -16.547 1 98.31 657 ASN B C 1
ATOM 11130 O O . ASN B 1 657 ? -19.234 3.203 -16.375 1 98.31 657 ASN B O 1
ATOM 11134 N N . GLN B 1 658 ? -17.969 1.398 -16.828 1 98.38 658 GLN B N 1
ATOM 11135 C CA . GLN B 1 658 ? -19.109 0.527 -17.078 1 98.38 658 GLN B CA 1
ATOM 11136 C C . GLN B 1 658 ? -19.578 -0.144 -15.781 1 98.38 658 GLN B C 1
ATOM 11138 O O . GLN B 1 658 ? -20.578 -0.863 -15.781 1 98.38 658 GLN B O 1
ATOM 11143 N N . LEU B 1 659 ? -18.922 0.093 -14.695 1 98.56 659 LEU B N 1
ATOM 11144 C CA . LEU B 1 659 ? -19.297 -0.535 -13.43 1 98.56 659 LEU B CA 1
ATOM 11145 C C . LEU B 1 659 ? -20.641 -0.007 -12.938 1 98.56 659 LEU B C 1
ATOM 11147 O O . LEU B 1 659 ? -20.781 1.19 -12.68 1 98.56 659 LEU B O 1
ATOM 11151 N N . LYS B 1 660 ? -21.641 -0.889 -12.758 1 97.5 660 LYS B N 1
ATOM 11152 C CA . LYS B 1 660 ? -22.938 -0.548 -12.203 1 97.5 660 LYS B CA 1
ATOM 11153 C C . LYS B 1 660 ? -23.219 -1.334 -10.922 1 97.5 660 LYS B C 1
ATOM 11155 O O . LYS B 1 660 ? -23.859 -0.824 -10 1 97.5 660 LYS B O 1
ATOM 11160 N N . GLY B 1 661 ? -22.734 -2.549 -10.844 1 97.56 661 GLY B N 1
ATOM 11161 C CA . GLY B 1 661 ? -23.031 -3.428 -9.719 1 97.56 661 GLY B CA 1
ATOM 11162 C C . GLY B 1 661 ? -22.062 -3.254 -8.562 1 97.56 661 GLY B C 1
ATOM 11163 O O . GLY B 1 661 ? -21.359 -2.252 -8.484 1 97.56 661 GLY B O 1
ATOM 11164 N N . ASN B 1 662 ? -22.172 -4.16 -7.543 1 98.56 662 ASN B N 1
ATOM 11165 C CA . ASN B 1 662 ? -21.344 -4.156 -6.348 1 98.56 662 ASN B CA 1
ATOM 11166 C C . ASN B 1 662 ? -20 -4.848 -6.602 1 98.56 662 ASN B C 1
ATOM 11168 O O . ASN B 1 662 ? -19.953 -5.934 -7.18 1 98.56 662 ASN B O 1
ATOM 11172 N N . TYR B 1 663 ? -18.938 -4.215 -6.219 1 98.88 663 TYR B N 1
ATOM 11173 C CA . TYR B 1 663 ? -17.609 -4.719 -6.523 1 98.88 663 TYR B CA 1
ATOM 11174 C C . TYR B 1 663 ? -16.75 -4.785 -5.266 1 98.88 663 TYR B C 1
ATOM 11176 O O . TYR B 1 663 ? -16.641 -3.795 -4.535 1 98.88 663 TYR B O 1
ATOM 11184 N N . LEU B 1 664 ? -16.172 -5.957 -4.91 1 98.88 664 LEU B N 1
ATOM 11185 C CA . LEU B 1 664 ? -15.211 -6.152 -3.838 1 98.88 664 LEU B CA 1
ATOM 11186 C C . LEU B 1 664 ? -13.852 -6.57 -4.398 1 98.88 664 LEU B C 1
ATOM 11188 O O . LEU B 1 664 ? -13.734 -7.625 -5.027 1 98.88 664 LEU B O 1
ATOM 11192 N N . LEU B 1 665 ? -12.875 -5.742 -4.273 1 98.88 665 LEU B N 1
ATOM 11193 C CA . LEU B 1 665 ? -11.516 -5.988 -4.734 1 98.88 665 LEU B CA 1
ATOM 11194 C C . LEU B 1 665 ? -10.594 -6.324 -3.562 1 98.88 665 LEU B C 1
ATOM 11196 O O . LEU B 1 665 ? -10.461 -5.527 -2.629 1 98.88 665 LEU B O 1
ATOM 11200 N N . ILE B 1 666 ? -9.984 -7.527 -3.574 1 98.88 666 ILE B N 1
ATOM 11201 C CA . ILE B 1 666 ? -9.148 -8.016 -2.484 1 98.88 666 ILE B CA 1
ATOM 11202 C C . ILE B 1 666 ? -7.746 -8.312 -3.008 1 98.88 666 ILE B C 1
ATOM 11204 O O . ILE B 1 666 ? -7.586 -8.898 -4.082 1 98.88 666 ILE B O 1
ATOM 11208 N N . HIS B 1 667 ? -6.688 -7.957 -2.297 1 98.88 667 HIS B N 1
ATOM 11209 C CA . HIS B 1 667 ? -5.328 -8.211 -2.766 1 98.88 667 HIS B CA 1
ATOM 11210 C C . HIS B 1 667 ? -4.352 -8.289 -1.6 1 98.88 667 HIS B C 1
ATOM 11212 O O . HIS B 1 667 ? -4.555 -7.648 -0.567 1 98.88 667 HIS B O 1
ATOM 11218 N N . GLY B 1 668 ? -3.328 -9.109 -1.663 1 98.56 668 GLY B N 1
ATOM 11219 C CA . GLY B 1 668 ? -2.215 -9.102 -0.726 1 98.56 668 GLY B CA 1
ATOM 11220 C C . GLY B 1 668 ? -1.109 -8.148 -1.12 1 98.56 668 GLY B C 1
ATOM 11221 O O . GLY B 1 668 ? -0.726 -8.078 -2.291 1 98.56 668 GLY B O 1
ATOM 11222 N N . THR B 1 669 ? -0.528 -7.438 -0.15 1 98.12 669 THR B N 1
ATOM 11223 C CA . THR B 1 669 ? 0.491 -6.453 -0.494 1 98.12 669 THR B CA 1
ATOM 11224 C C . THR B 1 669 ? 1.823 -7.137 -0.794 1 98.12 669 THR B C 1
ATOM 11226 O O . THR B 1 669 ? 2.719 -6.527 -1.382 1 98.12 669 THR B O 1
ATOM 11229 N N . GLY B 1 670 ? 1.984 -8.383 -0.351 1 96.81 670 GLY B N 1
ATOM 11230 C CA . GLY B 1 670 ? 3.201 -9.141 -0.599 1 96.81 670 GLY B CA 1
ATOM 11231 C C . GLY B 1 670 ? 3.072 -10.117 -1.751 1 96.81 670 GLY B C 1
ATOM 11232 O O . GLY B 1 670 ? 3.781 -11.125 -1.799 1 96.81 670 GLY B O 1
ATOM 11233 N N . ASP B 1 671 ? 2.115 -9.922 -2.648 1 96.75 671 ASP B N 1
ATOM 11234 C CA . ASP B 1 671 ? 1.884 -10.805 -3.785 1 96.75 671 ASP B CA 1
ATOM 11235 C C . ASP B 1 671 ? 3.043 -10.742 -4.777 1 96.75 671 ASP B C 1
ATOM 11237 O O . ASP B 1 671 ? 3.221 -9.734 -5.469 1 96.75 671 ASP B O 1
ATOM 11241 N N . ASP B 1 672 ? 3.783 -11.797 -4.871 1 93.25 672 ASP B N 1
ATOM 11242 C CA . ASP B 1 672 ? 4.969 -11.844 -5.727 1 93.25 672 ASP B CA 1
ATOM 11243 C C . ASP B 1 672 ? 4.637 -12.43 -7.094 1 93.25 672 ASP B C 1
ATOM 11245 O O . ASP B 1 672 ? 5.531 -12.672 -7.906 1 93.25 672 ASP B O 1
ATOM 11249 N N . ASN B 1 673 ? 3.346 -12.758 -7.297 1 95.12 673 ASN B N 1
ATOM 11250 C CA . ASN B 1 673 ? 2.863 -13.25 -8.586 1 95.12 673 ASN B CA 1
ATOM 11251 C C . ASN B 1 673 ? 2.111 -12.164 -9.352 1 95.12 673 ASN B C 1
ATOM 11253 O O . ASN B 1 673 ? 2.625 -11.625 -10.336 1 95.12 673 ASN B O 1
ATOM 11257 N N . VAL B 1 674 ? 0.973 -11.82 -8.883 1 97.81 674 VAL B N 1
ATOM 11258 C CA . VAL B 1 674 ? 0.263 -10.633 -9.344 1 97.81 674 VAL B CA 1
ATOM 11259 C C . VAL B 1 674 ? 0.492 -9.484 -8.375 1 97.81 674 VAL B C 1
ATOM 11261 O O . VAL B 1 674 ? -0.12 -9.43 -7.305 1 97.81 674 VAL B O 1
ATOM 11264 N N . HIS B 1 675 ? 1.334 -8.562 -8.789 1 98.06 675 HIS B N 1
ATOM 11265 C CA . HIS B 1 675 ? 1.81 -7.551 -7.848 1 98.06 675 HIS B CA 1
ATOM 11266 C C . HIS B 1 675 ? 0.68 -6.613 -7.43 1 98.06 675 HIS B C 1
ATOM 11268 O O . HIS B 1 675 ? -0.215 -6.32 -8.219 1 98.06 675 HIS B O 1
ATOM 11274 N N . PHE B 1 676 ? 0.757 -6.121 -6.238 1 98.38 676 PHE B N 1
ATOM 11275 C CA . PHE B 1 676 ? -0.24 -5.258 -5.613 1 98.38 676 PHE B CA 1
ATOM 11276 C C . PHE B 1 676 ? -0.537 -4.051 -6.496 1 98.38 676 PHE B C 1
ATOM 11278 O O . PHE B 1 676 ? -1.632 -3.488 -6.438 1 98.38 676 PHE B O 1
ATOM 11285 N N . GLN B 1 677 ? 0.364 -3.629 -7.348 1 98.31 677 GLN B N 1
ATOM 11286 C CA . GLN B 1 677 ? 0.225 -2.523 -8.289 1 98.31 677 GLN B CA 1
ATOM 11287 C C . GLN B 1 677 ? -1.055 -2.658 -9.109 1 98.31 677 GLN B C 1
ATOM 11289 O O . GLN B 1 677 ? -1.689 -1.657 -9.453 1 98.31 677 GLN B O 1
ATOM 11294 N N . ASN B 1 678 ? -1.411 -3.914 -9.414 1 98.69 678 ASN B N 1
ATOM 11295 C CA . ASN B 1 678 ? -2.635 -4.16 -10.164 1 98.69 678 ASN B CA 1
ATOM 11296 C C . ASN B 1 678 ? -3.857 -3.594 -9.453 1 98.69 678 ASN B C 1
ATOM 11298 O O . ASN B 1 678 ? -4.617 -2.82 -10.039 1 98.69 678 ASN B O 1
ATOM 11302 N N . ALA B 1 679 ? -4.012 -3.885 -8.211 1 98.62 679 ALA B N 1
ATOM 11303 C CA . ALA B 1 679 ? -5.145 -3.408 -7.422 1 98.62 679 ALA B CA 1
ATOM 11304 C C . ALA B 1 679 ? -5.086 -1.895 -7.234 1 98.62 679 ALA B C 1
ATOM 11306 O O . ALA B 1 679 ? -6.102 -1.207 -7.363 1 98.62 679 ALA B O 1
ATOM 11307 N N . VAL B 1 680 ? -3.879 -1.343 -6.969 1 98.62 680 VAL B N 1
ATOM 11308 C CA . VAL B 1 680 ? -3.705 0.081 -6.695 1 98.62 680 VAL B CA 1
ATOM 11309 C C . VAL B 1 680 ? -4.152 0.896 -7.906 1 98.62 680 VAL B C 1
ATOM 11311 O O . VAL B 1 680 ? -4.91 1.858 -7.77 1 98.62 680 VAL B O 1
ATOM 11314 N N . ASP B 1 681 ? -3.76 0.5 -9.102 1 98.31 681 ASP B N 1
ATOM 11315 C CA . ASP B 1 681 ? -4.078 1.267 -10.305 1 98.31 681 ASP B CA 1
ATOM 11316 C C . ASP B 1 681 ? -5.555 1.126 -10.672 1 98.31 681 ASP B C 1
ATOM 11318 O O . ASP B 1 681 ? -6.164 2.062 -11.188 1 98.31 681 ASP B O 1
ATOM 11322 N N . LEU B 1 682 ? -6.121 -0.081 -10.438 1 98.75 682 LEU B N 1
ATOM 11323 C CA . LEU B 1 682 ? -7.551 -0.233 -10.664 1 98.75 682 LEU B CA 1
ATOM 11324 C C . LEU B 1 682 ? -8.352 0.646 -9.711 1 98.75 682 LEU B C 1
ATOM 11326 O O . LEU B 1 682 ? -9.312 1.296 -10.117 1 98.75 682 LEU B O 1
ATOM 11330 N N . VAL B 1 683 ? -8 0.7 -8.453 1 98.69 683 VAL B N 1
ATOM 11331 C CA . VAL B 1 683 ? -8.648 1.545 -7.449 1 98.69 683 VAL B CA 1
ATOM 11332 C C . VAL B 1 683 ? -8.602 3.004 -7.895 1 98.69 683 VAL B C 1
ATOM 11334 O O . VAL B 1 683 ? -9.617 3.703 -7.859 1 98.69 683 VAL B O 1
ATOM 11337 N N . ASP B 1 684 ? -7.41 3.459 -8.312 1 98.44 684 ASP B N 1
ATOM 11338 C CA . ASP B 1 684 ? -7.25 4.836 -8.766 1 98.44 684 ASP B CA 1
ATOM 11339 C C . ASP B 1 684 ? -8.18 5.145 -9.938 1 98.44 684 ASP B C 1
ATOM 11341 O O . ASP B 1 684 ? -8.805 6.203 -9.977 1 98.44 684 ASP B O 1
ATOM 11345 N N . ALA B 1 685 ? -8.258 4.184 -10.883 1 98.5 685 ALA B N 1
ATOM 11346 C CA . ALA B 1 685 ? -9.109 4.359 -12.055 1 98.5 685 ALA B CA 1
ATOM 11347 C C . ALA B 1 685 ? -10.586 4.426 -11.656 1 98.5 685 ALA B C 1
ATOM 11349 O O . ALA B 1 685 ? -11.344 5.234 -12.188 1 98.5 685 ALA B O 1
ATOM 11350 N N . LEU B 1 686 ? -11.016 3.549 -10.75 1 98.75 686 LEU B N 1
ATOM 11351 C CA . LEU B 1 686 ? -12.398 3.527 -10.281 1 98.75 686 LEU B CA 1
ATOM 11352 C C . LEU B 1 686 ? -12.758 4.84 -9.594 1 98.75 686 LEU B C 1
ATOM 11354 O O . LEU B 1 686 ? -13.844 5.383 -9.812 1 98.75 686 LEU B O 1
ATOM 11358 N N . ILE B 1 687 ? -11.828 5.387 -8.758 1 98.5 687 ILE B N 1
ATOM 11359 C CA . ILE B 1 687 ? -12.039 6.652 -8.07 1 98.5 687 ILE B CA 1
ATOM 11360 C C . ILE B 1 687 ? -12.172 7.781 -9.086 1 98.5 687 ILE B C 1
ATOM 11362 O O . ILE B 1 687 ? -13.086 8.602 -8.992 1 98.5 687 ILE B O 1
ATOM 11366 N N . LYS B 1 688 ? -11.297 7.836 -10.086 1 97.69 688 LYS B N 1
ATOM 11367 C CA . LYS B 1 688 ? -11.328 8.859 -11.133 1 97.69 688 LYS B CA 1
ATOM 11368 C C . LYS B 1 688 ? -12.648 8.812 -11.906 1 97.69 688 LYS B C 1
ATOM 11370 O O . LYS B 1 688 ? -13.148 9.844 -12.344 1 97.69 688 LYS B O 1
ATOM 11375 N N . ALA B 1 689 ? -13.18 7.574 -11.992 1 97.81 689 ALA B N 1
ATOM 11376 C CA . ALA B 1 689 ? -14.422 7.371 -12.742 1 97.81 689 ALA B CA 1
ATOM 11377 C C . ALA B 1 689 ? -15.633 7.598 -11.852 1 97.81 689 ALA B C 1
ATOM 11379 O O . ALA B 1 689 ? -16.781 7.406 -12.281 1 97.81 689 ALA B O 1
ATOM 11380 N N . ASP B 1 690 ? -15.406 7.957 -10.562 1 95.94 690 ASP B N 1
ATOM 11381 C CA . ASP B 1 690 ? -16.469 8.227 -9.594 1 95.94 690 ASP B CA 1
ATOM 11382 C C . ASP B 1 690 ? -17.312 6.984 -9.344 1 95.94 690 ASP B C 1
ATOM 11384 O O . ASP B 1 690 ? -18.547 7.051 -9.398 1 95.94 690 ASP B O 1
ATOM 11388 N N . LYS B 1 691 ? -16.641 5.828 -9.266 1 98.25 691 LYS B N 1
ATOM 11389 C CA . LYS B 1 691 ? -17.328 4.574 -8.953 1 98.25 691 LYS B CA 1
ATOM 11390 C C . LYS B 1 691 ? -17.109 4.188 -7.492 1 98.25 691 LYS B C 1
ATOM 11392 O O . LYS B 1 691 ? -16 4.273 -6.973 1 98.25 691 LYS B O 1
ATOM 11397 N N . GLN B 1 692 ? -18.219 3.863 -6.82 1 98.06 692 GLN B N 1
ATOM 11398 C CA . GLN B 1 692 ? -18.125 3.34 -5.461 1 98.06 692 GLN B CA 1
ATOM 11399 C C . GLN B 1 692 ? -17.891 1.831 -5.469 1 98.06 692 GLN B C 1
ATOM 11401 O O . GLN B 1 692 ? -18.484 1.111 -6.277 1 98.06 692 GLN B O 1
ATOM 11406 N N . PHE B 1 693 ? -17.016 1.348 -4.66 1 98.62 693 PHE B N 1
ATOM 11407 C CA . PHE B 1 693 ? -16.625 -0.05 -4.516 1 98.62 693 PHE B CA 1
ATOM 11408 C C . PHE B 1 693 ? -16.047 -0.31 -3.127 1 98.62 693 PHE B C 1
ATOM 11410 O O . PHE B 1 693 ? -15.906 0.616 -2.326 1 98.62 693 PHE B O 1
ATOM 11417 N N . GLU B 1 694 ? -15.891 -1.574 -2.734 1 98.56 694 GLU B N 1
ATOM 11418 C CA . GLU B 1 694 ? -15.227 -1.961 -1.495 1 98.56 694 GLU B CA 1
ATOM 11419 C C . GLU B 1 694 ? -13.891 -2.65 -1.777 1 98.56 694 GLU B C 1
ATOM 11421 O O . GLU B 1 694 ? -13.719 -3.266 -2.83 1 98.56 694 GLU B O 1
ATOM 11426 N N . THR B 1 695 ? -12.953 -2.475 -0.902 1 98.56 695 THR B N 1
ATOM 11427 C CA . THR B 1 695 ? -11.641 -3.1 -1.049 1 98.56 695 THR B CA 1
ATOM 11428 C C . THR B 1 695 ? -11.172 -3.684 0.279 1 98.56 695 THR B C 1
ATOM 11430 O O . THR B 1 695 ? -11.656 -3.299 1.343 1 98.56 695 THR B O 1
ATOM 11433 N N . MET B 1 696 ? -10.32 -4.629 0.239 1 98.75 696 MET B N 1
ATOM 11434 C CA . MET B 1 696 ? -9.562 -5.172 1.365 1 98.75 696 MET B CA 1
ATOM 11435 C C . MET B 1 696 ? -8.148 -5.555 0.938 1 98.75 696 MET B C 1
ATOM 11437 O O . MET B 1 696 ? -7.949 -6.109 -0.143 1 98.75 696 MET B O 1
ATOM 11441 N N . TYR B 1 697 ? -7.141 -5.121 1.636 1 98.56 697 TYR B N 1
ATOM 11442 C CA . TYR B 1 697 ? -5.773 -5.562 1.388 1 98.56 697 TYR B CA 1
ATOM 11443 C C . TYR B 1 697 ? -5.219 -6.316 2.59 1 98.56 697 TYR B C 1
ATOM 11445 O O . TYR B 1 697 ? -5.602 -6.047 3.73 1 98.56 697 TYR B O 1
ATOM 11453 N N . TYR B 1 698 ? -4.43 -7.293 2.391 1 98.75 698 TYR B N 1
ATOM 11454 C CA . TYR B 1 698 ? -3.805 -8.133 3.406 1 98.75 698 TYR B CA 1
ATOM 11455 C C . TYR B 1 698 ? -2.297 -7.922 3.439 1 98.75 698 TYR B C 1
ATOM 11457 O O . TYR B 1 698 ? -1.57 -8.43 2.582 1 98.75 698 TYR B O 1
ATOM 11465 N N . PRO B 1 699 ? -1.792 -7.258 4.465 1 98.25 699 PRO B N 1
ATOM 11466 C CA . PRO B 1 699 ? -0.381 -6.871 4.539 1 98.25 699 PRO B CA 1
ATOM 11467 C C . PRO B 1 699 ? 0.562 -8.07 4.516 1 98.25 699 PRO B C 1
ATOM 11469 O O . PRO B 1 699 ? 0.383 -9.016 5.285 1 98.25 699 PRO B O 1
ATOM 11472 N N . ASN B 1 700 ? 1.536 -8.039 3.654 1 97.31 700 ASN B N 1
ATOM 11473 C CA . ASN B 1 700 ? 2.656 -8.969 3.537 1 97.31 700 ASN B CA 1
ATOM 11474 C C . ASN B 1 700 ? 2.203 -10.328 3.018 1 97.31 700 ASN B C 1
ATOM 11476 O O . ASN B 1 700 ? 3.01 -11.258 2.898 1 97.31 700 ASN B O 1
ATOM 11480 N N . ARG B 1 701 ? 0.917 -10.492 2.721 1 97.69 701 ARG B N 1
ATOM 11481 C CA . ARG B 1 701 ? 0.451 -11.789 2.234 1 97.69 701 ARG B CA 1
ATOM 11482 C C . ARG B 1 701 ? 0.707 -11.938 0.739 1 97.69 701 ARG B C 1
ATOM 11484 O O . ARG B 1 701 ? 0.521 -10.992 -0.025 1 97.69 701 ARG B O 1
ATOM 11491 N N . ASN B 1 702 ? 1.168 -13.047 0.36 1 95.5 702 ASN B N 1
ATOM 11492 C CA . ASN B 1 702 ? 1.452 -13.352 -1.04 1 95.5 702 ASN B CA 1
ATOM 11493 C C . ASN B 1 702 ? 0.178 -13.688 -1.811 1 95.5 702 ASN B C 1
ATOM 11495 O O . ASN B 1 702 ? -0.926 -13.375 -1.356 1 95.5 702 ASN B O 1
ATOM 11499 N N . HIS B 1 703 ? 0.287 -14.289 -2.938 1 96.19 703 HIS B N 1
ATOM 11500 C CA . HIS B 1 703 ? -0.797 -14.516 -3.887 1 96.19 703 HIS B CA 1
ATOM 11501 C C . HIS B 1 703 ? -1.875 -15.414 -3.285 1 96.19 703 HIS B C 1
ATOM 11503 O O . HIS B 1 703 ? -3.045 -15.32 -3.66 1 96.19 703 HIS B O 1
ATOM 11509 N N . GLY B 1 704 ? -1.546 -16.281 -2.316 1 96.44 704 GLY B N 1
ATOM 11510 C CA . GLY B 1 704 ? -2.486 -17.203 -1.704 1 96.44 704 GLY B CA 1
ATOM 11511 C C . GLY B 1 704 ? -3.223 -16.609 -0.52 1 96.44 704 GLY B C 1
ATOM 11512 O O . GLY B 1 704 ? -4.184 -17.203 -0.018 1 96.44 704 GLY B O 1
ATOM 11513 N N . ILE B 1 705 ? -2.771 -15.5 0.018 1 97.06 705 ILE B N 1
ATOM 11514 C CA . ILE B 1 705 ? -3.377 -14.734 1.103 1 97.06 705 ILE B CA 1
ATOM 11515 C C . ILE B 1 705 ? -3.695 -15.656 2.273 1 97.06 705 ILE B C 1
ATOM 11517 O O . ILE B 1 705 ? -4.863 -15.875 2.604 1 97.06 705 ILE B O 1
ATOM 11521 N N . TYR B 1 706 ? -2.75 -16.156 2.848 1 94.06 706 TYR B N 1
ATOM 11522 C CA . TYR B 1 706 ? -2.938 -17.078 3.967 1 94.06 706 TYR B CA 1
ATOM 11523 C C . TYR B 1 706 ? -1.96 -16.766 5.094 1 94.06 706 TYR B C 1
ATOM 11525 O O . TYR B 1 706 ? -1.106 -15.891 4.961 1 94.06 706 TYR B O 1
ATOM 11533 N N . GLY B 1 707 ? -2.166 -17.469 6.258 1 91.25 707 GLY B N 1
ATOM 11534 C CA . GLY B 1 707 ? -1.344 -17.297 7.441 1 91.25 707 GLY B CA 1
ATOM 11535 C C . GLY B 1 707 ? -2.123 -16.781 8.641 1 91.25 707 GLY B C 1
ATOM 11536 O O . GLY B 1 707 ? -2.875 -15.812 8.531 1 91.25 707 GLY B O 1
ATOM 11537 N N . GLY B 1 708 ? -1.969 -17.484 9.688 1 92.88 708 GLY B N 1
ATOM 11538 C CA . GLY B 1 708 ? -2.695 -17.094 10.883 1 92.88 708 GLY B CA 1
ATOM 11539 C C . GLY B 1 708 ? -4.199 -17.078 10.695 1 92.88 708 GLY B C 1
ATOM 11540 O O . GLY B 1 708 ? -4.773 -18.062 10.203 1 92.88 708 GLY B O 1
ATOM 11541 N N . ASN B 1 709 ? -4.789 -16 11.039 1 95.19 709 ASN B N 1
ATOM 11542 C CA . ASN B 1 709 ? -6.238 -15.844 10.953 1 95.19 709 ASN B CA 1
ATOM 11543 C C . ASN B 1 709 ? -6.672 -15.352 9.578 1 95.19 709 ASN B C 1
ATOM 11545 O O . ASN B 1 709 ? -7.859 -15.117 9.344 1 95.19 709 ASN B O 1
ATOM 11549 N N . THR B 1 710 ? -5.77 -15.234 8.672 1 97.56 710 THR B N 1
ATOM 11550 C CA . THR B 1 710 ? -5.996 -14.531 7.414 1 97.56 710 THR B CA 1
ATOM 11551 C C . THR B 1 710 ? -7.051 -15.258 6.578 1 97.56 710 THR B C 1
ATOM 11553 O O . THR B 1 710 ? -7.988 -14.633 6.078 1 97.56 710 THR B O 1
ATOM 11556 N N . THR B 1 711 ? -6.93 -16.594 6.465 1 97 711 THR B N 1
ATOM 11557 C CA . THR B 1 711 ? -7.879 -17.344 5.648 1 97 711 THR B CA 1
ATOM 11558 C C . THR B 1 711 ? -9.289 -17.234 6.223 1 97 711 THR B C 1
ATOM 11560 O O . THR B 1 711 ? -10.242 -16.969 5.492 1 97 711 THR B O 1
ATOM 11563 N N . TRP B 1 712 ? -9.383 -17.438 7.5 1 97 712 TRP B N 1
ATOM 11564 C CA . TRP B 1 712 ? -10.664 -17.312 8.188 1 97 712 TRP B CA 1
ATOM 11565 C C . TRP B 1 712 ? -11.242 -15.906 8.008 1 97 712 TRP B C 1
ATOM 11567 O O . TRP B 1 712 ? -12.414 -15.75 7.672 1 97 712 TRP B O 1
ATOM 11577 N N . HIS B 1 713 ? -10.391 -14.875 8.242 1 98.25 713 HIS B N 1
ATOM 11578 C CA . HIS B 1 713 ? -10.82 -13.492 8.086 1 98.25 713 HIS B CA 1
ATOM 11579 C C . HIS B 1 713 ? -11.336 -13.227 6.68 1 98.25 713 HIS B C 1
ATOM 11581 O O . HIS B 1 713 ? -12.406 -12.625 6.512 1 98.25 713 HIS B O 1
ATOM 11587 N N . LEU B 1 714 ? -10.594 -13.648 5.68 1 98.56 714 LEU B N 1
ATOM 11588 C CA . LEU B 1 714 ? -10.898 -13.422 4.27 1 98.56 714 LEU B CA 1
ATOM 11589 C C . LEU B 1 714 ? -12.242 -14.039 3.895 1 98.56 714 LEU B C 1
ATOM 11591 O O . LEU B 1 714 ? -13.102 -13.367 3.324 1 98.56 714 LEU B O 1
ATOM 11595 N N . TYR B 1 715 ? -12.484 -15.258 4.25 1 98.19 715 TYR B N 1
ATOM 11596 C CA . TYR B 1 715 ? -13.695 -15.945 3.818 1 98.19 715 TYR B CA 1
ATOM 11597 C C . TYR B 1 715 ? -14.898 -15.492 4.637 1 98.19 715 TYR B C 1
ATOM 11599 O O . TYR B 1 715 ? -16.031 -15.516 4.152 1 98.19 715 TYR B O 1
ATOM 11607 N N . SER B 1 716 ? -14.648 -15.078 5.875 1 98.31 716 SER B N 1
ATOM 11608 C CA . SER B 1 716 ? -15.711 -14.422 6.625 1 98.31 716 SER B CA 1
ATOM 11609 C C . SER B 1 716 ? -16.156 -13.125 5.945 1 98.31 716 SER B C 1
ATOM 11611 O O . SER B 1 716 ? -17.344 -12.883 5.777 1 98.31 716 SER B O 1
ATOM 11613 N N . LEU B 1 717 ? -15.156 -12.336 5.555 1 98.56 717 LEU B N 1
ATOM 11614 C CA . LEU B 1 717 ? -15.414 -11.086 4.855 1 98.56 717 LEU B CA 1
ATOM 11615 C C . LEU B 1 717 ? -16.203 -11.328 3.578 1 98.56 717 LEU B C 1
ATOM 11617 O O . LEU B 1 717 ? -17.234 -10.68 3.34 1 98.56 717 LEU B O 1
ATOM 11621 N N . MET B 1 718 ? -15.758 -12.25 2.771 1 98.81 718 MET B N 1
ATOM 11622 C CA . MET B 1 718 ? -16.406 -12.516 1.492 1 98.81 718 MET B CA 1
ATOM 11623 C C . MET B 1 718 ? -17.828 -13.039 1.701 1 98.81 718 MET B C 1
ATOM 11625 O O . MET B 1 718 ? -18.75 -12.648 0.977 1 98.81 718 MET B O 1
ATOM 11629 N N . THR B 1 719 ? -18.031 -13.938 2.682 1 98.75 719 THR B N 1
ATOM 11630 C CA . THR B 1 719 ? -19.344 -14.492 2.963 1 98.75 719 THR B CA 1
ATOM 11631 C C . THR B 1 719 ? -20.312 -13.391 3.381 1 98.75 719 THR B C 1
ATOM 11633 O O . THR B 1 719 ? -21.422 -13.297 2.848 1 98.75 719 THR B O 1
ATOM 11636 N N . ASP B 1 720 ? -19.859 -12.531 4.293 1 98.12 720 ASP B N 1
ATOM 11637 C CA . ASP B 1 720 ? -20.703 -11.438 4.766 1 98.12 720 ASP B CA 1
ATOM 11638 C C . ASP B 1 720 ? -21.031 -10.469 3.637 1 98.12 720 ASP B C 1
ATOM 11640 O O . ASP B 1 720 ? -22.141 -9.953 3.555 1 98.12 720 ASP B O 1
ATOM 11644 N N . TRP B 1 721 ? -20.047 -10.188 2.846 1 98.56 721 TRP B N 1
ATOM 11645 C CA . TRP B 1 721 ? -20.25 -9.289 1.713 1 98.56 721 TRP B CA 1
ATOM 11646 C C . TRP B 1 721 ? -21.281 -9.859 0.745 1 98.56 721 TRP B C 1
ATOM 11648 O O . TRP B 1 721 ? -22.156 -9.125 0.252 1 98.56 721 TRP B O 1
ATOM 11658 N N . ILE B 1 722 ? -21.234 -11.164 0.461 1 98.81 722 ILE B N 1
ATOM 11659 C CA . ILE B 1 722 ? -22.188 -11.82 -0.433 1 98.81 722 ILE B CA 1
ATOM 11660 C C . ILE B 1 722 ? -23.594 -11.711 0.142 1 98.81 722 ILE B C 1
ATOM 11662 O O . ILE B 1 722 ? -24.531 -11.391 -0.579 1 98.81 722 ILE B O 1
ATOM 11666 N N . LYS B 1 723 ? -23.75 -11.914 1.398 1 98.12 723 LYS B N 1
ATOM 11667 C CA . LYS B 1 723 ? -25.047 -11.828 2.053 1 98.12 723 LYS B CA 1
ATOM 11668 C C . LYS B 1 723 ? -25.625 -10.414 1.943 1 98.12 723 LYS B C 1
ATOM 11670 O O . LYS B 1 723 ? -26.844 -10.25 1.78 1 98.12 723 LYS B O 1
ATOM 11675 N N . ARG B 1 724 ? -24.688 -9.453 1.94 1 97.19 724 ARG B N 1
ATOM 11676 C CA . ARG B 1 724 ? -25.109 -8.055 1.925 1 97.19 724 ARG B CA 1
ATOM 11677 C C . ARG B 1 724 ? -25.391 -7.586 0.502 1 97.19 724 ARG B C 1
ATOM 11679 O O . ARG B 1 724 ? -26.297 -6.773 0.279 1 97.19 724 ARG B O 1
ATOM 11686 N N . LYS B 1 725 ? -24.641 -8.094 -0.462 1 98.12 725 LYS B N 1
ATOM 11687 C CA . LYS B 1 725 ? -24.578 -7.414 -1.753 1 98.12 725 LYS B CA 1
ATOM 11688 C C . LYS B 1 725 ? -25.203 -8.273 -2.854 1 98.12 725 LYS B C 1
ATOM 11690 O O . LYS B 1 725 ? -25.359 -7.816 -3.988 1 98.12 725 LYS B O 1
ATOM 11695 N N . LEU B 1 726 ? -25.547 -9.531 -2.484 1 97.62 726 LEU B N 1
ATOM 11696 C CA . LEU B 1 726 ? -26.141 -10.43 -3.463 1 97.62 726 LEU B CA 1
ATOM 11697 C C . LEU B 1 726 ? -27.438 -11.039 -2.922 1 97.62 726 LEU B C 1
ATOM 11699 O O . LEU B 1 726 ? -28.391 -11.227 -3.666 1 97.62 726 LEU B O 1
#

Nearest PDB structures (foldseek):
  7y4g-assembly1_A  TM=9.600E-01  e=1.302E-88  Bacteroides thetaiotaomicron
  5olj-assembly1_A  TM=9.618E-01  e=7.806E-88  Porphyromonas gingivalis
  2d5l-assembly1_A  TM=9.010E-01  e=2.778E-66  Porphyromonas gingivalis W83
  2dcm-assembly1_A  TM=8.890E-01  e=1.329E-66  Porphyromonas gingivalis W83
  4q1v-assembly1_B  TM=8.538E-01  e=7.344E-61  Bacteroides ovatus ATCC 8483

InterPro domains:
  IPR001375 Peptidase S9, prolyl oligopeptidase, catalytic domain [PF00326] (534-726)
  IPR002469 Dipeptidylpeptidase IV, N-terminal domain [PF00930] (98-441)
  IPR029058 Alpha/Beta hydrolase fold [G3DSA:3.40.50.1820] (469-726)
  IPR029058 Alpha/Beta hydrolase fold [SSF53474] (475-726)
  IPR050278 Serine protease S9B/DPPIV [PTHR11731] (8-723)

Organism: NCBI:txid1187080

Secondary structure (DSSP, 8-state):
------------------------PBPPPHHHHHTS-TTPPP-----EE-TTSSEEEEEEE-SSSEEEEEEETTT--EEEEEEEHHHHT--EEEEEE-TTSSEEEEEEEEEE-SSS-EEEEEEEEETTTTEEEEGGGG--BEEEEE-TTSSEEEEEETTEEEEEETTT--EEE-----BTTTEEESB--HHHHHHS---B-EEE-TTSSEEEEEEEE-TTSPEEEEEE-SSSSPEEEEEE--BTTSPPPEEEEEEEETTTTEEEE----S--SEEEEEEEE-SSTTEEEEEEEETTS-EEEEEEEETTT--EEEEEEEE-SS---GGGT---EEPSTT--EEEEE-TTSS-EEEEE-TTS-EEEE---SSS-EEEEEEEETTTTEEEEEE-SS-TT-BEEEEEETTS---EES--SSSEEEEEE-TTSSEEEEEEEETTEEEEEEEEETTS-EEEEEE--HHHHHHHHTB--PPPEEEEEE-TT--EEEEEEE--TT--TTS-EEEEEE----TT-----SS---HHHHHHHHHHHTT-EEEEE--TT-SSS-HHHHHTTTT-TTHHHHHHHHHHHHHHHTSTTEEEEEEEEEEETHHHHHHHHHHHHTTTT--EEEEES--S-GGGSBHHHHHHHH--TTT-HHHHHTT-GGGGGGG--SEEEEEEETT-SSS-THHHHHHHHHHHHTT---EEEEETT--TT--STTHHHHHHHHHHHHHHHH-/------------------------PBPPPHHHHHTS-TTPPP-----EE-TTSSEEEEEEE-SSSEEEEEEETTT--EEEEEEEHHHHT--EEEEEE-TTSSEEEEEEEEEE-SSS-EEEEEEEEETTTTEEEEGGGG--BEEEEE-TTSSEEEEEETTEEEEEETTT--EEE-----BTTTEEESB--HHHHHHS---B-EEE-TTSSEEEEEEEE-TTSPEEEEEE-SSSSPEEEEEE--BTTSPPPEEEEEEEETTTTEEEE----S--SEEEEEEEE-SSTTEEEEEEEETTS-EEEEEEEETTT--EEEEEEEE-SS---GGGT---EEPSTT--EEEEE-TTSS-EEEEE-TTS-EEEE---SSS-EEEEEEEETTTTEEEEEE-SS-TT-BEEEEEETTS---EES--SSSEEEEEE-TTSSEEEEEEEETTEEEEEEEEETTS-EEEEEE--HHHHHHHHTB--PPPEEEEEE-TT--EEEEEEE--TT--TTS-EEEEEE----TT-----SS---HHHHHHHHHHHTT-EEEEE--TT-SSS-HHHHHTTTT-TTHHHHHHHHHHHHHHHTSTTEEEEEEEEEEETHHHHHHHHHHHHTTTT--EEEEES--S-GGGSBHHHHHHHH--TTT-HHHHHTT-GGGGGGG--SEEEEEEETT-SSS-THHHHHHHHHHHHTT---EEEEETT--TT--STTHHHHHHHHHHHHHHHH-

Foldseek 3Di:
DPPPPPPPPPPPPPPPPPPPVPQAFAFQALCCLPPVVVQPFDDDDAFAFAPVRQWTWGWDADPQEIWIFIAGQQPRDTPGTQADCRVAVAHFDDKDAANNRQKMKTFGPWADDDPQWIWTWIWIAGRVVNYIDTAPVRDTWTDWDAFNVRQKIWTHDLQWIWMAGNVVRDIDTLDDPRHAQAKHKQADFDCLCVPLVGGGFKDAQNVRFKIKGKMWGRNQADKDWFWADDDPDIDTDIGGFAFFPGDGTFMWMWMAGNVVSDIETADPDDDGQKDWNDWDHAVDSQWIWTWIAHLLQQKIWIWIAGNVHNYIDTQDMGGDPAHWDCLLWVPWAHDPPQQAIKTWGQNVWETFIFGAGNSNHTPDGQDDDQKYQNAFQDQQVVVQKTWTWICVVHLQEIFIWMGGVRNDDIDTLGPDGFYWDWHAHPNLQKIWIWGFFQPAATWIFIAGSNNHTSGTPGRRPVSVVSVVSHLFFGWDWDWDAFPVGDIKIKIKGAASPDDLQAAFFEEEEDLQAAQADDNHGGYDGSVVSLCSSVNPVGYMYMYIHWQLYHGRTDCSNLVCAQAPQVRSLSRVLRVLVVQCVRNRHDQLRYAYEYAASSLLSRLLNCQVVVVRHAEYERELYQQFSSRAGSNPSSSRNNGCVVRVCSGQVSGSLNRLLRHDHEYEYEYESQAPHRHCVRVVSSVVSNVVSVHDYHYYYHRNAYRVQDDDCRVVVVSVVVSVCSVVRD/DPCPPPPPPPPPPPPPPPPPVPQAFAFQALCCLPPVVVQPFDDDDAFAFAPVRQWTWGWDADPQEIWIFIAGQQPRDTPGTQADCRVAVAHFDDKDAANNRQKMKTFGPWADDDPQWIWTWIWIAGRVVNYIDTAPVRDTWTDWDAFNVRQKIWTHDLQWIWMAGNVVRDIDTLDDPRHAQAKHKQADFDVLCVPLVGGGFKDAQNVRFKIKGKMWGRNQADKDWFWADDDPDIDTDIGGFAFFQGDGTFMWMWMAGNVVSDIETADPDDQTQKDWNDWDHAVDSQWIWTWIAHLLQQKIWIWIAGNVHNYIDTQDMGGDPAHFDCLLWVPWAHDPPQQAIKTWGQNVWETFIFGDGNSNHTPDGQDDDQKYQNAFQDQQVVVQKTWTWICVVHLQEIFIWMAGVRNDDIDTLGPDGFYWDWHAHPNLQKIWIWGFFQPAATWIFIAGSNNHTSDTPGRRPVSVVSVVSHLFFGWAWDWDAFPVGDIKIKIKGAASPDDLQAAAFEEEEDLQAAQADDNHGGYDGSVVSLQSSVNPVGYMYMYIHWQLYHGRTDCSNLVCAQAPQVRSLSRVLRVLVVQCPRNRHDQLRYAYEYAASSLLSRLLNCQVVVVRHAEYERELYQQFSSRAGSNPSSSRNNGCVVRVCSGQVSGSLNRLLRHDHEYEYEYESQAPHRHCVRVVSSVVSNVVSVHDYHYYYHRNAYRVQDDDCRVVVVSVVVSVCSVVRD

pLDDT: mean 94.15, std 11.61, range [21.66, 98.94]

Radius of gyration: 40.42 Å; Cα contacts (8 Å, |Δi|>4): 3576; chains: 2; bounding box: 114×169×75 Å

Sequence (1452 aa):
MLRFSLILMYFLVFPFPGNSQAQDKKTVSLEDVFKNNTFSQKSVYGINWMKDGQYYSSLNRGLSGPIVVKINVATGEEAGVLIDGGKLGINFSSYSFNPDETKALIASDVESIYRRSSKAVFHVVDLKTGTAQKLMDGEKIMYATLSPDNDKVAFVKDNNLFVVELATNQVTQITTDGKWNHIINGAADWVYEEEFSMSKAFDWSRDGKKIAFIRFDETDVPEFNMQTWGKLYPEDYRFKYPKAGEKNSEVSIHVYDLSTKQTVKVDTGEEKDIYLPRIYWTNDNNTLAFLRLNRLQNQLDLFYANAQTGASRLILQEKSKTYVDLDYNDDLRFLEGNKGFIRTSEQDGFKHIYHHDNEGKLIRQITSGNWEVTNLVGVDEKNRKIYFISTEASPLERNLYVINLDGKNKKILTPEKGMTSVNMSKDFKYFIANHTSANSPLRVTLNEASGKLVKVLEENSELRSRLAGYRISPKEFFTFKTVDGTSLNAYMIKPPHFEEDKKYPVLMYVYGGPGSQNVTNSWGGTRDLWHHHLAAEGYIVVCVDNRGTGARGRDFKHVTYANLGKYETEDQIAGAKYLGTLPYVDASRIGIWGWSYGGYMSSLALMIGNDVFKSAIAVAPVTTWRYYDTIYTERYLQTPQLNAAGYDDYSPITHVNQLKGNYLLIHGTGDDNVHFQNAVDLVDALIKADKQFETMYYPNRNHGIYGGNTTWHLYSLMTDWIKRKLMLRFSLILMYFLVFPFPGNSQAQDKKTVSLEDVFKNNTFSQKSVYGINWMKDGQYYSSLNRGLSGPIVVKINVATGEEAGVLIDGGKLGINFSSYSFNPDETKALIASDVESIYRRSSKAVFHVVDLKTGTAQKLMDGEKIMYATLSPDNDKVAFVKDNNLFVVELATNQVTQITTDGKWNHIINGAADWVYEEEFSMSKAFDWSRDGKKIAFIRFDETDVPEFNMQTWGKLYPEDYRFKYPKAGEKNSEVSIHVYDLSTKQTVKVDTGEEKDIYLPRIYWTNDNNTLAFLRLNRLQNQLDLFYANAQTGASRLILQEKSKTYVDLDYNDDLRFLEGNKGFIRTSEQDGFKHIYHHDNEGKLIRQITSGNWEVTNLVGVDEKNRKIYFISTEASPLERNLYVINLDGKNKKILTPEKGMTSVNMSKDFKYFIANHTSANSPLRVTLNEASGKLVKVLEENSELRSRLAGYRISPKEFFTFKTVDGTSLNAYMIKPPHFEEDKKYPVLMYVYGGPGSQNVTNSWGGTRDLWHHHLAAEGYIVVCVDNRGTGARGRDFKHVTYANLGKYETEDQIAGAKYLGTLPYVDASRIGIWGWSYGGYMSSLALMIGNDVFKSAIAVAPVTTWRYYDTIYTERYLQTPQLNAAGYDDYSPITHVNQLKGNYLLIHGTGDDNVHFQNAVDLVDALIKADKQFETMYYPNRNHGIYGGNTTWHLYSLMTDWIKRKL

Solvent-accessible surface area (backbone atoms only — not comparable to full-atom values): 75274 Å² total; per-residue (Å²): 127,86,73,77,78,76,76,75,75,74,75,75,75,70,76,70,74,74,69,69,69,78,73,83,57,39,69,51,43,69,52,38,55,67,71,62,53,65,74,60,77,68,80,90,74,52,79,41,67,35,86,84,48,52,33,27,33,31,74,45,81,45,96,70,28,28,26,30,35,32,27,31,64,90,76,65,44,74,74,45,77,63,41,53,20,43,83,64,71,41,69,44,82,50,74,47,64,40,87,85,60,54,35,32,41,33,33,23,77,74,42,78,73,58,98,77,39,50,34,17,27,40,30,44,31,35,51,84,78,66,45,71,45,67,40,79,87,56,47,65,34,26,73,71,42,68,32,68,72,66,52,34,36,35,32,30,48,76,33,15,30,36,37,31,34,65,90,77,62,49,73,44,74,75,49,83,73,33,34,90,74,29,27,30,28,33,38,47,59,62,66,43,30,70,70,61,71,30,38,69,28,54,48,65,24,75,75,42,52,34,37,38,30,32,35,33,42,30,61,77,22,47,67,42,76,43,61,40,74,86,56,93,54,66,41,78,51,72,44,55,50,33,26,35,68,55,47,64,49,47,66,48,42,36,27,36,32,67,86,78,68,45,73,32,62,45,55,82,68,85,72,67,74,44,44,73,81,45,76,43,68,51,96,44,74,51,34,35,31,34,38,37,26,44,66,48,26,22,36,39,35,36,32,44,22,34,55,80,72,12,52,52,46,83,35,42,77,48,76,40,98,60,48,53,61,57,91,50,49,68,55,74,44,74,44,77,88,80,59,13,30,37,34,34,35,45,87,86,39,22,33,29,41,34,34,22,38,80,70,43,50,76,74,41,73,36,51,87,62,100,36,32,53,80,36,84,72,45,74,41,68,90,77,38,32,35,34,30,29,30,22,71,89,32,62,41,29,27,26,41,31,37,27,31,69,85,41,44,80,70,42,75,43,43,81,66,83,17,31,45,48,76,54,65,28,82,72,55,53,35,30,36,38,43,32,23,19,51,83,37,72,50,32,31,32,37,23,37,65,82,39,49,78,74,43,79,75,39,64,40,62,68,47,53,56,54,52,69,45,37,53,72,52,62,68,41,74,50,70,50,65,40,95,89,59,53,75,34,49,27,32,34,31,50,28,64,83,66,51,75,90,41,66,25,36,34,40,34,44,37,49,52,38,79,53,38,73,78,56,48,34,36,48,66,56,66,68,48,48,47,46,48,21,43,8,57,74,51,27,31,35,34,34,57,42,24,60,9,16,41,67,64,38,46,67,45,25,51,66,34,52,47,33,52,55,51,56,32,34,53,40,50,46,41,49,52,55,56,50,38,70,39,81,38,33,35,49,82,24,26,29,31,30,22,53,32,57,4,6,28,44,19,46,36,32,26,22,77,31,35,89,54,27,33,24,23,35,20,32,37,30,54,31,41,57,61,68,36,43,34,72,65,42,14,38,41,29,44,37,49,90,80,26,48,59,34,44,48,75,56,17,40,55,73,38,45,80,43,56,69,41,48,42,39,44,33,37,21,53,36,13,83,74,51,46,39,64,32,55,48,52,37,51,43,42,27,33,64,58,63,50,81,69,45,45,49,73,40,66,60,15,32,74,81,46,58,62,89,37,36,46,55,42,50,53,50,50,52,51,52,46,43,72,72,59,84,135,82,79,73,77,78,78,76,74,76,76,76,76,70,76,71,75,73,69,70,67,75,72,80,57,41,68,52,44,70,52,39,55,69,72,62,53,65,75,60,76,68,81,89,74,52,81,40,67,34,88,84,48,50,33,27,33,31,74,46,82,44,96,70,29,29,26,30,33,33,27,31,63,90,76,64,44,76,75,45,77,63,41,52,19,43,84,66,72,40,72,45,80,48,74,47,65,37,89,83,61,53,35,31,42,36,33,25,75,73,41,78,74,57,99,77,40,50,33,18,28,40,30,44,30,36,53,84,78,64,47,72,45,67,40,78,85,56,47,65,36,24,74,72,43,68,31,67,71,67,50,34,37,36,32,28,48,77,33,15,29,35,38,32,35,65,90,76,62,48,70,44,74,75,47,84,72,32,32,91,74,30,28,30,28,31,40,46,57,60,65,43,31,70,72,61,70,30,39,69,29,54,49,66,25,76,76,42,52,34,38,40,30,33,36,33,41,30,62,77,22,48,67,41,77,42,61,40,74,87,57,91,55,68,42,78,51,71,43,56,50,32,26,34,68,54,47,65,48,47,66,47,42,35,28,36,32,68,85,77,70,44,73,33,62,43,54,81,68,86,72,67,74,45,42,73,78,44,76,42,68,50,95,45,75,52,35,36,32,36,37,39,27,44,64,47,27,24,36,40,35,36,32,42,24,35,53,83,74,11,52,52,46,82,36,42,77,49,73,38,99,60,47,50,61,57,91,50,48,66,54,74,46,72,43,75,86,82,59,13,30,38,35,34,34,45,89,85,39,23,32,30,40,36,35,22,37,82,71,45,49,79,73,42,71,37,50,85,63,99,36,32,54,79,37,84,74,43,75,40,71,91,78,38,32,34,34,32,28,28,22,71,90,32,63,41,30,27,26,41,32,38,27,32,68,87,42,45,79,68,41,75,43,42,80,67,83,18,31,46,49,77,54,67,30,85,73,57,55,33,32,35,39,44,33,24,20,50,83,38,72,49,32,32,32,38,23,38,64,82,40,49,79,73,44,79,76,39,65,40,61,67,47,54,55,55,50,70,47,36,54,73,52,64,68,43,76,49,72,50,65,40,95,89,61,53,75,33,49,27,34,35,32,49,27,64,82,66,51,76,90,41,67,25,34,34,41,32,45,37,50,51,38,77,52,38,74,80,58,48,31,35,49,65,55,66,69,47,48,47,46,48,21,44,8,58,73,52,25,30,35,34,35,57,42,24,61,9,17,40,68,62,38,46,67,44,24,51,66,34,52,46,32,53,54,50,57,31,33,52,39,49,46,43,49,51,54,55,50,40,69,39,80,39,34,34,51,81,24,24,29,30,29,21,51,32,56,4,6,30,43,19,46,37,32,27,22,77,31,34,88,54,27,33,25,23,35,20,33,36,30,54,31,41,57,62,67,34,45,34,74,64,42,14,39,41,29,43,37,49,89,79,26,47,60,34,44,49,74,54,16,42,54,73,38,45,78,44,56,70,42,48,42,38,44,34,36,20,52,35,11,82,73,50,46,40,64,31,56,48,53,39,51,42,41,25,34,66,57,64,50,82,68,46,45,48,74,40,65,61,16,32,74,80,45,56,62,88,38,35,48,54,43,51,53,50,50,52,52,54,46,44,71,73,60,85